Protein AF-0000000083135302 (afdb_homodimer)

Sequence (1176 aa):
MSMNITKPIIRKIKDNETALAEFEKDIKSNEAEDAKDIIMNFPTVYIHNWPETKKYDVYVGESNNIFARTRQHYQSKIKHETWQYRMMQKNASLYIIGHEHFNKSLTLDVENRLMHYLMSVDKVRQVHNGRGNPQKSYYPSEEFEGIFQKIWTELHESDEELFPDENIVKDSAIYKASPLHKLTDEQEDAKIQIVDCIALARNKNEKQIIFIDGEAGTGKTVLNSSIFYELYCQEEEKDNTEFKCCMVVNHDEQVKVYSDIAKKLGITEKYKDVVSKASTFLNRHEDPDSVDVVFIDEAHLLFTQGNQGYSGKNQLDDIVKRAKVVVIVFDENQILRMDQYWEKQMIDRYRNKAIEQHNHITLTKQLRMQADDETLAWIDAFTKKQIINKIPHHDYEIKIFDSPEVLDLEIHKKANSEKSRLSRVIANYDWDYKKGKKPEDASKKYWEVDVWIEDQRWHKPWNYELEQNLDKDEKKKIKEQAWAEQAHTINEVGSTYTIQGFDLNYAGVILGKSVKYRDGKIVYDPSESSNGKATKKRTMEDGTKQNFAKELLKHEVRVLMTRGVNGLYIYACDDQLREALKKAAEQEMSMNITKPIIRKIKDNETALAEFEKDIKSNEAEDAKDIIMNFPTVYIHNWPETKKYDVYVGESNNIFARTRQHYQSKIKHETWQYRMMQKNASLYIIGHEHFNKSLTLDVENRLMHYLMSVDKVRQVHNGRGNPQKSYYPSEEFEGIFQKIWTELHESDEELFPDENIVKDSAIYKASPLHKLTDEQEDAKIQIVDCIALARNKNEKQIIFIDGEAGTGKTVLNSSIFYELYCQEEEKDNTEFKCCMVVNHDEQVKVYSDIAKKLGITEKYKDVVSKASTFLNRHEDPDSVDVVFIDEAHLLFTQGNQGYSGKNQLDDIVKRAKVVVIVFDENQILRMDQYWEKQMIDRYRNKAIEQHNHITLTKQLRMQADDETLAWIDAFTKKQIINKIPHHDYEIKIFDSPEVLDLEIHKKANSEKSRLSRVIANYDWDYKKGKKPEDASKKYWEVDVWIEDQRWHKPWNYELEQNLDKDEKKKIKEQAWAEQAHTINEVGSTYTIQGFDLNYAGVILGKSVKYRDGKIVYDPSESSNGKATKKRTMEDGTKQNFAKELLKHEVRVLMTRGVNGLYIYACDDQLREALKKAAEQE

Secondary structure (DSSP, 8-state):
----PPPPEEEEEESSHHHHHHHHHHHHHTS-HHHHHHHHHS-EEEEEEEEETTEEEEEEEEES-HHHHHHHHHHGGGSTTSHHHHHHTS--EEEEEE-TT--HHHHHHHHHHHHHHHHT-TTEEEEE--------S-TTGGGHHHHHHHHHHHHHHH-TTTS--HHHHHTSHHHHH-TTSPPPHHHHHHHHHHHHHHHHHHHSSS-EEEEEEE-TTSSHHHHHHHHHHHHHHHHHHTT-----EEEEES-HHHHHHHHHHHHHTTHHHHH---EE-HHHHHHH--STT-EEEEEEETGGGS-SS-BTTB-SS-HHHHHHHHEEEEEEEE-GGG---GGGPPPHHHHHHHHHHHHHTT-EEEE----S----HHHHHHHHHHHTS----PPP-SSSEEEE-S-HHHHHHHHHHHHHSGGG--EEEEE-S-S---TT---SSTT-SS-EEEEEETTEEEEEEBTTSGGGGS-HHHHHHHTTS-GGGSGGGGGSEE-HHHHTT--EEEEEEEE-TTEEEETTEEEE-GGG---HHHHS-EE-TTS-EE--HHHHHHHHHHHHHT-EEEEEEEEESSHHHHHHHHHHHH--/----PPPPEEEEEESSHHHHHHHHHHHHHTS-HHHHHHHHHS-EEEEEEEEETTEEEEEEEEES-HHHHHHHHHHGGGSTTSHHHHHHTS--EEEEEE-TT--HHHHHHHHHHHHHHHHT-TTEEEEE--------S-TTGGGHHHHHHHHHHHHHHH-TTTS--HHHHHTSHHHHH-TTSPPPHHHHHHHHHHHHHHHHHHHHT--EEEEEEE-TTSSHHHHHHHHHHHHHHHHHHTT-----EEEEES-HHHHHHHHHHHHHTTHHHHH---EE-HHHHHHH--STT-EEEEEEETGGGS-SS-BTTB-SS-HHHHHHHHEEEEEEEE-GGG---GGGPPPHHHHHHHHHHHHHTT-EEEE----S----HHHHHHHHHHHTS----PPP-SSSEEEE-S-HHHHHHHHHHHHTSTT---EEEEE-S-S---TT---SSTT-SS-EEEEEETTEEEEEEBTTSGGGGS-HHHHHHHTTS-GGGSGGGGGSEE-HHHHTT--EEEEEEEE-TTEEEETTEEEE-GGG---HHHHSPEEPTTS-EE--HHHHHHHHHHHHHT-EEEEEEEEESSHHHHHHHHHHHH--

Foldseek 3Di:
DPPPFDFKDKDKWWLDDVRLVVVLVCLVPPDDPQSSCFQAAAKKKKKKWFDDPQAIEIEIDIDRGPSVVSVVLCVVCPDCPDVSVVSVVGRMMMMIITGPQDDPLLSLQLSLVVLLQQLLAPRYQAYEPNDGDHDDDDVPVVCNVVRNVSVLVVVCVVPCRSRPDPLLSCQALLSLLPLSDDDDPQLVVLLVVVLVVLVVLVVPVAAAEFEEEEAPQLCPSNSVNNSQVVVLVVCVVVVHQQAQEAEEEQADLVLLSSQSNCRRHCVCVRNNHRYDYLLVVCVVQPAFQSHAEYEYDALLSWFCCDDPSGPDRTSVVSVSRRHRYYYYYYYQLQNQFQRSDDDPVVVVVSQVRCVVVVNYGYRYDRHFAPDDPVQVVQLCCCLVVQFHAFHDDDQFAEAFDPDVVVLLVVQVVQCPDSNFVLGAEAEEALFDDDPPDADPPPVDRARWDWADDDPDIDIAHAFPTCVVVDDPVLCVVCVSGQRSSRNCCSRHYYFCSRPVSHAGQEYEYEYEPQWEDDPRGIWGHLVSGNPCRLAAWDQDPVRDTDHCNRSSSSSRVSSRQPRHRRYYYYYYSYPRVSVSNVVSHPDD/DPPPFDFKDKDKWWLDDVRLVVVLVCLVPPDDPLSSCFQAAAKKKKKKWFDDPQAIEIEIDIDRGPSVVSVVLCVVCPDCPDVSVVSVVGRMMMMIITGPQDDPLLSLQLSLVVLLQQLLAPRYQAYEPNDGDHDDDDVPVVCNVVRNVSVLVVVCVVPCRSRPDPLLSCQALLSLLPLSDDDDPQLVVLLVVVLVVLVVLVVPVAAAEFEEEEAPQLCPSNSVNNSQVVVLVVCVVVVHQQAQEAEEEQADLVLLSSQSNCRRHCVCVRNNHRYDYLLVVCVVQVDFASHAEYEYDALLSWFCCDDPSGPDRTSVVSVSRRHRYYYYYYYQLQNQFPRSDDDPVRVVVSQVRCVVVVNYGYRYDRHFAPDDPVQVVQLCCCLVVQFHAFHDDDQFAEAFDPDVVVLLVVQVVQCPDSNFVLGAEAEEALFDDDPPDADPPPVDRARWDWADDPPDIDIAHAFPTCVVVDDPVLCVVCVSGQRSSRNCCSRHYYFCSRPVSHAGQEYEYEYEPQWEDDPRGIWGHLVSGNPCRLAAWDQDPVRDTDHPNRSSSSSRVSSRQPRHRRYYYYYYSYPRVSVSNVVSHPPD

Structure (mmCIF, N/CA/C/O backbone):
data_AF-0000000083135302-model_v1
#
loop_
_entity.id
_entity.type
_entity.pdbx_description
1 polymer 'GIY-YIG domain-containing protein'
#
loop_
_atom_site.group_PDB
_atom_site.id
_atom_site.type_symbol
_atom_site.label_atom_id
_atom_site.label_alt_id
_atom_site.label_comp_id
_atom_site.label_asym_id
_atom_site.label_entity_id
_atom_site.label_seq_id
_atom_site.pdbx_PDB_ins_code
_atom_site.Cartn_x
_atom_site.Cartn_y
_atom_site.Cartn_z
_atom_site.occupancy
_atom_site.B_iso_or_equiv
_atom_site.auth_seq_id
_atom_site.auth_comp_id
_atom_site.auth_asym_id
_atom_site.auth_atom_id
_atom_site.pdbx_PDB_model_num
ATOM 1 N N . MET A 1 1 ? -26.609 -12.5 -7.512 1 33.78 1 MET A N 1
ATOM 2 C CA . MET A 1 1 ? -27.125 -11.273 -8.117 1 33.78 1 MET A CA 1
ATOM 3 C C . MET A 1 1 ? -26.047 -10.586 -8.945 1 33.78 1 MET A C 1
ATOM 5 O O . MET A 1 1 ? -24.922 -10.414 -8.484 1 33.78 1 MET A O 1
ATOM 9 N N . SER A 1 2 ? -26.078 -10.664 -10.141 1 47.44 2 SER A N 1
ATOM 10 C CA . SER A 1 2 ? -25.172 -10.07 -11.125 1 47.44 2 SER A CA 1
ATOM 11 C C . SER A 1 2 ? -24.844 -8.625 -10.781 1 47.44 2 SER A C 1
ATOM 13 O O . SER A 1 2 ? -25.734 -7.762 -10.789 1 47.44 2 SER A O 1
ATOM 15 N N . MET A 1 3 ? -24.031 -8.406 -9.734 1 61.53 3 MET A N 1
ATOM 16 C CA . MET A 1 3 ? -23.797 -7.066 -9.219 1 61.53 3 MET A CA 1
ATOM 17 C C . MET A 1 3 ? -23.547 -6.082 -10.359 1 61.53 3 MET A C 1
ATOM 19 O O . MET A 1 3 ? -22.875 -6.41 -11.328 1 61.53 3 MET A O 1
ATOM 23 N N . ASN A 1 4 ? -24.391 -5.176 -10.602 1 80 4 ASN A N 1
ATOM 24 C CA . ASN A 1 4 ? -24.281 -4.129 -11.609 1 80 4 ASN A CA 1
ATOM 25 C C . ASN A 1 4 ? -22.953 -3.383 -11.484 1 80 4 ASN A C 1
ATOM 27 O O . ASN A 1 4 ? -22.828 -2.447 -10.695 1 80 4 ASN A O 1
ATOM 31 N N . ILE A 1 5 ? -21.859 -3.996 -12.094 1 88.75 5 ILE A N 1
ATOM 32 C CA . ILE A 1 5 ? -20.531 -3.406 -12.102 1 88.75 5 ILE A CA 1
ATOM 33 C C . ILE A 1 5 ? -20.438 -2.352 -13.203 1 88.75 5 ILE A C 1
ATOM 35 O O . ILE A 1 5 ? -20.766 -2.621 -14.359 1 88.75 5 ILE A O 1
ATOM 39 N N . THR A 1 6 ? -20.125 -1.181 -12.805 1 92.25 6 THR A N 1
ATOM 40 C CA . THR A 1 6 ? -19.984 -0.077 -13.75 1 92.25 6 THR A CA 1
ATOM 41 C C . THR A 1 6 ? -18.781 -0.308 -14.664 1 92.25 6 THR A C 1
ATOM 43 O O . THR A 1 6 ? -17.875 -1.077 -14.336 1 92.25 6 THR A O 1
ATOM 46 N N . LYS A 1 7 ? -18.828 0.309 -15.828 1 93.88 7 LYS A N 1
ATOM 47 C CA . LYS A 1 7 ? -17.75 0.201 -16.797 1 93.88 7 LYS A CA 1
ATOM 48 C C . LYS A 1 7 ? -16.5 0.953 -16.312 1 93.88 7 LYS A C 1
ATOM 50 O O . LYS A 1 7 ? -16.609 2.047 -15.758 1 93.88 7 LYS A O 1
ATOM 55 N N . PRO A 1 8 ? -15.312 0.41 -16.562 1 97.31 8 PRO A N 1
ATOM 56 C CA . PRO A 1 8 ? -14.078 1.125 -16.219 1 97.31 8 PRO A CA 1
ATOM 57 C C . PRO A 1 8 ? -13.781 2.273 -17.188 1 97.31 8 PRO A C 1
ATOM 59 O O . PRO A 1 8 ? -14.328 2.318 -18.281 1 97.31 8 PRO A O 1
ATOM 62 N N . ILE A 1 9 ? -13.07 3.207 -16.75 1 96.94 9 ILE A N 1
ATOM 63 C CA . ILE A 1 9 ? -12.562 4.289 -17.594 1 96.94 9 ILE A CA 1
ATOM 64 C C . ILE A 1 9 ? -11.164 3.938 -18.078 1 96.94 9 ILE A C 1
ATOM 66 O O . ILE A 1 9 ? -10.227 3.799 -17.281 1 96.94 9 ILE A O 1
ATOM 70 N N . ILE A 1 10 ? -11.016 3.736 -19.406 1 97.75 10 ILE A N 1
ATOM 71 C CA . ILE A 1 10 ? -9.703 3.418 -19.969 1 97.75 10 ILE A CA 1
ATOM 72 C C . ILE A 1 10 ? -9.312 4.473 -21 1 97.75 10 ILE A C 1
ATOM 74 O O . ILE A 1 10 ? -10.07 4.742 -21.938 1 97.75 10 ILE A O 1
ATOM 78 N N . ARG A 1 11 ? -8.195 5.109 -20.797 1 97.25 11 ARG A N 1
ATOM 79 C CA . ARG A 1 11 ? -7.648 6.102 -21.719 1 97.25 11 ARG A CA 1
ATOM 80 C C . ARG A 1 11 ? -6.293 5.656 -22.266 1 97.25 11 ARG A C 1
ATOM 82 O O . ARG A 1 11 ? -5.457 5.148 -21.516 1 97.25 11 ARG A O 1
ATOM 89 N N . LYS A 1 12 ? -6.16 5.762 -23.516 1 97.62 12 LYS A N 1
ATOM 90 C CA . LYS A 1 12 ? -4.895 5.465 -24.188 1 97.62 12 LYS A CA 1
ATOM 91 C C . LYS A 1 12 ? -4.238 6.738 -24.719 1 97.62 12 LYS A C 1
ATOM 93 O O . LYS A 1 12 ? -4.871 7.516 -25.422 1 97.62 12 LYS A O 1
ATOM 98 N N . ILE A 1 13 ? -2.961 6.938 -24.328 1 97.56 13 ILE A N 1
ATOM 99 C CA . ILE A 1 13 ? -2.232 8.094 -24.844 1 97.56 13 ILE A CA 1
ATOM 100 C C . ILE A 1 13 ? -0.847 7.66 -25.312 1 97.56 13 ILE A C 1
ATOM 102 O O . ILE A 1 13 ? -0.389 6.562 -24.984 1 97.56 13 ILE A O 1
ATOM 106 N N . LYS A 1 14 ? -0.234 8.57 -26.125 1 97.06 14 LYS A N 1
ATOM 107 C CA . LYS A 1 14 ? 1.185 8.359 -26.406 1 97.06 14 LYS A CA 1
ATOM 108 C C . LYS A 1 14 ? 2.016 8.469 -25.125 1 97.06 14 LYS A C 1
ATOM 110 O O . LYS A 1 14 ? 1.729 9.297 -24.266 1 97.06 14 LYS A O 1
ATOM 115 N N . ASP A 1 15 ? 2.963 7.676 -24.984 1 96.31 15 ASP A N 1
ATOM 116 C CA . ASP A 1 15 ? 3.709 7.562 -23.734 1 96.31 15 ASP A CA 1
ATOM 117 C C . ASP A 1 15 ? 4.883 8.539 -23.703 1 96.31 15 ASP A C 1
ATOM 119 O O . ASP A 1 15 ? 6.043 8.125 -23.766 1 96.31 15 ASP A O 1
ATOM 123 N N . ASN A 1 16 ? 4.582 9.781 -23.578 1 94.5 16 ASN A N 1
ATOM 124 C CA . ASN A 1 16 ? 5.598 10.82 -23.453 1 94.5 16 ASN A CA 1
ATOM 125 C C . ASN A 1 16 ? 5.082 12.031 -22.688 1 94.5 16 ASN A C 1
ATOM 127 O O . ASN A 1 16 ? 3.883 12.133 -22.406 1 94.5 16 ASN A O 1
ATOM 131 N N . GLU A 1 17 ? 5.961 12.977 -22.375 1 91.62 17 GLU A N 1
ATOM 132 C CA . GLU A 1 17 ? 5.664 14.094 -21.484 1 91.62 17 GLU A CA 1
ATOM 133 C C . GLU A 1 17 ? 4.629 15.031 -22.094 1 91.62 17 GLU A C 1
ATOM 135 O O . GLU A 1 17 ? 3.744 15.531 -21.406 1 91.62 17 GLU A O 1
ATOM 140 N N . THR A 1 18 ? 4.742 15.273 -23.312 1 94 18 THR A N 1
ATOM 141 C CA . THR A 1 18 ? 3.838 16.188 -24 1 94 18 THR A CA 1
ATOM 142 C C . THR A 1 18 ? 2.412 15.641 -24 1 94 18 THR A C 1
ATOM 144 O O . THR A 1 18 ? 1.468 16.375 -23.672 1 94 18 THR A O 1
ATOM 147 N N . ALA A 1 19 ? 2.324 14.414 -24.375 1 95.75 19 ALA A N 1
ATOM 148 C CA . ALA A 1 19 ? 1.007 13.789 -24.422 1 95.75 19 ALA A CA 1
ATOM 149 C C . ALA A 1 19 ? 0.381 13.734 -23.031 1 95.75 19 ALA A C 1
ATOM 151 O O . ALA A 1 19 ? -0.833 13.891 -22.891 1 95.75 19 ALA A O 1
ATOM 152 N N . LEU A 1 20 ? 1.203 13.477 -22.047 1 95.56 20 LEU A N 1
ATOM 153 C CA . LEU A 1 20 ? 0.716 13.43 -20.672 1 95.56 20 LEU A CA 1
ATOM 154 C C . LEU A 1 20 ? 0.186 14.789 -20.234 1 95.56 20 LEU A C 1
ATOM 156 O O . LEU A 1 20 ? -0.867 14.875 -19.594 1 95.56 20 LEU A O 1
ATOM 160 N N . ALA A 1 21 ? 0.905 15.812 -20.531 1 92.44 21 ALA A N 1
ATOM 161 C CA . ALA A 1 21 ? 0.507 17.172 -20.172 1 92.44 21 ALA A CA 1
ATOM 162 C C . ALA A 1 21 ? -0.799 17.562 -20.859 1 92.44 21 ALA A C 1
ATOM 164 O O . ALA A 1 21 ? -1.664 18.188 -20.25 1 92.44 21 ALA A O 1
ATOM 165 N N . GLU A 1 22 ? -0.897 17.203 -22.109 1 94.38 22 GLU A N 1
ATOM 166 C CA . GLU A 1 22 ? -2.119 17.484 -22.859 1 94.38 22 GLU A CA 1
ATOM 167 C C . GLU A 1 22 ? -3.309 16.734 -22.266 1 94.38 22 GLU A C 1
ATOM 169 O O . GLU A 1 22 ? -4.406 17.281 -22.156 1 94.38 22 GLU A O 1
ATOM 174 N N . PHE A 1 23 ? -3.084 15.594 -21.938 1 96.12 23 PHE A N 1
ATOM 175 C CA . PHE A 1 23 ? -4.141 14.789 -21.344 1 96.12 23 PHE A CA 1
ATOM 176 C C . PHE A 1 23 ? -4.57 15.367 -20 1 96.12 23 PHE A C 1
ATOM 178 O O . PHE A 1 23 ? -5.762 15.422 -19.688 1 96.12 23 PHE A O 1
ATOM 185 N N . GLU A 1 24 ? -3.598 15.68 -19.172 1 92.69 24 GLU A N 1
ATOM 186 C CA . GLU A 1 24 ? -3.881 16.281 -17.875 1 92.69 24 GLU A CA 1
ATOM 187 C C . GLU A 1 24 ? -4.738 17.531 -18.016 1 92.69 24 GLU A C 1
ATOM 189 O O . GLU A 1 24 ? -5.68 17.734 -17.234 1 92.69 24 GLU A O 1
ATOM 194 N N . LYS A 1 25 ? -4.43 18.359 -18.984 1 90.19 25 LYS A N 1
ATOM 195 C CA . LYS A 1 25 ? -5.207 19.562 -19.266 1 90.19 25 LYS A CA 1
ATOM 196 C C . LYS A 1 25 ? -6.617 19.203 -19.734 1 90.19 25 LYS A C 1
ATOM 198 O O . LYS A 1 25 ? -7.594 19.828 -19.312 1 90.19 25 LYS A O 1
ATOM 203 N N . ASP A 1 26 ? -6.691 18.25 -20.578 1 92.12 26 ASP A N 1
ATOM 204 C CA . ASP A 1 26 ? -7.969 17.812 -21.141 1 92.12 26 ASP A CA 1
ATOM 205 C C . ASP A 1 26 ? -8.891 17.266 -20.062 1 92.12 26 ASP A C 1
ATOM 207 O O . ASP A 1 26 ? -10.094 17.531 -20.062 1 92.12 26 ASP A O 1
ATOM 211 N N . ILE A 1 27 ? -8.391 16.5 -19.203 1 91.06 27 ILE A N 1
ATOM 212 C CA . ILE A 1 27 ? -9.188 15.867 -18.156 1 91.06 27 ILE A CA 1
ATOM 213 C C . ILE A 1 27 ? -9.695 16.938 -17.188 1 91.06 27 ILE A C 1
ATOM 215 O O . ILE A 1 27 ? -10.805 16.828 -16.672 1 91.06 27 ILE A O 1
ATOM 219 N N . LYS A 1 28 ? -8.914 17.953 -16.844 1 85 28 LYS A N 1
ATOM 220 C CA . LYS A 1 28 ? -9.289 19.016 -15.93 1 85 28 LYS A CA 1
ATOM 221 C C . LYS A 1 28 ? -10.383 19.906 -16.531 1 85 28 LYS A C 1
ATOM 223 O O . LYS A 1 28 ? -11.266 20.391 -15.812 1 85 28 LYS A O 1
ATOM 228 N N . SER A 1 29 ? -10.375 20.047 -17.812 1 84.75 29 SER A N 1
ATOM 229 C CA . SER A 1 29 ? -11.211 21.062 -18.438 1 84.75 29 SER A CA 1
ATOM 230 C C . SER A 1 29 ? -12.398 20.438 -19.156 1 84.75 29 SER A C 1
ATOM 232 O O . SER A 1 29 ? -13.477 21.031 -19.219 1 84.75 29 SER A O 1
ATOM 234 N N . ASN A 1 30 ? -12.258 19.266 -19.75 1 77.25 30 ASN A N 1
ATOM 235 C CA . ASN A 1 30 ? -13.227 18.812 -20.75 1 77.25 30 ASN A CA 1
ATOM 236 C C . ASN A 1 30 ? -13.914 17.516 -20.312 1 77.25 30 ASN A C 1
ATOM 238 O O . ASN A 1 30 ? -14.969 17.156 -20.844 1 77.25 30 ASN A O 1
ATOM 242 N N . GLU A 1 31 ? -13.445 16.875 -19.422 1 76.75 31 GLU A N 1
ATOM 243 C CA . GLU A 1 31 ? -14.016 15.578 -19.062 1 76.75 31 GLU A CA 1
ATOM 244 C C . GLU A 1 31 ? -15.148 15.727 -18.047 1 76.75 31 GLU A C 1
ATOM 246 O O . GLU A 1 31 ? -15.203 16.719 -17.312 1 76.75 31 GLU A O 1
ATOM 251 N N . ALA A 1 32 ? -16.031 14.711 -18.125 1 82.94 32 ALA A N 1
ATOM 252 C CA . ALA A 1 32 ? -17.094 14.641 -17.125 1 82.94 32 ALA A CA 1
ATOM 253 C C . ALA A 1 32 ? -16.531 14.625 -15.711 1 82.94 32 ALA A C 1
ATOM 255 O O . ALA A 1 32 ? -15.453 14.07 -15.469 1 82.94 32 ALA A O 1
ATOM 256 N N . GLU A 1 33 ? -17.172 15.133 -14.812 1 81.69 33 GLU A N 1
ATOM 257 C CA . GLU A 1 33 ? -16.719 15.328 -13.438 1 81.69 33 GLU A CA 1
ATOM 258 C C . GLU A 1 33 ? -16.359 14 -12.781 1 81.69 33 GLU A C 1
ATOM 260 O O . GLU A 1 33 ? -15.367 13.906 -12.047 1 81.69 33 GLU A O 1
ATOM 265 N N . ASP A 1 34 ? -17.094 13.031 -13.086 1 87.44 34 ASP A N 1
ATOM 266 C CA . ASP A 1 34 ? -16.828 11.734 -12.477 1 87.44 34 ASP A CA 1
ATOM 267 C C . ASP A 1 34 ? -15.523 11.141 -12.992 1 87.44 34 ASP A C 1
ATOM 269 O O . ASP A 1 34 ? -14.727 10.617 -12.211 1 87.44 34 ASP A O 1
ATOM 273 N N . ALA A 1 35 ? -15.383 11.164 -14.297 1 90.94 35 ALA A N 1
ATOM 274 C CA . ALA A 1 35 ? -14.156 10.648 -14.898 1 90.94 35 ALA A CA 1
ATOM 275 C C . ALA A 1 35 ? -12.938 11.438 -14.422 1 90.94 35 ALA A C 1
ATOM 277 O O . ALA A 1 35 ? -11.875 10.859 -14.172 1 90.94 35 ALA A O 1
ATOM 278 N N . LYS A 1 36 ? -13.148 12.711 -14.352 1 92.19 36 LYS A N 1
ATOM 279 C CA . LYS A 1 36 ? -12.086 13.578 -13.844 1 92.19 36 LYS A CA 1
ATOM 280 C C . LYS A 1 36 ? -11.695 13.195 -12.422 1 92.19 36 LYS A C 1
ATOM 282 O O . LYS A 1 36 ? -10.516 13.031 -12.117 1 92.19 36 LYS A O 1
ATOM 287 N N . ASP A 1 37 ? -12.656 13.062 -11.602 1 93 37 ASP A N 1
ATOM 288 C CA . ASP A 1 37 ? -12.398 12.734 -10.203 1 93 37 ASP A CA 1
ATOM 289 C C . ASP A 1 37 ? -11.711 11.375 -10.078 1 93 37 ASP A C 1
ATOM 291 O O . ASP A 1 37 ? -10.75 11.227 -9.32 1 93 37 ASP A O 1
ATOM 295 N N . ILE A 1 38 ? -12.125 10.406 -10.844 1 94.31 38 ILE A N 1
ATOM 296 C CA . ILE A 1 38 ? -11.602 9.047 -10.773 1 94.31 38 ILE A CA 1
ATOM 297 C C . ILE A 1 38 ? -10.148 9.023 -11.242 1 94.31 38 ILE A C 1
ATOM 299 O O . ILE A 1 38 ? -9.281 8.453 -10.578 1 94.31 38 ILE A O 1
ATOM 303 N N . ILE A 1 39 ? -9.852 9.68 -12.281 1 94.81 39 ILE A N 1
ATOM 304 C CA . ILE A 1 39 ? -8.508 9.633 -12.859 1 94.81 39 ILE A CA 1
ATOM 305 C C . ILE A 1 39 ? -7.555 10.477 -12.016 1 94.81 39 ILE A C 1
ATOM 307 O O . ILE A 1 39 ? -6.398 10.102 -11.82 1 94.81 39 ILE A O 1
ATOM 311 N N . MET A 1 40 ? -8.047 11.547 -11.469 1 90.31 40 MET A N 1
ATOM 312 C CA . MET A 1 40 ? -7.164 12.508 -10.805 1 90.31 40 MET A CA 1
ATOM 313 C C . MET A 1 40 ? -7.02 12.172 -9.328 1 90.31 40 MET A C 1
ATOM 315 O O . MET A 1 40 ? -5.996 12.492 -8.711 1 90.31 40 MET A O 1
ATOM 319 N N . ASN A 1 41 ? -8.07 11.531 -8.789 1 90.94 41 ASN A N 1
ATOM 320 C CA . ASN A 1 41 ? -8.055 11.492 -7.328 1 90.94 41 ASN A CA 1
ATOM 321 C C . ASN A 1 41 ? -8.133 10.062 -6.805 1 90.94 41 ASN A C 1
ATOM 323 O O . ASN A 1 41 ? -7.82 9.805 -5.645 1 90.94 41 ASN A O 1
ATOM 327 N N . PHE A 1 42 ? -8.57 9.078 -7.602 1 94.88 42 PHE A N 1
ATOM 328 C CA . PHE A 1 42 ? -8.625 7.676 -7.191 1 94.88 42 PHE A CA 1
ATOM 329 C C . PHE A 1 42 ? -7.34 6.949 -7.559 1 94.88 42 PHE A C 1
ATOM 331 O O . PHE A 1 42 ? -6.602 7.391 -8.445 1 94.88 42 PHE A O 1
ATOM 338 N N . PRO A 1 43 ? -7.035 5.82 -6.812 1 95.56 43 PRO A N 1
ATOM 339 C CA . PRO A 1 43 ? -5.98 4.953 -7.344 1 95.56 43 PRO A CA 1
ATOM 340 C C . PRO A 1 43 ? -6.277 4.457 -8.758 1 95.56 43 PRO A C 1
ATOM 342 O O . PRO A 1 43 ? -7.43 4.152 -9.078 1 95.56 43 PRO A O 1
ATOM 345 N N . THR A 1 44 ? -5.305 4.484 -9.57 1 97.5 44 THR A N 1
ATOM 346 C CA . THR A 1 44 ? -5.438 4.012 -10.945 1 97.5 44 THR A CA 1
ATOM 347 C C . THR A 1 44 ? -4.418 2.92 -11.242 1 97.5 44 THR A C 1
ATOM 349 O O . THR A 1 44 ? -3.451 2.746 -10.5 1 97.5 44 THR A O 1
ATOM 352 N N . VAL A 1 45 ? -4.707 2.16 -12.227 1 97.88 45 VAL A N 1
ATOM 353 C CA . VAL A 1 45 ? -3.762 1.194 -12.773 1 97.88 45 VAL A CA 1
ATOM 354 C C . VAL A 1 45 ? -3.318 1.642 -14.172 1 97.88 45 VAL A C 1
ATOM 356 O O . VAL A 1 45 ? -4.078 2.291 -14.891 1 97.88 45 VAL A O 1
ATOM 359 N N . TYR A 1 46 ? -2.094 1.415 -14.453 1 98.19 46 TYR A N 1
ATOM 360 C CA . TYR A 1 46 ? -1.613 1.871 -15.75 1 98.19 46 TYR A CA 1
ATOM 361 C C . TYR A 1 46 ? -0.687 0.838 -16.391 1 98.19 46 TYR A C 1
ATOM 363 O O . TYR A 1 46 ? -0.105 0.007 -15.68 1 98.19 46 TYR A O 1
ATOM 371 N N . ILE A 1 47 ? -0.603 0.828 -17.688 1 98.12 47 ILE A N 1
ATOM 372 C CA . ILE A 1 47 ? 0.226 -0.083 -18.469 1 98.12 47 ILE A CA 1
ATOM 373 C C . ILE A 1 47 ? 1.066 0.712 -19.469 1 98.12 47 ILE A C 1
ATOM 375 O O . ILE A 1 47 ? 0.528 1.328 -20.391 1 98.12 47 ILE A O 1
ATOM 379 N N . HIS A 1 48 ? 2.373 0.767 -19.25 1 97.44 48 HIS A N 1
ATOM 380 C CA . HIS A 1 48 ? 3.271 1.177 -20.328 1 97.44 48 HIS A CA 1
ATOM 381 C C . HIS A 1 48 ? 3.521 0.032 -21.297 1 97.44 48 HIS A C 1
ATOM 383 O O . HIS A 1 48 ? 3.701 -1.115 -20.891 1 97.44 48 HIS A O 1
ATOM 389 N N . ASN A 1 49 ? 3.473 0.236 -22.578 1 97.44 49 ASN A N 1
ATOM 390 C CA . ASN A 1 49 ? 3.824 -0.788 -23.562 1 97.44 49 ASN A CA 1
ATOM 391 C C . ASN A 1 49 ? 4.559 -0.191 -24.766 1 97.44 49 ASN A C 1
ATOM 393 O O . ASN A 1 49 ? 4.246 0.92 -25.188 1 97.44 49 ASN A O 1
ATOM 397 N N . TRP A 1 50 ? 5.543 -0.848 -25.234 1 96.44 50 TRP A N 1
ATOM 398 C CA . TRP A 1 50 ? 6.32 -0.397 -26.375 1 96.44 50 TRP A CA 1
ATOM 399 C C . TRP A 1 50 ? 6.805 -1.583 -27.203 1 96.44 50 TRP A C 1
ATOM 401 O O . TRP A 1 50 ? 6.973 -2.686 -26.688 1 96.44 50 TRP A O 1
ATOM 411 N N . PRO A 1 51 ? 6.949 -1.408 -28.516 1 94.56 51 PRO A N 1
ATOM 412 C CA . PRO A 1 51 ? 7.348 -2.506 -29.406 1 94.56 51 PRO A CA 1
ATOM 413 C C . PRO A 1 51 ? 8.812 -2.891 -29.234 1 94.56 51 PRO A C 1
ATOM 415 O O . PRO A 1 51 ? 9.672 -2.02 -29.062 1 94.56 51 PRO A O 1
ATOM 418 N N . GLU A 1 52 ? 9.047 -4.176 -29.078 1 90.19 52 GLU A N 1
ATOM 419 C CA . GLU A 1 52 ? 10.375 -4.781 -29.062 1 90.19 52 GLU A CA 1
ATOM 420 C C . GLU A 1 52 ? 10.438 -5.988 -30 1 90.19 52 GLU A C 1
ATOM 422 O O . GLU A 1 52 ? 9.922 -7.055 -29.672 1 90.19 52 GLU A O 1
ATOM 427 N N . THR A 1 53 ? 11.195 -6.051 -31.109 1 82.94 53 THR A N 1
ATOM 428 C CA . THR A 1 53 ? 11.438 -7.145 -32.062 1 82.94 53 THR A CA 1
ATOM 429 C C . THR A 1 53 ? 10.125 -7.844 -32.406 1 82.94 53 THR A C 1
ATOM 431 O O . THR A 1 53 ? 10.008 -9.062 -32.25 1 82.94 53 THR A O 1
ATOM 434 N N . LYS A 1 54 ? 9.07 -7.246 -32.812 1 86.25 54 LYS A N 1
ATOM 435 C CA . LYS A 1 54 ? 7.777 -7.758 -33.25 1 86.25 54 LYS A CA 1
ATOM 436 C C . LYS A 1 54 ? 6.922 -8.18 -32.062 1 86.25 54 LYS A C 1
ATOM 438 O O . LYS A 1 54 ? 5.945 -8.914 -32.219 1 86.25 54 LYS A O 1
ATOM 443 N N . LYS A 1 55 ? 7.383 -8.023 -30.906 1 93.44 55 LYS A N 1
ATOM 444 C CA . LYS A 1 55 ? 6.633 -8.219 -29.656 1 93.44 55 LYS A CA 1
ATOM 445 C C . LYS A 1 55 ? 6.562 -6.926 -28.844 1 93.44 55 LYS A C 1
ATOM 447 O O . LYS A 1 55 ? 6.902 -5.852 -29.359 1 93.44 55 LYS A O 1
ATOM 452 N N . TYR A 1 56 ? 6.008 -7.027 -27.672 1 95.44 56 TYR A N 1
ATOM 453 C CA . TYR A 1 56 ? 5.883 -5.859 -26.797 1 95.44 56 TYR A CA 1
ATOM 454 C C . TYR A 1 56 ? 6.566 -6.098 -25.469 1 95.44 56 TYR A C 1
ATOM 456 O O . TYR A 1 56 ? 6.574 -7.219 -24.953 1 95.44 56 TYR A O 1
ATOM 464 N N . ASP A 1 57 ? 7.168 -5.105 -24.969 1 95.88 57 ASP A N 1
ATOM 465 C CA . ASP A 1 57 ? 7.457 -5.039 -23.547 1 95.88 57 ASP A CA 1
ATOM 466 C C . ASP A 1 57 ? 6.398 -4.223 -22.812 1 95.88 57 ASP A C 1
ATOM 468 O O . ASP A 1 57 ? 5.777 -3.332 -23.391 1 95.88 57 ASP A O 1
ATOM 472 N N . VAL A 1 58 ? 6.18 -4.621 -21.609 1 96.94 58 VAL A N 1
ATOM 473 C CA . VAL A 1 58 ? 5.125 -3.928 -20.875 1 96.94 58 VAL A CA 1
ATOM 474 C C . VAL A 1 58 ? 5.566 -3.682 -19.438 1 96.94 58 VAL A C 1
ATOM 476 O O . VAL A 1 58 ? 6.41 -4.41 -18.906 1 96.94 58 VAL A O 1
ATOM 479 N N . TYR A 1 59 ? 5.082 -2.633 -18.875 1 96.31 59 TYR A N 1
ATOM 480 C CA . TYR A 1 59 ? 5.156 -2.32 -17.453 1 96.31 59 TYR A CA 1
ATOM 481 C C . TYR A 1 59 ? 3.77 -2.025 -16.891 1 96.31 59 TYR A C 1
ATOM 483 O O . TYR A 1 59 ? 3.039 -1.188 -17.422 1 96.31 59 TYR A O 1
ATOM 491 N N . VAL A 1 60 ? 3.432 -2.805 -15.883 1 96.31 60 VAL A N 1
ATOM 492 C CA . VAL A 1 60 ? 2.141 -2.596 -15.234 1 96.31 60 VAL A CA 1
ATOM 493 C C . VAL A 1 60 ? 2.348 -2.037 -13.828 1 96.31 60 VAL A C 1
ATOM 495 O O . VAL A 1 60 ? 3.166 -2.551 -13.07 1 96.31 60 VAL A O 1
ATOM 498 N N . GLY A 1 61 ? 1.618 -0.957 -13.539 1 95.56 61 GLY A N 1
ATOM 499 C CA . GLY A 1 61 ? 1.728 -0.363 -12.219 1 95.56 61 GLY A CA 1
ATOM 500 C C . GLY A 1 61 ? 0.418 0.213 -11.711 1 95.56 61 GLY A C 1
ATOM 501 O O . GLY A 1 61 ? -0.568 0.267 -12.445 1 95.56 61 GLY A O 1
ATOM 502 N N . GLU A 1 62 ? 0.362 0.477 -10.43 1 94.94 62 GLU A N 1
ATOM 503 C CA . GLU A 1 62 ? -0.738 1.208 -9.812 1 94.94 62 GLU A CA 1
ATOM 504 C C . GLU A 1 62 ? -0.23 2.432 -9.055 1 94.94 62 GLU A C 1
ATOM 506 O O . GLU A 1 62 ? 0.917 2.457 -8.602 1 94.94 62 GLU A O 1
ATOM 511 N N . SER A 1 63 ? -1.026 3.488 -9.031 1 92.56 63 SER A N 1
ATOM 512 C CA . SER A 1 63 ? -0.622 4.711 -8.344 1 92.56 63 SER A CA 1
ATOM 513 C C . SER A 1 63 ? -1.832 5.484 -7.836 1 92.56 63 SER A C 1
ATOM 515 O O . SER A 1 63 ? -2.91 5.426 -8.43 1 92.56 63 SER A O 1
ATOM 517 N N . ASN A 1 64 ? -1.581 6.156 -6.762 1 90.25 64 ASN A N 1
ATOM 518 C CA . ASN A 1 64 ? -2.592 7.078 -6.254 1 90.25 64 ASN A CA 1
ATOM 519 C C . ASN A 1 64 ? -2.564 8.406 -7 1 90.25 64 ASN A C 1
ATOM 521 O O . ASN A 1 64 ? -3.482 9.219 -6.867 1 90.25 64 ASN A O 1
ATOM 525 N N . ASN A 1 65 ? -1.577 8.68 -7.73 1 88.06 65 ASN A N 1
ATOM 526 C CA . ASN A 1 65 ? -1.393 9.867 -8.555 1 88.06 65 ASN A CA 1
ATOM 527 C C . ASN A 1 65 ? -0.721 9.531 -9.883 1 88.06 65 ASN A C 1
ATOM 529 O O . ASN A 1 65 ? 0.499 9.641 -10.016 1 88.06 65 ASN A O 1
ATOM 533 N N . ILE A 1 66 ? -1.535 9.328 -10.828 1 94.25 66 ILE A N 1
ATOM 534 C CA . ILE A 1 66 ? -1.057 8.781 -12.094 1 94.25 66 ILE A CA 1
ATOM 535 C C . ILE A 1 66 ? -0.17 9.805 -12.797 1 94.25 66 ILE A C 1
ATOM 537 O O . ILE A 1 66 ? 0.815 9.438 -13.445 1 94.25 66 ILE A O 1
ATOM 541 N N . PHE A 1 67 ? -0.409 11.039 -12.656 1 90.44 67 PHE A N 1
ATOM 542 C CA . PHE A 1 67 ? 0.364 12.055 -13.367 1 90.44 67 PHE A CA 1
ATOM 543 C C . PHE A 1 67 ? 1.741 12.227 -12.742 1 90.44 67 PHE A C 1
ATOM 545 O O . PHE A 1 67 ? 2.754 12.242 -13.445 1 90.44 67 PHE A O 1
ATOM 552 N N . ALA A 1 68 ? 1.75 12.336 -11.445 1 82.38 68 ALA A N 1
ATOM 553 C CA . ALA A 1 68 ? 3.037 12.445 -10.758 1 82.38 68 ALA A CA 1
ATOM 554 C C . ALA A 1 68 ? 3.887 11.195 -10.992 1 82.38 68 ALA A C 1
ATOM 556 O O . ALA A 1 68 ? 5.09 11.297 -11.242 1 82.38 68 ALA A O 1
ATOM 557 N N . ARG A 1 69 ? 3.289 10.078 -10.898 1 87.56 69 ARG A N 1
ATOM 558 C CA . ARG A 1 69 ? 4.008 8.82 -11.055 1 87.56 69 ARG A CA 1
ATOM 559 C C . ARG A 1 69 ? 4.566 8.672 -12.461 1 87.56 69 ARG A C 1
ATOM 561 O O . ARG A 1 69 ? 5.699 8.227 -12.648 1 87.56 69 ARG A O 1
ATOM 568 N N . THR A 1 70 ? 3.783 8.961 -13.438 1 92.56 70 THR A N 1
ATOM 569 C CA . THR A 1 70 ? 4.219 8.852 -14.828 1 92.56 70 THR A CA 1
ATOM 570 C C . THR A 1 70 ? 5.371 9.812 -15.109 1 92.56 70 THR A C 1
ATOM 572 O O . THR A 1 70 ? 6.332 9.453 -15.797 1 92.56 70 THR A O 1
ATOM 575 N N . ARG A 1 71 ? 5.293 10.977 -14.594 1 86.5 71 ARG A N 1
ATOM 576 C CA . ARG A 1 71 ? 6.387 11.93 -14.75 1 86.5 71 ARG A CA 1
ATOM 577 C C . ARG A 1 71 ? 7.668 11.406 -14.117 1 86.5 71 ARG A C 1
ATOM 579 O O . ARG A 1 71 ? 8.766 11.664 -14.609 1 86.5 71 ARG A O 1
ATOM 586 N N . GLN A 1 72 ? 7.477 10.781 -12.984 1 82.06 72 GLN A N 1
ATOM 587 C CA . GLN A 1 72 ? 8.625 10.156 -12.336 1 82.06 72 GLN A CA 1
ATOM 588 C C . GLN A 1 72 ? 9.281 9.125 -13.25 1 82.06 72 GLN A C 1
ATOM 590 O O . GLN A 1 72 ? 10.508 9 -13.266 1 82.06 72 GLN A O 1
ATOM 595 N N . HIS A 1 73 ? 8.484 8.359 -13.953 1 87.06 73 HIS A N 1
ATOM 596 C CA . HIS A 1 73 ? 9.023 7.395 -14.906 1 87.06 73 HIS A CA 1
ATOM 597 C C . HIS A 1 73 ? 9.82 8.094 -16 1 87.06 73 HIS A C 1
ATOM 599 O O . HIS A 1 73 ? 10.891 7.617 -16.391 1 87.06 73 HIS A O 1
ATOM 605 N N . TYR A 1 74 ? 9.281 9.203 -16.438 1 86.38 74 TYR A N 1
ATOM 606 C CA . TYR A 1 74 ? 9.945 9.922 -17.516 1 86.38 74 TYR A CA 1
ATOM 607 C C . TYR A 1 74 ? 11.266 10.508 -17.062 1 86.38 74 TYR A C 1
ATOM 609 O O . TYR A 1 74 ? 12.211 10.633 -17.844 1 86.38 74 TYR A O 1
ATOM 617 N N . GLN A 1 75 ? 11.305 10.867 -15.766 1 75.19 75 GLN A N 1
ATOM 618 C CA . GLN A 1 75 ? 12.508 11.492 -15.219 1 75.19 75 GLN A CA 1
ATOM 619 C C . GLN A 1 75 ? 13.578 10.453 -14.898 1 75.19 75 GLN A C 1
ATOM 621 O O . GLN A 1 75 ? 14.758 10.781 -14.805 1 75.19 75 GLN A O 1
ATOM 626 N N . SER A 1 76 ? 13.219 9.344 -14.547 1 64.69 76 SER A N 1
ATOM 627 C CA . SER A 1 76 ? 14.156 8.273 -14.219 1 64.69 76 SER A CA 1
ATOM 628 C C . SER A 1 76 ? 14.953 7.84 -15.445 1 64.69 76 SER A C 1
ATOM 630 O O . SER A 1 76 ? 15.828 6.984 -15.352 1 64.69 76 SER A O 1
ATOM 632 N N . LYS A 1 77 ? 14.859 8.445 -16.547 1 61.25 77 LYS A N 1
ATOM 633 C CA . LYS A 1 77 ? 15.484 8.141 -17.828 1 61.25 77 LYS A CA 1
ATOM 634 C C . LYS A 1 77 ? 17 8.266 -17.75 1 61.25 77 LYS A C 1
ATOM 636 O O . LYS A 1 77 ? 17.719 7.941 -18.703 1 61.25 77 LYS A O 1
ATOM 641 N N . ILE A 1 78 ? 17.375 8.609 -16.562 1 55.62 78 ILE A N 1
ATOM 642 C CA . ILE A 1 78 ? 18.766 9.047 -16.547 1 55.62 78 ILE A CA 1
ATOM 643 C C . ILE A 1 78 ? 19.703 7.84 -16.688 1 55.62 78 ILE A C 1
ATOM 645 O O . ILE A 1 78 ? 20.828 7.969 -17.156 1 55.62 78 ILE A O 1
ATOM 649 N N . LYS A 1 79 ? 19.234 6.609 -16.531 1 59.88 79 LYS A N 1
ATOM 650 C CA . LYS A 1 79 ? 20.188 5.504 -16.672 1 59.88 79 LYS A CA 1
ATOM 651 C C . LYS A 1 79 ? 19.859 4.656 -17.891 1 59.88 79 LYS A C 1
ATOM 653 O O . LYS A 1 79 ? 18.734 4.156 -18.031 1 59.88 79 LYS A O 1
ATOM 658 N N . HIS A 1 80 ? 20.703 4.496 -18.906 1 63.62 80 HIS A N 1
ATOM 659 C CA . HIS A 1 80 ? 20.578 3.818 -20.188 1 63.62 80 HIS A CA 1
ATOM 660 C C . HIS A 1 80 ? 20.094 2.385 -20 1 63.62 80 HIS A C 1
ATOM 662 O O . HIS A 1 80 ? 19.453 1.821 -20.906 1 63.62 80 HIS A O 1
ATOM 668 N N . GLU A 1 81 ? 20.141 1.896 -18.891 1 70.19 81 GLU A N 1
ATOM 669 C CA . GLU A 1 81 ? 19.859 0.473 -18.734 1 70.19 81 GLU A CA 1
ATOM 670 C C . GLU A 1 81 ? 18.453 0.246 -18.188 1 70.19 81 GLU A C 1
ATOM 672 O O . GLU A 1 81 ? 17.969 -0.887 -18.156 1 70.19 81 GLU A O 1
ATOM 677 N N . THR A 1 82 ? 17.734 1.237 -18.094 1 81.69 82 THR A N 1
ATOM 678 C CA . THR A 1 82 ? 16.422 1.074 -17.453 1 81.69 82 THR A CA 1
ATOM 679 C C . THR A 1 82 ? 15.336 0.875 -18.516 1 81.69 82 THR A C 1
ATOM 681 O O . THR A 1 82 ? 15.516 1.254 -19.672 1 81.69 82 THR A O 1
ATOM 684 N N . TRP A 1 83 ? 14.305 0.209 -18.234 1 86.38 83 TRP A N 1
ATOM 685 C CA . TRP A 1 83 ? 13.195 -0.008 -19.156 1 86.38 83 TRP A CA 1
ATOM 686 C C . TRP A 1 83 ? 12.578 1.317 -19.594 1 86.38 83 TRP A C 1
ATOM 688 O O . TRP A 1 83 ? 12.078 1.438 -20.719 1 86.38 83 TRP A O 1
ATOM 698 N N . GLN A 1 84 ? 12.625 2.316 -18.719 1 86.94 84 GLN A N 1
ATOM 699 C CA . GLN A 1 84 ? 12.094 3.639 -19.031 1 86.94 84 GLN A CA 1
ATOM 700 C C . GLN A 1 84 ? 12.82 4.258 -20.219 1 86.94 84 GLN A C 1
ATOM 702 O O . GLN A 1 84 ? 12.195 4.863 -21.078 1 86.94 84 GLN A O 1
ATOM 707 N N . TYR A 1 85 ? 14.125 4.141 -20.188 1 85.56 85 TYR A N 1
ATOM 708 C CA . TYR A 1 85 ? 14.922 4.66 -21.297 1 85.56 85 TYR A CA 1
ATOM 709 C C . TYR A 1 85 ? 14.539 3.984 -22.609 1 85.56 85 TYR A C 1
ATOM 711 O O . TYR A 1 85 ? 14.352 4.652 -23.625 1 85.56 85 TYR A O 1
ATOM 719 N N . ARG A 1 86 ? 14.445 2.656 -22.625 1 87.06 86 ARG A N 1
ATOM 720 C CA . ARG A 1 86 ? 14.078 1.903 -23.812 1 87.06 86 ARG A CA 1
ATOM 721 C C . ARG A 1 86 ? 12.695 2.314 -24.312 1 87.06 86 ARG A C 1
ATOM 723 O O . ARG A 1 86 ? 12.492 2.486 -25.516 1 87.06 86 ARG A O 1
ATOM 730 N N . MET A 1 87 ? 11.805 2.471 -23.406 1 90.62 87 MET A N 1
ATOM 731 C CA . MET A 1 87 ? 10.438 2.861 -23.734 1 90.62 87 MET A CA 1
ATOM 732 C C . MET A 1 87 ? 10.406 4.227 -24.422 1 90.62 87 MET A C 1
ATOM 734 O O . MET A 1 87 ? 9.688 4.422 -25.391 1 90.62 87 MET A O 1
ATOM 738 N N . MET A 1 88 ? 11.188 5.113 -23.953 1 88.44 88 MET A N 1
ATOM 739 C CA . MET A 1 88 ? 11.172 6.488 -24.438 1 88.44 88 MET A CA 1
ATOM 740 C C . MET A 1 88 ? 11.773 6.574 -25.844 1 88.44 88 MET A C 1
ATOM 742 O O . MET A 1 88 ? 11.547 7.551 -26.562 1 88.44 88 MET A O 1
ATOM 746 N N . GLN A 1 89 ? 12.555 5.551 -26.203 1 87.38 89 GLN A N 1
ATOM 747 C CA . GLN A 1 89 ? 13.172 5.52 -27.516 1 87.38 89 GLN A CA 1
ATOM 748 C C . GLN A 1 89 ? 12.234 4.898 -28.547 1 87.38 89 GLN A C 1
ATOM 750 O O . GLN A 1 89 ? 12.547 4.871 -29.75 1 87.38 89 GLN A O 1
ATOM 755 N N . LYS A 1 90 ? 11.117 4.469 -28.094 1 91.5 90 LYS A N 1
ATOM 756 C CA . LYS A 1 90 ? 10.195 3.748 -28.969 1 91.5 90 LYS A CA 1
ATOM 757 C C . LYS A 1 90 ? 8.844 4.453 -29.047 1 91.5 90 LYS A C 1
ATOM 759 O O . LYS A 1 90 ? 8.617 5.445 -28.344 1 91.5 90 LYS A O 1
ATOM 764 N N . ASN A 1 91 ? 8.07 3.986 -29.969 1 92.62 91 ASN A N 1
ATOM 765 C CA . ASN A 1 91 ? 6.688 4.461 -30.031 1 92.62 91 ASN A CA 1
ATOM 766 C C . ASN A 1 91 ? 5.805 3.771 -29 1 92.62 91 ASN A C 1
ATOM 768 O O . ASN A 1 91 ? 4.984 2.92 -29.344 1 92.62 91 ASN A O 1
ATOM 772 N N . ALA A 1 92 ? 5.93 4.254 -27.797 1 96.25 92 ALA A N 1
ATOM 773 C CA . ALA A 1 92 ? 5.289 3.607 -26.656 1 96.25 92 ALA A CA 1
ATOM 774 C C . ALA A 1 92 ? 3.9 4.191 -26.406 1 96.25 92 ALA A C 1
ATOM 776 O O . ALA A 1 92 ? 3.588 5.289 -26.875 1 96.25 92 ALA A O 1
ATOM 777 N N . SER A 1 93 ? 3.064 3.426 -25.797 1 97.5 93 SER A N 1
ATOM 778 C CA . SER A 1 93 ? 1.722 3.834 -25.406 1 97.5 93 SER A CA 1
ATOM 779 C C . SER A 1 93 ? 1.496 3.615 -23.906 1 97.5 93 SER A C 1
ATOM 781 O O . SER A 1 93 ? 2.16 2.781 -23.297 1 97.5 93 SER A O 1
ATOM 783 N N . LEU A 1 94 ? 0.615 4.461 -23.422 1 98.06 94 LEU A N 1
ATOM 784 C CA . LEU A 1 94 ? 0.244 4.379 -22.016 1 98.06 94 LEU A CA 1
ATOM 785 C C . LEU A 1 94 ? -1.263 4.199 -21.859 1 98.06 94 LEU A C 1
ATOM 787 O O . LEU A 1 94 ? -2.047 4.973 -22.406 1 98.06 94 LEU A O 1
ATOM 791 N N . TYR A 1 95 ? -1.651 3.105 -21.234 1 98.56 95 TYR A N 1
ATOM 792 C CA . TYR A 1 95 ? -3.041 2.916 -20.844 1 98.56 95 TYR A CA 1
ATOM 793 C C . TYR A 1 95 ? -3.254 3.332 -19.391 1 98.56 95 TYR A C 1
ATOM 795 O O . TYR A 1 95 ? -2.484 2.943 -18.5 1 98.56 95 TYR A O 1
ATOM 803 N N . ILE A 1 96 ? -4.23 4.141 -19.125 1 98.38 96 ILE A N 1
ATOM 804 C CA . ILE A 1 96 ? -4.633 4.539 -17.781 1 98.38 96 ILE A CA 1
ATOM 805 C C . ILE A 1 96 ? -6.027 3.992 -17.484 1 98.38 96 ILE A C 1
ATOM 807 O O . ILE A 1 96 ? -6.973 4.238 -18.234 1 98.38 96 ILE A O 1
ATOM 811 N N . ILE A 1 97 ? -6.129 3.262 -16.422 1 98.56 97 ILE A N 1
ATOM 812 C CA . ILE A 1 97 ? -7.363 2.562 -16.078 1 98.56 97 ILE A CA 1
ATOM 813 C C . ILE A 1 97 ? -7.898 3.072 -14.742 1 98.56 97 ILE A C 1
ATOM 815 O O . ILE A 1 97 ? -7.188 3.051 -13.734 1 98.56 97 ILE A O 1
ATOM 819 N N . GLY A 1 98 ? -9.117 3.543 -14.742 1 97.81 98 GLY A N 1
ATOM 820 C CA . GLY A 1 98 ? -9.805 3.998 -13.547 1 97.81 98 GLY A CA 1
ATOM 821 C C . GLY A 1 98 ? -11.156 3.346 -13.352 1 97.81 98 GLY A C 1
ATOM 822 O O . GLY A 1 98 ? -11.758 2.854 -14.312 1 97.81 98 GLY A O 1
ATOM 823 N N . HIS A 1 99 ? -11.562 3.285 -12.18 1 97.5 99 HIS A N 1
ATOM 824 C CA . HIS A 1 99 ? -12.883 2.768 -11.828 1 97.5 99 HIS A CA 1
ATOM 825 C C . HIS A 1 99 ? -13.391 3.391 -10.531 1 97.5 99 HIS A C 1
ATOM 827 O O . HIS A 1 99 ? -12.609 3.678 -9.625 1 97.5 99 HIS A O 1
ATOM 833 N N . GLU A 1 100 ? -14.641 3.568 -10.383 1 96.06 100 GLU A N 1
ATOM 834 C CA . GLU A 1 100 ? -15.234 4.277 -9.258 1 96.06 100 GLU A CA 1
ATOM 835 C C . GLU A 1 100 ? -15.094 3.475 -7.965 1 96.06 100 GLU A C 1
ATOM 837 O O . GLU A 1 100 ? -15.164 4.035 -6.871 1 96.06 100 GLU A O 1
ATOM 842 N N . HIS A 1 101 ? -14.844 2.174 -8.07 1 96.81 101 HIS A N 1
ATOM 843 C CA . HIS A 1 101 ? -14.727 1.36 -6.863 1 96.81 101 HIS A CA 1
ATOM 844 C C . HIS A 1 101 ? -13.273 0.997 -6.586 1 96.81 101 HIS A C 1
ATOM 846 O O . HIS A 1 101 ? -12.992 0.13 -5.754 1 96.81 101 HIS A O 1
ATOM 852 N N . PHE A 1 102 ? -12.375 1.616 -7.293 1 97.5 102 PHE A N 1
ATOM 853 C CA . PHE A 1 102 ? -10.953 1.351 -7.086 1 97.5 102 PHE A CA 1
ATOM 854 C C . PHE A 1 102 ? -10.508 1.859 -5.719 1 97.5 102 PHE A C 1
ATOM 856 O O . PHE A 1 102 ? -10.945 2.92 -5.273 1 97.5 102 PHE A O 1
ATOM 863 N N . ASN A 1 103 ? -9.867 1.135 -4.996 1 96.75 103 ASN A N 1
ATOM 864 C CA . ASN A 1 103 ? -9.016 1.398 -3.84 1 96.75 103 ASN A CA 1
ATOM 865 C C . ASN A 1 103 ? -7.66 0.712 -3.975 1 96.75 103 ASN A C 1
ATOM 867 O O . ASN A 1 103 ? -7.434 -0.042 -4.922 1 96.75 103 ASN A O 1
ATOM 871 N N . LYS A 1 104 ? -6.859 0.96 -3.076 1 94.12 104 LYS A N 1
ATOM 872 C CA . LYS A 1 104 ? -5.496 0.46 -3.229 1 94.12 104 LYS A CA 1
ATOM 873 C C . LYS A 1 104 ? -5.469 -1.065 -3.264 1 94.12 104 LYS A C 1
ATOM 875 O O . LYS A 1 104 ? -4.727 -1.662 -4.043 1 94.12 104 LYS A O 1
ATOM 880 N N . SER A 1 105 ? -6.211 -1.807 -2.443 1 95.19 105 SER A N 1
ATOM 881 C CA . SER A 1 105 ? -6.246 -3.266 -2.455 1 95.19 105 SER A CA 1
ATOM 882 C C . SER A 1 105 ? -6.703 -3.795 -3.812 1 95.19 105 SER A C 1
ATOM 884 O O . SER A 1 105 ? -6.086 -4.703 -4.367 1 95.19 105 SER A O 1
ATOM 886 N N . LEU A 1 106 ? -7.734 -3.209 -4.262 1 96.19 106 LEU A N 1
ATOM 887 C CA . LEU A 1 106 ? -8.305 -3.672 -5.52 1 96.19 106 LEU A CA 1
ATOM 888 C C . LEU A 1 106 ? -7.371 -3.371 -6.688 1 96.19 106 LEU A C 1
ATOM 890 O O . LEU A 1 106 ? -7.211 -4.195 -7.59 1 96.19 106 LEU A O 1
ATOM 894 N N . THR A 1 107 ? -6.773 -2.166 -6.703 1 96.69 107 THR A N 1
ATOM 895 C CA . THR A 1 107 ? -5.863 -1.834 -7.793 1 96.69 107 THR A CA 1
ATOM 896 C C . THR A 1 107 ? -4.621 -2.723 -7.75 1 96.69 107 THR A C 1
ATOM 898 O O . THR A 1 107 ? -4.059 -3.062 -8.789 1 96.69 107 THR A O 1
ATOM 901 N N . LEU A 1 108 ? -4.195 -3.123 -6.57 1 94.25 108 LEU A N 1
ATOM 902 C CA . LEU A 1 108 ? -3.08 -4.059 -6.453 1 94.25 108 LEU A CA 1
ATOM 903 C C . LEU A 1 108 ? -3.445 -5.414 -7.047 1 94.25 108 LEU A C 1
ATOM 905 O O . LEU A 1 108 ? -2.623 -6.051 -7.711 1 94.25 108 LEU A O 1
ATOM 909 N N . ASP A 1 109 ? -4.613 -5.855 -6.848 1 94.62 109 ASP A N 1
ATOM 910 C CA . ASP A 1 109 ? -5.078 -7.109 -7.434 1 94.62 109 ASP A CA 1
ATOM 911 C C . ASP A 1 109 ? -5.176 -7 -8.953 1 94.62 109 ASP A C 1
ATOM 913 O O . ASP A 1 109 ? -4.844 -7.945 -9.672 1 94.62 109 ASP A O 1
ATOM 917 N N . VAL A 1 110 ? -5.691 -5.855 -9.375 1 96.62 110 VAL A N 1
ATOM 918 C CA . VAL A 1 110 ? -5.793 -5.645 -10.82 1 96.62 110 VAL A CA 1
ATOM 919 C C . VAL A 1 110 ? -4.398 -5.645 -11.438 1 96.62 110 VAL A C 1
ATOM 921 O O . VAL A 1 110 ? -4.184 -6.254 -12.492 1 96.62 110 VAL A O 1
ATOM 924 N N . GLU A 1 111 ? -3.523 -4.914 -10.797 1 96.12 111 GLU A N 1
ATOM 925 C CA . GLU A 1 111 ? -2.141 -4.887 -11.266 1 96.12 111 GLU A CA 1
ATOM 926 C C . GLU A 1 111 ? -1.565 -6.297 -11.375 1 96.12 111 GLU A C 1
ATOM 928 O O . GLU A 1 111 ? -0.984 -6.652 -12.406 1 96.12 111 GLU A O 1
ATOM 933 N N . ASN A 1 112 ? -1.754 -7.078 -10.352 1 93.75 112 ASN A N 1
ATOM 934 C CA . ASN A 1 112 ? -1.242 -8.445 -10.32 1 93.75 112 ASN A CA 1
ATOM 935 C C . ASN A 1 112 ? -1.853 -9.297 -11.43 1 93.75 112 ASN A C 1
ATOM 937 O O . ASN A 1 112 ? -1.143 -10.039 -12.109 1 93.75 112 ASN A O 1
ATOM 941 N N . ARG A 1 113 ? -3.137 -9.211 -11.578 1 94.44 113 ARG A N 1
ATOM 942 C CA . ARG A 1 113 ? -3.82 -10 -12.594 1 94.44 113 ARG A CA 1
ATOM 943 C C . ARG A 1 113 ? -3.383 -9.586 -13.992 1 94.44 113 ARG A C 1
ATOM 945 O O . ARG A 1 113 ? -3.23 -10.43 -14.883 1 94.44 113 ARG A O 1
ATOM 952 N N . LEU A 1 114 ? -3.209 -8.297 -14.195 1 96.5 114 LEU A N 1
ATOM 953 C CA . LEU A 1 114 ? -2.746 -7.82 -15.492 1 96.5 114 LEU A CA 1
ATOM 954 C C . LEU A 1 114 ? -1.354 -8.359 -15.805 1 96.5 114 LEU A C 1
ATOM 956 O O . LEU A 1 114 ? -1.086 -8.781 -16.938 1 96.5 114 LEU A O 1
ATOM 960 N N . MET A 1 115 ? -0.487 -8.297 -14.875 1 95 115 MET A N 1
ATOM 961 C CA . MET A 1 115 ? 0.849 -8.852 -15.062 1 95 115 MET A CA 1
ATOM 962 C C . MET A 1 115 ? 0.777 -10.344 -15.375 1 95 115 MET A C 1
ATOM 964 O O . MET A 1 115 ? 1.459 -10.828 -16.281 1 95 115 MET A O 1
ATOM 968 N N . HIS A 1 116 ? -0.095 -10.977 -14.602 1 92.94 116 HIS A N 1
ATOM 969 C CA . HIS A 1 116 ? -0.302 -12.414 -14.789 1 92.94 116 HIS A CA 1
ATOM 970 C C . HIS A 1 116 ? -0.787 -12.719 -16.203 1 92.94 116 HIS A C 1
ATOM 972 O O . HIS A 1 116 ? -0.24 -13.594 -16.875 1 92.94 116 HIS A O 1
ATOM 978 N N . TYR A 1 117 ? -1.751 -11.984 -16.656 1 95 117 TYR A N 1
ATOM 979 C CA . TYR A 1 117 ? -2.314 -12.18 -17.984 1 95 117 TYR A CA 1
ATOM 980 C C . TYR A 1 117 ? -1.299 -11.836 -19.062 1 95 117 TYR A C 1
ATOM 982 O O . TYR A 1 117 ? -1.068 -12.617 -19.984 1 95 117 TYR A O 1
ATOM 990 N N . LEU A 1 118 ? -0.64 -10.703 -18.938 1 95.81 118 LEU A N 1
ATOM 991 C CA . LEU A 1 118 ? 0.259 -10.219 -19.969 1 95.81 118 LEU A CA 1
ATOM 992 C C . LEU A 1 118 ? 1.494 -11.102 -20.078 1 95.81 118 LEU A C 1
ATOM 994 O O . LEU A 1 118 ? 2.033 -11.289 -21.172 1 95.81 118 LEU A O 1
ATOM 998 N N . MET A 1 119 ? 1.88 -11.656 -19 1 92.38 119 MET A N 1
ATOM 999 C CA . MET A 1 119 ? 2.996 -12.594 -19.016 1 92.38 119 MET A CA 1
ATOM 1000 C C . MET A 1 119 ? 2.646 -13.844 -19.828 1 92.38 119 MET A C 1
ATOM 1002 O O . MET A 1 119 ? 3.533 -14.508 -20.359 1 92.38 119 MET A O 1
ATOM 1006 N N . SER A 1 120 ? 1.384 -14.117 -19.906 1 91.62 120 SER A N 1
ATOM 1007 C CA . SER A 1 120 ? 0.913 -15.328 -20.562 1 91.62 120 SER A CA 1
ATOM 1008 C C . SER A 1 120 ? 0.583 -15.078 -22.031 1 91.62 120 SER A C 1
ATOM 1010 O O . SER A 1 120 ? 0.141 -15.984 -22.734 1 91.62 120 SER A O 1
ATOM 1012 N N . VAL A 1 121 ? 0.775 -13.859 -22.453 1 93 121 VAL A N 1
ATOM 1013 C CA . VAL A 1 121 ? 0.499 -13.484 -23.844 1 93 121 VAL A CA 1
ATOM 1014 C C . VAL A 1 121 ? 1.749 -13.695 -24.688 1 93 121 VAL A C 1
ATOM 1016 O O . VAL A 1 121 ? 2.826 -13.195 -24.359 1 93 121 VAL A O 1
ATOM 1019 N N . ASP A 1 122 ? 1.605 -14.328 -25.797 1 87.06 122 ASP A N 1
ATOM 1020 C CA . ASP A 1 122 ? 2.723 -14.664 -26.672 1 87.06 122 ASP A CA 1
ATOM 1021 C C . ASP A 1 122 ? 3.398 -13.398 -27.203 1 87.06 122 ASP A C 1
ATOM 1023 O O . ASP A 1 122 ? 4.621 -13.367 -27.375 1 87.06 122 ASP A O 1
ATOM 1027 N N . LYS A 1 123 ? 2.615 -12.391 -27.438 1 92.69 123 LYS A N 1
ATOM 1028 C CA . LYS A 1 123 ? 3.123 -11.172 -28.062 1 92.69 123 LYS A CA 1
ATOM 1029 C C . LYS A 1 123 ? 3.873 -10.312 -27.047 1 92.69 123 LYS A C 1
ATOM 1031 O O . LYS A 1 123 ? 4.477 -9.297 -27.406 1 92.69 123 LYS A O 1
ATOM 1036 N N . VAL A 1 124 ? 3.881 -10.688 -25.828 1 94.5 124 VAL A N 1
ATOM 1037 C CA . VAL A 1 124 ? 4.633 -9.953 -24.812 1 94.5 124 VAL A CA 1
ATOM 1038 C C . VAL A 1 124 ? 5.996 -10.609 -24.609 1 94.5 124 VAL A C 1
ATOM 1040 O O . VAL A 1 124 ? 6.078 -11.797 -24.266 1 94.5 124 VAL A O 1
ATOM 1043 N N . ARG A 1 125 ? 6.969 -9.883 -24.859 1 94.06 125 ARG A N 1
ATOM 1044 C CA . ARG A 1 125 ? 8.336 -10.375 -24.703 1 94.06 125 ARG A CA 1
ATOM 1045 C C . ARG A 1 125 ? 8.75 -10.383 -23.234 1 94.06 125 ARG A C 1
ATOM 1047 O O . ARG A 1 125 ? 9.312 -11.367 -22.75 1 94.06 125 ARG A O 1
ATOM 1054 N N . GLN A 1 126 ? 8.438 -9.305 -22.547 1 93.81 126 GLN A N 1
ATOM 1055 C CA . GLN A 1 126 ? 8.867 -9.172 -21.156 1 93.81 126 GLN A CA 1
ATOM 1056 C C . GLN A 1 126 ? 7.91 -8.273 -20.375 1 93.81 126 GLN A C 1
ATOM 1058 O O . GLN A 1 126 ? 7.395 -7.289 -20.906 1 93.81 126 GLN A O 1
ATOM 1063 N N . VAL A 1 127 ? 7.645 -8.664 -19.172 1 93.88 127 VAL A N 1
ATOM 1064 C CA . VAL A 1 127 ? 6.898 -7.844 -18.234 1 93.88 127 VAL A CA 1
ATOM 1065 C C . VAL A 1 127 ? 7.855 -7.238 -17.203 1 93.88 127 VAL A C 1
ATOM 1067 O O . VAL A 1 127 ? 8.523 -7.969 -16.469 1 93.88 127 VAL A O 1
ATOM 1070 N N . HIS A 1 128 ? 7.773 -5.879 -17.188 1 89.56 128 HIS A N 1
ATOM 1071 C CA . HIS A 1 128 ? 8.633 -5.176 -16.234 1 89.56 128 HIS A CA 1
ATOM 1072 C C . HIS A 1 128 ? 7.895 -4.879 -14.938 1 89.56 128 HIS A C 1
ATOM 1074 O O . HIS A 1 128 ? 6.676 -4.684 -14.938 1 89.56 128 HIS A O 1
ATOM 1080 N N . ASN A 1 129 ? 8.352 -4.988 -13.758 1 76.69 129 ASN A N 1
ATOM 1081 C CA . ASN A 1 129 ? 7.75 -4.879 -12.438 1 76.69 129 ASN A CA 1
ATOM 1082 C C . ASN A 1 129 ? 7.105 -6.191 -12.008 1 76.69 129 ASN A C 1
ATOM 1084 O O . ASN A 1 129 ? 5.945 -6.211 -11.586 1 76.69 129 ASN A O 1
ATOM 1088 N N . GLY A 1 130 ? 7.664 -7.164 -12.156 1 66.69 130 GLY A N 1
ATOM 1089 C CA . GLY A 1 130 ? 7.051 -8.477 -12.031 1 66.69 130 GLY A CA 1
ATOM 1090 C C . GLY A 1 130 ? 6.711 -8.836 -10.594 1 66.69 130 GLY A C 1
ATOM 1091 O O . GLY A 1 130 ? 6.09 -9.875 -10.344 1 66.69 130 GLY A O 1
ATOM 1092 N N . ARG A 1 131 ? 7.062 -7.898 -9.617 1 70.06 131 ARG A N 1
ATOM 1093 C CA . ARG A 1 131 ? 6.781 -8.273 -8.234 1 70.06 131 ARG A CA 1
ATOM 1094 C C . ARG A 1 131 ? 5.316 -8.023 -7.887 1 70.06 131 ARG A C 1
ATOM 1096 O O . ARG A 1 131 ? 4.859 -6.879 -7.895 1 70.06 131 ARG A O 1
ATOM 1103 N N . GLY A 1 132 ? 4.641 -9.125 -7.711 1 72.75 132 GLY A N 1
ATOM 1104 C CA . GLY A 1 132 ? 3.229 -9.031 -7.383 1 72.75 132 GLY A CA 1
ATOM 1105 C C . GLY A 1 132 ? 2.973 -8.82 -5.902 1 72.75 132 GLY A C 1
ATOM 1106 O O . GLY A 1 132 ? 3.852 -9.062 -5.074 1 72.75 132 GLY A O 1
ATOM 1107 N N . ASN A 1 133 ? 1.88 -8.195 -5.617 1 74.75 133 ASN A N 1
ATOM 1108 C CA . ASN A 1 133 ? 1.411 -8 -4.25 1 74.75 133 ASN A CA 1
ATOM 1109 C C . ASN A 1 133 ? -0.071 -8.336 -4.113 1 74.75 133 ASN A C 1
ATOM 1111 O O . ASN A 1 133 ? -0.881 -7.469 -3.781 1 74.75 133 ASN A O 1
ATOM 1115 N N . PRO A 1 134 ? -0.318 -9.68 -4.281 1 76.25 134 PRO A N 1
ATOM 1116 C CA . PRO A 1 134 ? -1.729 -10.062 -4.176 1 76.25 134 PRO A CA 1
ATOM 1117 C C . PRO A 1 134 ? -2.295 -9.852 -2.775 1 76.25 134 PRO A C 1
ATOM 1119 O O . PRO A 1 134 ? -1.574 -10.008 -1.784 1 76.25 134 PRO A O 1
ATOM 1122 N N . GLN A 1 135 ? -3.52 -9.5 -2.928 1 81.94 135 GLN A N 1
ATOM 1123 C CA . GLN A 1 135 ? -4.203 -9.227 -1.669 1 81.94 135 GLN A CA 1
ATOM 1124 C C . GLN A 1 135 ? -5.059 -10.414 -1.238 1 81.94 135 GLN A C 1
ATOM 1126 O O . GLN A 1 135 ? -5.609 -11.133 -2.08 1 81.94 135 GLN A O 1
ATOM 1131 N N . LYS A 1 136 ? -5.137 -10.648 0.029 1 87.12 136 LYS A N 1
ATOM 1132 C CA . LYS A 1 136 ? -6.098 -11.641 0.513 1 87.12 136 LYS A CA 1
ATOM 1133 C C . LYS A 1 136 ? -7.531 -11.141 0.347 1 87.12 136 LYS A C 1
ATOM 1135 O O . LYS A 1 136 ? -7.934 -10.742 -0.748 1 87.12 136 LYS A O 1
ATOM 1140 N N . SER A 1 137 ? -8.211 -10.961 1.391 1 90.38 137 SER A N 1
ATOM 1141 C CA . SER A 1 137 ? -9.555 -10.406 1.291 1 90.38 137 SER A CA 1
ATOM 1142 C C . SER A 1 137 ? -9.57 -8.922 1.645 1 90.38 137 SER A C 1
ATOM 1144 O O . SER A 1 137 ? -8.688 -8.445 2.355 1 90.38 137 SER A O 1
ATOM 1146 N N . TYR A 1 138 ? -10.516 -8.203 1.055 1 94.62 138 TYR A N 1
ATOM 1147 C CA . TYR A 1 138 ? -10.734 -6.777 1.295 1 94.62 138 TYR A CA 1
ATOM 1148 C C . TYR A 1 138 ? -12.086 -6.336 0.752 1 94.62 138 TYR A C 1
ATOM 1150 O O . TYR A 1 138 ? -12.688 -7.027 -0.071 1 94.62 138 TYR A O 1
ATOM 1158 N N . TYR A 1 139 ? -12.547 -5.219 1.207 1 94 139 TYR A N 1
ATOM 1159 C CA . TYR A 1 139 ? -13.766 -4.66 0.641 1 94 139 TYR A CA 1
ATOM 1160 C C . TYR A 1 139 ? -13.453 -3.729 -0.523 1 94 139 TYR A C 1
ATOM 1162 O O . TYR A 1 139 ? -12.633 -2.816 -0.393 1 94 139 TYR A O 1
ATOM 1170 N N . PRO A 1 140 ? -13.977 -3.945 -1.752 1 94 140 PRO A N 1
ATOM 1171 C CA . PRO A 1 140 ? -14.984 -4.973 -2.047 1 94 140 PRO A CA 1
ATOM 1172 C C . PRO A 1 140 ? -14.445 -6.082 -2.945 1 94 140 PRO A C 1
ATOM 1174 O O . PRO A 1 140 ? -14.805 -6.152 -4.125 1 94 140 PRO A O 1
ATOM 1177 N N . SER A 1 141 ? -13.781 -7.016 -2.391 1 93.69 141 SER A N 1
ATOM 1178 C CA . SER A 1 141 ? -13.07 -8.039 -3.152 1 93.69 141 SER A CA 1
ATOM 1179 C C . SER A 1 141 ? -14.031 -8.883 -3.979 1 93.69 141 SER A C 1
ATOM 1181 O O . SER A 1 141 ? -13.648 -9.445 -5.004 1 93.69 141 SER A O 1
ATOM 1183 N N . GLU A 1 142 ? -15.32 -8.984 -3.605 1 92.81 142 GLU A N 1
ATOM 1184 C CA . GLU A 1 142 ? -16.312 -9.781 -4.316 1 92.81 142 GLU A CA 1
ATOM 1185 C C . GLU A 1 142 ? -16.594 -9.211 -5.707 1 92.81 142 GLU A C 1
ATOM 1187 O O . GLU A 1 142 ? -17.062 -9.922 -6.594 1 92.81 142 GLU A O 1
ATOM 1192 N N . GLU A 1 143 ? -16.266 -7.941 -5.852 1 95.44 143 GLU A N 1
ATOM 1193 C CA . GLU A 1 143 ? -16.516 -7.281 -7.129 1 95.44 143 GLU A CA 1
ATOM 1194 C C . GLU A 1 143 ? -15.328 -7.426 -8.07 1 95.44 143 GLU A C 1
ATOM 1196 O O . GLU A 1 143 ? -15.422 -7.102 -9.258 1 95.44 143 GLU A O 1
ATOM 1201 N N . PHE A 1 144 ? -14.273 -7.922 -7.648 1 96.06 144 PHE A N 1
ATOM 1202 C CA . PHE A 1 144 ? -12.992 -7.906 -8.359 1 96.06 144 PHE A CA 1
ATOM 1203 C C . PHE A 1 144 ? -13.117 -8.609 -9.703 1 96.06 144 PHE A C 1
ATOM 1205 O O . PHE A 1 144 ? -12.734 -8.055 -10.734 1 96.06 144 PHE A O 1
ATOM 1212 N N . GLU A 1 145 ? -13.641 -9.82 -9.758 1 93.81 145 GLU A N 1
ATOM 1213 C CA . GLU A 1 145 ? -13.703 -10.609 -10.984 1 93.81 145 GLU A CA 1
ATOM 1214 C C . GLU A 1 145 ? -14.523 -9.898 -12.062 1 93.81 145 GLU A C 1
ATOM 1216 O O . GLU A 1 145 ? -14.133 -9.883 -13.234 1 93.81 145 GLU A O 1
ATOM 1221 N N . GLY A 1 146 ? -15.617 -9.375 -11.641 1 95.06 146 GLY A N 1
ATOM 1222 C CA . GLY A 1 146 ? -16.438 -8.648 -12.594 1 95.06 146 GLY A CA 1
ATOM 1223 C C . GLY A 1 146 ? -15.766 -7.414 -13.156 1 95.06 146 GLY A C 1
ATOM 1224 O O . GLY A 1 146 ? -15.844 -7.148 -14.359 1 95.06 146 GLY A O 1
ATOM 1225 N N . ILE A 1 147 ? -15.148 -6.652 -12.266 1 96.69 147 ILE A N 1
ATOM 1226 C CA . ILE A 1 147 ? -14.461 -5.43 -12.672 1 96.69 147 ILE A CA 1
ATOM 1227 C C . ILE A 1 147 ? -13.312 -5.773 -13.625 1 96.69 147 ILE A C 1
ATOM 1229 O O . ILE A 1 147 ? -13.156 -5.133 -14.664 1 96.69 147 ILE A O 1
ATOM 1233 N N . PHE A 1 148 ? -12.602 -6.789 -13.344 1 97.25 148 PHE A N 1
ATOM 1234 C CA . PHE A 1 148 ? -11.445 -7.152 -14.156 1 97.25 148 PHE A CA 1
ATOM 1235 C C . PHE A 1 148 ? -11.883 -7.641 -15.531 1 97.25 148 PHE A C 1
ATOM 1237 O O . PHE A 1 148 ? -11.25 -7.332 -16.531 1 97.25 148 PHE A O 1
ATOM 1244 N N . GLN A 1 149 ? -12.883 -8.422 -15.539 1 95.31 149 GLN A N 1
ATOM 1245 C CA . GLN A 1 149 ? -13.391 -8.898 -16.828 1 95.31 149 GLN A CA 1
ATOM 1246 C C . GLN A 1 149 ? -13.75 -7.738 -17.75 1 95.31 149 GLN A C 1
ATOM 1248 O O . GLN A 1 149 ? -13.461 -7.773 -18.938 1 95.31 149 GLN A O 1
ATOM 1253 N N . LYS A 1 150 ? -14.359 -6.777 -17.203 1 96.81 150 LYS A N 1
ATOM 1254 C CA . LYS A 1 150 ? -14.719 -5.605 -18 1 96.81 150 LYS A CA 1
ATOM 1255 C C . LYS A 1 150 ? -13.477 -4.848 -18.453 1 96.81 150 LYS A C 1
ATOM 1257 O O . LYS A 1 150 ? -13.43 -4.324 -19.562 1 96.81 150 LYS A O 1
ATOM 1262 N N . ILE A 1 151 ? -12.492 -4.727 -17.562 1 98.12 151 ILE A N 1
ATOM 1263 C CA . ILE A 1 151 ? -11.234 -4.066 -17.906 1 98.12 151 ILE A CA 1
ATOM 1264 C C . ILE A 1 151 ? -10.578 -4.789 -19.078 1 98.12 151 ILE A C 1
ATOM 1266 O O . ILE A 1 151 ? -10.227 -4.164 -20.078 1 98.12 151 ILE A O 1
ATOM 1270 N N . TRP A 1 152 ? -10.453 -6.102 -18.984 1 97.75 152 TRP A N 1
ATOM 1271 C CA . TRP A 1 152 ? -9.773 -6.867 -20.016 1 97.75 152 TRP A CA 1
ATOM 1272 C C . TRP A 1 152 ? -10.539 -6.801 -21.328 1 97.75 152 TRP A C 1
ATOM 1274 O O . TRP A 1 152 ? -9.938 -6.727 -22.406 1 97.75 152 TRP A O 1
ATOM 1284 N N . THR A 1 153 ? -11.852 -6.84 -21.25 1 96.19 153 THR A N 1
ATOM 1285 C CA . THR A 1 153 ? -12.68 -6.754 -22.453 1 96.19 153 THR A CA 1
ATOM 1286 C C . THR A 1 153 ? -12.445 -5.434 -23.172 1 96.19 153 THR A C 1
ATOM 1288 O O . THR A 1 153 ? -12.289 -5.41 -24.406 1 96.19 153 THR A O 1
ATOM 1291 N N . GLU A 1 154 ? -12.406 -4.379 -22.453 1 96.94 154 GLU A N 1
ATOM 1292 C CA . GLU A 1 154 ? -12.18 -3.066 -23.047 1 96.94 154 GLU A CA 1
ATOM 1293 C C . GLU A 1 154 ? -10.773 -2.957 -23.625 1 96.94 154 GLU A C 1
ATOM 1295 O O . GLU A 1 154 ? -10.578 -2.354 -24.688 1 96.94 154 GLU A O 1
ATOM 1300 N N . LEU A 1 155 ? -9.805 -3.469 -22.906 1 98 155 LEU A N 1
ATOM 1301 C CA . LEU A 1 155 ? -8.438 -3.477 -23.422 1 98 155 LEU A CA 1
ATOM 1302 C C . LEU A 1 155 ? -8.336 -4.301 -24.703 1 98 155 LEU A C 1
ATOM 1304 O O . LEU A 1 155 ? -7.656 -3.906 -25.656 1 98 155 LEU A O 1
ATOM 1308 N N . HIS A 1 156 ? -9.047 -5.441 -24.734 1 96.94 156 HIS A N 1
ATOM 1309 C CA . HIS A 1 156 ? -9.086 -6.297 -25.906 1 96.94 156 HIS A CA 1
ATOM 1310 C C . HIS A 1 156 ? -9.656 -5.555 -27.109 1 96.94 156 HIS A C 1
ATOM 1312 O O . HIS A 1 156 ? -9.125 -5.668 -28.219 1 96.94 156 HIS A O 1
ATOM 1318 N N . GLU A 1 157 ? -10.688 -4.836 -26.875 1 96.19 157 GLU A N 1
ATOM 1319 C CA . GLU A 1 157 ? -11.297 -4.055 -27.953 1 96.19 157 GLU A CA 1
ATOM 1320 C C . GLU A 1 157 ? -10.336 -2.99 -28.469 1 96.19 157 GLU A C 1
ATOM 1322 O O . GLU A 1 157 ? -10.359 -2.654 -29.656 1 96.19 157 GLU A O 1
ATOM 1327 N N . SER A 1 158 ? -9.492 -2.506 -27.641 1 96.25 158 SER A N 1
ATOM 1328 C CA . SER A 1 158 ? -8.539 -1.465 -28 1 96.25 158 SER A CA 1
ATOM 1329 C C . SER A 1 158 ? -7.379 -2.041 -28.812 1 96.25 158 SER A C 1
ATOM 1331 O O . SER A 1 158 ? -6.891 -1.405 -29.75 1 96.25 158 SER A O 1
ATOM 1333 N N . ASP A 1 159 ? -6.898 -3.197 -28.391 1 96.31 159 ASP A N 1
ATOM 1334 C CA . ASP A 1 159 ? -5.762 -3.852 -29.031 1 96.31 159 ASP A CA 1
ATOM 1335 C C . ASP A 1 159 ? -5.836 -5.367 -28.859 1 96.31 159 ASP A C 1
ATOM 1337 O O . ASP A 1 159 ? -5.348 -5.918 -27.875 1 96.31 159 ASP A O 1
ATOM 1341 N N . GLU A 1 160 ? -6.23 -6.039 -29.828 1 94.38 160 GLU A N 1
ATOM 1342 C CA . GLU A 1 160 ? -6.477 -7.477 -29.75 1 94.38 160 GLU A CA 1
ATOM 1343 C C . GLU A 1 160 ? -5.168 -8.258 -29.734 1 94.38 160 GLU A C 1
ATOM 1345 O O . GLU A 1 160 ? -5.117 -9.391 -29.25 1 94.38 160 GLU A O 1
ATOM 1350 N N . GLU A 1 161 ? -4.16 -7.664 -30.234 1 93.62 161 GLU A N 1
ATOM 1351 C CA . GLU A 1 161 ? -2.873 -8.352 -30.281 1 93.62 161 GLU A CA 1
ATOM 1352 C C . GLU A 1 161 ? -2.197 -8.375 -28.922 1 93.62 161 GLU A C 1
ATOM 1354 O O . GLU A 1 161 ? -1.687 -9.414 -28.484 1 93.62 161 GLU A O 1
ATOM 1359 N N . LEU A 1 162 ? -2.219 -7.27 -28.266 1 95.75 162 LEU A N 1
ATOM 1360 C CA . LEU A 1 162 ? -1.595 -7.168 -26.953 1 95.75 162 LEU A CA 1
ATOM 1361 C C . LEU A 1 162 ? -2.486 -7.785 -25.875 1 95.75 162 LEU A C 1
ATOM 1363 O O . LEU A 1 162 ? -1.989 -8.352 -24.906 1 95.75 162 LEU A O 1
ATOM 1367 N N . PHE A 1 163 ? -3.811 -7.613 -26.125 1 97.5 163 PHE A N 1
ATOM 1368 C CA . PHE A 1 163 ? -4.789 -8.125 -25.172 1 97.5 163 PHE A CA 1
ATOM 1369 C C . PHE A 1 163 ? -5.719 -9.133 -25.844 1 97.5 163 PHE A C 1
ATOM 1371 O O . PHE A 1 163 ? -6.875 -8.828 -26.125 1 97.5 163 PHE A O 1
ATOM 1378 N N . PRO A 1 164 ? -5.273 -10.328 -26 1 95.06 164 PRO A N 1
ATOM 1379 C CA . PRO A 1 164 ? -6.121 -11.336 -26.641 1 95.06 164 PRO A CA 1
ATOM 1380 C C . PRO A 1 164 ? -7.305 -11.758 -25.781 1 95.06 164 PRO A C 1
ATOM 1382 O O . PRO A 1 164 ? -7.445 -11.289 -24.641 1 95.06 164 PRO A O 1
ATOM 1385 N N . ASP A 1 165 ? -8.055 -12.578 -26.375 1 91.12 165 ASP A N 1
ATOM 1386 C CA . ASP A 1 165 ? -9.195 -13.109 -25.625 1 91.12 165 ASP A CA 1
ATOM 1387 C C . ASP A 1 165 ? -8.75 -13.773 -24.328 1 91.12 165 ASP A C 1
ATOM 1389 O O . ASP A 1 165 ? -7.738 -14.484 -24.312 1 91.12 165 ASP A O 1
ATOM 1393 N N . GLU A 1 166 ? -9.531 -13.594 -23.344 1 90.88 166 GLU A N 1
ATOM 1394 C CA . GLU A 1 166 ? -9.188 -14.07 -22 1 90.88 166 GLU A CA 1
ATOM 1395 C C . GLU A 1 166 ? -8.945 -15.578 -22 1 90.88 166 GLU A C 1
ATOM 1397 O O . GLU A 1 166 ? -8.078 -16.078 -21.266 1 90.88 166 GLU A O 1
ATOM 1402 N N . ASN A 1 167 ? -9.672 -16.297 -22.766 1 83.56 167 ASN A N 1
ATOM 1403 C CA . ASN A 1 167 ? -9.547 -17.75 -22.797 1 83.56 167 ASN A CA 1
ATOM 1404 C C . ASN A 1 167 ? -8.203 -18.188 -23.359 1 83.56 167 ASN A C 1
ATOM 1406 O O . ASN A 1 167 ? -7.656 -19.203 -22.953 1 83.56 167 ASN A O 1
ATOM 1410 N N . ILE A 1 168 ? -7.711 -17.406 -24.281 1 84 168 ILE A N 1
ATOM 1411 C CA . ILE A 1 168 ? -6.402 -17.688 -24.859 1 84 168 ILE A CA 1
ATOM 1412 C C . ILE A 1 168 ? -5.324 -17.547 -23.797 1 84 168 ILE A C 1
ATOM 1414 O O . ILE A 1 168 ? -4.406 -18.375 -23.719 1 84 168 ILE A O 1
ATOM 1418 N N . VAL A 1 169 ? -5.492 -16.578 -22.984 1 90.12 169 VAL A N 1
ATOM 1419 C CA . VAL A 1 169 ? -4.535 -16.312 -21.922 1 90.12 169 VAL A CA 1
ATOM 1420 C C . VAL A 1 169 ? -4.598 -17.438 -20.875 1 90.12 169 VAL A C 1
ATOM 1422 O O . VAL A 1 169 ? -3.568 -18 -20.5 1 90.12 169 VAL A O 1
ATOM 1425 N N . LYS A 1 170 ? -5.758 -17.812 -20.469 1 86 170 LYS A N 1
ATOM 1426 C CA . LYS A 1 170 ? -5.969 -18.766 -19.391 1 86 170 LYS A CA 1
ATOM 1427 C C . LYS A 1 170 ? -5.562 -20.172 -19.828 1 86 170 LYS A C 1
ATOM 1429 O O . LYS A 1 170 ? -5.25 -21.016 -18.984 1 86 170 LYS A O 1
ATOM 1434 N N . ASP A 1 171 ? -5.477 -20.375 -21.109 1 79.81 171 ASP A N 1
ATOM 1435 C CA . ASP A 1 171 ? -5.164 -21.703 -21.641 1 79.81 171 ASP A CA 1
ATOM 1436 C C . ASP A 1 171 ? -3.662 -21.859 -21.859 1 79.81 171 ASP A C 1
ATOM 1438 O O . ASP A 1 171 ? -3.191 -22.953 -22.188 1 79.81 171 ASP A O 1
ATOM 1442 N N . SER A 1 172 ? -2.955 -20.812 -21.625 1 84.12 172 SER A N 1
ATOM 1443 C CA . SER A 1 172 ? -1.512 -20.906 -21.812 1 84.12 172 SER A CA 1
ATOM 1444 C C . SER A 1 172 ? -0.839 -21.656 -20.672 1 84.12 172 SER A C 1
ATOM 1446 O O . SER A 1 172 ? -1.284 -21.578 -19.531 1 84.12 172 SER A O 1
ATOM 1448 N N . ALA A 1 173 ? 0.186 -22.438 -21.047 1 80.75 173 ALA A N 1
ATOM 1449 C CA . ALA A 1 173 ? 0.961 -23.172 -20.031 1 80.75 173 ALA A CA 1
ATOM 1450 C C . ALA A 1 173 ? 1.609 -22.203 -19.047 1 80.75 173 ALA A C 1
ATOM 1452 O O . ALA A 1 173 ? 1.719 -22.516 -17.859 1 80.75 173 ALA A O 1
ATOM 1453 N N . ILE A 1 174 ? 1.963 -21.047 -19.531 1 86.75 174 ILE A N 1
ATOM 1454 C CA . ILE A 1 174 ? 2.602 -20.047 -18.703 1 86.75 174 ILE A CA 1
ATOM 1455 C C . ILE A 1 174 ? 1.622 -19.562 -17.625 1 86.75 174 ILE A C 1
ATOM 1457 O O . ILE A 1 174 ? 1.993 -19.406 -16.469 1 86.75 174 ILE A O 1
ATOM 1461 N N . TYR A 1 175 ? 0.388 -19.391 -18.031 1 88.81 175 TYR A N 1
ATOM 1462 C CA . TYR A 1 175 ? -0.628 -18.938 -17.078 1 88.81 175 TYR A CA 1
ATOM 1463 C C . TYR A 1 175 ? -0.759 -19.906 -15.914 1 88.81 175 TYR A C 1
ATOM 1465 O O . TYR A 1 175 ? -0.856 -19.484 -14.758 1 88.81 175 TYR A O 1
ATOM 1473 N N . LYS A 1 176 ? -0.698 -21.078 -16.188 1 81.25 176 LYS A N 1
ATOM 1474 C CA . LYS A 1 176 ? -0.939 -22.109 -15.188 1 81.25 176 LYS A CA 1
ATOM 1475 C C . LYS A 1 176 ? 0.24 -22.234 -14.227 1 81.25 176 LYS A C 1
ATOM 1477 O O . LYS A 1 176 ? 0.057 -22.547 -13.047 1 81.25 176 LYS A O 1
ATOM 1482 N N . ALA A 1 177 ? 1.396 -21.969 -14.711 1 86.06 177 ALA A N 1
ATOM 1483 C CA . ALA A 1 177 ? 2.6 -22.141 -13.898 1 86.06 177 ALA A CA 1
ATOM 1484 C C . ALA A 1 177 ? 3.105 -20.797 -13.383 1 86.06 177 ALA A C 1
ATOM 1486 O O . ALA A 1 177 ? 4.133 -20.734 -12.703 1 86.06 177 ALA A O 1
ATOM 1487 N N . SER A 1 178 ? 2.416 -19.797 -13.594 1 89.19 178 SER A N 1
ATOM 1488 C CA . SER A 1 178 ? 2.881 -18.438 -13.336 1 89.19 178 SER A CA 1
ATOM 1489 C C . SER A 1 178 ? 3.131 -18.219 -11.852 1 89.19 178 SER A C 1
ATOM 1491 O O . SER A 1 178 ? 2.346 -18.656 -11.008 1 89.19 178 SER A O 1
ATOM 1493 N N . PRO A 1 179 ? 4.254 -17.516 -11.555 1 90.94 179 PRO A N 1
ATOM 1494 C CA . PRO A 1 179 ? 4.535 -17.156 -10.164 1 90.94 179 PRO A CA 1
ATOM 1495 C C . PRO A 1 179 ? 3.594 -16.094 -9.625 1 90.94 179 PRO A C 1
ATOM 1497 O O . PRO A 1 179 ? 3.619 -15.781 -8.43 1 90.94 179 PRO A O 1
ATOM 1500 N N . LEU A 1 180 ? 2.752 -15.602 -10.469 1 88.62 180 LEU A N 1
ATOM 1501 C CA . LEU A 1 180 ? 1.925 -14.461 -10.07 1 88.62 180 LEU A CA 1
ATOM 1502 C C . LEU A 1 180 ? 0.533 -14.93 -9.648 1 88.62 180 LEU A C 1
ATOM 1504 O O . LEU A 1 180 ? -0.312 -14.109 -9.281 1 88.62 180 LEU A O 1
ATOM 1508 N N . HIS A 1 181 ? 0.385 -16.219 -9.641 1 87.06 181 HIS A N 1
ATOM 1509 C CA . HIS A 1 181 ? -0.852 -16.766 -9.086 1 87.06 181 HIS A CA 1
ATOM 1510 C C . HIS A 1 181 ? -1.003 -16.406 -7.613 1 87.06 181 HIS A C 1
ATOM 1512 O O . HIS A 1 181 ? -0.017 -16.375 -6.875 1 87.06 181 HIS A O 1
ATOM 1518 N N . LYS A 1 182 ? -2.258 -16.188 -7.352 1 83.31 182 LYS A N 1
ATOM 1519 C CA . LYS A 1 182 ? -2.535 -16.047 -5.926 1 83.31 182 LYS A CA 1
ATOM 1520 C C . LYS A 1 182 ? -2.375 -17.375 -5.199 1 83.31 182 LYS A C 1
ATOM 1522 O O . LYS A 1 182 ? -2.938 -18.391 -5.621 1 83.31 182 LYS A O 1
ATOM 1527 N N . LEU A 1 183 ? -1.617 -17.359 -4.152 1 86.06 183 LEU A N 1
ATOM 1528 C CA . LEU A 1 183 ? -1.345 -18.578 -3.393 1 86.06 183 LEU A CA 1
ATOM 1529 C C . LEU A 1 183 ? -2.42 -18.812 -2.338 1 86.06 183 LEU A C 1
ATOM 1531 O O . LEU A 1 183 ? -3.027 -17.859 -1.843 1 86.06 183 LEU A O 1
ATOM 1535 N N . THR A 1 184 ? -2.709 -20.062 -2.062 1 84.44 184 THR A N 1
ATOM 1536 C CA . THR A 1 184 ? -3.553 -20.391 -0.923 1 84.44 184 THR A CA 1
ATOM 1537 C C . THR A 1 184 ? -2.83 -20.109 0.39 1 84.44 184 THR A C 1
ATOM 1539 O O . THR A 1 184 ? -1.616 -19.891 0.401 1 84.44 184 THR A O 1
ATOM 1542 N N . ASP A 1 185 ? -3.592 -20.172 1.463 1 78.69 185 ASP A N 1
ATOM 1543 C CA . ASP A 1 185 ? -2.99 -19.969 2.775 1 78.69 185 ASP A CA 1
ATOM 1544 C C . ASP A 1 185 ? -1.897 -20.984 3.057 1 78.69 185 ASP A C 1
ATOM 1546 O O . ASP A 1 185 ? -0.833 -20.641 3.574 1 78.69 185 ASP A O 1
ATOM 1550 N N . GLU A 1 186 ? -2.166 -22.188 2.709 1 82.5 186 GLU A N 1
ATOM 1551 C CA . GLU A 1 186 ? -1.2 -23.266 2.91 1 82.5 186 GLU A CA 1
ATOM 1552 C C . GLU A 1 186 ? 0.07 -23.031 2.1 1 82.5 186 GLU A C 1
ATOM 1554 O O . GLU A 1 186 ? 1.178 -23.234 2.596 1 82.5 186 GLU A O 1
ATOM 1559 N N . GLN A 1 187 ? -0.09 -22.578 0.911 1 86.88 187 GLN A N 1
ATOM 1560 C CA . GLN A 1 187 ? 1.047 -22.297 0.04 1 86.88 187 GLN A CA 1
ATOM 1561 C C . GLN A 1 187 ? 1.842 -21.094 0.542 1 86.88 187 GLN A C 1
ATOM 1563 O O . GLN A 1 187 ? 3.072 -21.078 0.464 1 86.88 187 GLN A O 1
ATOM 1568 N N . GLU A 1 188 ? 1.128 -20.141 1 1 84.62 188 GLU A N 1
ATOM 1569 C CA . GLU A 1 188 ? 1.791 -18.953 1.531 1 84.62 188 GLU A CA 1
ATOM 1570 C C . GLU A 1 188 ? 2.645 -19.297 2.748 1 84.62 188 GLU A C 1
ATOM 1572 O O . GLU A 1 188 ? 3.746 -18.766 2.91 1 84.62 188 GLU A O 1
ATOM 1577 N N . ASP A 1 189 ? 2.072 -20.047 3.652 1 81.38 189 ASP A N 1
ATOM 1578 C CA . ASP A 1 189 ? 2.824 -20.5 4.82 1 81.38 189 ASP A CA 1
ATOM 1579 C C . ASP A 1 189 ? 4.082 -21.266 4.41 1 81.38 189 ASP A C 1
ATOM 1581 O O . ASP A 1 189 ? 5.152 -21.062 4.984 1 81.38 189 ASP A O 1
ATOM 1585 N N . ALA A 1 190 ? 3.916 -22.125 3.479 1 86.38 190 ALA A N 1
ATOM 1586 C CA . ALA A 1 190 ? 5.047 -22.891 2.957 1 86.38 190 ALA A CA 1
ATOM 1587 C C . ALA A 1 190 ? 6.105 -21.969 2.359 1 86.38 190 ALA A C 1
ATOM 1589 O O . ALA A 1 190 ? 7.301 -22.172 2.576 1 86.38 190 ALA A O 1
ATOM 1590 N N . LYS A 1 191 ? 5.637 -21.062 1.61 1 89.56 191 LYS A N 1
ATOM 1591 C CA . LYS A 1 191 ? 6.543 -20.094 0.982 1 89.56 191 LYS A CA 1
ATOM 1592 C C . LYS A 1 191 ? 7.367 -19.359 2.027 1 89.56 191 LYS A C 1
ATOM 1594 O O . LYS A 1 191 ? 8.586 -19.234 1.895 1 89.56 191 LYS A O 1
ATOM 1599 N N . ILE A 1 192 ? 6.727 -18.875 3.029 1 82.06 192 ILE A N 1
ATOM 1600 C CA . ILE A 1 192 ? 7.41 -18.156 4.098 1 82.06 192 ILE A CA 1
ATOM 1601 C C . ILE A 1 192 ? 8.445 -19.062 4.754 1 82.06 192 ILE A C 1
ATOM 1603 O O . ILE A 1 192 ? 9.594 -18.656 4.965 1 82.06 192 ILE A O 1
ATOM 1607 N N . GLN A 1 193 ? 8.023 -20.234 5.043 1 83.44 193 GLN A N 1
ATOM 1608 C CA . GLN A 1 193 ? 8.914 -21.188 5.68 1 83.44 193 GLN A CA 1
ATOM 1609 C 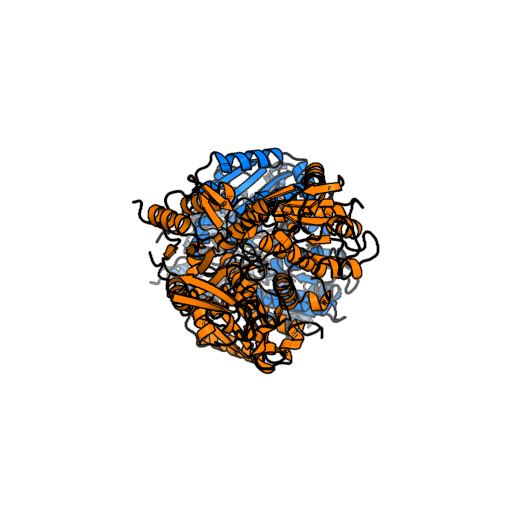C . GLN A 1 193 ? 10.141 -21.469 4.812 1 83.44 193 GLN A C 1
ATOM 1611 O O . GLN A 1 193 ? 11.266 -21.5 5.309 1 83.44 193 GLN A O 1
ATOM 1616 N N . ILE A 1 194 ? 9.953 -21.672 3.592 1 89.94 194 ILE A N 1
ATOM 1617 C CA . ILE A 1 194 ? 11.023 -22.031 2.666 1 89.94 194 ILE A CA 1
ATOM 1618 C C . ILE A 1 194 ? 11.977 -20.844 2.504 1 89.94 194 ILE A C 1
ATOM 1620 O O . ILE A 1 194 ? 13.195 -21 2.553 1 89.94 194 ILE A O 1
ATOM 1624 N N . VAL A 1 195 ? 11.453 -19.688 2.346 1 88.81 195 VAL A N 1
ATOM 1625 C CA . VAL A 1 195 ? 12.266 -18.484 2.17 1 88.81 195 VAL A CA 1
ATOM 1626 C C . VAL A 1 195 ? 13.102 -18.234 3.422 1 88.81 195 VAL A C 1
ATOM 1628 O O . VAL A 1 195 ? 14.281 -17.875 3.328 1 88.81 195 VAL A O 1
ATOM 1631 N N . ASP A 1 196 ? 12.484 -18.422 4.574 1 81.81 196 ASP A N 1
ATOM 1632 C CA . ASP A 1 196 ? 13.203 -18.266 5.832 1 81.81 196 ASP A CA 1
ATOM 1633 C C . ASP A 1 196 ? 14.336 -19.281 5.949 1 81.81 196 ASP A C 1
ATOM 1635 O O . ASP A 1 196 ? 15.438 -18.953 6.398 1 81.81 196 ASP A O 1
ATOM 1639 N N . CYS A 1 197 ? 14.031 -20.484 5.59 1 84.44 197 CYS A N 1
ATOM 1640 C CA . CYS A 1 197 ? 15.031 -21.547 5.625 1 84.44 197 CYS A CA 1
ATOM 1641 C C . CYS A 1 197 ? 16.219 -21.219 4.719 1 84.44 197 CYS A C 1
ATOM 1643 O O . CYS A 1 197 ? 17.359 -21.422 5.102 1 84.44 197 CYS A O 1
ATOM 1645 N N . ILE A 1 198 ? 15.914 -20.75 3.572 1 88.75 198 ILE A N 1
ATOM 1646 C CA . ILE A 1 198 ? 16.953 -20.391 2.605 1 88.75 198 ILE A CA 1
ATOM 1647 C C . ILE A 1 198 ? 17.812 -19.266 3.154 1 88.75 198 ILE A C 1
ATOM 1649 O O . ILE A 1 198 ? 19.031 -19.281 3.043 1 88.75 198 ILE A O 1
ATOM 1653 N N . ALA A 1 199 ? 17.172 -18.312 3.746 1 81.56 199 ALA A N 1
ATOM 1654 C CA . ALA A 1 199 ? 17.891 -17.188 4.324 1 81.56 199 ALA A CA 1
ATOM 1655 C C . ALA A 1 199 ? 18.828 -17.641 5.445 1 81.56 199 ALA A C 1
ATOM 1657 O O . ALA A 1 199 ? 19.969 -17.172 5.543 1 81.56 199 ALA A O 1
ATOM 1658 N N . LEU A 1 200 ? 18.375 -18.547 6.273 1 77.44 200 LEU A N 1
ATOM 1659 C CA . LEU A 1 200 ? 19.156 -19.047 7.398 1 77.44 200 LEU A CA 1
ATOM 1660 C C . LEU A 1 200 ? 20.312 -19.922 6.914 1 77.44 200 LEU A C 1
ATOM 1662 O O . LEU A 1 200 ? 21.406 -19.875 7.48 1 77.44 200 LEU A O 1
ATOM 1666 N N . ALA A 1 201 ? 20.062 -20.734 5.934 1 80.62 201 ALA A N 1
ATOM 1667 C CA . ALA A 1 201 ? 21.078 -21.641 5.402 1 80.62 201 ALA A CA 1
ATOM 1668 C C . ALA A 1 201 ? 22.25 -20.875 4.801 1 80.62 201 ALA A C 1
ATOM 1670 O O . ALA A 1 201 ? 23.406 -21.312 4.871 1 80.62 201 ALA A O 1
ATOM 1671 N N . ARG A 1 202 ? 21.922 -19.844 4.258 1 76.56 202 ARG A N 1
ATOM 1672 C CA . ARG A 1 202 ? 22.969 -19.016 3.65 1 76.56 202 ARG A CA 1
ATOM 1673 C C . ARG A 1 202 ? 23.906 -18.453 4.711 1 76.56 202 ARG A C 1
ATOM 1675 O O . ARG A 1 202 ? 25.094 -18.219 4.438 1 76.56 202 ARG A O 1
ATOM 1682 N N . ASN A 1 203 ? 23.359 -18.391 5.898 1 71.25 203 ASN A N 1
ATOM 1683 C CA . ASN A 1 203 ? 24.172 -17.859 6.988 1 71.25 203 ASN A CA 1
ATOM 1684 C C . ASN A 1 203 ? 24.906 -18.969 7.75 1 71.25 203 ASN A C 1
ATOM 1686 O O . ASN A 1 203 ? 25.906 -18.703 8.406 1 71.25 203 ASN A O 1
ATOM 1690 N N . LYS A 1 204 ? 24.234 -20.156 7.625 1 68.69 204 LYS A N 1
ATOM 1691 C CA . LYS A 1 204 ? 24.781 -21.297 8.359 1 68.69 204 LYS A CA 1
ATOM 1692 C C . LYS A 1 204 ? 25.531 -22.234 7.418 1 68.69 204 LYS A C 1
ATOM 1694 O O . LYS A 1 204 ? 25.172 -22.375 6.246 1 68.69 204 LYS A O 1
ATOM 1699 N N . ASN A 1 205 ? 26.766 -22.328 7.336 1 73.38 205 ASN A N 1
ATOM 1700 C CA . ASN A 1 205 ? 27.562 -23.25 6.539 1 73.38 205 ASN A CA 1
ATOM 1701 C C . ASN A 1 205 ? 27.016 -24.688 6.641 1 73.38 205 ASN A C 1
ATOM 1703 O O . ASN A 1 205 ? 27.797 -25.625 6.793 1 73.38 205 ASN A O 1
ATOM 1707 N N . GLU A 1 206 ? 25.594 -24.938 6.684 1 81.19 206 GLU A N 1
ATOM 1708 C CA . GLU A 1 206 ? 24.984 -26.266 6.727 1 81.19 206 GLU A CA 1
ATOM 1709 C C . GLU A 1 206 ? 24 -26.469 5.574 1 81.19 206 GLU A C 1
ATOM 1711 O O . GLU A 1 206 ? 23.203 -25.578 5.273 1 81.19 206 GLU A O 1
ATOM 1716 N N . LYS A 1 207 ? 24.141 -27.688 5 1 88.19 207 LYS A N 1
ATOM 1717 C CA . LYS A 1 207 ? 23.266 -28.031 3.889 1 88.19 207 LYS A CA 1
ATOM 1718 C C . LYS A 1 207 ? 21.828 -28.25 4.363 1 88.19 207 LYS A C 1
ATOM 1720 O O . LYS A 1 207 ? 21.594 -28.859 5.41 1 88.19 207 LYS A O 1
ATOM 1725 N N . GLN A 1 208 ? 20.922 -27.656 3.689 1 92.5 208 GLN A N 1
ATOM 1726 C CA . GLN A 1 208 ? 19.516 -27.797 4.035 1 92.5 208 GLN A CA 1
ATOM 1727 C C . GLN A 1 208 ? 18.734 -28.5 2.922 1 92.5 208 GLN A C 1
ATOM 1729 O O . GLN A 1 208 ? 18.969 -28.234 1.738 1 92.5 208 GLN A O 1
ATOM 1734 N N . ILE A 1 209 ? 17.938 -29.453 3.324 1 94.06 209 ILE A N 1
ATOM 1735 C CA . ILE A 1 209 ? 17.047 -30.141 2.406 1 94.06 209 ILE A CA 1
ATOM 1736 C C . ILE A 1 209 ? 15.594 -29.797 2.738 1 94.06 209 ILE A C 1
ATOM 1738 O O . ILE A 1 209 ? 15.156 -29.969 3.879 1 94.06 209 ILE A O 1
ATOM 1742 N N . ILE A 1 210 ? 14.938 -29.219 1.822 1 94.94 210 ILE A N 1
ATOM 1743 C CA . ILE A 1 210 ? 13.508 -28.953 1.956 1 94.94 210 ILE A CA 1
ATOM 1744 C C . ILE A 1 210 ? 12.719 -29.938 1.093 1 94.94 210 ILE A C 1
ATOM 1746 O O . ILE A 1 210 ? 12.977 -30.062 -0.106 1 94.94 210 ILE A O 1
ATOM 1750 N N . PHE A 1 211 ? 11.859 -30.656 1.666 1 94.12 211 PHE A N 1
ATOM 1751 C CA . PHE A 1 211 ? 11.094 -31.688 0.98 1 94.12 211 PHE A CA 1
ATOM 1752 C C . PHE A 1 211 ? 9.609 -31.359 0.973 1 94.12 211 PHE A C 1
ATOM 1754 O O . PHE A 1 211 ? 8.984 -31.25 2.031 1 94.12 211 PHE A O 1
ATOM 1761 N N . ILE A 1 212 ? 9.07 -31.172 -0.226 1 92.81 212 ILE A N 1
ATOM 1762 C CA . ILE A 1 212 ? 7.66 -30.844 -0.389 1 92.81 212 ILE A CA 1
ATOM 1763 C C . ILE A 1 212 ? 6.91 -32.031 -0.983 1 92.81 212 ILE A C 1
ATOM 1765 O O . ILE A 1 212 ? 7.148 -32.406 -2.131 1 92.81 212 ILE A O 1
ATOM 1769 N N . ASP A 1 213 ? 6.027 -32.531 -0.234 1 90.81 213 ASP A N 1
ATOM 1770 C CA . ASP A 1 213 ? 5.156 -33.594 -0.698 1 90.81 213 ASP A CA 1
ATOM 1771 C C . ASP A 1 213 ? 3.797 -33.062 -1.131 1 90.81 213 ASP A C 1
ATOM 1773 O O . ASP A 1 213 ? 3.254 -32.156 -0.493 1 90.81 213 ASP A O 1
ATOM 1777 N N . GLY A 1 214 ? 3.359 -33.531 -2.232 1 85.62 214 GLY A N 1
ATOM 1778 C CA . GLY A 1 214 ? 2.016 -33.188 -2.676 1 85.62 214 GLY A CA 1
ATOM 1779 C C . GLY A 1 214 ? 1.568 -33.969 -3.889 1 85.62 214 GLY A C 1
ATOM 1780 O O . GLY A 1 214 ? 2.379 -34.312 -4.754 1 85.62 214 GLY A O 1
ATOM 1781 N N . GLU A 1 215 ? 0.333 -34.125 -3.934 1 78.81 215 GLU A N 1
ATOM 1782 C CA . GLU A 1 215 ? -0.233 -34.875 -5.066 1 78.81 215 GLU A CA 1
ATOM 1783 C C . GLU A 1 215 ? -0.453 -33.938 -6.262 1 78.81 215 GLU A C 1
ATOM 1785 O O . GLU A 1 215 ? -0.248 -32.719 -6.16 1 78.81 215 GLU A O 1
ATOM 1790 N N . ALA A 1 216 ? -0.796 -34.562 -7.355 1 76.19 216 ALA A N 1
ATOM 1791 C CA . ALA A 1 216 ? -1.092 -33.812 -8.562 1 76.19 216 ALA A CA 1
ATOM 1792 C C . ALA A 1 216 ? -2.184 -32.781 -8.305 1 76.19 216 ALA A C 1
ATOM 1794 O O . ALA A 1 216 ? -3.174 -33.062 -7.625 1 76.19 216 ALA A O 1
ATOM 1795 N N . GLY A 1 217 ? -1.952 -31.594 -8.648 1 78.44 217 GLY A N 1
ATOM 1796 C CA . GLY A 1 217 ? -2.988 -30.562 -8.57 1 78.44 217 GLY A CA 1
ATOM 1797 C C . GLY A 1 217 ? -2.932 -29.75 -7.293 1 78.44 217 GLY A C 1
ATOM 1798 O O . GLY A 1 217 ? -3.775 -28.891 -7.066 1 78.44 217 GLY A O 1
ATOM 1799 N N . THR A 1 218 ? -1.955 -29.953 -6.492 1 82.38 218 THR A N 1
ATOM 1800 C CA . THR A 1 218 ? -1.908 -29.266 -5.203 1 82.38 218 THR A CA 1
ATOM 1801 C C . THR A 1 218 ? -1.158 -27.938 -5.324 1 82.38 218 THR A C 1
ATOM 1803 O O . THR A 1 218 ? -0.962 -27.234 -4.332 1 82.38 218 THR A O 1
ATOM 1806 N N . GLY A 1 219 ? -0.723 -27.625 -6.527 1 85.19 219 GLY A N 1
ATOM 1807 C CA . GLY A 1 219 ? -0.12 -26.328 -6.762 1 85.19 219 GLY A CA 1
ATOM 1808 C C . GLY A 1 219 ? 1.369 -26.297 -6.477 1 85.19 219 GLY A C 1
ATOM 1809 O O . GLY A 1 219 ? 1.937 -25.234 -6.215 1 85.19 219 GLY A O 1
ATOM 1810 N N . LYS A 1 220 ? 2.045 -27.406 -6.523 1 89.06 220 LYS A N 1
ATOM 1811 C CA . LYS A 1 220 ? 3.477 -27.484 -6.25 1 89.06 220 LYS A CA 1
ATOM 1812 C C . LYS A 1 220 ? 4.273 -26.625 -7.223 1 89.06 220 LYS A C 1
ATOM 1814 O O . LYS A 1 220 ? 5.219 -25.938 -6.824 1 89.06 220 LYS A O 1
ATOM 1819 N N . THR A 1 221 ? 3.822 -26.75 -8.461 1 87.56 221 THR A N 1
ATOM 1820 C CA . THR A 1 221 ? 4.527 -26.016 -9.508 1 87.56 221 THR A CA 1
ATOM 1821 C C . THR A 1 221 ? 4.418 -24.5 -9.281 1 87.56 221 THR A C 1
ATOM 1823 O O . THR A 1 221 ? 5.41 -23.781 -9.383 1 87.56 221 THR A O 1
ATOM 1826 N N . VAL A 1 222 ? 3.307 -24.047 -8.93 1 88.12 222 VAL A N 1
ATOM 1827 C CA . VAL A 1 222 ? 3.068 -22.625 -8.703 1 88.12 222 VAL A CA 1
ATOM 1828 C C . VAL A 1 222 ? 3.857 -22.156 -7.48 1 88.12 222 VAL A C 1
ATOM 1830 O O . VAL A 1 222 ? 4.41 -21.047 -7.473 1 88.12 222 VAL A O 1
ATOM 1833 N N . LEU A 1 223 ? 3.852 -22.938 -6.465 1 90.88 223 LEU A N 1
ATOM 1834 C CA . LEU A 1 223 ? 4.613 -22.625 -5.262 1 90.88 223 LEU A CA 1
ATOM 1835 C C . LEU A 1 223 ? 6.098 -22.469 -5.586 1 90.88 223 LEU A C 1
ATOM 1837 O O . LEU A 1 223 ? 6.727 -21.484 -5.191 1 90.88 223 LEU A O 1
ATOM 1841 N N . ASN A 1 224 ? 6.637 -23.406 -6.352 1 91.94 224 ASN A N 1
ATOM 1842 C CA . ASN A 1 224 ? 8.039 -23.359 -6.738 1 91.94 224 ASN A CA 1
ATOM 1843 C C . ASN A 1 224 ? 8.359 -22.109 -7.551 1 91.94 224 ASN A C 1
ATOM 1845 O O . ASN A 1 224 ? 9.352 -21.422 -7.281 1 91.94 224 ASN A O 1
ATOM 1849 N N . SER A 1 225 ? 7.496 -21.938 -8.492 1 91.81 225 SER A N 1
ATOM 1850 C CA . SER A 1 225 ? 7.719 -20.781 -9.352 1 91.81 225 SER A CA 1
ATOM 1851 C C . SER A 1 225 ? 7.66 -19.484 -8.555 1 91.81 225 SER A C 1
ATOM 1853 O O . SER A 1 225 ? 8.438 -18.562 -8.805 1 91.81 225 SER A O 1
ATOM 1855 N N . SER A 1 226 ? 6.773 -19.422 -7.688 1 91.62 226 SER A N 1
ATOM 1856 C CA . SER A 1 226 ? 6.59 -18.234 -6.867 1 91.62 226 SER A CA 1
ATOM 1857 C C . SER A 1 226 ? 7.816 -17.953 -6 1 91.62 226 SER A C 1
ATOM 1859 O O . SER A 1 226 ? 8.281 -16.828 -5.914 1 91.62 226 SER A O 1
ATOM 1861 N N . ILE A 1 227 ? 8.328 -18.969 -5.305 1 93.31 227 ILE A N 1
ATOM 1862 C CA . ILE A 1 227 ? 9.492 -18.812 -4.43 1 93.31 227 ILE A CA 1
ATOM 1863 C C . ILE A 1 227 ? 10.727 -18.484 -5.266 1 93.31 227 ILE A C 1
ATOM 1865 O O . ILE A 1 227 ? 11.508 -17.594 -4.898 1 93.31 227 ILE A O 1
ATOM 1869 N N . PHE A 1 228 ? 10.836 -19.203 -6.355 1 93.19 228 PHE A N 1
ATOM 1870 C CA . PHE A 1 228 ? 11.938 -19 -7.277 1 93.19 228 PHE A CA 1
ATOM 1871 C C . PHE A 1 228 ? 12.008 -17.531 -7.715 1 93.19 228 PHE A C 1
ATOM 1873 O O . PHE A 1 228 ? 13.062 -16.906 -7.645 1 93.19 228 PHE A O 1
ATOM 1880 N N . TYR A 1 229 ? 10.914 -17.047 -8.078 1 90.81 229 TYR A N 1
ATOM 1881 C CA . TYR A 1 229 ? 10.844 -15.656 -8.531 1 90.81 229 TYR A CA 1
ATOM 1882 C C . TYR A 1 229 ? 11.102 -14.695 -7.375 1 90.81 229 TYR A C 1
ATOM 1884 O O . TYR A 1 229 ? 11.805 -13.695 -7.539 1 90.81 229 TYR A O 1
ATOM 1892 N N . GLU A 1 230 ? 10.531 -14.961 -6.301 1 89.69 230 GLU A N 1
ATOM 1893 C CA . GLU A 1 230 ? 10.695 -14.117 -5.121 1 89.69 230 GLU A CA 1
ATOM 1894 C C . GLU A 1 230 ? 12.172 -13.977 -4.738 1 89.69 230 GLU A C 1
ATOM 1896 O O . GLU A 1 230 ? 12.617 -12.891 -4.371 1 89.69 230 GLU A O 1
ATOM 1901 N N . LEU A 1 231 ? 12.906 -15.008 -4.742 1 91 231 LEU A N 1
ATOM 1902 C CA . LEU A 1 231 ? 14.32 -14.984 -4.395 1 91 231 LEU A CA 1
ATOM 1903 C C . LEU A 1 231 ? 15.102 -14.062 -5.328 1 91 231 LEU A C 1
ATOM 1905 O O . LEU A 1 231 ? 15.953 -13.297 -4.879 1 91 231 LEU A O 1
ATOM 1909 N N . TYR A 1 232 ? 14.797 -14.156 -6.594 1 89.31 232 TYR A N 1
ATOM 1910 C CA . TYR A 1 232 ? 15.477 -13.289 -7.547 1 89.31 232 TYR A CA 1
ATOM 1911 C C . TYR A 1 232 ? 15.125 -11.828 -7.309 1 89.31 232 TYR A C 1
ATOM 1913 O O . TYR A 1 232 ? 15.977 -10.945 -7.434 1 89.31 232 TYR A O 1
ATOM 1921 N N . CYS A 1 233 ? 13.867 -11.602 -7.035 1 85.81 233 CYS A N 1
ATOM 1922 C CA . CYS A 1 233 ? 13.461 -10.234 -6.738 1 85.81 233 CYS A CA 1
ATOM 1923 C C . CYS A 1 233 ? 14.219 -9.688 -5.535 1 85.81 233 CYS A C 1
ATOM 1925 O O . CYS A 1 233 ? 14.672 -8.539 -5.551 1 85.81 233 CYS A O 1
ATOM 1927 N N . GLN A 1 234 ? 14.312 -10.477 -4.523 1 83.69 234 GLN A N 1
ATOM 1928 C CA . GLN A 1 234 ? 15.023 -10.07 -3.316 1 83.69 234 GLN A CA 1
ATOM 1929 C C . GLN A 1 234 ? 16.484 -9.758 -3.617 1 83.69 234 GLN A C 1
ATOM 1931 O O . GLN A 1 234 ? 17.031 -8.789 -3.098 1 83.69 234 GLN A O 1
ATOM 1936 N N . GLU A 1 235 ? 17.062 -10.586 -4.391 1 85.38 235 GLU A N 1
ATOM 1937 C CA . GLU A 1 235 ? 18.469 -10.414 -4.703 1 85.38 235 GLU A CA 1
ATOM 1938 C C . GLU A 1 235 ? 18.703 -9.203 -5.617 1 85.38 235 GLU A C 1
ATOM 1940 O O . GLU A 1 235 ? 19.719 -8.531 -5.527 1 85.38 235 GLU A O 1
ATOM 1945 N N . GLU A 1 236 ? 17.797 -8.969 -6.477 1 80.75 236 GLU A N 1
ATOM 1946 C CA . GLU A 1 236 ? 17.859 -7.797 -7.34 1 80.75 236 GLU A CA 1
ATOM 1947 C C . GLU A 1 236 ? 17.812 -6.504 -6.527 1 80.75 236 GLU A C 1
ATOM 1949 O O . GLU A 1 236 ? 18.469 -5.52 -6.871 1 80.75 236 GLU A O 1
ATOM 1954 N N . GLU A 1 237 ? 16.953 -6.48 -5.586 1 74.12 237 GLU A N 1
ATOM 1955 C CA . GLU A 1 237 ? 16.828 -5.312 -4.723 1 74.12 237 GLU A CA 1
ATOM 1956 C C . GLU A 1 237 ? 18.156 -5.008 -4.02 1 74.12 237 GLU A C 1
ATOM 1958 O O . GLU A 1 237 ? 18.453 -3.846 -3.738 1 74.12 237 GLU A O 1
ATOM 1963 N N . LYS A 1 238 ? 18.953 -6.082 -3.803 1 75.88 238 LYS A N 1
ATOM 1964 C CA . LYS A 1 238 ? 20.234 -5.945 -3.127 1 75.88 238 LYS A CA 1
ATOM 1965 C C . LYS A 1 238 ? 21.359 -5.77 -4.133 1 75.88 238 LYS A C 1
ATOM 1967 O O . LYS A 1 238 ? 22.531 -5.695 -3.754 1 75.88 238 LYS A O 1
ATOM 1972 N N . ASP A 1 239 ? 21 -5.719 -5.324 1 78.19 239 ASP A N 1
ATOM 1973 C CA . ASP A 1 239 ? 21.953 -5.664 -6.422 1 78.19 239 ASP A CA 1
ATOM 1974 C C . ASP A 1 239 ? 23 -6.777 -6.297 1 78.19 239 ASP A C 1
ATOM 1976 O O . ASP A 1 239 ? 24.188 -6.555 -6.523 1 78.19 239 ASP A O 1
ATOM 1980 N N . ASN A 1 240 ? 22.531 -8.008 -5.926 1 82.94 240 ASN A N 1
ATOM 1981 C CA . ASN A 1 240 ? 23.406 -9.172 -5.766 1 82.94 240 ASN A CA 1
ATOM 1982 C C . ASN A 1 240 ? 23.375 -10.062 -7 1 82.94 240 ASN A C 1
ATOM 1984 O O . ASN A 1 240 ? 22.469 -10.875 -7.168 1 82.94 240 ASN A O 1
ATOM 1988 N N . THR A 1 241 ? 24.406 -10.102 -7.785 1 81.94 241 THR A N 1
ATOM 1989 C CA . THR A 1 241 ? 24.469 -10.883 -9.016 1 81.94 241 THR A CA 1
ATOM 1990 C C . THR A 1 241 ? 25.203 -12.195 -8.789 1 81.94 241 THR A C 1
ATOM 1992 O O . THR A 1 241 ? 25.281 -13.039 -9.688 1 81.94 241 THR A O 1
ATOM 1995 N N . GLU A 1 242 ? 25.625 -12.398 -7.578 1 84.62 242 GLU A N 1
ATOM 1996 C CA . GLU A 1 242 ? 26.406 -13.594 -7.309 1 84.62 242 GLU A CA 1
ATOM 1997 C C . GLU A 1 242 ? 25.516 -14.742 -6.832 1 84.62 242 GLU A C 1
ATOM 1999 O O . GLU A 1 242 ? 25.938 -15.898 -6.828 1 84.62 242 GLU A O 1
ATOM 2004 N N . PHE A 1 243 ? 24.328 -14.438 -6.527 1 88.31 243 PHE A N 1
ATOM 2005 C CA . PHE A 1 243 ? 23.391 -15.445 -6.039 1 88.31 243 PHE A CA 1
ATOM 2006 C C . PHE A 1 243 ? 23.047 -16.438 -7.141 1 88.31 243 PHE A C 1
ATOM 2008 O O . PHE A 1 243 ? 22.609 -16.047 -8.227 1 88.31 243 PHE A O 1
ATOM 2015 N N . LYS A 1 244 ? 23.281 -17.703 -6.926 1 92.06 244 LYS A N 1
ATOM 2016 C CA . LYS A 1 244 ? 22.984 -18.75 -7.902 1 92.06 244 LYS A CA 1
ATOM 2017 C C . LYS A 1 244 ? 21.781 -19.578 -7.465 1 92.06 244 LYS A C 1
ATOM 2019 O O . LYS A 1 244 ? 21.875 -20.359 -6.512 1 92.06 244 LYS A O 1
ATOM 2024 N N . CYS A 1 245 ? 20.719 -19.438 -8.094 1 94.81 245 CYS A N 1
ATOM 2025 C CA . CYS A 1 245 ? 19.484 -20.188 -7.883 1 94.81 245 CYS A CA 1
ATOM 2026 C C . CYS A 1 245 ? 19.016 -20.844 -9.18 1 94.81 245 CYS A C 1
ATOM 2028 O O . CYS A 1 245 ? 18.891 -20.188 -10.203 1 94.81 245 CYS A O 1
ATOM 2030 N N . CYS A 1 246 ? 18.797 -22.172 -9.156 1 96.31 246 CYS A N 1
ATOM 2031 C CA . CYS A 1 246 ? 18.453 -22.891 -10.383 1 96.31 246 CYS A CA 1
ATOM 2032 C C . CYS A 1 246 ? 17.156 -23.656 -10.219 1 96.31 246 CYS A C 1
ATOM 2034 O O . CYS A 1 246 ? 16.812 -24.094 -9.117 1 96.31 246 CYS A O 1
ATOM 2036 N N . MET A 1 247 ? 16.453 -23.75 -11.32 1 96.75 247 MET A N 1
ATOM 2037 C CA . MET A 1 247 ? 15.281 -24.625 -11.438 1 96.75 247 MET A CA 1
ATOM 2038 C C . MET A 1 247 ? 15.594 -25.844 -12.297 1 96.75 247 MET A C 1
ATOM 2040 O O . MET A 1 247 ? 15.984 -25.703 -13.461 1 96.75 247 MET A O 1
ATOM 2044 N N . VAL A 1 248 ? 15.445 -27 -11.68 1 96.81 248 VAL A N 1
ATOM 2045 C CA . VAL A 1 248 ? 15.75 -28.234 -12.383 1 96.81 248 VAL A CA 1
ATOM 2046 C C . VAL A 1 248 ? 14.477 -29.062 -12.555 1 96.81 248 VAL A C 1
ATOM 2048 O O . VAL A 1 248 ? 13.75 -29.297 -11.594 1 96.81 248 VAL A O 1
ATOM 2051 N N . VAL A 1 249 ? 14.211 -29.422 -13.758 1 92.44 249 VAL A N 1
ATOM 2052 C CA . VAL A 1 249 ? 13.086 -30.297 -14.055 1 92.44 249 VAL A CA 1
ATOM 2053 C C . VAL A 1 249 ? 13.461 -31.25 -15.188 1 92.44 249 VAL A C 1
ATOM 2055 O O . VAL A 1 249 ? 13.93 -30.828 -16.234 1 92.44 249 VAL A O 1
ATOM 2058 N N . ASN A 1 250 ? 13.297 -32.5 -14.938 1 89.56 250 ASN A N 1
ATOM 2059 C CA . ASN A 1 250 ? 13.703 -33.5 -15.922 1 89.56 250 ASN A CA 1
ATOM 2060 C C . ASN A 1 250 ? 12.562 -33.844 -16.875 1 89.56 250 ASN A C 1
ATOM 2062 O O . ASN A 1 250 ? 12.242 -35.031 -17.062 1 89.56 250 ASN A O 1
ATOM 2066 N N . HIS A 1 251 ? 11.891 -32.875 -17.422 1 84.38 251 HIS A N 1
ATOM 2067 C CA . HIS A 1 251 ? 10.828 -32.969 -18.406 1 84.38 251 HIS A CA 1
ATOM 2068 C C . HIS A 1 251 ? 10.93 -31.844 -19.438 1 84.38 251 HIS A C 1
ATOM 2070 O O . HIS A 1 251 ? 10.875 -30.672 -19.062 1 84.38 251 HIS A O 1
ATOM 2076 N N . ASP A 1 252 ? 10.93 -32.188 -20.656 1 83.06 252 ASP A N 1
ATOM 2077 C CA . ASP A 1 252 ? 11.25 -31.25 -21.719 1 83.06 252 ASP A CA 1
ATOM 2078 C C . ASP A 1 252 ? 10.211 -30.125 -21.781 1 83.06 252 ASP A C 1
ATOM 2080 O O . ASP A 1 252 ? 10.57 -28.953 -21.859 1 83.06 252 ASP A O 1
ATOM 2084 N N . GLU A 1 253 ? 8.984 -30.484 -21.766 1 81.38 253 GLU A N 1
ATOM 2085 C CA . GLU A 1 253 ? 7.926 -29.5 -21.906 1 81.38 253 GLU A CA 1
ATOM 2086 C C . GLU A 1 253 ? 7.91 -28.531 -20.719 1 81.38 253 GLU A C 1
ATOM 2088 O O . GLU A 1 253 ? 7.66 -27.344 -20.875 1 81.38 253 GLU A O 1
ATOM 2093 N N . GLN A 1 254 ? 8.188 -29.031 -19.547 1 86.12 254 GLN A N 1
ATOM 2094 C CA . GLN A 1 254 ? 8.188 -28.188 -18.359 1 86.12 254 GLN A CA 1
ATOM 2095 C C . GLN A 1 254 ? 9.383 -27.234 -18.344 1 86.12 254 GLN A C 1
ATOM 2097 O O . GLN A 1 254 ? 9.281 -26.109 -17.859 1 86.12 254 GLN A O 1
ATOM 2102 N N . VAL A 1 255 ? 10.484 -27.719 -18.828 1 89.38 255 VAL A N 1
ATOM 2103 C CA . VAL A 1 255 ? 11.656 -26.859 -18.922 1 89.38 255 VAL A CA 1
ATOM 2104 C C . VAL A 1 255 ? 11.328 -25.641 -19.797 1 89.38 255 VAL A C 1
ATOM 2106 O O . VAL A 1 255 ? 11.711 -24.516 -19.469 1 89.38 255 VAL A O 1
ATOM 2109 N N . LYS A 1 256 ? 10.625 -25.938 -20.891 1 85.56 256 LYS A N 1
ATOM 2110 C CA . LYS A 1 256 ? 10.242 -24.859 -21.797 1 85.56 256 LYS A CA 1
ATOM 2111 C C . LYS A 1 256 ? 9.383 -23.828 -21.078 1 85.56 256 LYS A C 1
ATOM 2113 O O . LYS A 1 256 ? 9.594 -22.625 -21.234 1 85.56 256 LYS A O 1
ATOM 2118 N N . VAL A 1 257 ? 8.477 -24.281 -20.344 1 86.56 257 VAL A N 1
ATOM 2119 C CA . VAL A 1 257 ? 7.543 -23.406 -19.656 1 86.56 257 VAL A CA 1
ATOM 2120 C C . VAL A 1 257 ? 8.297 -22.547 -18.641 1 86.56 257 VAL A C 1
ATOM 2122 O O . VAL A 1 257 ? 8.148 -21.328 -18.609 1 86.56 257 VAL A O 1
ATOM 2125 N N . TYR A 1 258 ? 9.172 -23.125 -17.781 1 91.06 258 TYR A N 1
ATOM 2126 C CA . TYR A 1 258 ? 9.93 -22.406 -16.766 1 91.06 258 TYR A CA 1
ATOM 2127 C C . TYR A 1 258 ? 10.898 -21.422 -17.406 1 91.06 258 TYR A C 1
ATOM 2129 O O . TYR A 1 258 ? 11.102 -20.312 -16.906 1 91.06 258 TYR A O 1
ATOM 2137 N N . SER A 1 259 ? 11.461 -21.875 -18.5 1 91.62 259 SER A N 1
ATOM 2138 C CA . SER A 1 259 ? 12.398 -21.016 -19.203 1 91.62 259 SER A CA 1
ATOM 2139 C C . SER A 1 259 ? 11.695 -19.781 -19.75 1 91.62 259 SER A C 1
ATOM 2141 O O . SER A 1 259 ? 12.234 -18.672 -19.688 1 91.62 259 SER A O 1
ATOM 2143 N N . ASP A 1 260 ? 10.555 -20.047 -20.328 1 89.69 260 ASP A N 1
ATOM 2144 C CA . ASP A 1 260 ? 9.789 -18.938 -20.859 1 89.69 260 ASP A CA 1
ATOM 2145 C C . ASP A 1 260 ? 9.383 -17.969 -19.766 1 89.69 260 ASP A C 1
ATOM 2147 O O . ASP A 1 260 ? 9.414 -16.75 -19.953 1 89.69 260 ASP A O 1
ATOM 2151 N N . ILE A 1 261 ? 8.992 -18.469 -18.656 1 90.56 261 ILE A N 1
ATOM 2152 C CA . ILE A 1 261 ? 8.633 -17.641 -17.516 1 90.56 261 ILE A CA 1
ATOM 2153 C C . ILE A 1 261 ? 9.828 -16.797 -17.078 1 90.56 261 ILE A C 1
ATOM 2155 O O . ILE A 1 261 ? 9.703 -15.594 -16.859 1 90.56 261 ILE A O 1
ATOM 2159 N N . ALA A 1 262 ? 10.969 -17.406 -16.969 1 92.44 262 ALA A N 1
ATOM 2160 C CA . ALA A 1 262 ? 12.188 -16.719 -16.562 1 92.44 262 ALA A CA 1
ATOM 2161 C C . ALA A 1 262 ? 12.531 -15.594 -17.547 1 92.44 262 ALA A C 1
ATOM 2163 O O . ALA A 1 262 ? 12.961 -14.508 -17.125 1 92.44 262 ALA A O 1
ATOM 2164 N N . LYS A 1 263 ? 12.328 -15.898 -18.781 1 91.44 263 LYS A N 1
ATOM 2165 C CA . LYS A 1 263 ? 12.594 -14.898 -19.812 1 91.44 263 LYS A CA 1
ATOM 2166 C C . LYS A 1 263 ? 11.625 -13.727 -19.703 1 91.44 263 LYS A C 1
ATOM 2168 O O . LYS A 1 263 ? 12.031 -12.57 -19.75 1 91.44 263 LYS A O 1
ATOM 2173 N N . LYS A 1 264 ? 10.422 -14.047 -19.609 1 91.56 264 LYS A N 1
ATOM 2174 C CA . LYS A 1 264 ? 9.367 -13.039 -19.562 1 91.56 264 LYS A CA 1
ATOM 2175 C C . LYS A 1 264 ? 9.508 -12.148 -18.344 1 91.56 264 LYS A C 1
ATOM 2177 O O . LYS A 1 264 ? 9.109 -10.977 -18.375 1 91.56 264 LYS A O 1
ATOM 2182 N N . LEU A 1 265 ? 10.125 -12.641 -17.312 1 90.75 265 LEU A N 1
ATOM 2183 C CA . LEU A 1 265 ? 10.281 -11.875 -16.078 1 90.75 265 LEU A CA 1
ATOM 2184 C C . LEU A 1 265 ? 11.648 -11.203 -16.031 1 90.75 265 LEU A C 1
ATOM 2186 O O . LEU A 1 265 ? 11.984 -10.547 -15.047 1 90.75 265 LEU A O 1
ATOM 2190 N N . GLY A 1 266 ? 12.422 -11.391 -16.984 1 88.75 266 GLY A N 1
ATOM 2191 C CA . GLY A 1 266 ? 13.703 -10.719 -17.125 1 88.75 266 GLY A CA 1
ATOM 2192 C C . GLY A 1 266 ? 14.812 -11.359 -16.312 1 88.75 266 GLY A C 1
ATOM 2193 O O . GLY A 1 266 ? 15.875 -10.773 -16.141 1 88.75 266 GLY A O 1
ATOM 2194 N N . ILE A 1 267 ? 14.602 -12.547 -15.828 1 88.69 267 ILE A N 1
ATOM 2195 C CA . ILE A 1 267 ? 15.586 -13.227 -15 1 88.69 267 ILE A CA 1
ATOM 2196 C C . ILE A 1 267 ? 16.781 -13.656 -15.859 1 88.69 267 ILE A C 1
ATOM 2198 O O . ILE A 1 267 ? 17.922 -13.508 -15.453 1 88.69 267 ILE A O 1
ATOM 2202 N N . THR A 1 268 ? 16.5 -14.125 -17.062 1 88.62 268 THR A N 1
ATOM 2203 C CA . THR A 1 268 ? 17.531 -14.664 -17.938 1 88.62 268 THR A CA 1
ATOM 2204 C C . THR A 1 268 ? 18.438 -13.547 -18.453 1 88.62 268 THR A C 1
ATOM 2206 O O . THR A 1 268 ? 19.609 -13.797 -18.781 1 88.62 268 THR A O 1
ATOM 2209 N N . GLU A 1 269 ? 17.906 -12.398 -18.562 1 82.62 269 GLU A N 1
ATOM 2210 C CA . GLU A 1 269 ? 18.719 -11.266 -19 1 82.62 269 GLU A CA 1
ATOM 2211 C C . GLU A 1 269 ? 19.812 -10.938 -17.984 1 82.62 269 GLU A C 1
ATOM 2213 O O . GLU A 1 269 ? 20.922 -10.547 -18.359 1 82.62 269 GLU A O 1
ATOM 2218 N N . LYS A 1 270 ? 19.5 -11.156 -16.75 1 79.31 270 LYS A N 1
ATOM 2219 C CA . LYS A 1 270 ? 20.422 -10.758 -15.68 1 79.31 270 LYS A CA 1
ATOM 2220 C C . LYS A 1 270 ? 21.219 -11.953 -15.172 1 79.31 270 LYS A C 1
ATOM 2222 O O . LYS A 1 270 ? 22.391 -11.812 -14.797 1 79.31 270 LYS A O 1
ATOM 2227 N N . TYR A 1 271 ? 20.594 -13.109 -15.086 1 85 271 TYR A N 1
ATOM 2228 C CA . TYR A 1 271 ? 21.203 -14.242 -14.391 1 85 271 TYR A CA 1
ATOM 2229 C C . TYR A 1 271 ? 21.469 -15.391 -15.352 1 85 271 TYR A C 1
ATOM 2231 O O . TYR A 1 271 ? 21.938 -16.453 -14.945 1 85 271 TYR A O 1
ATOM 2239 N N . LYS A 1 272 ? 21.25 -15.195 -16.656 1 83.69 272 LYS A N 1
ATOM 2240 C CA . LYS A 1 272 ? 21.5 -16.188 -17.688 1 83.69 272 LYS A CA 1
ATOM 2241 C C . LYS A 1 272 ? 20.594 -17.406 -17.531 1 83.69 272 LYS A C 1
ATOM 2243 O O . LYS A 1 272 ? 19.422 -17.266 -17.203 1 83.69 272 LYS A O 1
ATOM 2248 N N . ASP A 1 273 ? 21.172 -18.641 -17.875 1 86.06 273 ASP A N 1
ATOM 2249 C CA . ASP A 1 273 ? 20.312 -19.828 -17.891 1 86.06 273 ASP A CA 1
ATOM 2250 C C . ASP A 1 273 ? 20.125 -20.391 -16.484 1 86.06 273 ASP A C 1
ATOM 2252 O O . ASP A 1 273 ? 21.031 -21.031 -15.953 1 86.06 273 ASP A O 1
ATOM 2256 N N . VAL A 1 274 ? 18.938 -20.203 -15.953 1 93.88 274 VAL A N 1
ATOM 2257 C CA . VAL A 1 274 ? 18.672 -20.578 -14.562 1 93.88 274 VAL A CA 1
ATOM 2258 C C . VAL A 1 274 ? 17.75 -21.797 -14.523 1 93.88 274 VAL A C 1
ATOM 2260 O O . VAL A 1 274 ? 17.469 -22.328 -13.445 1 93.88 274 VAL A O 1
ATOM 2263 N N . VAL A 1 275 ? 17.25 -22.328 -15.711 1 95.62 275 VAL A N 1
ATOM 2264 C CA . VAL A 1 275 ? 16.375 -23.484 -15.82 1 95.62 275 VAL A CA 1
ATOM 2265 C C . VAL A 1 275 ? 17.031 -24.547 -16.688 1 95.62 275 VAL A C 1
ATOM 2267 O O . VAL A 1 275 ? 17.562 -24.25 -17.766 1 95.62 275 VAL A O 1
ATOM 2270 N N . SER A 1 276 ? 17.031 -25.734 -16.234 1 95.88 276 SER A N 1
ATOM 2271 C CA . SER A 1 276 ? 17.609 -26.781 -17.062 1 95.88 276 SER A CA 1
ATOM 2272 C C . SER A 1 276 ? 17.141 -28.156 -16.609 1 95.88 276 SER A C 1
ATOM 2274 O O . SER A 1 276 ? 16.484 -28.297 -15.562 1 95.88 276 SER A O 1
ATOM 2276 N N . LYS A 1 277 ? 17.469 -29.125 -17.359 1 94.81 277 LYS A N 1
ATOM 2277 C CA . LYS A 1 277 ? 17.328 -30.516 -16.938 1 94.81 277 LYS A CA 1
ATOM 2278 C C . LYS A 1 277 ? 18.438 -30.906 -15.953 1 94.81 277 LYS A C 1
ATOM 2280 O O . LYS A 1 277 ? 19.438 -30.203 -15.836 1 94.81 277 LYS A O 1
ATOM 2285 N N . ALA A 1 278 ? 18.219 -32 -15.297 1 95.31 278 ALA A N 1
ATOM 2286 C CA . ALA A 1 278 ? 19.125 -32.438 -14.234 1 95.31 278 ALA A CA 1
ATOM 2287 C C . ALA A 1 278 ? 20.531 -32.688 -14.781 1 95.31 278 ALA A C 1
ATOM 2289 O O . ALA A 1 278 ? 21.516 -32.219 -14.195 1 95.31 278 ALA A O 1
ATOM 2290 N N . SER A 1 279 ? 20.625 -33.344 -15.922 1 94.06 279 SER A N 1
ATOM 2291 C CA . SER A 1 279 ? 21.922 -33.656 -16.484 1 94.06 279 SER A CA 1
ATOM 2292 C C . SER A 1 279 ? 22.672 -32.406 -16.891 1 94.06 279 SER A C 1
ATOM 2294 O O . SER A 1 279 ? 23.875 -32.281 -16.656 1 94.06 279 SER A O 1
ATOM 2296 N N . THR A 1 280 ? 22.016 -31.484 -17.516 1 94.06 280 THR A N 1
ATOM 2297 C CA . THR A 1 280 ? 22.609 -30.219 -17.891 1 94.06 280 THR A CA 1
ATOM 2298 C C . THR A 1 280 ? 23.094 -29.453 -16.672 1 94.06 280 THR A C 1
ATOM 2300 O O . THR A 1 280 ? 24.188 -28.875 -16.672 1 94.06 280 THR A O 1
ATOM 2303 N N . PHE A 1 281 ? 22.312 -29.422 -15.648 1 95.75 281 PHE A N 1
ATOM 2304 C CA . PHE A 1 281 ? 22.672 -28.766 -14.391 1 95.75 281 PHE A CA 1
ATOM 2305 C C . PHE A 1 281 ? 23.953 -29.359 -13.828 1 95.75 281 PHE A C 1
ATOM 2307 O O . PHE A 1 281 ? 24.875 -28.625 -13.453 1 95.75 281 PHE A O 1
ATOM 2314 N N . LEU A 1 282 ? 24.062 -30.641 -13.773 1 95.19 282 LEU A N 1
ATOM 2315 C CA . LEU A 1 282 ? 25.203 -31.344 -13.188 1 95.19 282 LEU A CA 1
ATOM 2316 C C . LEU A 1 282 ? 26.469 -31.078 -14.008 1 95.19 282 LEU A C 1
ATOM 2318 O O . LEU A 1 282 ? 27.562 -30.969 -13.445 1 95.19 282 LEU A O 1
ATOM 2322 N N . ASN A 1 283 ? 26.281 -31 -15.297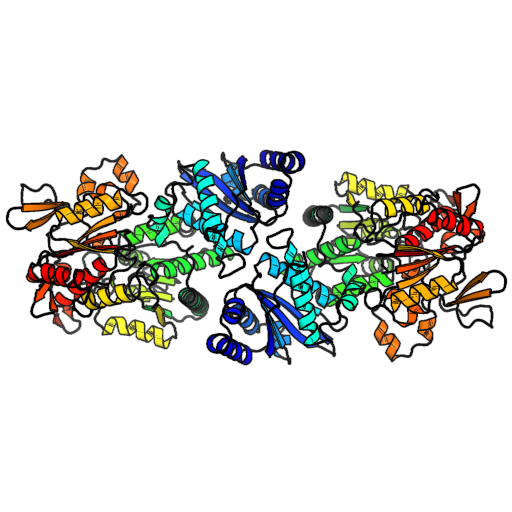 1 93.25 283 ASN A N 1
ATOM 2323 C CA . ASN A 1 283 ? 27.422 -30.734 -16.156 1 93.25 283 ASN A CA 1
ATOM 2324 C C . ASN A 1 283 ? 27.922 -29.297 -16.016 1 93.25 283 ASN A C 1
ATOM 2326 O O . ASN A 1 283 ? 29.109 -29.031 -16.125 1 93.25 283 ASN A O 1
ATOM 2330 N N . ARG A 1 284 ? 27.047 -28.422 -15.75 1 92.88 284 ARG A N 1
ATOM 2331 C CA . ARG A 1 284 ? 27.391 -27 -15.641 1 92.88 284 ARG A CA 1
ATOM 2332 C C . ARG A 1 284 ? 27.984 -26.688 -14.273 1 92.88 284 ARG A C 1
ATOM 2334 O O . ARG A 1 284 ? 28.766 -25.734 -14.141 1 92.88 284 ARG A O 1
ATOM 2341 N N . HIS A 1 285 ? 27.562 -27.422 -13.305 1 93.38 285 HIS A N 1
ATOM 2342 C CA . HIS A 1 285 ? 28 -27.172 -11.938 1 93.38 285 HIS A CA 1
ATOM 2343 C C . HIS A 1 285 ? 28.766 -28.375 -11.375 1 93.38 285 HIS A C 1
ATOM 2345 O O . HIS A 1 285 ? 28.188 -29.203 -10.664 1 93.38 285 HIS A O 1
ATOM 2351 N N . GLU A 1 286 ? 30.031 -28.344 -11.469 1 90.31 286 GLU A N 1
ATOM 2352 C CA . GLU A 1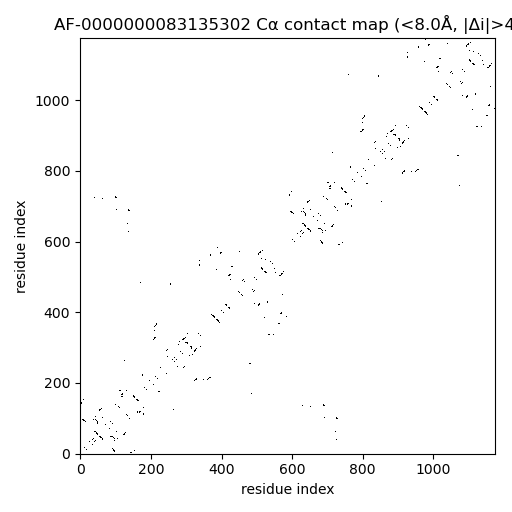 286 ? 30.844 -29.516 -11.109 1 90.31 286 GLU A CA 1
ATOM 2353 C C . GLU A 1 286 ? 31.375 -29.391 -9.688 1 90.31 286 GLU A C 1
ATOM 2355 O O . GLU A 1 286 ? 31.531 -30.406 -8.992 1 90.31 286 GLU A O 1
ATOM 2360 N N . ASP A 1 287 ? 31.484 -28.203 -9.203 1 92.06 287 ASP A N 1
ATOM 2361 C CA . ASP A 1 287 ? 32.062 -27.984 -7.887 1 92.06 287 ASP A CA 1
ATOM 2362 C C . ASP A 1 287 ? 31.016 -28.156 -6.785 1 92.06 287 ASP A C 1
ATOM 2364 O O . ASP A 1 287 ? 29.859 -27.766 -6.957 1 92.06 287 ASP A O 1
ATOM 2368 N N . PRO A 1 288 ? 31.438 -28.703 -5.707 1 91.5 288 PRO A N 1
ATOM 2369 C CA . PRO A 1 288 ? 30.531 -28.844 -4.566 1 91.5 288 PRO A CA 1
ATOM 2370 C C . PRO A 1 288 ? 30.062 -27.516 -4.008 1 91.5 288 PRO A C 1
ATOM 2372 O O . PRO A 1 288 ? 30.859 -26.562 -3.914 1 91.5 288 PRO A O 1
ATOM 2375 N N . ASP A 1 289 ? 28.828 -27.469 -3.777 1 90.19 289 ASP A N 1
ATOM 2376 C CA . ASP A 1 289 ? 28.203 -26.328 -3.098 1 90.19 289 ASP A CA 1
ATOM 2377 C C . ASP A 1 289 ? 28.438 -25.031 -3.869 1 90.19 289 ASP A C 1
ATOM 2379 O O . ASP A 1 289 ? 28.641 -23.984 -3.27 1 90.19 289 ASP A O 1
ATOM 2383 N N . SER A 1 290 ? 28.438 -25.188 -5.172 1 91.81 290 SER A N 1
ATOM 2384 C CA . SER A 1 290 ? 28.656 -24.031 -6.023 1 91.81 290 SER A CA 1
ATOM 2385 C C . SER A 1 290 ? 27.359 -23.266 -6.27 1 91.81 290 SER A C 1
ATOM 2387 O O . SER A 1 290 ? 27.391 -22.109 -6.695 1 91.81 290 SER A O 1
ATOM 2389 N N . VAL A 1 291 ? 26.25 -23.922 -6.027 1 93.62 291 VAL A N 1
ATOM 2390 C CA . VAL A 1 291 ? 24.953 -23.297 -6.219 1 93.62 291 VAL A CA 1
ATOM 2391 C C . VAL A 1 291 ? 24.297 -23.031 -4.863 1 93.62 291 VAL A C 1
ATOM 2393 O O . VAL A 1 291 ? 24.391 -23.859 -3.951 1 93.62 291 VAL A O 1
ATOM 2396 N N . ASP A 1 292 ? 23.703 -21.906 -4.711 1 93.12 292 ASP A N 1
ATOM 2397 C CA . ASP A 1 292 ? 23.109 -21.562 -3.428 1 93.12 292 ASP A CA 1
ATOM 2398 C C . ASP A 1 292 ? 21.812 -22.328 -3.186 1 93.12 292 ASP A C 1
ATOM 2400 O O . ASP A 1 292 ? 21.625 -22.906 -2.115 1 93.12 292 ASP A O 1
ATOM 2404 N N . VAL A 1 293 ? 20.938 -22.281 -4.156 1 95.81 293 VAL A N 1
ATOM 2405 C CA . VAL A 1 293 ? 19.656 -22.953 -4.012 1 95.81 293 VAL A CA 1
ATOM 2406 C C . VAL A 1 293 ? 19.281 -23.656 -5.316 1 95.81 293 VAL A C 1
ATOM 2408 O O . VAL A 1 293 ? 19.469 -23.094 -6.402 1 95.81 293 VAL A O 1
ATOM 2411 N N . VAL A 1 294 ? 18.812 -24.844 -5.234 1 96.94 294 VAL A N 1
ATOM 2412 C CA . VAL A 1 294 ? 18.281 -25.547 -6.398 1 96.94 294 VAL A CA 1
ATOM 2413 C C . VAL A 1 294 ? 16.875 -26.047 -6.117 1 96.94 294 VAL A C 1
ATOM 2415 O O . VAL A 1 294 ? 16.609 -26.672 -5.086 1 96.94 294 VAL A O 1
ATOM 2418 N N . PHE A 1 295 ? 15.969 -25.672 -6.961 1 97.19 295 PHE A N 1
ATOM 2419 C CA . PHE A 1 295 ? 14.617 -26.203 -6.949 1 97.19 295 PHE A CA 1
ATOM 2420 C C . PHE A 1 295 ? 14.492 -27.375 -7.91 1 97.19 295 PHE A C 1
ATOM 2422 O O . PHE A 1 295 ? 14.852 -27.266 -9.086 1 97.19 295 PHE A O 1
ATOM 2429 N N . ILE A 1 296 ? 14.016 -28.438 -7.414 1 96.31 296 ILE A N 1
ATOM 2430 C CA . ILE A 1 296 ? 13.773 -29.609 -8.258 1 96.31 296 ILE A CA 1
ATOM 2431 C C . ILE A 1 296 ? 12.273 -29.875 -8.352 1 96.31 296 ILE A C 1
ATOM 2433 O O . ILE A 1 296 ? 11.68 -30.438 -7.426 1 96.31 296 ILE A O 1
ATOM 2437 N N . ASP A 1 297 ? 11.75 -29.484 -9.469 1 93 297 ASP A N 1
ATOM 2438 C CA . ASP A 1 297 ? 10.352 -29.844 -9.703 1 93 297 ASP A CA 1
ATOM 2439 C C . ASP A 1 297 ? 10.227 -31.25 -10.266 1 93 297 ASP A C 1
ATOM 2441 O O . ASP A 1 297 ? 11.125 -31.734 -10.961 1 93 297 ASP A O 1
ATOM 2445 N N . GLU A 1 298 ? 9.188 -31.984 -9.867 1 89.19 298 GLU A N 1
ATOM 2446 C CA . GLU A 1 298 ? 8.953 -33.375 -10.273 1 89.19 298 GLU A CA 1
ATOM 2447 C C . GLU A 1 298 ? 10.203 -34.219 -10.07 1 89.19 298 GLU A C 1
ATOM 2449 O O . GLU A 1 298 ? 10.664 -34.906 -10.992 1 89.19 298 GLU A O 1
ATOM 2454 N N . ALA A 1 299 ? 10.68 -34.219 -8.883 1 92 299 ALA A N 1
ATOM 2455 C CA . ALA A 1 299 ? 11.914 -34.906 -8.539 1 92 299 ALA A CA 1
ATOM 2456 C C . ALA A 1 299 ? 11.812 -36.375 -8.828 1 92 299 ALA A C 1
ATOM 2458 O O . ALA A 1 299 ? 12.828 -37.062 -9.008 1 92 299 ALA A O 1
ATOM 2459 N N . HIS A 1 300 ? 10.609 -36.875 -8.93 1 86.75 300 HIS A N 1
ATOM 2460 C CA . HIS A 1 300 ? 10.414 -38.281 -9.211 1 86.75 300 HIS A CA 1
ATOM 2461 C C . HIS A 1 300 ? 10.852 -38.656 -10.633 1 86.75 300 HIS A C 1
ATOM 2463 O O . HIS A 1 300 ? 11.008 -39.812 -10.969 1 86.75 300 HIS A O 1
ATOM 2469 N N . LEU A 1 301 ? 11.094 -37.625 -11.445 1 87.25 301 LEU A N 1
ATOM 2470 C CA . LEU A 1 301 ? 11.508 -37.844 -12.828 1 87.25 301 LEU A CA 1
ATOM 2471 C C . LEU A 1 301 ? 13.031 -37.938 -12.922 1 87.25 301 LEU A C 1
ATOM 2473 O O . LEU A 1 301 ? 13.562 -38.281 -13.984 1 87.25 301 LEU A O 1
ATOM 2477 N N . LEU A 1 302 ? 13.703 -37.719 -11.82 1 91.12 302 LEU A N 1
ATOM 2478 C CA . LEU A 1 302 ? 15.164 -37.781 -11.828 1 91.12 302 LEU A CA 1
ATOM 2479 C C . LEU A 1 302 ? 15.625 -39.25 -12.023 1 91.12 302 LEU A C 1
ATOM 2481 O O . LEU A 1 302 ? 14.945 -40.156 -11.586 1 91.12 302 LEU A O 1
ATOM 2485 N N . PHE A 1 303 ? 16.797 -39.344 -12.586 1 87.5 303 PHE A N 1
ATOM 2486 C CA . PHE A 1 303 ? 17.344 -40.656 -12.844 1 87.5 303 PHE A CA 1
ATOM 2487 C C . PHE A 1 303 ? 17.953 -41.25 -11.578 1 87.5 303 PHE A C 1
ATOM 2489 O O . PHE A 1 303 ? 18.703 -40.594 -10.875 1 87.5 303 PHE A O 1
ATOM 2496 N N . THR A 1 304 ? 17.547 -42.438 -11.328 1 86.12 304 THR A N 1
ATOM 2497 C CA . THR A 1 304 ? 18.094 -43.156 -10.172 1 86.12 304 THR A CA 1
ATOM 2498 C C . THR A 1 304 ? 19.109 -44.188 -10.602 1 86.12 304 THR A C 1
ATOM 2500 O O . THR A 1 304 ? 19.516 -45.062 -9.805 1 86.12 304 THR A O 1
ATOM 2503 N N . GLN A 1 305 ? 19.375 -44.219 -11.859 1 81.94 305 GLN A N 1
ATOM 2504 C CA . GLN A 1 305 ? 20.422 -45.062 -12.445 1 81.94 305 GLN A CA 1
ATOM 2505 C C . GLN A 1 305 ? 21.078 -44.375 -13.633 1 81.94 305 GLN A C 1
ATOM 2507 O O . GLN A 1 305 ? 20.516 -43.438 -14.219 1 81.94 305 GLN A O 1
ATOM 2512 N N . GLY A 1 306 ? 22.312 -44.75 -13.898 1 81.06 306 GLY A N 1
ATOM 2513 C CA . GLY A 1 306 ? 23.016 -44.188 -15.039 1 81.06 306 GLY A CA 1
ATOM 2514 C C . GLY A 1 306 ? 22.391 -44.562 -16.375 1 81.06 306 GLY A C 1
ATOM 2515 O O . GLY A 1 306 ? 21.75 -45.625 -16.5 1 81.06 306 GLY A O 1
ATOM 2516 N N . ASN A 1 307 ? 22.547 -43.688 -17.328 1 79.88 307 ASN A N 1
ATOM 2517 C CA . ASN A 1 307 ? 22.141 -43.938 -18.703 1 79.88 307 ASN A CA 1
ATOM 2518 C C . ASN A 1 307 ? 23.016 -43.156 -19.688 1 79.88 307 ASN A C 1
ATOM 2520 O O . ASN A 1 307 ? 24.109 -42.719 -19.344 1 79.88 307 ASN A O 1
ATOM 2524 N N . GLN A 1 308 ? 22.734 -43.188 -20.922 1 75.81 308 GLN A N 1
ATOM 2525 C CA . GLN A 1 308 ? 23.547 -42.562 -21.953 1 75.81 308 GLN A CA 1
ATOM 2526 C C . GLN A 1 308 ? 23.781 -41.094 -21.672 1 75.81 308 GLN A C 1
ATOM 2528 O O . GLN A 1 308 ? 24.859 -40.562 -21.938 1 75.81 308 GLN A O 1
ATOM 2533 N N . GLY A 1 309 ? 22.859 -40.469 -21.047 1 78.56 309 GLY A N 1
ATOM 2534 C CA . GLY A 1 309 ? 22.969 -39.031 -20.812 1 78.56 309 GLY A CA 1
ATOM 2535 C C . GLY A 1 309 ? 23.344 -38.688 -19.375 1 78.56 309 GLY A C 1
ATOM 2536 O O . GLY A 1 309 ? 23.5 -37.531 -19.031 1 78.56 309 GLY A O 1
ATOM 2537 N N . TYR A 1 310 ? 23.625 -39.656 -18.547 1 89 310 TYR A N 1
ATOM 2538 C CA . TYR A 1 310 ? 23.969 -39.5 -17.141 1 89 310 TYR A CA 1
ATOM 2539 C C . TYR A 1 310 ? 24.828 -40.656 -16.641 1 89 310 TYR A C 1
ATOM 2541 O O . TYR A 1 310 ? 24.375 -41.781 -16.547 1 89 310 TYR A O 1
ATOM 2549 N N . SER A 1 311 ? 26 -40.375 -16.281 1 86.88 311 SER A N 1
ATOM 2550 C CA . SER A 1 311 ? 26.969 -41.375 -15.922 1 86.88 311 SER A CA 1
ATOM 2551 C C . SER A 1 311 ? 26.922 -41.688 -14.422 1 86.88 311 SER A C 1
ATOM 2553 O O . SER A 1 311 ? 27.547 -42.625 -13.953 1 86.88 311 SER A O 1
ATOM 2555 N N . GLY A 1 312 ? 26.125 -41 -13.734 1 87.69 312 GLY A N 1
ATOM 2556 C CA . GLY A 1 312 ? 26.062 -41.188 -12.289 1 87.69 312 GLY A CA 1
ATOM 2557 C C . GLY A 1 312 ? 25.109 -42.281 -11.867 1 87.69 312 GLY A C 1
ATOM 2558 O O . GLY A 1 312 ? 24.672 -43.062 -12.695 1 87.69 312 GLY A O 1
ATOM 2559 N N . LYS A 1 313 ? 24.875 -42.375 -10.57 1 85.94 313 LYS A N 1
ATOM 2560 C CA . LYS A 1 313 ? 24.031 -43.438 -10.016 1 85.94 313 LYS A CA 1
ATOM 2561 C C . LYS A 1 313 ? 22.688 -42.875 -9.539 1 85.94 313 LYS A C 1
ATOM 2563 O O . LYS A 1 313 ? 21.703 -43.594 -9.445 1 85.94 313 LYS A O 1
ATOM 2568 N N . ASN A 1 314 ? 22.75 -41.656 -9.133 1 90.44 314 ASN A N 1
ATOM 2569 C CA . ASN A 1 314 ? 21.562 -41 -8.609 1 90.44 314 ASN A CA 1
ATOM 2570 C C . ASN A 1 314 ? 21.641 -39.469 -8.797 1 90.44 314 ASN A C 1
ATOM 2572 O O . ASN A 1 314 ? 22.422 -38.812 -8.117 1 90.44 314 ASN A O 1
ATOM 2576 N N . GLN A 1 315 ? 20.797 -39 -9.602 1 92.81 315 GLN A N 1
ATOM 2577 C CA . GLN A 1 315 ? 20.844 -37.594 -9.938 1 92.81 315 GLN A CA 1
ATOM 2578 C C . GLN A 1 315 ? 20.562 -36.719 -8.711 1 92.81 315 GLN A C 1
ATOM 2580 O O . GLN A 1 315 ? 21.141 -35.656 -8.555 1 92.81 315 GLN A O 1
ATOM 2585 N N . LEU A 1 316 ? 19.641 -37.156 -7.867 1 93.56 316 LEU A N 1
ATOM 2586 C CA . LEU A 1 316 ? 19.312 -36.375 -6.68 1 93.56 316 LEU A CA 1
ATOM 2587 C C . LEU A 1 316 ? 20.531 -36.25 -5.762 1 93.56 316 LEU A C 1
ATOM 2589 O O . LEU A 1 316 ? 20.828 -35.156 -5.273 1 93.56 316 LEU A O 1
ATOM 2593 N N . ASP A 1 317 ? 21.219 -37.312 -5.566 1 93.19 317 ASP A N 1
ATOM 2594 C CA . ASP A 1 317 ? 22.422 -37.312 -4.754 1 93.19 317 ASP A CA 1
ATOM 2595 C C . ASP A 1 317 ? 23.453 -36.344 -5.332 1 93.19 317 ASP A C 1
ATOM 2597 O O . ASP A 1 317 ? 24.109 -35.594 -4.59 1 93.19 317 ASP A O 1
ATOM 2601 N N . ASP A 1 318 ? 23.562 -36.438 -6.586 1 95 318 ASP A N 1
ATOM 2602 C CA . ASP A 1 318 ? 24.547 -35.594 -7.254 1 95 318 ASP A CA 1
ATOM 2603 C C . ASP A 1 318 ? 24.172 -34.125 -7.152 1 95 318 ASP A C 1
ATOM 2605 O O . ASP A 1 318 ? 25.047 -33.281 -6.988 1 95 318 ASP A O 1
ATOM 2609 N N . ILE A 1 319 ? 22.906 -33.812 -7.297 1 95.88 319 ILE A N 1
ATOM 2610 C CA . ILE A 1 319 ? 22.438 -32.438 -7.215 1 95.88 319 ILE A CA 1
ATOM 2611 C C . ILE A 1 319 ? 22.641 -31.922 -5.797 1 95.88 319 ILE A C 1
ATOM 2613 O O . ILE A 1 319 ? 23.078 -30.781 -5.613 1 95.88 319 ILE A O 1
ATOM 2617 N N . VAL A 1 320 ? 22.359 -32.75 -4.801 1 94.5 320 VAL A N 1
ATOM 2618 C CA . VAL A 1 320 ? 22.5 -32.344 -3.402 1 94.5 320 VAL A CA 1
ATOM 2619 C C . VAL A 1 320 ? 23.938 -31.969 -3.102 1 94.5 320 VAL A C 1
ATOM 2621 O O . VAL A 1 320 ? 24.203 -31.062 -2.311 1 94.5 320 VAL A O 1
ATOM 2624 N N . LYS A 1 321 ? 24.859 -32.562 -3.775 1 94.69 321 LYS A N 1
ATOM 2625 C CA . LYS A 1 321 ? 26.281 -32.281 -3.561 1 94.69 321 LYS A CA 1
ATOM 2626 C C . LYS A 1 321 ? 26.656 -30.938 -4.129 1 94.69 321 LYS A C 1
ATOM 2628 O O . LYS A 1 321 ? 27.641 -30.328 -3.697 1 94.69 321 LYS A O 1
ATOM 2633 N N . ARG A 1 322 ? 25.891 -30.469 -5.055 1 95.25 322 ARG A N 1
ATOM 2634 C CA . ARG A 1 322 ? 26.297 -29.281 -5.793 1 95.25 322 ARG A CA 1
ATOM 2635 C C . ARG A 1 322 ? 25.672 -28.016 -5.191 1 95.25 322 ARG A C 1
ATOM 2637 O O . ARG A 1 322 ? 26.094 -26.906 -5.488 1 95.25 322 ARG A O 1
ATOM 2644 N N . ALA A 1 323 ? 24.672 -28.172 -4.301 1 94.62 323 ALA A N 1
ATOM 2645 C CA . ALA A 1 323 ? 23.922 -27.016 -3.84 1 94.62 323 ALA A CA 1
ATOM 2646 C C . ALA A 1 323 ? 23.906 -26.938 -2.314 1 94.62 323 ALA A C 1
ATOM 2648 O O . ALA A 1 323 ? 23.938 -27.969 -1.636 1 94.62 323 ALA A O 1
ATOM 2649 N N . LYS A 1 324 ? 23.781 -25.734 -1.776 1 93.31 324 LYS A N 1
ATOM 2650 C CA . LYS A 1 324 ? 23.688 -25.531 -0.335 1 93.31 324 LYS A CA 1
ATOM 2651 C C . LYS A 1 324 ? 22.281 -25.859 0.174 1 93.31 324 LYS A C 1
ATOM 2653 O O . LYS A 1 324 ? 22.125 -26.438 1.248 1 93.31 324 LYS A O 1
ATOM 2658 N N . VAL A 1 325 ? 21.312 -25.406 -0.543 1 95.06 325 VAL A N 1
ATOM 2659 C CA . VAL A 1 325 ? 19.922 -25.719 -0.223 1 95.06 325 VAL A CA 1
ATOM 2660 C C . VAL A 1 325 ? 19.266 -26.406 -1.406 1 95.06 325 VAL A C 1
ATOM 2662 O O . VAL A 1 325 ? 19.375 -25.953 -2.547 1 95.06 325 VAL A O 1
ATOM 2665 N N . VAL A 1 326 ? 18.625 -27.484 -1.162 1 95.81 326 VAL A N 1
ATOM 2666 C CA . VAL A 1 326 ? 17.906 -28.219 -2.205 1 95.81 326 VAL A CA 1
ATOM 2667 C C . VAL A 1 326 ? 16.438 -28.344 -1.838 1 95.81 326 VAL A C 1
ATOM 2669 O O . VAL A 1 326 ? 16.094 -28.859 -0.769 1 95.81 326 VAL A O 1
ATOM 2672 N N . VAL A 1 327 ? 15.602 -27.812 -2.705 1 96.06 327 VAL A N 1
ATOM 2673 C CA . VAL A 1 327 ? 14.156 -27.938 -2.543 1 96.06 327 VAL A CA 1
ATOM 2674 C C . VAL A 1 327 ? 13.617 -29.047 -3.445 1 96.06 327 VAL A C 1
ATOM 2676 O O . VAL A 1 327 ? 13.68 -28.938 -4.672 1 96.06 327 VAL A O 1
ATOM 2679 N N . ILE A 1 328 ? 13.094 -30.031 -2.85 1 95.12 328 ILE A N 1
ATOM 2680 C CA . ILE A 1 328 ? 12.664 -31.219 -3.576 1 95.12 328 ILE A CA 1
ATOM 2681 C C . ILE A 1 328 ? 11.141 -31.281 -3.596 1 95.12 328 ILE A C 1
ATOM 2683 O O . ILE A 1 328 ? 10.5 -31.344 -2.541 1 95.12 328 ILE A O 1
ATOM 2687 N N . VAL A 1 329 ? 10.602 -31.25 -4.754 1 92.69 329 VAL A N 1
ATOM 2688 C CA . VAL A 1 329 ? 9.172 -31.484 -4.922 1 92.69 329 VAL A CA 1
ATOM 2689 C C . VAL A 1 329 ? 8.945 -32.906 -5.449 1 92.69 329 VAL A C 1
ATOM 2691 O O . VAL A 1 329 ? 9.477 -33.281 -6.5 1 92.69 329 VAL A O 1
ATOM 2694 N N . PHE A 1 330 ? 8.18 -33.594 -4.695 1 89.06 330 PHE A N 1
ATOM 2695 C CA . PHE A 1 330 ? 8.102 -35.031 -4.996 1 89.06 330 PHE A CA 1
ATOM 2696 C C . PHE A 1 330 ? 6.652 -35.5 -4.953 1 89.06 330 PHE A C 1
ATOM 2698 O O . PHE A 1 330 ? 5.879 -35.094 -4.09 1 89.06 330 PHE A O 1
ATOM 2705 N N . ASP A 1 331 ? 6.293 -36.25 -5.988 1 86.44 331 ASP A N 1
ATOM 2706 C CA . ASP A 1 331 ? 5.02 -36.969 -6.043 1 86.44 331 ASP A CA 1
ATOM 2707 C C . ASP A 1 331 ? 5.227 -38.438 -6.363 1 86.44 331 ASP A C 1
ATOM 2709 O O . ASP A 1 331 ? 5.516 -38.812 -7.508 1 86.44 331 ASP A O 1
ATOM 2713 N N . GLU A 1 332 ? 5.004 -39.219 -5.453 1 81.94 332 GLU A N 1
ATOM 2714 C CA . GLU A 1 332 ? 5.27 -40.656 -5.59 1 81.94 332 GLU A CA 1
ATOM 2715 C C . GLU A 1 332 ? 4.336 -41.281 -6.609 1 81.94 332 GLU A C 1
ATOM 2717 O O . GLU A 1 332 ? 4.703 -42.25 -7.277 1 81.94 332 GLU A O 1
ATOM 2722 N N . ASN A 1 333 ? 3.215 -40.719 -6.781 1 81.06 333 ASN A N 1
ATOM 2723 C CA . ASN A 1 333 ? 2.213 -41.312 -7.66 1 81.06 333 ASN A CA 1
ATOM 2724 C C . ASN A 1 333 ? 2.445 -40.906 -9.117 1 81.06 333 ASN A C 1
ATOM 2726 O O . ASN A 1 333 ? 1.713 -41.344 -10.008 1 81.06 333 ASN A O 1
ATOM 2730 N N . GLN A 1 334 ? 3.531 -40.25 -9.383 1 83.19 334 GLN A N 1
ATOM 2731 C CA . GLN A 1 334 ? 3.809 -39.812 -10.75 1 83.19 334 GLN A CA 1
ATOM 2732 C C . GLN A 1 334 ? 5.082 -40.469 -11.289 1 83.19 334 GLN A C 1
ATOM 2734 O O . GLN A 1 334 ? 5.602 -40.062 -12.328 1 83.19 334 GLN A O 1
ATOM 2739 N N . ILE A 1 335 ? 5.535 -41.406 -10.547 1 83.69 335 ILE A N 1
ATOM 2740 C CA . ILE A 1 335 ? 6.645 -42.219 -11.062 1 83.69 335 ILE A CA 1
ATOM 2741 C C . ILE A 1 335 ? 6.16 -43.094 -12.203 1 83.69 335 ILE A C 1
ATOM 2743 O O . ILE A 1 335 ? 5.266 -43.938 -12.016 1 83.69 335 ILE A O 1
ATOM 2747 N N . LEU A 1 336 ? 6.793 -42.969 -13.398 1 83.69 336 LEU A N 1
ATOM 2748 C CA . LEU A 1 336 ? 6.227 -43.625 -14.57 1 83.69 336 LEU A CA 1
ATOM 2749 C C . LEU A 1 336 ? 7.234 -44.594 -15.203 1 83.69 336 LEU A C 1
ATOM 2751 O O . LEU A 1 336 ? 6.871 -45.406 -16.047 1 83.69 336 LEU A O 1
ATOM 2755 N N . ARG A 1 337 ? 8.469 -44.438 -14.766 1 81.88 337 ARG A N 1
ATOM 2756 C CA . ARG A 1 337 ? 9.523 -45.219 -15.398 1 81.88 337 ARG A CA 1
ATOM 2757 C C . ARG A 1 337 ? 10.328 -46 -14.359 1 81.88 337 ARG A C 1
ATOM 2759 O O . ARG A 1 337 ? 10.492 -45.531 -13.227 1 81.88 337 ARG A O 1
ATOM 2766 N N . MET A 1 338 ? 10.922 -47.031 -14.875 1 77.19 338 MET A N 1
ATOM 2767 C CA . MET A 1 338 ? 11.719 -47.906 -14 1 77.19 338 MET A CA 1
ATOM 2768 C C . MET A 1 338 ? 13.023 -47.188 -13.609 1 77.19 338 MET A C 1
ATOM 2770 O O . MET A 1 338 ? 13.5 -47.344 -12.484 1 77.19 338 MET A O 1
ATOM 2774 N N . ASP A 1 339 ? 13.578 -46.5 -14.57 1 74.69 339 ASP A N 1
ATOM 2775 C CA . ASP A 1 339 ? 14.859 -45.844 -14.289 1 74.69 339 ASP A CA 1
ATOM 2776 C C . ASP A 1 339 ? 14.664 -44.625 -13.383 1 74.69 339 ASP A C 1
ATOM 2778 O O . ASP A 1 339 ? 15.648 -44.031 -12.938 1 74.69 339 ASP A O 1
ATOM 2782 N N . GLN A 1 340 ? 13.406 -44.375 -13.102 1 74.75 340 GLN A N 1
ATOM 2783 C CA . GLN A 1 340 ? 13.055 -43.312 -12.188 1 74.75 340 GLN A CA 1
ATOM 2784 C C . GLN A 1 340 ? 12.453 -43.844 -10.898 1 74.75 340 GLN A C 1
ATOM 2786 O O . GLN A 1 340 ? 12.016 -43.094 -10.039 1 74.75 340 GLN A O 1
ATOM 2791 N N . TYR A 1 341 ? 12.484 -45.125 -10.836 1 76.19 341 TYR A N 1
ATOM 2792 C CA . TYR A 1 341 ? 11.828 -45.75 -9.688 1 76.19 341 TYR A CA 1
ATOM 2793 C C . TYR A 1 341 ? 12.664 -45.562 -8.422 1 76.19 341 TYR A C 1
ATOM 2795 O O . TYR A 1 341 ? 13.867 -45.781 -8.43 1 76.19 341 TYR A O 1
ATOM 2803 N N . TRP A 1 342 ? 12.047 -45.031 -7.488 1 70.06 342 TRP A N 1
ATOM 2804 C CA . TRP A 1 342 ? 12.703 -44.812 -6.211 1 70.06 342 TRP A CA 1
ATOM 2805 C C . TRP A 1 342 ? 12.375 -45.906 -5.211 1 70.06 342 TRP A C 1
ATOM 2807 O O . TRP A 1 342 ? 11.203 -46.156 -4.918 1 70.06 342 TRP A O 1
ATOM 2817 N N . GLU A 1 343 ? 13.438 -46.5 -4.934 1 70.38 343 GLU A N 1
ATOM 2818 C CA . GLU A 1 343 ? 13.234 -47.344 -3.779 1 70.38 343 GLU A CA 1
ATOM 2819 C C . GLU A 1 343 ? 12.867 -46.531 -2.537 1 70.38 343 GLU A C 1
ATOM 2821 O O . GLU A 1 343 ? 13.375 -45.438 -2.334 1 70.38 343 GLU A O 1
ATOM 2826 N N . LYS A 1 344 ? 11.953 -47.031 -1.911 1 69.5 344 LYS A N 1
ATOM 2827 C CA . LYS A 1 344 ? 11.414 -46.344 -0.74 1 69.5 344 LYS A CA 1
ATOM 2828 C C . LYS A 1 344 ? 12.539 -45.812 0.142 1 69.5 344 LYS A C 1
ATOM 2830 O O . LYS A 1 344 ? 12.453 -44.688 0.658 1 69.5 344 LYS A O 1
ATOM 2835 N N . GLN A 1 345 ? 13.492 -46.5 0.193 1 71.06 345 GLN A N 1
ATOM 2836 C CA . GLN A 1 345 ? 14.57 -46.156 1.099 1 71.06 345 GLN A CA 1
ATOM 2837 C C . GLN A 1 345 ? 15.305 -44.906 0.61 1 71.06 345 GLN A C 1
ATOM 2839 O O . GLN A 1 345 ? 15.75 -44.094 1.415 1 71.06 345 GLN A O 1
ATOM 2844 N N . MET A 1 346 ? 15.383 -44.75 -0.634 1 75.44 346 MET A N 1
ATOM 2845 C CA . MET A 1 346 ? 16.141 -43.625 -1.195 1 75.44 346 MET A CA 1
ATOM 2846 C C . MET A 1 346 ? 15.422 -42.312 -0.948 1 75.44 346 MET A C 1
ATOM 2848 O O . MET A 1 346 ? 16.031 -41.344 -0.517 1 75.44 346 MET A O 1
ATOM 2852 N N . ILE A 1 347 ? 14.188 -42.375 -1.111 1 79.25 347 ILE A N 1
ATOM 2853 C CA . ILE A 1 347 ? 13.438 -41.125 -0.97 1 79.25 347 ILE A CA 1
ATOM 2854 C C . ILE A 1 347 ? 13.227 -40.812 0.51 1 79.25 347 ILE A C 1
ATOM 2856 O O . ILE A 1 347 ? 13.234 -39.656 0.917 1 79.25 347 ILE A O 1
ATOM 2860 N N . ASP A 1 348 ? 13.156 -41.844 1.224 1 86.81 348 ASP A N 1
ATOM 2861 C CA . ASP A 1 348 ? 12.922 -41.656 2.654 1 86.81 348 ASP A CA 1
ATOM 2862 C C . ASP A 1 348 ? 14.133 -41 3.328 1 86.81 348 ASP A C 1
ATOM 2864 O O . ASP A 1 348 ? 13.984 -40.281 4.305 1 86.81 348 ASP A O 1
ATOM 2868 N N . ARG A 1 349 ? 15.18 -41.25 2.744 1 88.69 349 ARG A N 1
ATOM 2869 C CA . ARG A 1 349 ? 16.391 -40.656 3.289 1 88.69 349 ARG A CA 1
ATOM 2870 C C . ARG A 1 349 ? 16.297 -39.125 3.271 1 88.69 349 ARG A C 1
ATOM 2872 O O . ARG A 1 349 ? 16.562 -38.5 4.285 1 88.69 349 ARG A O 1
ATOM 2879 N N . TYR A 1 350 ? 15.953 -38.625 2.166 1 89.88 350 TYR A N 1
ATOM 2880 C CA . TYR A 1 350 ? 15.891 -37.156 2.041 1 89.88 350 TYR A CA 1
ATOM 2881 C C . TYR A 1 350 ? 14.648 -36.594 2.729 1 89.88 350 TYR A C 1
ATOM 2883 O O . TYR A 1 350 ? 14.688 -35.531 3.305 1 89.88 350 TYR A O 1
ATOM 2891 N N . ARG A 1 351 ? 13.594 -37.344 2.666 1 91.31 351 ARG A N 1
ATOM 2892 C CA . ARG A 1 351 ? 12.391 -36.938 3.393 1 91.31 351 ARG A CA 1
ATOM 2893 C C . ARG A 1 351 ? 12.664 -36.875 4.891 1 91.31 351 ARG A C 1
ATOM 2895 O O . ARG A 1 351 ? 12.297 -35.875 5.543 1 91.31 351 ARG A O 1
ATOM 2902 N N . ASN A 1 352 ? 13.305 -37.875 5.387 1 92.25 352 ASN A N 1
ATOM 2903 C CA . ASN A 1 352 ? 13.617 -37.906 6.812 1 92.25 352 ASN A CA 1
ATOM 2904 C C . ASN A 1 352 ? 14.594 -36.812 7.207 1 92.25 352 ASN A C 1
ATOM 2906 O O . ASN A 1 352 ? 14.469 -36.219 8.289 1 92.25 352 ASN A O 1
ATOM 2910 N N . LYS A 1 353 ? 15.492 -36.625 6.375 1 91.62 353 LYS A N 1
ATOM 2911 C CA . LYS A 1 353 ? 16.422 -35.531 6.637 1 91.62 353 LYS A CA 1
ATOM 2912 C C . LYS A 1 353 ? 15.688 -34.188 6.719 1 91.62 353 LYS A C 1
ATOM 2914 O O . LYS A 1 353 ? 15.969 -33.375 7.594 1 91.62 353 LYS A O 1
ATOM 2919 N N . ALA A 1 354 ? 14.805 -33.969 5.816 1 92.12 354 ALA A N 1
ATOM 2920 C CA . ALA A 1 354 ? 14.008 -32.75 5.824 1 92.12 354 ALA A CA 1
ATOM 2921 C C . ALA A 1 354 ? 13.172 -32.625 7.094 1 92.12 354 ALA A C 1
ATOM 2923 O O . ALA A 1 354 ? 13.008 -31.547 7.652 1 92.12 354 ALA A O 1
ATOM 2924 N N . ILE A 1 355 ? 12.664 -33.719 7.523 1 90.94 355 ILE A N 1
ATOM 2925 C CA . ILE A 1 355 ? 11.875 -33.75 8.75 1 90.94 355 ILE A CA 1
ATOM 2926 C C . ILE A 1 355 ? 12.75 -33.375 9.945 1 90.94 355 ILE A C 1
ATOM 2928 O O . ILE A 1 355 ? 12.344 -32.594 10.797 1 90.94 355 ILE A O 1
ATOM 2932 N N . GLU A 1 356 ? 13.922 -33.938 9.961 1 90 356 GLU A N 1
ATOM 2933 C CA . GLU A 1 356 ? 14.867 -33.656 11.031 1 90 356 GLU A CA 1
ATOM 2934 C C . GLU A 1 356 ? 15.219 -32.156 11.094 1 90 356 GLU A C 1
ATOM 2936 O O . GLU A 1 356 ? 15.391 -31.609 12.172 1 90 356 GLU A O 1
ATOM 2941 N N . GLN A 1 357 ? 15.273 -31.641 9.945 1 89.38 357 GLN A N 1
ATOM 2942 C CA . GLN A 1 357 ? 15.648 -30.234 9.852 1 89.38 357 GLN A CA 1
ATOM 2943 C C . GLN A 1 357 ? 14.422 -29.328 9.938 1 89.38 357 GLN A C 1
ATOM 2945 O O . GLN A 1 357 ? 14.531 -28.109 9.789 1 89.38 357 GLN A O 1
ATOM 2950 N N . HIS A 1 358 ? 13.234 -29.875 10.07 1 86.5 358 HIS A N 1
ATOM 2951 C CA . HIS A 1 358 ? 11.969 -29.172 10.164 1 86.5 358 HIS A CA 1
ATOM 2952 C C . HIS A 1 358 ? 11.648 -28.438 8.867 1 86.5 358 HIS A C 1
ATOM 2954 O O . HIS A 1 358 ? 11.156 -27.297 8.883 1 86.5 358 HIS A O 1
ATOM 2960 N N . ASN A 1 359 ? 12.062 -29.109 7.758 1 91.38 359 ASN A N 1
ATOM 2961 C CA . ASN A 1 359 ? 11.867 -28.531 6.434 1 91.38 359 ASN A CA 1
ATOM 2962 C C . ASN A 1 359 ? 10.984 -29.406 5.559 1 91.38 359 ASN A C 1
ATOM 2964 O O . ASN A 1 359 ? 11.117 -29.406 4.336 1 91.38 359 ASN A O 1
ATOM 2968 N N . HIS A 1 360 ? 10.18 -30.234 6.172 1 92.5 360 HIS A N 1
ATOM 2969 C CA . HIS A 1 360 ? 9.234 -31.062 5.426 1 92.5 360 HIS A CA 1
ATOM 2970 C C . HIS A 1 360 ? 7.875 -30.391 5.316 1 92.5 360 HIS A C 1
ATOM 2972 O O . HIS A 1 360 ? 7.305 -29.969 6.328 1 92.5 360 HIS A O 1
ATOM 2978 N N . ILE A 1 361 ? 7.367 -30.203 4.133 1 90.88 361 ILE A N 1
ATOM 2979 C CA . ILE A 1 361 ? 6.105 -29.531 3.867 1 90.88 361 ILE A CA 1
ATOM 2980 C C . ILE A 1 361 ? 5.18 -30.453 3.078 1 90.88 361 ILE A C 1
ATOM 2982 O O . ILE A 1 361 ? 5.617 -31.141 2.15 1 90.88 361 ILE A O 1
ATOM 2986 N N . THR A 1 362 ? 3.98 -30.547 3.434 1 90.06 362 THR A N 1
ATOM 2987 C CA . THR A 1 362 ? 2.986 -31.344 2.711 1 90.06 362 THR A CA 1
ATOM 2988 C C . THR A 1 362 ? 1.845 -30.453 2.223 1 90.06 362 THR A C 1
ATOM 2990 O O . THR A 1 362 ? 1.208 -29.75 3.018 1 90.06 362 THR A O 1
ATOM 2993 N N . LEU A 1 363 ? 1.655 -30.453 0.945 1 86.94 363 LEU A N 1
ATOM 2994 C CA . LEU A 1 363 ? 0.515 -29.766 0.359 1 86.94 363 LEU A CA 1
ATOM 2995 C C . LEU A 1 363 ? -0.641 -30.734 0.113 1 86.94 363 LEU A C 1
ATOM 2997 O O . LEU A 1 363 ? -0.46 -31.781 -0.52 1 86.94 363 LEU A O 1
ATOM 3001 N N . THR A 1 364 ? -1.835 -30.375 0.545 1 81.12 364 THR A N 1
ATOM 3002 C CA . THR A 1 364 ? -2.926 -31.344 0.519 1 81.12 364 THR A CA 1
ATOM 3003 C C . THR A 1 364 ? -4.105 -30.812 -0.286 1 81.12 364 THR A C 1
ATOM 3005 O O . THR A 1 364 ? -4.93 -31.578 -0.782 1 81.12 364 THR A O 1
ATOM 3008 N N . LYS A 1 365 ? -4.184 -29.562 -0.443 1 75.12 365 LYS A N 1
ATOM 3009 C CA . LYS A 1 365 ? -5.375 -28.984 -1.054 1 75.12 365 LYS A CA 1
ATOM 3010 C C . LYS A 1 365 ? -5.312 -29.078 -2.576 1 75.12 365 LYS A C 1
ATOM 3012 O O . LYS A 1 365 ? -4.355 -28.609 -3.191 1 75.12 365 LYS A O 1
ATOM 3017 N N . GLN A 1 366 ? -6.359 -29.719 -3.152 1 70.25 366 GLN A N 1
ATOM 3018 C CA . GLN A 1 366 ? -6.465 -29.812 -4.605 1 70.25 366 GLN A CA 1
ATOM 3019 C C . GLN A 1 366 ? -6.93 -28.5 -5.211 1 70.25 366 GLN A C 1
ATOM 3021 O O . GLN A 1 366 ? -7.996 -27.984 -4.859 1 70.25 366 GLN A O 1
ATOM 3026 N N . LEU A 1 367 ? -6.141 -27.938 -6.129 1 70.69 367 LEU A N 1
ATOM 3027 C CA . LEU A 1 367 ? -6.434 -26.594 -6.645 1 70.69 367 LEU A CA 1
ATOM 3028 C C . LEU A 1 367 ? -6.75 -26.656 -8.133 1 70.69 367 LEU A C 1
ATOM 3030 O O . LEU A 1 367 ? -7.305 -25.703 -8.688 1 70.69 367 LEU A O 1
ATOM 3034 N N . ARG A 1 368 ? -6.473 -27.688 -8.852 1 73.31 368 ARG A N 1
ATOM 3035 C CA . ARG A 1 368 ? -6.531 -27.719 -10.305 1 73.31 368 ARG A CA 1
ATOM 3036 C C . ARG A 1 368 ? -7.93 -28.094 -10.789 1 73.31 368 ARG A C 1
ATOM 3038 O O . ARG A 1 368 ? -8.562 -27.328 -11.531 1 73.31 368 ARG A O 1
ATOM 3045 N N . MET A 1 369 ? -8.32 -29.25 -10.375 1 73.31 369 MET A N 1
ATOM 3046 C CA . MET A 1 369 ? -9.578 -29.781 -10.883 1 73.31 369 MET A CA 1
ATOM 3047 C C . MET A 1 369 ? -10.766 -29.047 -10.266 1 73.31 369 MET A C 1
ATOM 3049 O O . MET A 1 369 ? -10.836 -28.891 -9.039 1 73.31 369 MET A O 1
ATOM 3053 N N . GLN A 1 370 ? -11.57 -28.547 -11.18 1 78.31 370 GLN A N 1
ATOM 3054 C CA . GLN A 1 370 ? -12.828 -27.984 -10.703 1 78.31 370 GLN A CA 1
ATOM 3055 C C . GLN A 1 370 ? -13.836 -29.078 -10.359 1 78.31 370 GLN A C 1
ATOM 3057 O O . GLN A 1 370 ? -14.938 -29.109 -10.906 1 78.31 370 GLN A O 1
ATOM 3062 N N . ALA A 1 371 ? -13.367 -29.969 -9.539 1 80.75 371 ALA A N 1
ATOM 3063 C CA . ALA A 1 371 ? -14.148 -31.141 -9.172 1 80.75 371 ALA A CA 1
ATOM 3064 C C . ALA A 1 371 ? -14.516 -31.109 -7.688 1 80.75 371 ALA A C 1
ATOM 3066 O O . ALA A 1 371 ? -13.734 -30.641 -6.855 1 80.75 371 ALA A O 1
ATOM 3067 N N . ASP A 1 372 ? -15.688 -31.578 -7.418 1 84.12 372 ASP A N 1
ATOM 3068 C CA . ASP A 1 372 ? -16.141 -31.688 -6.035 1 84.12 372 ASP A CA 1
ATOM 3069 C C . ASP A 1 372 ? -15.461 -32.875 -5.332 1 84.12 372 ASP A C 1
ATOM 3071 O O . ASP A 1 372 ? -14.812 -33.688 -5.98 1 84.12 372 ASP A O 1
ATOM 3075 N N . ASP A 1 373 ? -15.633 -33 -4.109 1 85.75 373 ASP A N 1
ATOM 3076 C CA . ASP A 1 373 ? -14.969 -34 -3.289 1 85.75 373 ASP A CA 1
ATOM 3077 C C . ASP A 1 373 ? -15.383 -35.406 -3.705 1 85.75 373 ASP A C 1
ATOM 3079 O O . ASP A 1 373 ? -14.57 -36.344 -3.668 1 85.75 373 ASP A O 1
ATOM 3083 N N . GLU A 1 374 ? -16.578 -35.5 -4.105 1 90.12 374 GLU A N 1
ATOM 3084 C CA . GLU A 1 374 ? -17.062 -36.812 -4.512 1 90.12 374 GLU A CA 1
ATOM 3085 C C . GLU A 1 374 ? -16.375 -37.281 -5.789 1 90.12 374 GLU A C 1
ATOM 3087 O O . GLU A 1 374 ? -16.047 -38.469 -5.918 1 90.12 374 GLU A O 1
ATOM 3092 N N . THR A 1 375 ? -16.234 -36.406 -6.695 1 91 375 THR A N 1
ATOM 3093 C CA . THR A 1 375 ? -15.562 -36.719 -7.949 1 91 375 THR A CA 1
ATOM 3094 C C . THR A 1 375 ? -14.109 -37.094 -7.695 1 91 375 THR A C 1
ATOM 3096 O O . THR A 1 375 ? -13.609 -38.094 -8.266 1 91 375 THR A O 1
ATOM 3099 N N . LEU A 1 376 ? -13.484 -36.469 -6.871 1 89.19 376 LEU A N 1
ATOM 3100 C CA . LEU A 1 376 ? -12.094 -36.75 -6.531 1 89.19 376 LEU A CA 1
ATOM 3101 C C . LEU A 1 376 ? -11.977 -38.125 -5.852 1 89.19 376 LEU A C 1
ATOM 3103 O O . LEU A 1 376 ? -11.031 -38.875 -6.113 1 89.19 376 LEU A O 1
ATOM 3107 N N . ALA A 1 377 ? -12.891 -38.375 -5.004 1 90.94 377 ALA A N 1
ATOM 3108 C CA . ALA A 1 377 ? -12.898 -39.688 -4.34 1 90.94 377 ALA A CA 1
ATOM 3109 C C . ALA A 1 377 ? -13.07 -40.812 -5.352 1 90.94 377 ALA A C 1
ATOM 3111 O O . ALA A 1 377 ? -12.484 -41.875 -5.191 1 90.94 377 ALA A O 1
ATOM 3112 N N . TRP A 1 378 ? -13.867 -40.562 -6.293 1 94.12 378 TRP A N 1
ATOM 3113 C CA . TRP A 1 378 ? -14.078 -41.562 -7.324 1 94.12 378 TRP A CA 1
ATOM 3114 C C . TRP A 1 378 ? -12.789 -41.812 -8.094 1 94.12 378 TRP A C 1
ATOM 3116 O O . TRP A 1 378 ? -12.445 -42.969 -8.367 1 94.12 378 TRP A O 1
ATOM 3126 N N . ILE A 1 379 ? -12.125 -40.812 -8.539 1 92.38 379 ILE A N 1
ATOM 3127 C CA . ILE A 1 379 ? -10.875 -40.938 -9.281 1 92.38 379 ILE A CA 1
ATOM 3128 C C . ILE A 1 379 ? -9.844 -41.656 -8.422 1 92.38 379 ILE A C 1
ATOM 3130 O O . ILE A 1 379 ? -9.117 -42.531 -8.922 1 92.38 379 ILE A O 1
ATOM 3134 N N . ASP A 1 380 ? -9.828 -41.375 -7.168 1 91.06 380 ASP A N 1
ATOM 3135 C CA . ASP A 1 380 ? -8.914 -42.031 -6.254 1 91.06 380 ASP A CA 1
ATOM 3136 C C . ASP A 1 380 ? -9.242 -43.531 -6.133 1 91.06 380 ASP A C 1
ATOM 3138 O O . ASP A 1 380 ? -8.344 -44.375 -6.117 1 91.06 380 ASP A O 1
ATOM 3142 N N . ALA A 1 381 ? -10.484 -43.781 -5.992 1 94.44 381 ALA A N 1
ATOM 3143 C CA . ALA A 1 381 ? -10.906 -45.188 -5.91 1 94.44 381 ALA A CA 1
ATOM 3144 C C . ALA A 1 381 ? -10.492 -45.938 -7.16 1 94.44 381 ALA A C 1
ATOM 3146 O O . ALA A 1 381 ? -9.984 -47.062 -7.066 1 94.44 381 ALA A O 1
ATOM 3147 N N . PHE A 1 382 ? -10.68 -45.344 -8.273 1 94.88 382 PHE A N 1
ATOM 3148 C CA . PHE A 1 382 ? -10.352 -45.938 -9.555 1 94.88 382 PHE A CA 1
ATOM 3149 C C . PHE A 1 382 ? -8.844 -46.156 -9.695 1 94.88 382 PHE A C 1
ATOM 3151 O O . PHE A 1 382 ? -8.391 -47.219 -10.062 1 94.88 382 PHE A O 1
ATOM 3158 N N . THR A 1 383 ? -8.07 -45.156 -9.336 1 92.69 383 THR A N 1
ATOM 3159 C CA . THR A 1 383 ? -6.66 -45.125 -9.703 1 92.69 383 THR A CA 1
ATOM 3160 C C . THR A 1 383 ? -5.789 -45.625 -8.562 1 92.69 383 THR A C 1
ATOM 3162 O O . THR A 1 383 ? -4.719 -46.188 -8.789 1 92.69 383 THR A O 1
ATOM 3165 N N . LYS A 1 384 ? -6.191 -45.406 -7.359 1 88.81 384 LYS A N 1
ATOM 3166 C CA . LYS A 1 384 ? -5.371 -45.812 -6.227 1 88.81 384 LYS A CA 1
ATOM 3167 C C . LYS A 1 384 ? -5.852 -47.156 -5.652 1 88.81 384 LYS A C 1
ATOM 3169 O O . LYS A 1 384 ? -5.043 -48 -5.281 1 88.81 384 LYS A O 1
ATOM 3174 N N . LYS A 1 385 ? -7.141 -47.344 -5.641 1 92.62 385 LYS A N 1
ATOM 3175 C CA . LYS A 1 385 ? -7.707 -48.5 -4.996 1 92.62 385 LYS A CA 1
ATOM 3176 C C . LYS A 1 385 ? -8.133 -49.562 -6.027 1 92.62 385 LYS A C 1
ATOM 3178 O O . LYS A 1 385 ? -8.43 -50.688 -5.68 1 92.62 385 LYS A O 1
ATOM 3183 N N . GLN A 1 386 ? -8.188 -49.188 -7.289 1 95.81 386 GLN A N 1
ATOM 3184 C CA . GLN A 1 386 ? -8.523 -50.094 -8.383 1 95.81 386 GLN A CA 1
ATOM 3185 C C . GLN A 1 386 ? -9.945 -50.625 -8.242 1 95.81 386 GLN A C 1
ATOM 3187 O O . GLN A 1 386 ? -10.203 -51.812 -8.461 1 95.81 386 GLN A O 1
ATOM 3192 N N . ILE A 1 387 ? -10.789 -49.688 -7.754 1 95.69 387 ILE A N 1
ATOM 3193 C CA . ILE A 1 387 ? -12.203 -50.031 -7.598 1 95.69 387 ILE A CA 1
ATOM 3194 C C . ILE A 1 387 ? -13.047 -49.031 -8.398 1 95.69 387 ILE A C 1
ATOM 3196 O O . ILE A 1 387 ? -12.703 -47.844 -8.516 1 95.69 387 ILE A O 1
ATOM 3200 N N . ILE A 1 388 ? -14.109 -49.531 -8.977 1 95.69 388 ILE A N 1
ATOM 3201 C CA . ILE A 1 388 ? -15.023 -48.688 -9.742 1 95.69 388 ILE A CA 1
ATOM 3202 C C . ILE A 1 388 ? -16.281 -48.438 -8.922 1 95.69 388 ILE A C 1
ATOM 3204 O O . ILE A 1 388 ? -17.109 -49.344 -8.734 1 95.69 388 ILE A O 1
ATOM 3208 N N . ASN A 1 389 ? -16.391 -47.281 -8.43 1 94.38 389 ASN A N 1
ATOM 3209 C CA . ASN A 1 389 ? -17.594 -46.844 -7.723 1 94.38 389 ASN A CA 1
ATOM 3210 C C . ASN A 1 389 ? -18.562 -46.125 -8.656 1 94.38 389 ASN A C 1
ATOM 3212 O O . ASN A 1 389 ? -18.266 -45.938 -9.836 1 94.38 389 ASN A O 1
ATOM 3216 N N . LYS A 1 390 ? -19.719 -45.781 -8.102 1 94.12 390 LYS A N 1
ATOM 3217 C CA . LYS A 1 390 ? -20.688 -45 -8.867 1 94.12 390 LYS A CA 1
ATOM 3218 C C . LYS A 1 390 ? -20.109 -43.656 -9.266 1 94.12 390 LYS A C 1
ATOM 3220 O O . LYS A 1 390 ? -19.531 -42.938 -8.438 1 94.12 390 LYS A O 1
ATOM 3225 N N . ILE A 1 391 ? -20.234 -43.375 -10.531 1 93.75 391 ILE A N 1
ATOM 3226 C CA . ILE A 1 391 ? -19.688 -42.125 -11.031 1 93.75 391 ILE A CA 1
ATOM 3227 C C . ILE A 1 391 ? -20.562 -40.969 -10.578 1 93.75 391 ILE A C 1
ATOM 3229 O O . ILE A 1 391 ? -21.766 -40.969 -10.828 1 93.75 391 ILE A O 1
ATOM 3233 N N . PRO A 1 392 ? -19.984 -40.031 -9.859 1 91.81 392 PRO A N 1
ATOM 3234 C CA . PRO A 1 392 ? -20.766 -38.875 -9.414 1 91.81 392 PRO A CA 1
ATOM 3235 C C . PRO A 1 392 ? -21.188 -37.969 -10.562 1 91.81 392 PRO A C 1
ATOM 3237 O O . PRO A 1 392 ? -20.5 -37.906 -11.586 1 91.81 392 PRO A O 1
ATOM 3240 N N . HIS A 1 393 ? -22.375 -37.25 -10.414 1 84.94 393 HIS A N 1
ATOM 3241 C CA . HIS A 1 393 ? -22.859 -36.281 -11.398 1 84.94 393 HIS A CA 1
ATOM 3242 C C . HIS A 1 393 ? -22.938 -34.875 -10.812 1 84.94 393 HIS A C 1
ATOM 3244 O O . HIS A 1 393 ? -23.891 -34.531 -10.109 1 84.94 393 HIS A O 1
ATOM 3250 N N . HIS A 1 394 ? -21.891 -34.156 -11.078 1 84.69 394 HIS A N 1
ATOM 3251 C CA . HIS A 1 394 ? -21.844 -32.781 -10.633 1 84.69 394 HIS A CA 1
ATOM 3252 C C . HIS A 1 394 ? -21.391 -31.859 -11.766 1 84.69 394 HIS A C 1
ATOM 3254 O O . HIS A 1 394 ? -21.703 -32.094 -12.93 1 84.69 394 HIS A O 1
ATOM 3260 N N . ASP A 1 395 ? -20.766 -30.625 -11.508 1 85.38 395 ASP A N 1
ATOM 3261 C CA . ASP A 1 395 ? -20.312 -29.656 -12.5 1 85.38 395 ASP A CA 1
ATOM 3262 C C . ASP A 1 395 ? -19.156 -30.203 -13.312 1 85.38 395 ASP A C 1
ATOM 3264 O O . ASP A 1 395 ? -19.031 -29.922 -14.508 1 85.38 395 ASP A O 1
ATOM 3268 N N . TYR A 1 396 ? -18.391 -31.094 -12.695 1 91.62 396 TYR A N 1
ATOM 3269 C CA . TYR A 1 396 ? -17.312 -31.766 -13.406 1 91.62 396 TYR A CA 1
ATOM 3270 C C . TYR A 1 396 ? -17.859 -32.875 -14.289 1 91.62 396 TYR A C 1
ATOM 3272 O O . TYR A 1 396 ? -18.5 -33.812 -13.797 1 91.62 396 TYR A O 1
ATOM 3280 N N . GLU A 1 397 ? -17.594 -32.875 -15.547 1 93 397 GLU A N 1
ATOM 3281 C CA . GLU A 1 397 ? -18.219 -33.812 -16.5 1 93 397 GLU A CA 1
ATOM 3282 C C . GLU A 1 397 ? -17.391 -35.062 -16.688 1 93 397 GLU A C 1
ATOM 3284 O O . GLU A 1 397 ? -16.25 -35 -17.156 1 93 397 GLU A O 1
ATOM 3289 N N . ILE A 1 398 ? -17.953 -36.188 -16.25 1 95.38 398 ILE A N 1
ATOM 3290 C CA . ILE A 1 398 ? -17.375 -37.5 -16.547 1 95.38 398 ILE A CA 1
ATOM 3291 C C . ILE A 1 398 ? -18.281 -38.25 -17.516 1 95.38 398 ILE A C 1
ATOM 3293 O O . ILE A 1 398 ? -19.438 -38.5 -17.203 1 95.38 398 ILE A O 1
ATOM 3297 N N . LYS A 1 399 ? -17.734 -38.594 -18.625 1 95.94 399 LYS A N 1
ATOM 3298 C CA . LYS A 1 399 ? -18.516 -39.344 -19.609 1 95.94 399 LYS A CA 1
ATOM 3299 C C . LYS A 1 399 ? -17.766 -40.594 -20.062 1 95.94 399 LYS A C 1
ATOM 3301 O O . LYS A 1 399 ? -16.547 -40.594 -20.234 1 95.94 399 LYS A O 1
ATOM 3306 N N . ILE A 1 400 ? -18.531 -41.688 -20.234 1 97.12 400 ILE A N 1
ATOM 3307 C CA . ILE A 1 400 ? -18 -42.938 -20.719 1 97.12 400 ILE A CA 1
ATOM 3308 C C . ILE A 1 400 ? -18.469 -43.188 -22.156 1 97.12 400 ILE A C 1
ATOM 3310 O O . ILE A 1 400 ? -19.672 -43.062 -22.453 1 97.12 400 ILE A O 1
ATOM 3314 N N . PHE A 1 401 ? -17.562 -43.562 -23.016 1 96.69 401 PHE A N 1
ATOM 3315 C CA . PHE A 1 401 ? -17.906 -43.719 -24.422 1 96.69 401 PHE A CA 1
ATOM 3316 C C . PHE A 1 401 ? -17.781 -45.156 -24.875 1 96.69 401 PHE A C 1
ATOM 3318 O O . PHE A 1 401 ? -16.953 -45.906 -24.359 1 96.69 401 PHE A O 1
ATOM 3325 N N . ASP A 1 402 ? -18.547 -45.469 -25.906 1 93.19 402 ASP A N 1
ATOM 3326 C CA . ASP A 1 402 ? -18.531 -46.844 -26.453 1 93.19 402 ASP A CA 1
ATOM 3327 C C . ASP A 1 402 ? -17.594 -46.938 -27.656 1 93.19 402 ASP A C 1
ATOM 3329 O O . ASP A 1 402 ? -17.281 -48.031 -28.109 1 93.19 402 ASP A O 1
ATOM 3333 N N . SER A 1 403 ? -17.188 -45.781 -28.062 1 94 403 SER A N 1
ATOM 3334 C CA . SER A 1 403 ? -16.312 -45.719 -29.219 1 94 403 SER A CA 1
ATOM 3335 C C . SER A 1 403 ? -15.289 -44.594 -29.094 1 94 403 SER A C 1
ATOM 3337 O O . SER A 1 403 ? -15.617 -43.5 -28.672 1 94 403 SER A O 1
ATOM 3339 N N . PRO A 1 404 ? -14.008 -44.969 -29.406 1 96 404 PRO A N 1
ATOM 3340 C CA . PRO A 1 404 ? -13 -43.906 -29.391 1 96 404 PRO A CA 1
ATOM 3341 C C . PRO A 1 404 ? -13.281 -42.812 -30.422 1 96 404 PRO A C 1
ATOM 3343 O O . PRO A 1 404 ? -12.906 -41.656 -30.219 1 96 404 PRO A O 1
ATOM 3346 N N . GLU A 1 405 ? -14.008 -43.156 -31.469 1 95.5 405 GLU A N 1
ATOM 3347 C CA . GLU A 1 405 ? -14.359 -42.188 -32.5 1 95.5 405 GLU A CA 1
ATOM 3348 C C . GLU A 1 405 ? -15.289 -41.094 -31.938 1 95.5 405 GLU A C 1
ATOM 3350 O O . GLU A 1 405 ? -15.102 -39.906 -32.188 1 95.5 405 GLU A O 1
ATOM 3355 N N . VAL A 1 406 ? -16.266 -41.594 -31.266 1 96.12 406 VAL A N 1
ATOM 3356 C CA . VAL A 1 406 ? -17.219 -40.656 -30.703 1 96.12 406 VAL A CA 1
ATOM 3357 C C . VAL A 1 406 ? -16.547 -39.812 -29.641 1 96.12 406 VAL A C 1
ATOM 3359 O O . VAL A 1 406 ? -16.812 -38.594 -29.531 1 96.12 406 VAL A O 1
ATOM 3362 N N . LEU A 1 407 ? -15.711 -40.5 -28.844 1 97.5 407 LEU A N 1
ATOM 3363 C CA . LEU A 1 407 ? -14.945 -39.719 -27.859 1 97.5 407 LEU A CA 1
ATOM 3364 C C . LEU A 1 407 ? -14.125 -38.625 -28.531 1 97.5 407 LEU A C 1
ATOM 3366 O O . LEU A 1 407 ? -14.125 -37.5 -28.078 1 97.5 407 LEU A O 1
ATOM 3370 N N . ASP A 1 408 ? -13.422 -38.969 -29.562 1 97.56 408 ASP A N 1
ATOM 3371 C CA . ASP A 1 408 ? -12.57 -38.031 -30.312 1 97.56 408 ASP A CA 1
ATOM 3372 C C . ASP A 1 408 ? -13.391 -36.875 -30.859 1 97.56 408 ASP A C 1
ATOM 3374 O O . ASP A 1 408 ? -12.953 -35.719 -30.812 1 97.56 408 ASP A O 1
ATOM 3378 N N . LEU A 1 409 ? -14.531 -37.156 -31.359 1 96.69 409 LEU A N 1
ATOM 3379 C CA . LEU A 1 409 ? -15.406 -36.125 -31.922 1 96.69 409 LEU A CA 1
ATOM 3380 C C . LEU A 1 409 ? -15.867 -35.156 -30.844 1 96.69 409 LEU A C 1
ATOM 3382 O O . LEU A 1 409 ? -15.953 -33.938 -31.078 1 96.69 409 LEU A O 1
ATOM 3386 N N . GLU A 1 410 ? -16.188 -35.719 -29.719 1 97.06 410 GLU A N 1
ATOM 3387 C CA . GLU A 1 410 ? -16.625 -34.875 -28.625 1 97.06 410 GLU A CA 1
ATOM 3388 C C . GLU A 1 410 ? -15.508 -33.969 -28.156 1 97.06 410 GLU A C 1
ATOM 3390 O O . GLU A 1 410 ? -15.75 -32.812 -27.781 1 97.06 410 GLU A O 1
ATOM 3395 N N . ILE A 1 411 ? -14.289 -34.5 -28.078 1 97.44 411 ILE A N 1
ATOM 3396 C CA . ILE A 1 411 ? -13.141 -33.719 -27.672 1 97.44 411 ILE A CA 1
ATOM 3397 C C . ILE A 1 411 ? -12.898 -32.625 -28.719 1 97.44 411 ILE A C 1
ATOM 3399 O O . ILE A 1 411 ? -12.57 -31.469 -28.359 1 97.44 411 ILE A O 1
ATOM 3403 N N . HIS A 1 412 ? -13.102 -32.906 -29.953 1 96.44 412 HIS A N 1
ATOM 3404 C CA . HIS A 1 412 ? -12.992 -31.906 -31 1 96.44 412 HIS A CA 1
ATOM 3405 C C . HIS A 1 412 ? -14.016 -30.797 -30.812 1 96.44 412 HIS A C 1
ATOM 3407 O O . HIS A 1 412 ? -13.703 -29.625 -31.016 1 96.44 412 HIS A O 1
ATOM 3413 N N . LYS A 1 413 ? -15.195 -31.219 -30.484 1 95.94 413 LYS A N 1
ATOM 3414 C CA . LYS A 1 413 ? -16.25 -30.234 -30.25 1 95.94 413 LYS A CA 1
ATOM 3415 C C . LYS A 1 413 ? -15.859 -29.297 -29.094 1 95.94 413 LYS A C 1
ATOM 3417 O O . LYS A 1 413 ? -16.047 -28.078 -29.203 1 95.94 413 LYS A O 1
ATOM 3422 N N . LYS A 1 414 ? -15.383 -29.906 -28.047 1 94.62 414 LYS A N 1
ATOM 3423 C CA . LYS A 1 414 ? -14.945 -29.094 -26.922 1 94.62 414 LYS A CA 1
ATOM 3424 C C . LYS A 1 414 ? -13.805 -28.156 -27.312 1 94.62 414 LYS A C 1
ATOM 3426 O O . LYS A 1 414 ? -13.789 -26.984 -26.922 1 94.62 414 LYS A O 1
ATOM 3431 N N . ALA A 1 415 ? -12.828 -28.641 -28.047 1 92.81 415 ALA A N 1
ATOM 3432 C CA . ALA A 1 415 ? -11.648 -27.875 -28.438 1 92.81 415 ALA A CA 1
ATOM 3433 C C . ALA A 1 415 ? -12.023 -26.703 -29.344 1 92.81 415 ALA A C 1
ATOM 3435 O O . ALA A 1 415 ? -11.281 -25.719 -29.438 1 92.81 415 ALA A O 1
ATOM 3436 N N . ASN A 1 416 ? -13.172 -26.844 -29.984 1 91.12 416 ASN A N 1
ATOM 3437 C CA . ASN A 1 416 ? -13.625 -25.797 -30.906 1 91.12 416 ASN A CA 1
ATOM 3438 C C . ASN A 1 416 ? -14.305 -24.656 -30.156 1 91.12 416 ASN A C 1
ATOM 3440 O O . ASN A 1 416 ? -14.5 -23.562 -30.703 1 91.12 416 ASN A O 1
ATOM 3444 N N . SER A 1 417 ? -14.547 -24.953 -28.969 1 87.5 417 SER A N 1
ATOM 3445 C CA . SER A 1 417 ? -15.109 -23.891 -28.141 1 87.5 417 SER A CA 1
ATOM 3446 C C . SER A 1 417 ? -14.016 -22.984 -27.594 1 87.5 417 SER A C 1
ATOM 3448 O O . SER A 1 417 ? -12.945 -23.453 -27.219 1 87.5 417 SER A O 1
ATOM 3450 N N . GLU A 1 418 ? -14.344 -21.734 -27.578 1 80.06 418 GLU A N 1
ATOM 3451 C CA . GLU A 1 418 ? -13.391 -20.75 -27.078 1 80.06 418 GLU A CA 1
ATOM 3452 C C . GLU A 1 418 ? -13.094 -20.969 -25.594 1 80.06 418 GLU A C 1
ATOM 3454 O O . GLU A 1 418 ? -12.008 -20.625 -25.109 1 80.06 418 GLU A O 1
ATOM 3459 N N . LYS A 1 419 ? -13.938 -21.609 -24.875 1 79.38 419 LYS A N 1
ATOM 3460 C CA . LYS A 1 419 ? -13.82 -21.766 -23.438 1 79.38 419 LYS A CA 1
ATOM 3461 C C . LYS A 1 419 ? -13.055 -23.031 -23.078 1 79.38 419 LYS A C 1
ATOM 3463 O O . LYS A 1 419 ? -12.648 -23.234 -21.922 1 79.38 419 LYS A O 1
ATOM 3468 N N . SER A 1 420 ? -12.773 -23.844 -24.062 1 88.69 420 SER A N 1
ATOM 3469 C CA . SER A 1 420 ? -12.141 -25.125 -23.781 1 88.69 420 SER A CA 1
ATOM 3470 C C . SER A 1 420 ? -11.227 -25.547 -24.922 1 88.69 420 SER A C 1
ATOM 3472 O O . SER A 1 420 ? -11.281 -26.688 -25.375 1 88.69 420 SER A O 1
ATOM 3474 N N . ARG A 1 421 ? -10.43 -24.688 -25.328 1 86.75 421 ARG A N 1
ATOM 3475 C CA . ARG A 1 421 ? -9.562 -24.938 -26.469 1 86.75 421 ARG A CA 1
ATOM 3476 C C . ARG A 1 421 ? -8.516 -26 -26.156 1 86.75 421 ARG A C 1
ATOM 3478 O O . ARG A 1 421 ? -8.078 -26.734 -27.047 1 86.75 421 ARG A O 1
ATOM 3485 N N . LEU A 1 422 ? -8.172 -26.078 -24.891 1 88.56 422 LEU A N 1
ATOM 3486 C CA . LEU A 1 422 ? -7.152 -27.047 -24.484 1 88.56 422 LEU A CA 1
ATOM 3487 C C . LEU A 1 422 ? -7.789 -28.391 -24.141 1 88.56 422 LEU A C 1
ATOM 3489 O O . LEU A 1 422 ? -7.734 -28.828 -22.984 1 88.56 422 LEU A O 1
ATOM 3493 N N . SER A 1 423 ? -8.398 -28.938 -25.094 1 94.06 423 SER A N 1
ATOM 3494 C CA . SER A 1 423 ? -8.969 -30.281 -25 1 94.06 423 SER A CA 1
ATOM 3495 C C . SER A 1 423 ? -8.281 -31.234 -25.969 1 94.06 423 SER A C 1
ATOM 3497 O O . SER A 1 423 ? -8.109 -30.922 -27.141 1 94.06 423 SER A O 1
ATOM 3499 N N . ARG A 1 424 ? -7.805 -32.281 -25.453 1 96.56 424 ARG A N 1
ATOM 3500 C CA . ARG A 1 424 ? -7.059 -33.219 -26.281 1 96.56 424 ARG A CA 1
ATOM 3501 C C . ARG A 1 424 ? -7.379 -34.656 -25.891 1 96.56 424 ARG A C 1
ATOM 3503 O O . ARG A 1 424 ? -7.82 -34.906 -24.766 1 96.56 424 ARG A O 1
ATOM 3510 N N . VAL A 1 425 ? -7.121 -35.531 -26.828 1 97.81 425 VAL A N 1
ATOM 3511 C CA . VAL A 1 425 ? -7.176 -36.969 -26.562 1 97.81 425 VAL A CA 1
ATOM 3512 C C . VAL A 1 425 ? -5.809 -37.438 -26.078 1 97.81 425 VAL A C 1
ATOM 3514 O O . VAL A 1 425 ? -4.781 -37.094 -26.656 1 97.81 425 VAL A O 1
ATOM 3517 N N . ILE A 1 426 ? -5.82 -38.188 -25.031 1 97.31 426 ILE A N 1
ATOM 3518 C CA . ILE A 1 426 ? -4.598 -38.75 -24.469 1 97.31 426 ILE A CA 1
ATOM 3519 C C . ILE A 1 426 ? -4.809 -40.25 -24.203 1 97.31 426 ILE A C 1
ATOM 3521 O O . ILE A 1 426 ? -5.945 -40.719 -24.094 1 97.31 426 ILE A O 1
ATOM 3525 N N . ALA A 1 427 ? -3.701 -40.969 -24.141 1 97.31 427 ALA A N 1
ATOM 3526 C CA . ALA A 1 427 ? -3.799 -42.406 -23.922 1 97.31 427 ALA A CA 1
ATOM 3527 C C . ALA A 1 427 ? -2.584 -42.938 -23.156 1 97.31 427 ALA A C 1
ATOM 3529 O O . ALA A 1 427 ? -1.534 -42.281 -23.141 1 97.31 427 ALA A O 1
ATOM 3530 N N . ASN A 1 428 ? -2.83 -44.062 -22.438 1 95.44 428 ASN A N 1
ATOM 3531 C CA . ASN A 1 428 ? -1.668 -44.719 -21.875 1 95.44 428 ASN A CA 1
ATOM 3532 C C . ASN A 1 428 ? -0.792 -45.344 -22.969 1 95.44 428 ASN A C 1
ATOM 3534 O O . ASN A 1 428 ? -1.223 -45.469 -24.109 1 95.44 428 ASN A O 1
ATOM 3538 N N . TYR A 1 429 ? 0.34 -45.75 -22.672 1 93.06 429 TYR A N 1
ATOM 3539 C CA . TYR A 1 429 ? 1.359 -46.125 -23.641 1 93.06 429 TYR A CA 1
ATOM 3540 C C . TYR A 1 429 ? 1.245 -47.625 -24.016 1 93.06 429 TYR A C 1
ATOM 3542 O O . TYR A 1 429 ? 2.193 -48.375 -23.828 1 93.06 429 TYR A O 1
ATOM 3550 N N . ASP A 1 430 ? 0.172 -47.969 -24.672 1 95.06 430 ASP A N 1
ATOM 3551 C CA . ASP A 1 430 ? -0.06 -49.375 -25.062 1 95.06 430 ASP A CA 1
ATOM 3552 C C . ASP A 1 430 ? 0.252 -49.594 -26.531 1 95.06 430 ASP A C 1
ATOM 3554 O O . ASP A 1 430 ? 0.221 -50.719 -27.016 1 95.06 430 ASP A O 1
ATOM 3558 N N . TRP A 1 431 ? 0.572 -48.531 -27.297 1 94.38 431 TRP A N 1
ATOM 3559 C CA . TRP A 1 431 ? 0.914 -48.625 -28.719 1 94.38 431 TRP A CA 1
ATOM 3560 C C . TRP A 1 431 ? 2.359 -48.188 -28.953 1 94.38 431 TRP A C 1
ATOM 3562 O O . TRP A 1 431 ? 2.873 -47.312 -28.266 1 94.38 431 TRP A O 1
ATOM 3572 N N . ASP A 1 432 ? 2.912 -48.719 -29.906 1 90.75 432 ASP A N 1
ATOM 3573 C CA . ASP A 1 432 ? 4.34 -48.5 -30.141 1 90.75 432 ASP A CA 1
ATOM 3574 C C . ASP A 1 432 ? 4.617 -47.094 -30.641 1 90.75 432 ASP A C 1
ATOM 3576 O O . ASP A 1 432 ? 3.797 -46.5 -31.344 1 90.75 432 ASP A O 1
ATOM 3580 N N . TYR A 1 433 ? 5.652 -46.688 -30.203 1 89.75 433 TYR A N 1
ATOM 3581 C CA . TYR A 1 433 ? 6.176 -45.375 -30.625 1 89.75 433 TYR A CA 1
ATOM 3582 C C . TYR A 1 433 ? 7.695 -45.344 -30.5 1 89.75 433 TYR A C 1
ATOM 3584 O O . TYR A 1 433 ? 8.258 -45.781 -29.5 1 89.75 433 TYR A O 1
ATOM 3592 N N . LYS A 1 434 ? 8.383 -45 -31.5 1 83.75 434 LYS A N 1
ATOM 3593 C CA . LYS A 1 434 ? 9.828 -44.781 -31.5 1 83.75 434 LYS A CA 1
ATOM 3594 C C . LYS A 1 434 ? 10.172 -43.406 -32.094 1 83.75 434 LYS A C 1
ATOM 3596 O O . LYS A 1 434 ? 9.977 -43.188 -33.312 1 83.75 434 LYS A O 1
ATOM 3601 N N . LYS A 1 435 ? 10.695 -42.625 -31.203 1 79.31 435 LYS A N 1
ATOM 3602 C CA . LYS A 1 435 ? 11.039 -41.312 -31.672 1 79.31 435 LYS A CA 1
ATOM 3603 C C . LYS A 1 435 ? 12.031 -41.344 -32.844 1 79.31 435 LYS A C 1
ATOM 3605 O O . LYS A 1 435 ? 13.023 -42.094 -32.781 1 79.31 435 LYS A O 1
ATOM 3610 N N . GLY A 1 436 ? 11.844 -40.625 -33.812 1 75.94 436 GLY A N 1
ATOM 3611 C CA . GLY A 1 436 ? 12.773 -40.469 -34.938 1 75.94 436 GLY A CA 1
ATOM 3612 C C . GLY A 1 436 ? 12.75 -41.625 -35.906 1 75.94 436 GLY A C 1
ATOM 3613 O O . GLY A 1 436 ? 13.469 -41.625 -36.906 1 75.94 436 GLY A O 1
ATOM 3614 N N . LYS A 1 437 ? 12.008 -42.625 -35.625 1 82.5 437 LYS A N 1
ATOM 3615 C CA . LYS A 1 437 ? 11.914 -43.781 -36.5 1 82.5 437 LYS A CA 1
ATOM 3616 C C . LYS A 1 437 ? 10.508 -43.906 -37.094 1 82.5 437 LYS A C 1
ATOM 3618 O O . LYS A 1 437 ? 9.531 -43.562 -36.438 1 82.5 437 LYS A O 1
ATOM 3623 N N . LYS A 1 438 ? 10.516 -44.312 -38.344 1 85.69 438 LYS A N 1
ATOM 3624 C CA . LYS A 1 438 ? 9.227 -44.562 -39 1 85.69 438 LYS A CA 1
ATOM 3625 C C . LYS A 1 438 ? 8.672 -45.938 -38.562 1 85.69 438 LYS A C 1
ATOM 3627 O O . LYS A 1 438 ? 9.438 -46.844 -38.219 1 85.69 438 LYS A O 1
ATOM 3632 N N . PRO A 1 439 ? 7.34 -46.031 -38.562 1 86.94 439 PRO A N 1
ATOM 3633 C CA . PRO A 1 439 ? 6.742 -47.312 -38.188 1 86.94 439 PRO A CA 1
ATOM 3634 C C . PRO A 1 439 ? 7.211 -48.469 -39.094 1 86.94 439 PRO A C 1
ATOM 3636 O O . PRO A 1 439 ? 7.488 -48.25 -40.281 1 86.94 439 PRO A O 1
ATOM 3639 N N . GLU A 1 440 ? 7.398 -49.656 -38.562 1 78.62 440 GLU A N 1
ATOM 3640 C CA . GLU A 1 440 ? 7.836 -50.844 -39.312 1 78.62 440 GLU A CA 1
ATOM 3641 C C . GLU A 1 440 ? 6.836 -51.188 -40.438 1 78.62 440 GLU A C 1
ATOM 3643 O O . GLU A 1 440 ? 7.223 -51.594 -41.5 1 78.62 440 GLU A O 1
ATOM 3648 N N . ASP A 1 441 ? 5.629 -50.969 -40.031 1 77.44 441 ASP A N 1
ATOM 3649 C CA . ASP A 1 441 ? 4.586 -51.188 -41.031 1 77.44 441 ASP A CA 1
ATOM 3650 C C . ASP A 1 441 ? 4.641 -50.125 -42.125 1 77.44 441 ASP A C 1
ATOM 3652 O O . ASP A 1 441 ? 4.312 -48.938 -41.875 1 77.44 441 ASP A O 1
ATOM 3656 N N . ALA A 1 442 ? 4.941 -50.469 -43.344 1 74.88 442 ALA A N 1
ATOM 3657 C CA . ALA A 1 442 ? 5.168 -49.562 -44.469 1 74.88 442 ALA A CA 1
ATOM 3658 C C . ALA A 1 442 ? 3.885 -48.812 -44.844 1 74.88 442 ALA A C 1
ATOM 3660 O O . ALA A 1 442 ? 3.93 -47.75 -45.469 1 74.88 442 ALA A O 1
ATOM 3661 N N . SER A 1 443 ? 2.77 -49.344 -44.406 1 77.88 443 SER A N 1
ATOM 3662 C CA . SER A 1 443 ? 1.49 -48.75 -44.781 1 77.88 443 SER A CA 1
ATOM 3663 C C . SER A 1 443 ? 1.144 -47.594 -43.875 1 77.88 443 SER A C 1
ATOM 3665 O O . SER A 1 443 ? 0.256 -46.781 -44.188 1 77.88 443 SER A O 1
ATOM 3667 N N . LYS A 1 444 ? 1.856 -47.469 -42.781 1 87.31 444 LYS A N 1
ATOM 3668 C CA . LYS A 1 444 ? 1.593 -46.406 -41.812 1 87.31 444 LYS A CA 1
ATOM 3669 C C . LYS A 1 444 ? 2.635 -45.312 -41.938 1 87.31 444 LYS A C 1
ATOM 3671 O O . LYS A 1 444 ? 3.836 -45.562 -41.844 1 87.31 444 LYS A O 1
ATOM 3676 N N . LYS A 1 445 ? 2.205 -44.188 -42.188 1 88 445 LYS A N 1
ATOM 3677 C CA . LYS A 1 445 ? 3.086 -43.031 -42.25 1 88 445 LYS A CA 1
ATOM 3678 C C . LYS A 1 445 ? 3.539 -42.594 -40.875 1 88 445 LYS A C 1
ATOM 3680 O O . LYS A 1 445 ? 4.652 -42.094 -40.719 1 88 445 LYS A O 1
ATOM 3685 N N . TYR A 1 446 ? 2.721 -42.781 -39.812 1 92.25 446 TYR A N 1
ATOM 3686 C CA . TYR A 1 446 ? 2.975 -42.281 -38.469 1 92.25 446 TYR A CA 1
ATOM 3687 C C . TYR A 1 446 ? 2.838 -43.406 -37.438 1 92.25 446 TYR A C 1
ATOM 3689 O O . TYR A 1 446 ? 2.18 -44.438 -37.719 1 92.25 446 TYR A O 1
ATOM 3697 N N . TRP A 1 447 ? 3.584 -43.281 -36.312 1 93.31 447 TRP A N 1
ATOM 3698 C CA . TRP A 1 447 ? 3.164 -44.031 -35.156 1 93.31 447 TRP A CA 1
ATOM 3699 C C . TRP A 1 447 ? 1.768 -43.625 -34.688 1 93.31 447 TRP A C 1
ATOM 3701 O O . TRP A 1 447 ? 1.466 -42.438 -34.594 1 93.31 447 TRP A O 1
ATOM 3711 N N . GLU A 1 448 ? 0.917 -44.594 -34.5 1 94.38 448 GLU A N 1
ATOM 3712 C CA . GLU A 1 448 ? -0.477 -44.25 -34.25 1 94.38 448 GLU A CA 1
ATOM 3713 C C . GLU A 1 448 ? -1.057 -45.031 -33.094 1 94.38 448 GLU A C 1
ATOM 3715 O O . GLU A 1 448 ? -0.555 -46.094 -32.75 1 94.38 448 GLU A O 1
ATOM 3720 N N . VAL A 1 449 ? -1.954 -44.438 -32.469 1 94.5 449 VAL A N 1
ATOM 3721 C CA . VAL A 1 449 ? -2.883 -45.156 -31.609 1 94.5 449 VAL A CA 1
ATOM 3722 C C . VAL A 1 449 ? -3.994 -45.781 -32.469 1 94.5 449 VAL A C 1
ATOM 3724 O O . VAL A 1 449 ? -4.652 -45.062 -33.219 1 94.5 449 VAL A O 1
ATOM 3727 N N . ASP A 1 450 ? -4.043 -47.031 -32.281 1 92.81 450 ASP A N 1
ATOM 3728 C CA . ASP A 1 450 ? -4.91 -47.812 -33.188 1 92.81 450 ASP A CA 1
ATOM 3729 C C . ASP A 1 450 ? -5.859 -48.688 -32.375 1 92.81 450 ASP A C 1
ATOM 3731 O O . ASP A 1 450 ? -5.426 -49.625 -31.688 1 92.81 450 ASP A O 1
ATOM 3735 N N . VAL A 1 451 ? -7.137 -48.438 -32.531 1 93.88 451 VAL A N 1
ATOM 3736 C CA . VAL A 1 451 ? -8.133 -49.156 -31.766 1 93.88 451 VAL A CA 1
ATOM 3737 C C . VAL A 1 451 ? -9.117 -49.844 -32.719 1 93.88 451 VAL A C 1
ATOM 3739 O O . VAL A 1 451 ? -9.711 -49.188 -33.562 1 93.88 451 VAL A O 1
ATOM 3742 N N . TRP A 1 452 ? -9.297 -51.094 -32.531 1 89.94 452 TRP A N 1
ATOM 3743 C CA . TRP A 1 452 ? -10.242 -51.875 -33.344 1 89.94 452 TRP A CA 1
ATOM 3744 C C . TRP A 1 452 ? -11.469 -52.25 -32.531 1 89.94 452 TRP A C 1
ATOM 3746 O O . TRP A 1 452 ? -11.344 -52.781 -31.406 1 89.94 452 TRP A O 1
ATOM 3756 N N . ILE A 1 453 ? -12.609 -51.875 -32.938 1 86.25 453 ILE A N 1
ATOM 3757 C CA . ILE A 1 453 ? -13.875 -52.344 -32.375 1 86.25 453 ILE A CA 1
ATOM 3758 C C . ILE A 1 453 ? -14.656 -53.125 -33.406 1 86.25 453 ILE A C 1
ATOM 3760 O O . ILE A 1 453 ? -15.227 -52.562 -34.344 1 86.25 453 ILE A O 1
ATOM 3764 N N . GLU A 1 454 ? -14.812 -54.438 -33.188 1 82.31 454 GLU A N 1
ATOM 3765 C CA . GLU A 1 454 ? -15.453 -55.312 -34.156 1 82.31 454 GLU A CA 1
ATOM 3766 C C . GLU A 1 454 ? -14.898 -55.094 -35.562 1 82.31 454 GLU A C 1
ATOM 3768 O O . GLU A 1 454 ? -13.695 -55.188 -35.781 1 82.31 454 GLU A O 1
ATOM 3773 N N . ASP A 1 455 ? -15.648 -54.375 -36.438 1 81.19 455 ASP A N 1
ATOM 3774 C CA . ASP A 1 455 ? -15.188 -54.219 -37.812 1 81.19 455 ASP A CA 1
ATOM 3775 C C . ASP A 1 455 ? -14.875 -52.75 -38.094 1 81.19 455 ASP A C 1
ATOM 3777 O O . ASP A 1 455 ? -14.688 -52.375 -39.25 1 81.19 455 ASP A O 1
ATOM 3781 N N . GLN A 1 456 ? -14.766 -52.062 -37.031 1 85.94 456 GLN A N 1
ATOM 3782 C CA . GLN A 1 456 ? -14.469 -50.656 -37.219 1 85.94 456 GLN A CA 1
ATOM 3783 C C . GLN A 1 456 ? -13.117 -50.281 -36.594 1 85.94 456 GLN A C 1
ATOM 3785 O O . GLN A 1 456 ? -12.766 -50.781 -35.531 1 85.94 456 GLN A O 1
ATOM 3790 N N . ARG A 1 457 ? -12.328 -49.5 -37.375 1 91.94 457 ARG A N 1
ATOM 3791 C CA . ARG A 1 457 ? -10.992 -49.094 -36.938 1 91.94 457 ARG A CA 1
ATOM 3792 C C . ARG A 1 457 ? -10.93 -47.594 -36.719 1 91.94 457 ARG A C 1
ATOM 3794 O O . ARG A 1 457 ? -11.289 -46.812 -37.594 1 91.94 457 ARG A O 1
ATOM 3801 N N . TRP A 1 458 ? -10.531 -47.219 -35.562 1 95 458 TRP A N 1
ATOM 3802 C CA . TRP A 1 458 ? -10.18 -45.844 -35.25 1 95 458 TRP A CA 1
ATOM 3803 C C . TRP A 1 458 ? -8.68 -45.688 -35.031 1 95 458 TRP A C 1
ATOM 3805 O O . TRP A 1 458 ? -8.062 -46.531 -34.375 1 95 458 TRP A O 1
ATOM 3815 N N . HIS A 1 459 ? -8.078 -44.688 -35.688 1 94.56 459 HIS A N 1
ATOM 3816 C CA . HIS A 1 459 ? -6.648 -44.5 -35.469 1 94.56 459 HIS A CA 1
ATOM 3817 C C . HIS A 1 459 ? -6.297 -43 -35.531 1 94.56 459 HIS A C 1
ATOM 3819 O O . HIS A 1 459 ? -7.004 -42.219 -36.156 1 94.56 459 HIS A O 1
ATOM 3825 N N . LYS A 1 460 ? -5.336 -42.625 -34.875 1 95.81 460 LYS A N 1
ATOM 3826 C CA . LYS A 1 460 ? -4.812 -41.25 -34.781 1 95.81 460 LYS A CA 1
ATOM 3827 C C . LYS A 1 460 ? -3.324 -41.25 -34.469 1 95.81 460 LYS A C 1
ATOM 3829 O O . LYS A 1 460 ? -2.863 -42.062 -33.656 1 95.81 460 LYS A O 1
ATOM 3834 N N . PRO A 1 461 ? -2.576 -40.312 -35.094 1 95.62 461 PRO A N 1
ATOM 3835 C CA . PRO A 1 461 ? -1.138 -40.25 -34.812 1 95.62 461 PRO A CA 1
ATOM 3836 C C . PRO A 1 461 ? -0.83 -39.969 -33.344 1 95.62 461 PRO A C 1
ATOM 3838 O O . PRO A 1 461 ? -1.543 -39.188 -32.719 1 95.62 461 PRO A O 1
ATOM 3841 N N . TRP A 1 462 ? 0.286 -40.656 -32.844 1 94.5 462 TRP A N 1
ATOM 3842 C CA . TRP A 1 462 ? 0.82 -40.344 -31.531 1 94.5 462 TRP A CA 1
ATOM 3843 C C . TRP A 1 462 ? 1.312 -38.906 -31.469 1 94.5 462 TRP A C 1
ATOM 3845 O O . TRP A 1 462 ? 1.441 -38.25 -32.5 1 94.5 462 TRP A O 1
ATOM 3855 N N . ASN A 1 463 ? 1.515 -38.406 -30.281 1 91.94 463 ASN A N 1
ATOM 3856 C CA . ASN A 1 463 ? 2.082 -37.062 -30.109 1 91.94 463 ASN A CA 1
ATOM 3857 C C . ASN A 1 463 ? 3.393 -36.906 -30.875 1 91.94 463 ASN A C 1
ATOM 3859 O O . ASN A 1 463 ? 4.121 -37.906 -31.078 1 91.94 463 ASN A O 1
ATOM 3863 N N . TYR A 1 464 ? 3.662 -35.688 -31.422 1 88.81 464 TYR A N 1
ATOM 3864 C CA . TYR A 1 464 ? 4.883 -35.219 -32.094 1 88.81 464 TYR A CA 1
ATOM 3865 C C . TYR A 1 464 ? 5.008 -35.812 -33.469 1 88.81 464 TYR A C 1
ATOM 3867 O O . TYR A 1 464 ? 6.066 -35.719 -34.094 1 88.81 464 TYR A O 1
ATOM 3875 N N . GLU A 1 465 ? 4.031 -36.469 -33.969 1 92.06 465 GLU A N 1
ATOM 3876 C CA . GLU A 1 465 ? 4.102 -37.062 -35.281 1 92.06 465 GLU A CA 1
ATOM 3877 C C . GLU A 1 465 ? 3.77 -36.062 -36.375 1 92.06 465 GLU A C 1
ATOM 3879 O O . GLU A 1 465 ? 4.418 -36.031 -37.406 1 92.06 465 GLU A O 1
ATOM 3884 N N . LEU A 1 466 ? 2.855 -35.219 -36.125 1 92.88 466 LEU A N 1
ATOM 3885 C CA . LEU A 1 466 ? 2.346 -34.344 -37.188 1 92.88 466 LEU A CA 1
ATOM 3886 C C . LEU A 1 466 ? 3.24 -33.125 -37.375 1 92.88 466 LEU A C 1
ATOM 3888 O O . LEU A 1 466 ? 3.117 -32.406 -38.344 1 92.88 466 LEU A O 1
ATOM 3892 N N . GLU A 1 467 ? 4.059 -32.906 -36.438 1 90.06 467 GLU A N 1
ATOM 3893 C CA . GLU A 1 467 ? 4.988 -31.781 -36.531 1 90.06 467 GLU A CA 1
ATOM 3894 C C . GLU A 1 467 ? 5.801 -31.844 -37.812 1 90.06 467 GLU A C 1
ATOM 3896 O O . GLU A 1 467 ? 6.16 -30.812 -38.406 1 90.06 467 GLU A O 1
ATOM 3901 N N . GLN A 1 468 ? 6.105 -33.031 -38.25 1 87.94 468 GLN A N 1
ATOM 3902 C CA . GLN A 1 468 ? 6.934 -33.25 -39.438 1 87.94 468 GLN A CA 1
ATOM 3903 C C . GLN A 1 468 ? 6.262 -32.688 -40.688 1 87.94 468 GLN A C 1
ATOM 3905 O O . GLN A 1 468 ? 6.93 -32.406 -41.688 1 87.94 468 GLN A O 1
ATOM 3910 N N . ASN A 1 469 ? 4.98 -32.5 -40.656 1 90.81 469 ASN A N 1
ATOM 3911 C CA . ASN A 1 469 ? 4.242 -31.969 -41.812 1 90.81 469 ASN A CA 1
ATOM 3912 C C . ASN A 1 469 ? 4.254 -30.453 -41.844 1 90.81 469 ASN A C 1
ATOM 3914 O O . ASN A 1 469 ? 3.783 -29.844 -42.812 1 90.81 469 ASN A O 1
ATOM 3918 N N . LEU A 1 470 ? 4.695 -29.828 -40.781 1 91.88 470 LEU A N 1
ATOM 3919 C CA . LEU A 1 470 ? 4.723 -28.375 -40.719 1 91.88 470 LEU A CA 1
ATOM 3920 C C . LEU A 1 470 ? 5.938 -27.812 -41.438 1 91.88 470 LEU A C 1
ATOM 3922 O O . LEU A 1 470 ? 6.992 -28.453 -41.469 1 91.88 470 LEU A O 1
ATOM 3926 N N . ASP A 1 471 ? 5.812 -26.656 -41.969 1 90.5 471 ASP A N 1
ATOM 3927 C CA . ASP A 1 471 ? 6.953 -26 -42.594 1 90.5 471 ASP A CA 1
ATOM 3928 C C . ASP A 1 471 ? 7.809 -25.266 -41.562 1 90.5 471 ASP A C 1
ATOM 3930 O O . ASP A 1 471 ? 7.531 -25.328 -40.375 1 90.5 471 ASP A O 1
ATOM 3934 N N . LYS A 1 472 ? 8.938 -24.641 -42.156 1 85 472 LYS A N 1
ATOM 3935 C CA . LYS A 1 472 ? 9.93 -24 -41.312 1 85 472 LYS A CA 1
ATOM 3936 C C . LYS A 1 472 ? 9.312 -22.844 -40.5 1 85 472 LYS A C 1
ATOM 3938 O O . LYS A 1 472 ? 9.641 -22.656 -39.344 1 85 472 LYS A O 1
ATOM 3943 N N . ASP A 1 473 ? 8.453 -22.203 -41.062 1 86.38 473 ASP A N 1
ATOM 3944 C CA . ASP A 1 473 ? 7.84 -21.031 -40.438 1 86.38 473 ASP A CA 1
ATOM 3945 C C . ASP A 1 473 ? 6.82 -21.453 -39.375 1 86.38 473 ASP A C 1
ATOM 3947 O O . ASP A 1 473 ? 6.73 -20.828 -38.312 1 86.38 473 ASP A O 1
ATOM 3951 N N . GLU A 1 474 ? 6.121 -22.5 -39.562 1 87.31 474 GLU A N 1
ATOM 3952 C CA . GLU A 1 474 ? 5.141 -23.031 -38.594 1 87.31 474 GLU A CA 1
ATOM 3953 C C . GLU A 1 474 ? 5.82 -23.609 -37.375 1 87.31 474 GLU A C 1
ATOM 3955 O O . GLU A 1 474 ? 5.34 -23.422 -36.25 1 87.31 474 GLU A O 1
ATOM 3960 N N . LYS A 1 475 ? 6.871 -24.266 -37.688 1 87.81 475 LYS A N 1
ATOM 3961 C CA . LYS A 1 475 ? 7.625 -24.828 -36.562 1 87.81 475 LYS A CA 1
ATOM 3962 C C . LYS A 1 475 ? 8.195 -23.734 -35.656 1 87.81 475 LYS A C 1
ATOM 3964 O O . LYS A 1 475 ? 8.227 -23.891 -34.438 1 87.81 475 LYS A O 1
ATOM 3969 N N . LYS A 1 476 ? 8.656 -22.641 -36.281 1 78.06 476 LYS A N 1
ATOM 3970 C CA . LYS A 1 476 ? 9.188 -21.531 -35.5 1 78.06 476 LYS A CA 1
ATOM 3971 C C . LYS A 1 476 ? 8.117 -20.906 -34.625 1 78.06 476 LYS A C 1
ATOM 3973 O O . LYS A 1 476 ? 8.406 -20.453 -33.5 1 78.06 476 LYS A O 1
ATOM 3978 N N . LYS A 1 477 ? 6.969 -21 -35.125 1 75.31 477 LYS A N 1
ATOM 3979 C CA . LYS A 1 477 ? 5.852 -20.359 -34.438 1 75.31 477 LYS A CA 1
ATOM 3980 C C . LYS A 1 477 ? 5.438 -21.156 -33.188 1 75.31 477 LYS A C 1
ATOM 3982 O O . LYS A 1 477 ? 4.93 -20.594 -32.219 1 75.31 477 LYS A O 1
ATOM 3987 N N . ILE A 1 478 ? 5.707 -22.438 -33.188 1 80.19 478 ILE A N 1
ATOM 3988 C CA . ILE A 1 478 ? 5.199 -23.281 -32.094 1 80.19 478 ILE A CA 1
ATOM 3989 C C . ILE A 1 478 ? 6.355 -23.734 -31.203 1 80.19 478 ILE A C 1
ATOM 3991 O O . ILE A 1 478 ? 6.164 -24.516 -30.281 1 80.19 478 ILE A O 1
ATOM 3995 N N . LYS A 1 479 ? 7.512 -23.281 -31.453 1 77.31 479 LYS A N 1
ATOM 3996 C CA . LYS A 1 479 ? 8.727 -23.719 -30.781 1 77.31 479 LYS A CA 1
ATOM 3997 C C . LYS A 1 479 ? 8.609 -23.547 -29.266 1 77.31 479 LYS A C 1
ATOM 3999 O O . LYS A 1 479 ? 9.055 -24.406 -28.5 1 77.31 479 LYS A O 1
ATOM 4004 N N . GLU A 1 480 ? 7.977 -22.562 -28.828 1 73 480 GLU A N 1
ATOM 4005 C CA . GLU A 1 480 ? 7.91 -22.281 -27.406 1 73 480 GLU A CA 1
ATOM 4006 C C . GLU A 1 480 ? 6.602 -22.766 -26.797 1 73 480 GLU A C 1
ATOM 4008 O O . GLU A 1 480 ? 6.398 -22.672 -25.578 1 73 480 GLU A O 1
ATOM 4013 N N . GLN A 1 481 ? 5.789 -23.391 -27.641 1 78.12 481 GLN A N 1
ATOM 4014 C CA . GLN A 1 481 ? 4.48 -23.828 -27.156 1 78.12 481 GLN A CA 1
ATOM 4015 C C . GLN A 1 481 ? 4.527 -25.281 -26.688 1 78.12 481 GLN A C 1
ATOM 4017 O O . GLN A 1 481 ? 5.207 -26.125 -27.281 1 78.12 481 GLN A O 1
ATOM 4022 N N . ALA A 1 482 ? 3.812 -25.547 -25.641 1 79.44 482 ALA A N 1
ATOM 4023 C CA . ALA A 1 482 ? 3.637 -26.938 -25.203 1 79.44 482 ALA A CA 1
ATOM 4024 C C . ALA A 1 482 ? 2.768 -27.719 -26.172 1 79.44 482 ALA A C 1
ATOM 4026 O O . ALA A 1 482 ? 1.987 -27.141 -26.922 1 79.44 482 ALA A O 1
ATOM 4027 N N . TRP A 1 483 ? 2.904 -29 -26.141 1 87.62 483 TRP A N 1
ATOM 4028 C CA . TRP A 1 483 ? 2.221 -29.906 -27.062 1 87.62 483 TRP A CA 1
ATOM 4029 C C . TRP A 1 483 ? 0.73 -29.578 -27.125 1 87.62 483 TRP A C 1
ATOM 4031 O O . TRP A 1 483 ? 0.168 -29.422 -28.219 1 87.62 483 TRP A O 1
ATOM 4041 N N . ALA A 1 484 ? 0.108 -29.422 -25.984 1 84.75 484 ALA A N 1
ATOM 4042 C CA . ALA A 1 484 ? -1.343 -29.281 -25.922 1 84.75 484 ALA A CA 1
ATOM 4043 C C . ALA A 1 484 ? -1.778 -27.922 -26.469 1 84.75 484 ALA A C 1
ATOM 4045 O O . ALA A 1 484 ? -2.941 -27.734 -26.844 1 84.75 484 ALA A O 1
ATOM 4046 N N . GLU A 1 485 ? -0.901 -27 -26.578 1 84.31 485 GLU A N 1
ATOM 4047 C CA . GLU A 1 485 ? -1.229 -25.641 -27.016 1 84.31 485 GLU A CA 1
ATOM 4048 C C . GLU A 1 485 ? -1.136 -25.516 -28.531 1 84.31 485 GLU A C 1
ATOM 4050 O O . GLU A 1 485 ? -1.637 -24.547 -29.125 1 84.31 485 GLU A O 1
ATOM 4055 N N . GLN A 1 486 ? -0.495 -26.438 -29.109 1 87.5 486 GLN A N 1
ATOM 4056 C CA . GLN A 1 486 ? -0.318 -26.406 -30.562 1 87.5 486 GLN A CA 1
ATOM 4057 C C . GLN A 1 486 ? -1.592 -26.828 -31.281 1 87.5 486 GLN A C 1
ATOM 4059 O O . GLN A 1 486 ? -2.189 -27.859 -30.938 1 87.5 486 GLN A O 1
ATOM 4064 N N . ALA A 1 487 ? -1.971 -26.109 -32.312 1 88.12 487 ALA A N 1
ATOM 4065 C CA . ALA A 1 487 ? -3.252 -26.297 -32.969 1 88.12 487 ALA A CA 1
ATOM 4066 C C . ALA A 1 487 ? -3.338 -27.688 -33.594 1 88.12 487 ALA A C 1
ATOM 4068 O O . ALA A 1 487 ? -4.379 -28.344 -33.531 1 88.12 487 ALA A O 1
ATOM 4069 N N . HIS A 1 488 ? -2.277 -28.156 -34.219 1 93 488 HIS A N 1
ATOM 4070 C CA . HIS A 1 488 ? -2.326 -29.391 -34.969 1 93 488 HIS A CA 1
ATOM 4071 C C . HIS A 1 488 ? -2.426 -30.609 -34.062 1 93 488 HIS A C 1
ATOM 4073 O O . HIS A 1 488 ? -2.783 -31.703 -34.5 1 93 488 HIS A O 1
ATOM 4079 N N . THR A 1 489 ? -2.145 -30.469 -32.812 1 94.19 489 THR A N 1
ATOM 4080 C CA . THR A 1 489 ? -2.074 -31.609 -31.891 1 94.19 489 THR A CA 1
ATOM 4081 C C . THR A 1 489 ? -3.473 -32.125 -31.547 1 94.19 489 THR A C 1
ATOM 4083 O O . THR A 1 489 ? -3.625 -33.188 -30.984 1 94.19 489 THR A O 1
ATOM 4086 N N . ILE A 1 490 ? -4.543 -31.406 -31.906 1 95.44 490 ILE A N 1
ATOM 4087 C CA . ILE A 1 490 ? -5.91 -31.891 -31.766 1 95.44 490 ILE A CA 1
ATOM 4088 C C . ILE A 1 490 ? -6.082 -33.156 -32.594 1 95.44 490 ILE A C 1
ATOM 4090 O O . ILE A 1 490 ? -6.949 -34 -32.281 1 95.44 490 ILE A O 1
ATOM 4094 N N . ASN A 1 491 ? -5.18 -33.281 -33.531 1 96.31 491 ASN A N 1
ATOM 4095 C CA . ASN A 1 491 ? -5.234 -34.438 -34.406 1 96.31 491 ASN A CA 1
ATOM 4096 C C . ASN A 1 491 ? -4.211 -35.5 -34 1 96.31 491 ASN A C 1
ATOM 4098 O O . ASN A 1 491 ? -3.9 -36.375 -34.781 1 96.31 491 ASN A O 1
ATOM 4102 N N . GLU A 1 492 ? -3.686 -35.375 -32.906 1 96.81 492 GLU A N 1
ATOM 4103 C CA . GLU A 1 492 ? -2.777 -36.344 -32.312 1 96.81 492 GLU A CA 1
ATOM 4104 C C . GLU A 1 492 ? -3.336 -36.906 -31 1 96.81 492 GLU A C 1
ATOM 4106 O O . GLU A 1 492 ? -4.301 -36.375 -30.453 1 96.81 492 GLU A O 1
ATOM 4111 N N . VAL A 1 493 ? -2.781 -38.031 -30.562 1 97 493 VAL A N 1
ATOM 4112 C CA . VAL A 1 493 ? -3.033 -38.562 -29.234 1 97 493 VAL A CA 1
ATOM 4113 C C . VAL A 1 493 ? -1.811 -38.312 -28.344 1 97 493 VAL A C 1
ATOM 4115 O O . VAL A 1 493 ? -0.703 -38.75 -28.688 1 97 493 VAL A O 1
ATOM 4118 N N . GLY A 1 494 ? -2.082 -37.656 -27.281 1 94.56 494 GLY A N 1
ATOM 4119 C CA . GLY A 1 494 ? -0.988 -37.406 -26.359 1 94.56 494 GLY A CA 1
ATOM 4120 C C . GLY A 1 494 ? -0.73 -38.562 -25.406 1 94.56 494 GLY A C 1
ATOM 4121 O O . GLY A 1 494 ? -1.567 -39.438 -25.281 1 94.56 494 GLY A O 1
ATOM 4122 N N . SER A 1 495 ? 0.435 -38.562 -24.828 1 92.06 495 SER A N 1
ATOM 4123 C CA . SER A 1 495 ? 0.828 -39.562 -23.828 1 92.06 495 SER A CA 1
ATOM 4124 C C . SER A 1 495 ? 1.245 -38.906 -22.531 1 92.06 495 SER A C 1
ATOM 4126 O O . SER A 1 495 ? 1.118 -37.688 -22.375 1 92.06 495 SER A O 1
ATOM 4128 N N . THR A 1 496 ? 1.651 -39.688 -21.516 1 86 496 THR A N 1
ATOM 4129 C CA . THR A 1 496 ? 2.139 -39.156 -20.25 1 86 496 THR A CA 1
ATOM 4130 C C . THR A 1 496 ? 3.373 -38.281 -20.469 1 86 496 THR A C 1
ATOM 4132 O O . THR A 1 496 ? 3.686 -37.438 -19.641 1 86 496 THR A O 1
ATOM 4135 N N . TYR A 1 497 ? 4.004 -38.406 -21.594 1 79.44 497 TYR A N 1
ATOM 4136 C CA . TYR A 1 497 ? 5.195 -37.625 -21.922 1 79.44 497 TYR A CA 1
ATOM 4137 C C . TYR A 1 497 ? 4.828 -36.188 -22.312 1 79.44 497 TYR A C 1
ATOM 4139 O O . TYR A 1 497 ? 5.66 -35.281 -22.219 1 79.44 497 TYR A O 1
ATOM 4147 N N . THR A 1 498 ? 3.604 -36.062 -22.781 1 84.94 498 THR A N 1
ATOM 4148 C CA . THR A 1 498 ? 3.219 -34.75 -23.281 1 84.94 498 THR A CA 1
ATOM 4149 C C . THR A 1 498 ? 2.383 -34 -22.25 1 84.94 498 THR A C 1
ATOM 4151 O O . THR A 1 498 ? 2.344 -32.75 -22.25 1 84.94 498 THR A O 1
ATOM 4154 N N . ILE A 1 499 ? 1.749 -34.688 -21.359 1 83.81 499 ILE A N 1
ATOM 4155 C CA . ILE A 1 499 ? 0.742 -34 -20.578 1 83.81 499 ILE A CA 1
ATOM 4156 C C . ILE A 1 499 ? 1.179 -33.938 -19.109 1 83.81 499 ILE A C 1
ATOM 4158 O O . ILE A 1 499 ? 0.478 -33.406 -18.266 1 83.81 499 ILE A O 1
ATOM 4162 N N . GLN A 1 500 ? 2.346 -34.562 -18.859 1 77.5 500 GLN A N 1
ATOM 4163 C CA . GLN A 1 500 ? 2.824 -34.5 -17.484 1 77.5 500 GLN A CA 1
ATOM 4164 C C . GLN A 1 500 ? 3.094 -33.031 -17.078 1 77.5 500 GLN A C 1
ATOM 4166 O O . GLN A 1 500 ? 3.846 -32.344 -17.75 1 77.5 500 GLN A O 1
ATOM 4171 N N . GLY A 1 501 ? 2.453 -32.562 -16.078 1 73.38 501 GLY A N 1
ATOM 4172 C CA . GLY A 1 501 ? 2.639 -31.203 -15.578 1 73.38 501 GLY A CA 1
ATOM 4173 C C . GLY A 1 501 ? 1.747 -30.203 -16.281 1 73.38 501 GLY A C 1
ATOM 4174 O O . GLY A 1 501 ? 1.84 -29 -16.016 1 73.38 501 GLY A O 1
ATOM 4175 N N . PHE A 1 502 ? 0.937 -30.75 -17.172 1 78.12 502 PHE A N 1
ATOM 4176 C CA . PHE A 1 502 ? 0.065 -29.844 -17.938 1 78.12 502 PHE A CA 1
ATOM 4177 C C . PHE A 1 502 ? -1.4 -30.172 -17.672 1 78.12 502 PHE A C 1
ATOM 4179 O O . PHE A 1 502 ? -1.741 -31.312 -17.344 1 78.12 502 PHE A O 1
ATOM 4186 N N . ASP A 1 503 ? -2.148 -29.141 -17.781 1 81.69 503 ASP A N 1
ATOM 4187 C CA . ASP A 1 503 ? -3.582 -29.328 -17.578 1 81.69 503 ASP A CA 1
ATOM 4188 C C . ASP A 1 503 ? -4.359 -29.094 -18.875 1 81.69 503 ASP A C 1
ATOM 4190 O O . ASP A 1 503 ? -3.967 -28.266 -19.688 1 81.69 503 ASP A O 1
ATOM 4194 N N . LEU A 1 504 ? -5.379 -29.922 -19 1 89.62 504 LEU A N 1
ATOM 4195 C CA . LEU A 1 504 ? -6.324 -29.781 -20.109 1 89.62 504 LEU A CA 1
ATOM 4196 C C . LEU A 1 504 ? -7.688 -29.328 -19.594 1 89.62 504 LEU A C 1
ATOM 4198 O O . LEU A 1 504 ? -8.055 -29.609 -18.453 1 89.62 504 LEU A O 1
ATOM 4202 N N . ASN A 1 505 ? -8.438 -28.594 -20.484 1 90.88 505 ASN A N 1
ATOM 4203 C CA . ASN A 1 505 ? -9.82 -28.312 -20.125 1 90.88 505 ASN A CA 1
ATOM 4204 C C . ASN A 1 505 ? -10.648 -29.594 -20.031 1 90.88 505 ASN A C 1
ATOM 4206 O O . ASN A 1 505 ? -11.305 -29.844 -19.016 1 90.88 505 ASN A O 1
ATOM 4210 N N . TYR A 1 506 ? -10.578 -30.281 -21.078 1 94.31 506 TYR A N 1
ATOM 4211 C CA . TYR A 1 506 ? -11.18 -31.609 -21.141 1 94.31 506 TYR A CA 1
ATOM 4212 C C . TYR A 1 506 ? -10.164 -32.656 -21.609 1 94.31 506 TYR A C 1
ATOM 4214 O O . TYR A 1 506 ? -9.43 -32.406 -22.578 1 94.31 506 TYR A O 1
ATOM 4222 N N . ALA A 1 507 ? -10.117 -33.719 -20.875 1 95.94 507 ALA A N 1
ATOM 4223 C CA . ALA A 1 507 ? -9.219 -34.812 -21.25 1 95.94 507 ALA A CA 1
ATOM 4224 C C . ALA A 1 507 ? -10.008 -36 -21.766 1 95.94 507 ALA A C 1
ATOM 4226 O O . ALA A 1 507 ? -10.859 -36.531 -21.062 1 95.94 507 ALA A O 1
ATOM 4227 N N . GLY A 1 508 ? -9.836 -36.344 -23.016 1 97.94 508 GLY A N 1
ATOM 4228 C CA . GLY A 1 508 ? -10.32 -37.594 -23.531 1 97.94 508 GLY A CA 1
ATOM 4229 C C . GLY A 1 508 ? -9.328 -38.75 -23.375 1 97.94 508 GLY A C 1
ATOM 4230 O O . GLY A 1 508 ? -8.359 -38.844 -24.125 1 97.94 508 GLY A O 1
ATOM 4231 N N . VAL A 1 509 ? -9.617 -39.625 -22.5 1 98.12 509 VAL A N 1
ATOM 4232 C CA . VAL A 1 509 ? -8.648 -40.656 -22.125 1 98.12 509 VAL A CA 1
ATOM 4233 C C . VAL A 1 509 ? -9.016 -42 -22.797 1 98.12 509 VAL A C 1
ATOM 4235 O O . VAL A 1 509 ? -10.133 -42.5 -22.625 1 98.12 509 VAL A O 1
ATOM 4238 N N . ILE A 1 510 ? -8.086 -42.5 -23.531 1 98.12 510 ILE A N 1
ATOM 4239 C CA . ILE A 1 510 ? -8.203 -43.844 -24.078 1 98.12 510 ILE A CA 1
ATOM 4240 C C . ILE A 1 510 ? -7.375 -44.812 -23.234 1 98.12 510 ILE A C 1
ATOM 4242 O O . ILE A 1 510 ? -6.148 -44.719 -23.188 1 98.12 510 ILE A O 1
ATOM 4246 N N . LEU A 1 511 ? -8.078 -45.719 -22.562 1 98 511 LEU A N 1
ATOM 4247 C CA . LEU A 1 511 ? -7.41 -46.781 -21.797 1 98 511 LEU A CA 1
ATOM 4248 C C . LEU A 1 511 ? -7.168 -48 -22.672 1 98 511 LEU A C 1
ATOM 4250 O O . LEU A 1 511 ? -8.109 -48.688 -23.047 1 98 511 LEU A O 1
ATOM 4254 N N . GLY A 1 512 ? -5.938 -48.25 -22.953 1 97.12 512 GLY A N 1
ATOM 4255 C CA . GLY A 1 512 ? -5.566 -49.375 -23.797 1 97.12 512 GLY A CA 1
ATOM 4256 C C . GLY A 1 512 ? -5.789 -50.719 -23.156 1 97.12 512 GLY A C 1
ATOM 4257 O O . GLY A 1 512 ? -6.41 -50.812 -22.094 1 97.12 512 GLY A O 1
ATOM 4258 N N . LYS A 1 513 ? -5.258 -51.688 -23.734 1 95.94 513 LYS A N 1
ATOM 4259 C CA . LYS A 1 513 ? -5.539 -53.094 -23.359 1 95.94 513 LYS A CA 1
ATOM 4260 C C . LYS A 1 513 ? -4.793 -53.469 -22.094 1 95.94 513 LYS A C 1
ATOM 4262 O O . LYS A 1 513 ? -5.109 -54.469 -21.469 1 95.94 513 LYS A O 1
ATOM 4267 N N . SER A 1 514 ? -3.836 -52.656 -21.703 1 97 514 SER A N 1
ATOM 4268 C CA . SER A 1 514 ? -3.096 -52.969 -20.484 1 97 514 SER A CA 1
ATOM 4269 C C . SER A 1 514 ? -3.936 -52.719 -19.25 1 97 514 SER A C 1
ATOM 4271 O O . SER A 1 514 ? -3.598 -53.156 -18.156 1 97 514 SER A O 1
ATOM 4273 N N . VAL A 1 515 ? -4.957 -52 -19.359 1 97.56 515 VAL A N 1
ATOM 4274 C CA . VAL A 1 515 ? -5.883 -51.688 -18.281 1 97.56 515 VAL A CA 1
ATOM 4275 C C . VAL A 1 515 ? -7.137 -52.562 -18.422 1 97.56 515 VAL A C 1
ATOM 4277 O O . VAL A 1 515 ? -7.902 -52.406 -19.359 1 97.56 515 VAL A O 1
ATOM 4280 N N . LYS A 1 516 ? -7.391 -53.438 -17.469 1 97.62 516 LYS A N 1
ATOM 4281 C CA . LYS A 1 516 ? -8.484 -54.406 -17.562 1 97.62 516 LYS A CA 1
ATOM 4282 C C . LYS A 1 516 ? -9.32 -54.406 -16.297 1 97.62 516 LYS A C 1
ATOM 4284 O O . LYS A 1 516 ? -8.945 -53.781 -15.289 1 97.62 516 LYS A O 1
ATOM 4289 N N . TYR A 1 517 ? -10.453 -54.969 -16.422 1 97.38 517 TYR A N 1
ATOM 4290 C CA . TYR A 1 517 ? -11.32 -55.219 -15.281 1 97.38 517 TYR A CA 1
ATOM 4291 C C . TYR A 1 517 ? -11.625 -56.719 -15.133 1 97.38 517 TYR A C 1
ATOM 4293 O O . TYR A 1 517 ? -12.133 -57.344 -16.062 1 97.38 517 TYR A O 1
ATOM 4301 N N . ARG A 1 518 ? -11.195 -57.25 -13.984 1 96.75 518 ARG A N 1
ATOM 4302 C CA . ARG A 1 518 ? -11.398 -58.656 -13.68 1 96.75 518 ARG A CA 1
ATOM 4303 C C . ARG A 1 518 ? -11.766 -58.844 -12.211 1 96.75 518 ARG A C 1
ATOM 4305 O O . ARG A 1 518 ? -11.164 -58.219 -11.328 1 96.75 518 ARG A O 1
ATOM 4312 N N . ASP A 1 519 ? -12.773 -59.625 -11.938 1 94.38 519 ASP A N 1
ATOM 4313 C CA . ASP A 1 519 ? -13.18 -60.031 -10.594 1 94.38 519 ASP A CA 1
ATOM 4314 C C . ASP A 1 519 ? -13.453 -58.812 -9.711 1 94.38 519 ASP A C 1
ATOM 4316 O O . ASP A 1 519 ? -12.977 -58.75 -8.578 1 94.38 519 ASP A O 1
ATOM 4320 N N . GLY A 1 520 ? -13.984 -57.844 -10.312 1 93.38 520 GLY A N 1
ATOM 4321 C CA . GLY A 1 520 ? -14.445 -56.719 -9.547 1 93.38 520 GLY A CA 1
ATOM 4322 C C . GLY A 1 520 ? -13.344 -55.688 -9.289 1 93.38 520 GLY A C 1
ATOM 4323 O O . GLY A 1 520 ? -13.539 -54.75 -8.523 1 93.38 520 GLY A O 1
ATOM 4324 N N . LYS A 1 521 ? -12.211 -55.875 -9.969 1 96.31 521 LYS A N 1
ATOM 4325 C CA . LYS A 1 521 ? -11.109 -54.938 -9.75 1 96.31 521 LYS A CA 1
ATOM 4326 C C . LYS A 1 521 ? -10.445 -54.562 -11.07 1 96.31 521 LYS A C 1
ATOM 4328 O O . LYS A 1 521 ? -10.469 -55.344 -12.031 1 96.31 521 LYS A O 1
ATOM 4333 N N . ILE A 1 522 ? -9.922 -53.406 -11.078 1 96.75 522 ILE A N 1
ATOM 4334 C CA . ILE A 1 522 ? -9.07 -53 -12.195 1 96.75 522 ILE A CA 1
ATOM 4335 C C . ILE A 1 522 ? -7.715 -53.688 -12.094 1 96.75 522 ILE A C 1
ATOM 4337 O O . ILE A 1 522 ? -7.09 -53.688 -11.031 1 96.75 522 ILE A O 1
ATOM 4341 N N . VAL A 1 523 ? -7.285 -54.281 -13.086 1 96.5 523 VAL A N 1
ATOM 4342 C CA . VAL A 1 523 ? -6.012 -55 -13.117 1 96.5 523 VAL A CA 1
ATOM 4343 C C . VAL A 1 523 ? -5.148 -54.469 -14.258 1 96.5 523 VAL A C 1
ATOM 4345 O O . VAL A 1 523 ? -5.668 -54.094 -15.312 1 96.5 523 VAL A O 1
ATOM 4348 N N . TYR A 1 524 ? -3.924 -54.469 -14.094 1 95.94 524 TYR A N 1
ATOM 4349 C CA . TYR A 1 524 ? -2.977 -54 -15.094 1 95.94 524 TYR A CA 1
ATOM 4350 C C . TYR A 1 524 ? -2.18 -55.156 -15.688 1 95.94 524 TYR A C 1
ATOM 4352 O O . TYR A 1 524 ? -1.686 -56 -14.953 1 95.94 524 TYR A O 1
ATOM 4360 N N . ASP A 1 525 ? -2.129 -55.156 -16.984 1 95.38 525 ASP A N 1
ATOM 4361 C CA . ASP A 1 525 ? -1.427 -56.219 -17.719 1 95.38 525 ASP A CA 1
ATOM 4362 C C . ASP A 1 525 ? -0.215 -55.656 -18.453 1 95.38 525 ASP A C 1
ATOM 4364 O O . ASP A 1 525 ? -0.336 -55.188 -19.594 1 95.38 525 ASP A O 1
ATOM 4368 N N . PRO A 1 526 ? 0.975 -55.812 -17.906 1 94 526 PRO A N 1
ATOM 4369 C CA . PRO A 1 526 ? 2.182 -55.25 -18.5 1 94 526 PRO A CA 1
ATOM 4370 C C . PRO A 1 526 ? 2.479 -55.812 -19.891 1 94 526 PRO A C 1
ATOM 4372 O O . PRO A 1 526 ? 3.139 -55.156 -20.703 1 94 526 PRO A O 1
ATOM 4375 N N . SER A 1 527 ? 1.984 -56.938 -20.203 1 92.94 527 SER A N 1
ATOM 4376 C CA . SER A 1 527 ? 2.273 -57.594 -21.484 1 92.94 527 SER A CA 1
ATOM 4377 C C . SER A 1 527 ? 1.615 -56.844 -22.641 1 92.94 527 SER A C 1
ATOM 4379 O O . SER A 1 527 ? 2.018 -57 -23.797 1 92.94 527 SER A O 1
ATOM 4381 N N . GLU A 1 528 ? 0.654 -56.062 -22.312 1 94.19 528 GLU A N 1
ATOM 4382 C CA . GLU A 1 528 ? -0.064 -55.312 -23.328 1 94.19 528 GLU A CA 1
ATOM 4383 C C . GLU A 1 528 ? 0.479 -53.875 -23.469 1 94.19 528 GLU A C 1
ATOM 4385 O O . GLU A 1 528 ? -0.006 -53.094 -24.281 1 94.19 528 GLU A O 1
ATOM 4390 N N . SER A 1 529 ? 1.396 -53.562 -22.688 1 93.12 529 SER A N 1
ATOM 4391 C CA . SER A 1 529 ? 1.977 -52.25 -22.719 1 93.12 529 SER A CA 1
ATOM 4392 C C . SER A 1 529 ? 3.145 -52.156 -23.703 1 93.12 529 SER A C 1
ATOM 4394 O O . SER A 1 529 ? 3.918 -53.125 -23.828 1 93.12 529 SER A O 1
ATOM 4396 N N . SER A 1 530 ? 3.283 -51.062 -24.344 1 90.94 530 SER A N 1
ATOM 4397 C CA . SER A 1 530 ? 4.418 -50.812 -25.234 1 90.94 530 SER A CA 1
ATOM 4398 C C . SER A 1 530 ? 5.441 -49.906 -24.578 1 90.94 530 SER A C 1
ATOM 4400 O O . SER A 1 530 ? 6.367 -49.438 -25.234 1 90.94 530 SER A O 1
ATOM 4402 N N . ASN A 1 531 ? 5.199 -49.594 -23.344 1 88.5 531 ASN A N 1
ATOM 4403 C CA . ASN A 1 531 ? 6.129 -48.75 -22.594 1 88.5 531 ASN A CA 1
ATOM 4404 C C . ASN A 1 531 ? 7.277 -49.594 -22.016 1 88.5 531 ASN A C 1
ATOM 4406 O O . ASN A 1 531 ? 7.242 -49.969 -20.859 1 88.5 531 ASN A O 1
ATOM 4410 N N . GLY A 1 532 ? 8.25 -49.719 -22.781 1 81.38 532 GLY A N 1
ATOM 4411 C CA . GLY A 1 532 ? 9.383 -50.5 -22.359 1 81.38 532 GLY A CA 1
ATOM 4412 C C . GLY A 1 532 ? 10.039 -50 -21.094 1 81.38 532 GLY A C 1
ATOM 4413 O O . GLY A 1 532 ? 10.594 -50.781 -20.312 1 81.38 532 GLY A O 1
ATOM 4414 N N . LYS A 1 533 ? 9.93 -48.75 -20.859 1 81.62 533 LYS A N 1
ATOM 4415 C CA . LYS A 1 533 ? 10.57 -48.156 -19.688 1 81.62 533 LYS A CA 1
ATOM 4416 C C . LYS A 1 533 ? 9.789 -48.469 -18.422 1 81.62 533 LYS A C 1
ATOM 4418 O O . LYS A 1 533 ? 10.32 -48.312 -17.312 1 81.62 533 LYS A O 1
ATOM 4423 N N . ALA A 1 534 ? 8.617 -48.906 -18.547 1 83.06 534 ALA A N 1
ATOM 4424 C CA . ALA A 1 534 ? 7.789 -49.25 -17.406 1 83.06 534 ALA A CA 1
ATOM 4425 C C . ALA A 1 534 ? 7.836 -50.75 -17.141 1 83.06 534 ALA A C 1
ATOM 4427 O O . ALA A 1 534 ? 7.625 -51.219 -16.016 1 83.06 534 ALA A O 1
ATOM 4428 N N . THR A 1 535 ? 8.102 -51.5 -18.188 1 83.19 535 THR A N 1
ATOM 4429 C CA . THR A 1 535 ? 7.875 -52.938 -18.062 1 83.19 535 THR A CA 1
ATOM 4430 C C . THR A 1 535 ? 9.195 -53.688 -17.859 1 83.19 535 THR A C 1
ATOM 4432 O O . THR A 1 535 ? 9.203 -54.844 -17.422 1 83.19 535 THR A O 1
ATOM 4435 N N . LYS A 1 536 ? 10.266 -53.062 -18.094 1 78.94 536 LYS A N 1
ATOM 4436 C CA . LYS A 1 536 ? 11.555 -53.688 -17.906 1 78.94 536 LYS A CA 1
ATOM 4437 C C . LYS A 1 536 ? 11.867 -53.906 -16.422 1 78.94 536 LYS A C 1
ATOM 4439 O O . LYS A 1 536 ? 11.438 -53.125 -15.578 1 78.94 536 LYS A O 1
ATOM 4444 N N . LYS A 1 537 ? 12.477 -55.031 -16.141 1 77.88 537 LYS A N 1
ATOM 4445 C CA . LYS A 1 537 ? 12.859 -55.312 -14.773 1 77.88 537 LYS A CA 1
ATOM 4446 C C . LYS A 1 537 ? 13.977 -54.406 -14.297 1 77.88 537 LYS A C 1
ATOM 4448 O O . LYS A 1 537 ? 14.781 -53.906 -15.102 1 77.88 537 LYS A O 1
ATOM 4453 N N . ARG A 1 538 ? 13.844 -54.031 -13.133 1 74.62 538 ARG A N 1
ATOM 4454 C CA . ARG A 1 538 ? 14.852 -53.156 -12.508 1 74.62 538 ARG A CA 1
ATOM 4455 C C . ARG A 1 538 ? 15.727 -53.969 -11.539 1 74.62 538 ARG A C 1
ATOM 4457 O O . ARG A 1 538 ? 15.219 -54.812 -10.789 1 74.62 538 ARG A O 1
ATOM 4464 N N . THR A 1 539 ? 17.016 -53.781 -11.727 1 72.88 539 THR A N 1
ATOM 4465 C CA . THR A 1 539 ? 17.938 -54.344 -10.727 1 72.88 539 THR A CA 1
ATOM 4466 C C . THR A 1 539 ? 17.953 -53.5 -9.469 1 72.88 539 THR A C 1
ATOM 4468 O O . THR A 1 539 ? 18.281 -52.312 -9.531 1 72.88 539 THR A O 1
ATOM 4471 N N . MET A 1 540 ? 17.547 -53.938 -8.344 1 71.06 540 MET A N 1
ATOM 4472 C CA . MET A 1 540 ? 17.484 -53.219 -7.07 1 71.06 540 MET A CA 1
ATOM 4473 C C . MET A 1 540 ? 18.859 -53.094 -6.434 1 71.06 540 MET A C 1
ATOM 4475 O O . MET A 1 540 ? 19.828 -53.688 -6.926 1 71.06 540 MET A O 1
ATOM 4479 N N . GLU A 1 541 ? 18.922 -52.156 -5.488 1 67.12 541 GLU A N 1
ATOM 4480 C CA . GLU A 1 541 ? 20.188 -51.969 -4.785 1 67.12 541 GLU A CA 1
ATOM 4481 C C . GLU A 1 541 ? 20.75 -53.281 -4.277 1 67.12 541 GLU A C 1
ATOM 4483 O O . GLU A 1 541 ? 21.969 -53.469 -4.234 1 67.12 541 GLU A O 1
ATOM 4488 N N . ASP A 1 542 ? 19.891 -54.25 -3.975 1 68.12 542 ASP A N 1
ATOM 4489 C CA . ASP A 1 542 ? 20.328 -55.531 -3.424 1 68.12 542 ASP A CA 1
ATOM 4490 C C . ASP A 1 542 ? 20.672 -56.531 -4.535 1 68.12 542 ASP A C 1
ATOM 4492 O O . ASP A 1 542 ? 21 -57.688 -4.266 1 68.12 542 ASP A O 1
ATOM 4496 N N . GLY A 1 543 ? 20.547 -56.094 -5.777 1 69.62 543 GLY A N 1
ATOM 4497 C CA . GLY A 1 543 ? 20.938 -56.906 -6.91 1 69.62 543 GLY A CA 1
ATOM 4498 C C . GLY A 1 543 ? 19.781 -57.688 -7.488 1 69.62 543 GLY A C 1
ATOM 4499 O O . GLY A 1 543 ? 19.891 -58.25 -8.586 1 69.62 543 GLY A O 1
ATOM 4500 N N . THR A 1 544 ? 18.703 -57.781 -6.766 1 72.75 544 THR A N 1
ATOM 4501 C CA . THR A 1 544 ? 17.562 -58.531 -7.242 1 72.75 544 THR A CA 1
ATOM 4502 C C . THR A 1 544 ? 16.828 -57.781 -8.352 1 72.75 544 THR A C 1
ATOM 4504 O O . THR A 1 544 ? 16.844 -56.562 -8.391 1 72.75 544 THR A O 1
ATOM 4507 N N . LYS A 1 545 ? 16.328 -58.594 -9.289 1 79.31 545 LYS A N 1
ATOM 4508 C CA . LYS A 1 545 ? 15.531 -58 -10.359 1 79.31 545 LYS A CA 1
ATOM 4509 C C . LYS A 1 545 ? 14.039 -58.062 -10.039 1 79.31 545 LYS A C 1
ATOM 4511 O O . LYS A 1 545 ? 13.5 -59.125 -9.734 1 79.31 545 LYS A O 1
ATOM 4516 N N . GLN A 1 546 ? 13.453 -56.938 -9.789 1 79.69 546 GLN A N 1
ATOM 4517 C CA . GLN A 1 546 ? 12.031 -56.844 -9.484 1 79.69 546 GLN A CA 1
ATOM 4518 C C . GLN A 1 546 ? 11.281 -56.094 -10.586 1 79.69 546 GLN A C 1
ATOM 4520 O O . GLN A 1 546 ? 11.883 -55.312 -11.328 1 79.69 546 GLN A O 1
ATOM 4525 N N . ASN A 1 547 ? 10.047 -56.531 -10.805 1 82.69 547 ASN A N 1
ATOM 4526 C CA . ASN A 1 547 ? 9.195 -55.906 -11.805 1 82.69 547 ASN A CA 1
ATOM 4527 C C . ASN A 1 547 ? 8.078 -55.094 -11.156 1 82.69 547 ASN A C 1
ATOM 4529 O O . ASN A 1 547 ? 7.305 -55.594 -10.359 1 82.69 547 ASN A O 1
ATOM 4533 N N . PHE A 1 548 ? 8.109 -53.812 -11.383 1 84.38 548 PHE A N 1
ATOM 4534 C CA . PHE A 1 548 ? 7.117 -52.906 -10.805 1 84.38 548 PHE A CA 1
ATOM 4535 C C . PHE A 1 548 ? 6.176 -52.375 -11.883 1 84.38 548 PHE A C 1
ATOM 4537 O O . PHE A 1 548 ? 5.59 -51.312 -11.734 1 84.38 548 PHE A O 1
ATOM 4544 N N . ALA A 1 549 ? 6.043 -53.094 -12.914 1 88.44 549 ALA A N 1
ATOM 4545 C CA . ALA A 1 549 ? 5.297 -52.656 -14.094 1 88.44 549 ALA A CA 1
ATOM 4546 C C . ALA A 1 549 ? 3.842 -52.344 -13.742 1 88.44 549 ALA A C 1
ATOM 4548 O O . ALA A 1 549 ? 3.273 -51.375 -14.211 1 88.44 549 ALA A O 1
ATOM 4549 N N . LYS A 1 550 ? 3.254 -53.156 -12.945 1 90.12 550 LYS A N 1
ATOM 4550 C CA . LYS A 1 550 ? 1.852 -52.969 -12.586 1 90.12 550 LYS A CA 1
ATOM 4551 C C . LYS A 1 550 ? 1.651 -51.656 -11.844 1 90.12 550 LYS A C 1
ATOM 4553 O O . LYS A 1 550 ? 0.685 -50.938 -12.094 1 90.12 550 LYS A O 1
ATOM 4558 N N . GLU A 1 551 ? 2.57 -51.438 -11.016 1 89.25 551 GLU A N 1
ATOM 4559 C CA . GLU A 1 551 ? 2.502 -50.188 -10.266 1 89.25 551 GLU A CA 1
ATOM 4560 C C . GLU A 1 551 ? 2.705 -49 -11.172 1 89.25 551 GLU A C 1
ATOM 4562 O O . GLU A 1 551 ? 2.012 -47.969 -11.039 1 89.25 551 GLU A O 1
ATOM 4567 N N . LEU A 1 552 ? 3.602 -49.031 -12.039 1 89.31 552 LEU A N 1
ATOM 4568 C CA . LEU A 1 552 ? 3.914 -47.938 -12.938 1 89.31 552 LEU A CA 1
ATOM 4569 C C . LEU A 1 552 ? 2.762 -47.656 -13.906 1 89.31 552 LEU A C 1
ATOM 4571 O O . LEU A 1 552 ? 2.479 -46.5 -14.242 1 89.31 552 LEU A O 1
ATOM 4575 N N . LEU A 1 553 ? 2.141 -48.75 -14.344 1 92.69 553 LEU A N 1
ATOM 4576 C CA . LEU A 1 553 ? 0.977 -48.594 -15.211 1 92.69 553 LEU A CA 1
ATOM 4577 C C . LEU A 1 553 ? -0.172 -47.938 -14.461 1 92.69 553 LEU A C 1
ATOM 4579 O O . LEU A 1 553 ? -0.917 -47.156 -15.039 1 92.69 553 LEU A O 1
ATOM 4583 N N . LYS A 1 554 ? -0.271 -48.281 -13.211 1 93.19 554 LYS A N 1
ATOM 4584 C CA . LYS A 1 554 ? -1.253 -47.625 -12.352 1 93.19 554 LYS A CA 1
ATOM 4585 C C . LYS A 1 554 ? -1.005 -46.125 -12.281 1 93.19 554 LYS A C 1
ATOM 4587 O O . LYS A 1 554 ? -1.941 -45.344 -12.383 1 93.19 554 LYS A O 1
ATOM 4592 N N . HIS A 1 555 ? 0.229 -45.75 -12.117 1 90.12 555 HIS A N 1
ATOM 4593 C CA . HIS A 1 555 ? 0.605 -44.344 -12.07 1 90.12 555 HIS A CA 1
ATOM 4594 C C . HIS A 1 555 ? 0.293 -43.656 -13.398 1 90.12 555 HIS A C 1
ATOM 4596 O O . HIS A 1 555 ? -0.15 -42.5 -13.414 1 90.12 555 HIS A O 1
ATOM 4602 N N . GLU A 1 556 ? 0.583 -44.344 -14.438 1 91.94 556 GLU A N 1
ATOM 4603 C CA . GLU A 1 556 ? 0.303 -43.812 -15.766 1 91.94 556 GLU A CA 1
ATOM 4604 C C . GLU A 1 556 ? -1.174 -43.438 -15.914 1 91.94 556 GLU A C 1
ATOM 4606 O O . GLU A 1 556 ? -1.513 -42.344 -16.375 1 91.94 556 GLU A O 1
ATOM 4611 N N . VAL A 1 557 ? -2.023 -44.375 -15.539 1 93.94 557 VAL A N 1
ATOM 4612 C CA . VAL A 1 557 ? -3.465 -44.156 -15.641 1 93.94 557 VAL A CA 1
ATOM 4613 C C . VAL A 1 557 ? -3.891 -43 -14.734 1 93.94 557 VAL A C 1
ATOM 4615 O O . VAL A 1 557 ? -4.727 -42.188 -15.125 1 93.94 557 VAL A O 1
ATOM 4618 N N . ARG A 1 558 ? -3.342 -42.969 -13.594 1 91.75 558 ARG A N 1
ATOM 4619 C CA . ARG A 1 558 ? -3.686 -41.875 -12.68 1 91.75 558 ARG A CA 1
ATOM 4620 C C . ARG A 1 558 ? -3.326 -40.5 -13.281 1 91.75 558 ARG A C 1
ATOM 4622 O O . ARG A 1 558 ? -4.113 -39.562 -13.195 1 91.75 558 ARG A O 1
ATOM 4629 N N . VAL A 1 559 ? -2.148 -40.375 -13.82 1 88.62 559 VAL A N 1
ATOM 4630 C CA . VAL A 1 559 ? -1.709 -39.125 -14.43 1 88.62 559 VAL A CA 1
ATOM 4631 C C . VAL A 1 559 ? -2.703 -38.719 -15.516 1 88.62 559 VAL A C 1
ATOM 4633 O O . VAL A 1 559 ? -3.094 -37.531 -15.586 1 88.62 559 VAL A O 1
ATOM 4636 N N . LEU A 1 560 ? -3.129 -39.625 -16.297 1 93.06 560 LEU A N 1
ATOM 4637 C CA . LEU A 1 560 ? -4.062 -39.344 -17.375 1 93.06 560 LEU A CA 1
ATOM 4638 C C . LEU A 1 560 ? -5.414 -38.906 -16.828 1 93.06 560 LEU A C 1
ATOM 4640 O O . LEU A 1 560 ? -5.988 -37.906 -17.297 1 93.06 560 LEU A O 1
ATOM 4644 N N . MET A 1 561 ? -5.867 -39.531 -15.789 1 92.62 561 MET A N 1
ATOM 4645 C CA . MET A 1 561 ? -7.219 -39.344 -15.266 1 92.62 561 MET A CA 1
ATOM 4646 C C . MET A 1 561 ? -7.328 -38.062 -14.453 1 92.62 561 MET A C 1
ATOM 4648 O O . MET A 1 561 ? -8.43 -37.625 -14.109 1 92.62 561 MET A O 1
ATOM 4652 N N . THR A 1 562 ? -6.262 -37.406 -14.18 1 89.44 562 THR A N 1
ATOM 4653 C CA . THR A 1 562 ? -6.281 -36.188 -13.359 1 89.44 562 THR A CA 1
ATOM 4654 C C . THR A 1 562 ? -5.887 -34.969 -14.172 1 89.44 562 THR A C 1
ATOM 4656 O O . THR A 1 562 ? -5.566 -33.906 -13.617 1 89.44 562 THR A O 1
ATOM 4659 N N . ARG A 1 563 ? -5.875 -35.031 -15.461 1 88.88 563 ARG A N 1
ATOM 4660 C CA . ARG A 1 563 ? -5.395 -33.969 -16.312 1 88.88 563 ARG A CA 1
ATOM 4661 C C . ARG A 1 563 ? -6.531 -33.031 -16.703 1 88.88 563 ARG A C 1
ATOM 4663 O O . ARG A 1 563 ? -6.301 -31.859 -17.047 1 88.88 563 ARG A O 1
ATOM 4670 N N . GLY A 1 564 ? -7.777 -33.469 -16.672 1 90.5 564 GLY A N 1
ATOM 4671 C CA . GLY A 1 564 ? -8.914 -32.625 -17.047 1 90.5 564 GLY A CA 1
ATOM 4672 C C . GLY A 1 564 ? -9.352 -31.688 -15.945 1 90.5 564 GLY A C 1
ATOM 4673 O O . GLY A 1 564 ? -9.703 -32.125 -14.844 1 90.5 564 GLY A O 1
ATOM 4674 N N . VAL A 1 565 ? -9.375 -30.453 -16.297 1 88.56 565 VAL A N 1
ATOM 4675 C CA . VAL A 1 565 ? -9.75 -29.453 -15.32 1 88.56 565 VAL A CA 1
ATOM 4676 C C . VAL A 1 565 ? -11.266 -29.406 -15.164 1 88.56 565 VAL A C 1
ATOM 4678 O O . VAL A 1 565 ? -11.781 -29.281 -14.055 1 88.56 565 VAL A O 1
ATOM 4681 N N . ASN A 1 566 ? -12.023 -29.516 -16.266 1 91.62 566 ASN A N 1
ATOM 4682 C CA . ASN A 1 566 ? -13.477 -29.375 -16.266 1 91.62 566 ASN A CA 1
ATOM 4683 C C . ASN A 1 566 ? -14.172 -30.719 -16.469 1 91.62 566 ASN A C 1
ATOM 4685 O O . ASN A 1 566 ? -15.336 -30.891 -16.109 1 91.62 566 ASN A O 1
ATOM 4689 N N . GLY A 1 567 ? -13.406 -31.578 -17.078 1 94.56 567 GLY A N 1
ATOM 4690 C CA . GLY A 1 567 ? -14.078 -32.844 -17.375 1 94.56 567 GLY A CA 1
ATOM 4691 C C . GLY A 1 567 ? -13.133 -33.938 -17.828 1 94.56 567 GLY A C 1
ATOM 4692 O O . GLY A 1 567 ? -12 -33.656 -18.219 1 94.56 567 GLY A O 1
ATOM 4693 N N . LEU A 1 568 ? -13.68 -35.188 -17.781 1 96.12 568 LEU A N 1
ATOM 4694 C CA . LEU A 1 568 ? -12.961 -36.406 -18.109 1 96.12 568 LEU A CA 1
ATOM 4695 C C . LEU A 1 568 ? -13.82 -37.344 -18.953 1 96.12 568 LEU A C 1
ATOM 4697 O O . LEU A 1 568 ? -14.875 -37.812 -18.516 1 96.12 568 LEU A O 1
ATOM 4701 N N . TYR A 1 569 ? -13.383 -37.5 -20.203 1 97.75 569 TYR A N 1
ATOM 4702 C CA . TYR A 1 569 ? -14.023 -38.438 -21.125 1 97.75 569 TYR A CA 1
ATOM 4703 C C . TYR A 1 569 ? -13.211 -39.719 -21.25 1 97.75 569 TYR A C 1
ATOM 4705 O O . TYR A 1 569 ? -12 -39.688 -21.484 1 97.75 569 TYR A O 1
ATOM 4713 N N . ILE A 1 570 ? -13.906 -40.938 -21.109 1 98.19 570 ILE A N 1
ATOM 4714 C CA . ILE A 1 570 ? -13.133 -42.156 -21.016 1 98.19 570 ILE A CA 1
ATOM 4715 C C . ILE A 1 570 ? -13.633 -43.188 -22.047 1 98.19 570 ILE A C 1
ATOM 4717 O O . ILE A 1 570 ? -14.836 -43.344 -22.219 1 98.19 570 ILE A O 1
ATOM 4721 N N . TYR A 1 571 ? -12.773 -43.781 -22.719 1 98.12 571 TYR A N 1
ATOM 4722 C CA . TYR A 1 571 ? -13 -45 -23.484 1 98.12 571 TYR A CA 1
ATOM 4723 C C . TYR A 1 571 ? -12.031 -46.094 -23.047 1 98.12 571 TYR A C 1
ATOM 4725 O O . TYR A 1 571 ? -10.82 -45.875 -23.016 1 98.12 571 TYR A O 1
ATOM 4733 N N . ALA A 1 572 ? -12.555 -47.25 -22.75 1 97.75 572 ALA A N 1
ATOM 4734 C CA . ALA A 1 572 ? -11.727 -48.406 -22.359 1 97.75 572 ALA A CA 1
ATOM 4735 C C . ALA A 1 572 ? -11.719 -49.469 -23.438 1 97.75 572 ALA A C 1
ATOM 4737 O O . ALA A 1 572 ? -12.773 -49.938 -23.875 1 97.75 572 ALA A O 1
ATOM 4738 N N . CYS A 1 573 ? -10.555 -49.875 -23.859 1 96.38 573 CYS A N 1
ATOM 4739 C CA . CYS A 1 573 ? -10.422 -50.906 -24.891 1 96.38 573 CYS A CA 1
ATOM 4740 C C . CYS A 1 573 ? -10.891 -52.25 -24.375 1 96.38 573 CYS A C 1
ATOM 4742 O O . CYS A 1 573 ? -11.391 -53.062 -25.141 1 96.38 573 CYS A O 1
ATOM 4744 N N . ASP A 1 574 ? -10.711 -52.5 -23.109 1 96.44 574 ASP A N 1
ATOM 4745 C CA . ASP A 1 574 ? -11.18 -53.719 -22.484 1 96.44 574 ASP A CA 1
ATOM 4746 C C . ASP A 1 574 ? -12.703 -53.719 -22.344 1 96.44 574 ASP A C 1
ATOM 4748 O O . ASP A 1 574 ? -13.266 -52.875 -21.672 1 96.44 574 ASP A O 1
ATOM 4752 N N . ASP A 1 575 ? -13.328 -54.781 -22.828 1 94.88 575 ASP A N 1
ATOM 4753 C CA . ASP A 1 575 ? -14.789 -54.844 -22.859 1 94.88 575 ASP A CA 1
ATOM 4754 C C . ASP A 1 575 ? -15.375 -54.844 -21.453 1 94.88 575 ASP A C 1
ATOM 4756 O O . ASP A 1 575 ? -16.359 -54.188 -21.172 1 94.88 575 ASP A O 1
ATOM 4760 N N . GLN A 1 576 ? -14.781 -55.625 -20.641 1 96.31 576 GLN A N 1
ATOM 4761 C CA . GLN A 1 576 ? -15.297 -55.719 -19.281 1 96.31 576 GLN A CA 1
ATOM 4762 C C . GLN A 1 576 ? -15.156 -54.406 -18.531 1 96.31 576 GLN A C 1
ATOM 4764 O O . GLN A 1 576 ? -16.047 -54 -17.766 1 96.31 576 GLN A O 1
ATOM 4769 N N . LEU A 1 577 ? -14.023 -53.812 -18.734 1 97.5 577 LEU A N 1
ATOM 4770 C CA . LEU A 1 577 ? -13.82 -52.5 -18.094 1 97.5 577 LEU A CA 1
ATOM 4771 C C . LEU A 1 577 ? -14.812 -51.469 -18.625 1 97.5 577 LEU A C 1
ATOM 4773 O O . LEU A 1 577 ? -15.383 -50.688 -17.859 1 97.5 577 LEU A O 1
ATOM 4777 N N . ARG A 1 578 ? -15.008 -51.406 -19.906 1 96.44 578 ARG A N 1
ATOM 4778 C CA . ARG A 1 578 ? -15.945 -50.469 -20.531 1 96.44 578 ARG A CA 1
ATOM 4779 C C . ARG A 1 578 ? -17.359 -50.688 -19.984 1 96.44 578 ARG A C 1
ATOM 4781 O O . ARG A 1 578 ? -18.047 -49.688 -19.672 1 96.44 578 ARG A O 1
ATOM 4788 N N . GLU A 1 579 ? -17.781 -51.906 -19.859 1 95.38 579 GLU A N 1
ATOM 4789 C CA . GLU A 1 579 ? -19.109 -52.219 -19.359 1 95.38 579 GLU A CA 1
ATOM 4790 C C . GLU A 1 579 ? -19.25 -51.812 -17.891 1 95.38 579 GLU A C 1
ATOM 4792 O O . GLU A 1 579 ? -20.297 -51.281 -17.484 1 95.38 579 GLU A O 1
ATOM 4797 N N . ALA A 1 580 ? -18.219 -52.125 -17.172 1 96.25 580 ALA A N 1
ATOM 4798 C CA . ALA A 1 580 ? -18.234 -51.781 -15.758 1 96.25 580 ALA A CA 1
ATOM 4799 C C . ALA A 1 580 ? -18.359 -50.25 -15.586 1 96.25 580 ALA A C 1
ATOM 4801 O O . ALA A 1 580 ? -19.078 -49.781 -14.703 1 96.25 580 ALA A O 1
ATOM 4802 N N . LEU A 1 581 ? -17.625 -49.531 -16.391 1 97 581 LEU A N 1
ATOM 4803 C CA . LEU A 1 581 ? -17.656 -48.062 -16.328 1 97 581 LEU A CA 1
ATOM 4804 C C . LEU A 1 581 ? -19.031 -47.531 -16.75 1 97 581 LEU A C 1
ATOM 4806 O O . LEU A 1 581 ? -19.531 -46.594 -16.172 1 97 581 LEU A O 1
ATOM 4810 N N . LYS A 1 582 ? -19.609 -48.125 -17.719 1 95.25 582 LYS A N 1
ATOM 4811 C CA . LYS A 1 582 ? -20.953 -47.719 -18.172 1 95.25 582 LYS A CA 1
ATOM 4812 C C . LYS A 1 582 ? -21.984 -47.938 -17.062 1 95.25 582 LYS A C 1
ATOM 4814 O O . LYS A 1 582 ? -22.844 -47.094 -16.844 1 95.25 582 LYS A O 1
ATOM 4819 N N . LYS A 1 583 ? -21.891 -49.062 -16.484 1 94.25 583 LYS A N 1
ATOM 4820 C CA . LYS A 1 583 ? -22.797 -49.375 -15.375 1 94.25 583 LYS A CA 1
ATOM 4821 C C . LYS A 1 583 ? -22.641 -48.375 -14.242 1 94.25 583 LYS A C 1
ATOM 4823 O O . LYS A 1 583 ? -23.625 -47.969 -13.617 1 94.25 583 LYS A O 1
ATOM 4828 N N . ALA A 1 584 ? -21.406 -48.094 -13.984 1 94.56 584 ALA A N 1
ATOM 4829 C CA . ALA A 1 584 ? -21.125 -47.156 -12.922 1 94.56 584 ALA A CA 1
ATOM 4830 C C . ALA A 1 584 ? -21.688 -45.781 -13.258 1 94.56 584 ALA A C 1
ATOM 4832 O O . ALA A 1 584 ? -22.062 -45 -12.359 1 94.56 584 ALA A O 1
ATOM 4833 N N . ALA A 1 585 ? -21.703 -45.375 -14.516 1 92.38 585 ALA A N 1
ATOM 4834 C CA . ALA A 1 585 ? -22.203 -44.094 -14.969 1 92.38 585 ALA A CA 1
ATOM 4835 C C . ALA A 1 585 ? -23.734 -44.031 -14.922 1 92.38 585 ALA A C 1
ATOM 4837 O O . ALA A 1 585 ? -24.312 -42.969 -14.742 1 92.38 585 ALA A O 1
ATOM 4838 N N . GLU A 1 586 ? -24.422 -45.125 -15.172 1 83.44 586 GLU A N 1
ATOM 4839 C CA . GLU A 1 586 ? -25.875 -45.188 -15.242 1 83.44 586 GLU A CA 1
ATOM 4840 C C . GLU A 1 586 ? -26.484 -45.312 -13.844 1 83.44 586 GLU A C 1
ATOM 4842 O O . GLU A 1 586 ? -27.672 -45 -13.656 1 83.44 586 GLU A O 1
ATOM 4847 N N . GLN A 1 587 ? -25.641 -45.781 -12.898 1 68.81 587 GLN A N 1
ATOM 4848 C CA . GLN A 1 587 ? -26.203 -45.969 -11.562 1 68.81 587 GLN A CA 1
ATOM 4849 C C . GLN A 1 587 ? -26.609 -44.656 -10.945 1 68.81 587 GLN A C 1
ATOM 4851 O O . GLN A 1 587 ? -25.875 -43.656 -11.016 1 68.81 587 GLN A O 1
ATOM 4856 N N . GLU A 1 588 ? -28.047 -44.312 -10.859 1 55.47 588 GLU A N 1
ATOM 4857 C CA . GLU A 1 588 ? -28.625 -43.188 -10.156 1 55.47 588 GLU A CA 1
ATOM 4858 C C . GLU A 1 588 ? -28.312 -43.25 -8.664 1 55.47 588 GLU A C 1
ATOM 4860 O O . GLU A 1 588 ? -28.266 -44.312 -8.07 1 55.47 588 GLU A O 1
ATOM 4865 N N . MET B 1 1 ? -28.016 10.398 4.125 1 34.09 1 MET B N 1
ATOM 4866 C CA . MET B 1 1 ? -28.484 9.133 4.676 1 34.09 1 MET B CA 1
ATOM 4867 C C . MET B 1 1 ? -27.453 8.531 5.621 1 34.09 1 MET B C 1
ATOM 4869 O O . MET B 1 1 ? -26.266 8.461 5.293 1 34.09 1 MET B O 1
ATOM 4873 N N . SER B 1 2 ? -27.641 8.625 6.82 1 47.09 2 SER B N 1
ATOM 4874 C CA . SER B 1 2 ? -26.812 8.102 7.898 1 47.09 2 SER B CA 1
ATOM 4875 C C . SER B 1 2 ? -26.344 6.68 7.594 1 47.09 2 SER B C 1
ATOM 4877 O O . SER B 1 2 ? -27.156 5.758 7.504 1 47.09 2 SER B O 1
ATOM 4879 N N . MET B 1 3 ? -25.391 6.516 6.652 1 61.22 3 MET B N 1
ATOM 4880 C CA . MET B 1 3 ? -25 5.191 6.176 1 61.22 3 MET B CA 1
ATOM 4881 C C . MET B 1 3 ? -24.812 4.23 7.344 1 61.22 3 MET B C 1
ATOM 4883 O O . MET B 1 3 ? -24.281 4.609 8.391 1 61.22 3 MET B O 1
ATOM 4887 N N . ASN B 1 4 ? -25.609 3.268 7.477 1 79.62 4 ASN B N 1
ATOM 4888 C CA . ASN B 1 4 ? -25.516 2.229 8.5 1 79.62 4 ASN B CA 1
ATOM 4889 C C . ASN B 1 4 ? -24.141 1.582 8.523 1 79.62 4 ASN B C 1
ATOM 4891 O O . ASN B 1 4 ? -23.875 0.665 7.746 1 79.62 4 ASN B O 1
ATOM 4895 N N . ILE B 1 5 ? -23.172 2.266 9.281 1 88.31 5 ILE B N 1
ATOM 4896 C CA . ILE B 1 5 ? -21.812 1.775 9.422 1 88.31 5 ILE B CA 1
ATOM 4897 C C . ILE B 1 5 ? -21.75 0.723 10.531 1 88.31 5 ILE B C 1
ATOM 4899 O O . ILE B 1 5 ? -22.234 0.958 11.641 1 88.31 5 ILE B O 1
ATOM 4903 N N . THR B 1 6 ? -21.328 -0.421 10.164 1 92.12 6 THR B N 1
ATOM 4904 C CA . THR B 1 6 ? -21.203 -1.517 11.117 1 92.12 6 THR B CA 1
ATOM 4905 C C . THR B 1 6 ? -20.125 -1.209 12.148 1 92.12 6 THR B C 1
ATOM 4907 O O . THR B 1 6 ? -19.234 -0.377 11.906 1 92.12 6 THR B O 1
ATOM 4910 N N . LYS B 1 7 ? -20.234 -1.832 13.305 1 93.81 7 LYS B N 1
ATOM 4911 C CA . LYS B 1 7 ? -19.266 -1.653 14.383 1 93.81 7 LYS B CA 1
ATOM 4912 C C . LYS B 1 7 ? -17.938 -2.318 14.031 1 93.81 7 LYS B C 1
ATOM 4914 O O . LYS B 1 7 ? -17.922 -3.414 13.469 1 93.81 7 LYS B O 1
ATOM 4919 N N . PRO B 1 8 ? -16.812 -1.699 14.383 1 97.25 8 PRO B N 1
ATOM 4920 C CA . PRO B 1 8 ? -15.516 -2.326 14.172 1 97.25 8 PRO B CA 1
ATOM 4921 C C . PRO B 1 8 ? -15.234 -3.455 15.164 1 97.25 8 PRO B C 1
ATOM 4923 O O . PRO B 1 8 ? -15.891 -3.539 16.203 1 97.25 8 PRO B O 1
ATOM 4926 N N . ILE B 1 9 ? -14.422 -4.328 14.812 1 96.88 9 ILE B N 1
ATOM 4927 C CA . ILE B 1 9 ? -13.93 -5.371 15.703 1 96.88 9 ILE B CA 1
ATOM 4928 C C . ILE B 1 9 ? -12.609 -4.926 16.344 1 96.88 9 ILE B C 1
ATOM 4930 O O . ILE B 1 9 ? -11.617 -4.715 15.641 1 96.88 9 ILE B O 1
ATOM 4934 N N . ILE B 1 10 ? -12.617 -4.723 17.672 1 97.69 10 ILE B N 1
ATOM 4935 C CA . ILE B 1 10 ? -11.398 -4.316 18.359 1 97.69 10 ILE B CA 1
ATOM 4936 C C . ILE B 1 10 ? -11.047 -5.344 19.438 1 97.69 10 ILE B C 1
ATOM 4938 O O . ILE B 1 10 ? -11.875 -5.668 20.281 1 97.69 10 ILE B O 1
ATOM 4942 N N . ARG B 1 11 ? -9.859 -5.895 19.359 1 97.19 11 ARG B N 1
ATOM 4943 C CA . ARG B 1 11 ? -9.344 -6.844 20.328 1 97.19 11 ARG B CA 1
ATOM 4944 C C . ARG B 1 11 ? -8.086 -6.309 21.016 1 97.19 11 ARG B C 1
ATOM 4946 O O . ARG B 1 11 ? -7.223 -5.734 20.344 1 97.19 11 ARG B O 1
ATOM 4953 N N . LYS B 1 12 ? -8.078 -6.414 22.281 1 97.62 12 LYS B N 1
ATOM 4954 C CA . LYS B 1 12 ? -6.91 -6.031 23.062 1 97.62 12 LYS B CA 1
ATOM 4955 C C . LYS B 1 12 ? -6.223 -7.254 23.672 1 97.62 12 LYS B C 1
ATOM 4957 O O . LYS B 1 12 ? -6.871 -8.078 24.312 1 97.62 12 LYS B O 1
ATOM 4962 N N . ILE B 1 13 ? -4.902 -7.371 23.406 1 97.56 13 ILE B N 1
ATOM 4963 C CA . ILE B 1 13 ? -4.152 -8.477 24 1 97.56 13 ILE B CA 1
ATOM 4964 C C . ILE B 1 13 ? -2.854 -7.945 24.609 1 97.56 13 ILE B C 1
ATOM 4966 O O . ILE B 1 13 ? -2.441 -6.816 24.328 1 97.56 13 ILE B O 1
ATOM 4970 N N . LYS B 1 14 ? -2.258 -8.797 25.5 1 97 14 LYS B N 1
ATOM 4971 C CA . LYS B 1 14 ? -0.894 -8.492 25.922 1 97 14 LYS B CA 1
ATOM 4972 C C . LYS B 1 14 ? 0.068 -8.539 24.734 1 97 14 LYS B C 1
ATOM 4974 O O . LYS B 1 14 ? -0.066 -9.391 23.859 1 97 14 LYS B O 1
ATOM 4979 N N . ASP B 1 15 ? 0.956 -7.684 24.656 1 96.31 15 ASP B N 1
ATOM 4980 C CA . ASP B 1 15 ? 1.814 -7.52 23.5 1 96.31 15 ASP B CA 1
ATOM 4981 C C . ASP B 1 15 ? 3.051 -8.414 23.594 1 96.31 15 ASP B C 1
ATOM 4983 O O . ASP B 1 15 ? 4.164 -7.918 23.781 1 96.31 15 ASP B O 1
ATOM 4987 N N . ASN B 1 16 ? 2.863 -9.664 23.453 1 94.44 16 ASN B N 1
ATOM 4988 C CA . ASN B 1 16 ? 3.957 -10.633 23.438 1 94.44 16 ASN B CA 1
ATOM 4989 C C . ASN B 1 16 ? 3.604 -11.875 22.625 1 94.44 16 ASN B C 1
ATOM 4991 O O . ASN B 1 16 ? 2.445 -12.062 22.25 1 94.44 16 ASN B O 1
ATOM 4995 N N . GLU B 1 17 ? 4.57 -12.758 22.406 1 91.62 17 GLU B N 1
ATOM 4996 C CA . GLU B 1 17 ? 4.445 -13.891 21.5 1 91.62 17 GLU B CA 1
ATOM 4997 C C . GLU B 1 17 ? 3.426 -14.906 22.016 1 91.62 17 GLU B C 1
ATOM 4999 O O . GLU B 1 17 ? 2.652 -15.469 21.234 1 91.62 17 GLU B O 1
ATOM 5004 N N . THR B 1 18 ? 3.422 -15.125 23.25 1 94 18 THR B N 1
ATOM 5005 C CA . THR B 1 18 ? 2.521 -16.109 23.859 1 94 18 THR B CA 1
ATOM 5006 C C . THR B 1 18 ? 1.068 -15.664 23.703 1 94 18 THR B C 1
ATOM 5008 O O . THR B 1 18 ? 0.215 -16.453 23.297 1 94 18 THR B O 1
ATOM 5011 N N . ALA B 1 19 ? 0.853 -14.445 24.062 1 95.75 19 ALA B N 1
ATOM 5012 C CA . ALA B 1 19 ? -0.504 -13.914 23.969 1 95.75 19 ALA B CA 1
ATOM 5013 C C . ALA B 1 19 ? -0.985 -13.898 22.516 1 95.75 19 ALA B C 1
ATOM 5015 O O . ALA B 1 19 ? -2.164 -14.141 22.25 1 95.75 19 ALA B O 1
ATOM 5016 N N . LEU B 1 20 ? -0.087 -13.578 21.609 1 95.56 20 LEU B N 1
ATOM 5017 C CA . LEU B 1 20 ? -0.431 -13.57 20.188 1 95.56 20 LEU B CA 1
ATOM 5018 C C . LEU B 1 20 ? -0.816 -14.961 19.703 1 95.56 20 LEU B C 1
ATOM 5020 O O . LEU B 1 20 ? -1.789 -15.125 18.969 1 95.56 20 LEU B O 1
ATOM 5024 N N . ALA B 1 21 ? -0.058 -15.922 20.094 1 92.38 21 ALA B N 1
ATOM 5025 C CA . ALA B 1 21 ? -0.321 -17.312 19.703 1 92.38 21 ALA B CA 1
ATOM 5026 C C . ALA B 1 21 ? -1.661 -17.781 20.266 1 92.38 21 ALA B C 1
ATOM 5028 O O . ALA B 1 21 ? -2.41 -18.484 19.578 1 92.38 21 ALA B O 1
ATOM 5029 N N . GLU B 1 22 ? -1.904 -17.438 21.484 1 94.25 22 GLU B N 1
ATOM 5030 C CA . GLU B 1 22 ? -3.176 -17.797 22.109 1 94.25 22 GLU B CA 1
ATOM 5031 C C . GLU B 1 22 ? -4.348 -17.141 21.391 1 94.25 22 GLU B C 1
ATOM 5033 O O . GLU B 1 22 ? -5.383 -17.781 21.172 1 94.25 22 GLU B O 1
ATOM 5038 N N . PHE B 1 23 ? -4.18 -15.984 21.078 1 96 23 PHE B N 1
ATOM 5039 C CA . PHE B 1 23 ? -5.223 -15.258 20.359 1 96 23 PHE B CA 1
ATOM 5040 C C . PHE B 1 23 ? -5.465 -15.867 18.984 1 96 23 PHE B C 1
ATOM 5042 O O . PHE B 1 23 ? -6.613 -16 18.562 1 96 23 PHE B O 1
ATOM 5049 N N . GLU B 1 24 ? -4.395 -16.109 18.266 1 92.44 24 GLU B N 1
ATOM 5050 C CA . GLU B 1 24 ? -4.496 -16.734 16.938 1 92.44 24 GLU B CA 1
ATOM 5051 C C . GLU B 1 24 ? -5.273 -18.047 17 1 92.44 24 GLU B C 1
ATOM 5053 O O . GLU B 1 24 ? -6.105 -18.312 16.141 1 92.44 24 GLU B O 1
ATOM 5058 N N . LYS B 1 25 ? -5.02 -18.859 18.016 1 90.06 25 LYS B N 1
ATOM 5059 C CA . LYS B 1 25 ? -5.734 -20.109 18.219 1 90.06 25 LYS B CA 1
ATOM 5060 C C . LYS B 1 25 ? -7.207 -19.859 18.531 1 90.06 25 LYS B C 1
ATOM 5062 O O . LYS B 1 25 ? -8.086 -20.547 18.016 1 90.06 25 LYS B O 1
ATOM 5067 N N . ASP B 1 26 ? -7.426 -18.891 19.359 1 92 26 ASP B N 1
ATOM 5068 C CA . ASP B 1 26 ? -8.781 -18.562 19.781 1 92 26 ASP B CA 1
ATOM 5069 C C . ASP B 1 26 ? -9.625 -18.078 18.609 1 92 26 ASP B C 1
ATOM 5071 O O . ASP B 1 26 ? -10.797 -18.438 18.5 1 92 26 ASP B O 1
ATOM 5075 N N . ILE B 1 27 ? -9.094 -17.266 17.812 1 90.88 27 ILE B N 1
ATOM 5076 C CA . ILE B 1 27 ? -9.828 -16.703 16.688 1 90.88 27 ILE B CA 1
ATOM 5077 C C . ILE B 1 27 ? -10.141 -17.797 15.672 1 90.88 27 ILE B C 1
ATOM 5079 O O . ILE B 1 27 ? -11.195 -17.766 15.031 1 90.88 27 ILE B O 1
ATOM 5083 N N . LYS B 1 28 ? -9.266 -18.75 15.422 1 84.69 28 LYS B N 1
ATOM 5084 C CA . LYS B 1 28 ? -9.461 -19.844 14.469 1 84.69 28 LYS B CA 1
ATOM 5085 C C . LYS B 1 28 ? -10.539 -20.797 14.961 1 84.69 28 LYS B C 1
ATOM 5087 O O . LYS B 1 28 ? -11.305 -21.344 14.164 1 84.69 28 LYS B O 1
ATOM 5092 N N . SER B 1 29 ? -10.656 -20.953 16.234 1 84.56 29 SER B N 1
ATOM 5093 C CA . SER B 1 29 ? -11.477 -22.031 16.766 1 84.56 29 SER B CA 1
ATOM 5094 C C . SER B 1 29 ? -12.781 -21.484 17.359 1 84.56 29 SER B C 1
ATOM 5096 O O . SER B 1 29 ? -13.812 -22.172 17.312 1 84.56 29 SER B O 1
ATOM 5098 N N . ASN B 1 30 ? -12.789 -20.312 17.969 1 76.69 30 ASN B N 1
ATOM 5099 C CA . ASN B 1 30 ? -13.891 -19.938 18.844 1 76.69 30 ASN B CA 1
ATOM 5100 C C . ASN B 1 30 ? -14.617 -18.703 18.344 1 76.69 30 ASN B C 1
ATOM 5102 O O . ASN B 1 30 ? -15.742 -18.422 18.75 1 76.69 30 ASN B O 1
ATOM 5106 N N . GLU B 1 31 ? -14.094 -18.016 17.5 1 76.38 31 GLU B N 1
ATOM 5107 C CA . GLU B 1 31 ? -14.711 -16.766 17.094 1 76.38 31 GLU B CA 1
ATOM 5108 C C . GLU B 1 31 ? -15.711 -16.984 15.961 1 76.38 31 GLU B C 1
ATOM 5110 O O . GLU B 1 31 ? -15.625 -17.969 15.227 1 76.38 31 GLU B O 1
ATOM 5115 N N . ALA B 1 32 ? -16.688 -16.047 15.922 1 82.69 32 ALA B N 1
ATOM 5116 C CA . ALA B 1 32 ? -17.641 -16.047 14.82 1 82.69 32 ALA B CA 1
ATOM 5117 C C . ALA B 1 32 ? -16.938 -15.977 13.477 1 82.69 32 ALA B C 1
ATOM 5119 O O . ALA B 1 32 ? -15.883 -15.344 13.352 1 82.69 32 ALA B O 1
ATOM 5120 N N . GLU B 1 33 ? -17.453 -16.516 12.523 1 81.31 33 GLU B N 1
ATOM 5121 C CA . GLU B 1 33 ? -16.844 -16.672 11.211 1 81.31 33 GLU B CA 1
ATOM 5122 C C . GLU B 1 33 ? -16.516 -15.32 10.586 1 81.31 33 GLU B C 1
ATOM 5124 O O . GLU B 1 33 ? -15.469 -15.156 9.953 1 81.31 33 GLU B O 1
ATOM 5129 N N . ASP B 1 34 ? -17.359 -14.414 10.812 1 87.31 34 ASP B N 1
ATOM 5130 C CA . ASP B 1 34 ? -17.125 -13.094 10.227 1 87.31 34 ASP B CA 1
ATOM 5131 C C . ASP B 1 34 ? -15.922 -12.414 10.867 1 87.31 34 ASP B C 1
ATOM 5133 O O . ASP B 1 34 ? -15.086 -11.836 10.172 1 87.31 34 ASP B O 1
ATOM 5137 N N . ALA B 1 35 ? -15.906 -12.438 12.188 1 90.75 35 ALA B N 1
ATOM 5138 C CA . ALA B 1 35 ? -14.781 -11.836 12.906 1 90.75 35 ALA B CA 1
ATOM 5139 C C . ALA B 1 35 ? -13.469 -12.531 12.555 1 90.75 35 ALA B C 1
ATOM 5141 O O . ALA B 1 35 ? -12.43 -11.883 12.414 1 90.75 35 ALA B O 1
ATOM 5142 N N . LYS B 1 36 ? -13.578 -13.82 12.469 1 92.06 36 LYS B N 1
ATOM 5143 C CA . LYS B 1 36 ? -12.414 -14.609 12.07 1 92.06 36 LYS B CA 1
ATOM 5144 C C . LYS B 1 36 ? -11.906 -14.195 10.695 1 92.06 36 LYS B C 1
ATOM 5146 O O . LYS B 1 36 ? -10.719 -13.93 10.516 1 92.06 36 LYS B O 1
ATOM 5151 N N . ASP B 1 37 ? -12.797 -14.125 9.781 1 92.81 37 ASP B N 1
ATOM 5152 C CA . ASP B 1 37 ? -12.422 -13.773 8.414 1 92.81 37 ASP B CA 1
ATOM 5153 C C . ASP B 1 37 ? -11.82 -12.367 8.352 1 92.81 37 ASP B C 1
ATOM 5155 O O . ASP B 1 37 ? -10.805 -12.148 7.695 1 92.81 37 ASP B O 1
ATOM 5159 N N . ILE B 1 38 ? -12.383 -11.43 9.07 1 94.19 38 ILE B N 1
ATOM 5160 C CA . ILE B 1 38 ? -11.953 -10.039 9.047 1 94.19 38 ILE B CA 1
ATOM 5161 C C . ILE B 1 38 ? -10.562 -9.914 9.664 1 94.19 38 ILE B C 1
ATOM 5163 O O . ILE B 1 38 ? -9.672 -9.281 9.086 1 94.19 38 ILE B O 1
ATOM 5167 N N . ILE B 1 39 ? -10.312 -10.555 10.727 1 94.75 39 ILE B N 1
ATOM 5168 C CA . ILE B 1 39 ? -9.047 -10.414 11.438 1 94.75 39 ILE B CA 1
ATOM 5169 C C . ILE B 1 39 ? -7.957 -11.188 10.703 1 94.75 39 ILE B C 1
ATOM 5171 O O . ILE B 1 39 ? -6.812 -10.727 10.617 1 94.75 39 ILE B O 1
ATOM 5175 N N . MET B 1 40 ? -8.312 -12.281 10.109 1 90.19 40 MET B N 1
ATOM 5176 C CA . MET B 1 40 ? -7.297 -13.172 9.547 1 90.19 40 MET B CA 1
ATOM 5177 C C . MET B 1 40 ? -7.023 -12.828 8.086 1 90.19 40 MET B C 1
ATOM 5179 O O . MET B 1 40 ? -5.922 -13.062 7.586 1 90.19 40 MET B O 1
ATOM 5183 N N . ASN B 1 41 ? -8.055 -12.266 7.445 1 90.69 41 ASN B N 1
ATOM 5184 C CA . ASN B 1 41 ? -7.902 -12.227 5.996 1 90.69 41 ASN B CA 1
ATOM 5185 C C . ASN B 1 41 ? -8.031 -10.805 5.461 1 90.69 41 ASN B C 1
ATOM 5187 O O . ASN B 1 41 ? -7.617 -10.523 4.332 1 90.69 41 ASN B O 1
ATOM 5191 N N . PHE B 1 42 ? -8.609 -9.852 6.191 1 94.75 42 PHE B N 1
ATOM 5192 C CA . PHE B 1 42 ? -8.719 -8.461 5.777 1 94.75 42 PHE B CA 1
ATOM 5193 C C . PHE B 1 42 ? -7.531 -7.648 6.27 1 94.75 42 PHE B C 1
ATOM 5195 O O . PHE B 1 42 ? -6.859 -8.039 7.227 1 94.75 42 PHE B O 1
ATOM 5202 N N . PRO B 1 43 ? -7.23 -6.492 5.562 1 95.5 43 PRO B N 1
ATOM 5203 C CA . PRO B 1 43 ? -6.297 -5.559 6.195 1 95.5 43 PRO B CA 1
ATOM 5204 C C . PRO B 1 43 ? -6.766 -5.09 7.57 1 95.5 43 PRO B C 1
ATOM 5206 O O . PRO B 1 43 ? -7.961 -4.863 7.773 1 95.5 43 PRO B O 1
ATOM 5209 N N . THR B 1 44 ? -5.891 -5.043 8.477 1 97.5 44 THR B N 1
ATOM 5210 C CA . THR B 1 44 ? -6.195 -4.59 9.828 1 97.5 44 THR B CA 1
ATOM 5211 C C . THR B 1 44 ? -5.289 -3.43 10.227 1 97.5 44 THR B C 1
ATOM 5213 O O . THR B 1 44 ? -4.262 -3.188 9.586 1 97.5 44 THR B O 1
ATOM 5216 N N . VAL B 1 45 ? -5.723 -2.705 11.164 1 97.81 45 VAL B N 1
ATOM 5217 C CA . VAL B 1 45 ? -4.91 -1.677 11.805 1 97.81 45 VAL B CA 1
ATOM 5218 C C . VAL B 1 45 ? -4.582 -2.096 13.234 1 97.81 45 VAL B C 1
ATOM 5220 O O . VAL B 1 45 ? -5.367 -2.795 13.883 1 97.81 45 VAL B O 1
ATOM 5223 N N . TYR B 1 46 ? -3.424 -1.773 13.648 1 98.19 46 TYR B N 1
ATOM 5224 C CA . TYR B 1 46 ? -3.047 -2.197 14.992 1 98.19 46 TYR B CA 1
ATOM 5225 C C . TYR B 1 46 ? -2.266 -1.104 15.711 1 98.19 46 TYR B C 1
ATOM 5227 O O . TYR B 1 46 ? -1.675 -0.232 15.07 1 98.19 46 TYR B O 1
ATOM 5235 N N . ILE B 1 47 ? -2.312 -1.099 17.016 1 98.12 47 ILE B N 1
ATOM 5236 C CA . ILE B 1 47 ? -1.635 -0.135 17.875 1 98.12 47 ILE B CA 1
ATOM 5237 C C . ILE B 1 47 ? -0.847 -0.873 18.953 1 98.12 47 ILE B C 1
ATOM 5239 O O . ILE B 1 47 ? -1.432 -1.535 19.812 1 98.12 47 ILE B O 1
ATOM 5243 N N . HIS B 1 48 ? 0.478 -0.827 18.875 1 97.44 48 HIS B N 1
ATOM 5244 C CA . HIS B 1 48 ? 1.287 -1.176 20.047 1 97.44 48 HIS B CA 1
ATOM 5245 C C . HIS B 1 48 ? 1.354 -0.019 21.031 1 97.44 48 HIS B C 1
ATOM 5247 O O . HIS B 1 48 ? 1.495 1.14 20.641 1 97.44 48 HIS B O 1
ATOM 5253 N N . ASN B 1 49 ? 1.181 -0.236 22.312 1 97.44 49 ASN B N 1
ATOM 5254 C CA . ASN B 1 49 ? 1.357 0.807 23.312 1 97.44 49 ASN B CA 1
ATOM 5255 C C . ASN B 1 49 ? 2.004 0.258 24.578 1 97.44 49 ASN B C 1
ATOM 5257 O O . ASN B 1 49 ? 1.728 -0.873 24.984 1 97.44 49 ASN B O 1
ATOM 5261 N N . TRP B 1 50 ? 2.887 0.983 25.141 1 96.5 50 TRP B N 1
ATOM 5262 C CA . TRP B 1 50 ? 3.574 0.585 26.359 1 96.5 50 TRP B CA 1
ATOM 5263 C C . TRP B 1 50 ? 3.883 1.8 27.234 1 96.5 50 TRP B C 1
ATOM 5265 O O . TRP B 1 50 ? 4.031 2.914 26.719 1 96.5 50 TRP B O 1
ATOM 5275 N N . PRO B 1 51 ? 3.9 1.623 28.547 1 94.62 51 PRO B N 1
ATOM 5276 C CA . PRO B 1 51 ? 4.129 2.744 29.469 1 94.62 51 PRO B CA 1
ATOM 5277 C C . PRO B 1 51 ? 5.574 3.232 29.453 1 94.62 51 PRO B C 1
ATOM 5279 O O . PRO B 1 51 ? 6.5 2.426 29.375 1 94.62 51 PRO B O 1
ATOM 5282 N N . GLU B 1 52 ? 5.727 4.527 29.312 1 90.31 52 GLU B N 1
ATOM 5283 C CA . GLU B 1 52 ? 7 5.227 29.453 1 90.31 52 GLU B CA 1
ATOM 5284 C C . GLU B 1 52 ? 6.879 6.43 30.375 1 90.31 52 GLU B C 1
ATOM 5286 O O . GLU B 1 52 ? 6.316 7.457 30 1 90.31 52 GLU B O 1
ATOM 5291 N N . THR B 1 53 ? 7.504 6.547 31.547 1 83 53 THR B N 1
ATOM 5292 C CA . THR B 1 53 ? 7.555 7.648 32.5 1 83 53 THR B CA 1
ATOM 5293 C C . THR B 1 53 ? 6.164 8.242 32.719 1 83 53 THR B C 1
ATOM 5295 O O . THR B 1 53 ? 5.965 9.445 32.531 1 83 53 THR B O 1
ATOM 5298 N N . LYS B 1 54 ? 5.141 7.637 33.031 1 86.38 54 LYS B N 1
ATOM 5299 C CA . LYS B 1 54 ? 3.773 8.055 33.312 1 86.38 54 LYS B CA 1
ATOM 5300 C C . LYS B 1 54 ? 3.018 8.406 32.031 1 86.38 54 LYS B C 1
ATOM 5302 O O . LYS B 1 54 ? 1.98 9.07 32.094 1 86.38 54 LYS B O 1
ATOM 5307 N N . LYS B 1 55 ? 3.605 8.273 30.938 1 93.38 55 LYS B N 1
ATOM 5308 C CA . LYS B 1 55 ? 2.977 8.414 29.641 1 93.38 55 LYS B CA 1
ATOM 5309 C C . LYS B 1 55 ? 3.084 7.121 28.828 1 93.38 55 LYS B C 1
ATOM 5311 O O . LYS B 1 55 ? 3.432 6.07 29.375 1 93.38 55 LYS B O 1
ATOM 5316 N N . TYR B 1 56 ? 2.65 7.18 27.578 1 95.38 56 TYR B N 1
ATOM 5317 C CA . TYR B 1 56 ? 2.701 6.008 26.719 1 95.38 56 TYR B CA 1
ATOM 5318 C C . TYR B 1 56 ? 3.5 6.297 25.453 1 95.38 56 TYR B C 1
ATOM 5320 O O . TYR B 1 56 ? 3.479 7.418 24.938 1 95.38 56 TYR B O 1
ATOM 5328 N N . ASP B 1 57 ? 4.227 5.348 25.047 1 95.88 57 ASP B N 1
ATOM 5329 C CA . ASP B 1 57 ? 4.664 5.309 23.641 1 95.88 57 ASP B CA 1
ATOM 5330 C C . ASP B 1 57 ? 3.746 4.422 22.812 1 95.88 57 ASP B C 1
ATOM 5332 O O . ASP B 1 57 ? 3.133 3.49 23.328 1 95.88 57 ASP B O 1
ATOM 5336 N N . VAL B 1 58 ? 3.621 4.801 21.594 1 96.94 58 VAL B N 1
ATOM 5337 C CA . VAL B 1 58 ? 2.695 4.035 20.75 1 96.94 58 VAL B CA 1
ATOM 5338 C C . VAL B 1 58 ? 3.301 3.826 19.375 1 96.94 58 VAL B C 1
ATOM 5340 O O . VAL B 1 58 ? 4.145 4.613 18.922 1 96.94 58 VAL B O 1
ATOM 5343 N N . TYR B 1 59 ? 2.961 2.752 18.766 1 96.31 59 TYR B N 1
ATOM 5344 C CA . TYR B 1 59 ? 3.201 2.451 17.359 1 96.31 59 TYR B CA 1
ATOM 5345 C C . TYR B 1 59 ? 1.907 2.061 16.656 1 96.31 59 TYR B C 1
ATOM 5347 O O . TYR B 1 59 ? 1.185 1.175 17.125 1 96.31 59 TYR B O 1
ATOM 5355 N N . VAL B 1 60 ? 1.621 2.816 15.625 1 96.38 60 VAL B N 1
ATOM 5356 C CA . VAL B 1 60 ? 0.419 2.52 14.852 1 96.38 60 VAL B CA 1
ATOM 5357 C C . VAL B 1 60 ? 0.809 1.979 13.477 1 96.38 60 VAL B C 1
ATOM 5359 O O . VAL B 1 60 ? 1.667 2.549 12.797 1 96.38 60 VAL B O 1
ATOM 5362 N N . GLY B 1 61 ? 0.198 0.854 13.109 1 95.56 61 GLY B N 1
ATOM 5363 C CA . GLY B 1 61 ? 0.482 0.273 11.805 1 95.56 61 GLY B CA 1
ATOM 5364 C C . GLY B 1 61 ? -0.725 -0.392 11.172 1 95.56 61 GLY B C 1
ATOM 5365 O O . GLY B 1 61 ? -1.775 -0.516 11.805 1 95.56 61 GLY B O 1
ATOM 5366 N N . GLU B 1 62 ? -0.628 -0.654 9.898 1 94.88 62 GLU B N 1
ATOM 5367 C CA . GLU B 1 62 ? -1.604 -1.462 9.172 1 94.88 62 GLU B CA 1
ATOM 5368 C C . GLU B 1 62 ? -0.936 -2.643 8.477 1 94.88 62 GLU B C 1
ATOM 5370 O O . GLU B 1 62 ? 0.252 -2.588 8.148 1 94.88 62 GLU B O 1
ATOM 5375 N N . SER B 1 63 ? -1.646 -3.746 8.383 1 92.44 63 SER B N 1
ATOM 5376 C CA . SER B 1 63 ? -1.089 -4.938 7.746 1 92.44 63 SER B CA 1
ATOM 5377 C C . SER B 1 63 ? -2.184 -5.789 7.113 1 92.44 63 SER B C 1
ATOM 5379 O O . SER B 1 63 ? -3.32 -5.805 7.59 1 92.44 63 SER B O 1
ATOM 5381 N N . ASN B 1 64 ? -1.778 -6.449 6.07 1 90.12 64 ASN B N 1
ATOM 5382 C CA . ASN B 1 64 ? -2.666 -7.438 5.465 1 90.12 64 ASN B CA 1
ATOM 5383 C C . ASN B 1 64 ? -2.627 -8.766 6.219 1 90.12 64 ASN B C 1
ATOM 5385 O O . ASN B 1 64 ? -3.469 -9.633 5.996 1 90.12 64 ASN B O 1
ATOM 5389 N N . ASN B 1 65 ? -1.696 -8.961 7.051 1 87.94 65 ASN B N 1
ATOM 5390 C CA . ASN B 1 65 ? -1.517 -10.141 7.898 1 87.94 65 ASN B CA 1
ATOM 5391 C C . ASN B 1 65 ? -1.014 -9.758 9.289 1 87.94 65 ASN B C 1
ATOM 5393 O O . ASN B 1 65 ? 0.19 -9.789 9.547 1 87.94 65 ASN B O 1
ATOM 5397 N N . ILE B 1 66 ? -1.928 -9.625 10.141 1 94.25 66 ILE B N 1
ATOM 5398 C CA . ILE B 1 66 ? -1.624 -9.047 11.445 1 94.25 66 ILE B CA 1
ATOM 5399 C C . ILE B 1 66 ? -0.745 -10 12.242 1 94.25 66 ILE B C 1
ATOM 5401 O O . ILE B 1 66 ? 0.138 -9.57 12.984 1 94.25 66 ILE B O 1
ATOM 5405 N N . PHE B 1 67 ? -0.887 -11.25 12.086 1 90.25 67 PHE B N 1
ATOM 5406 C CA . PHE B 1 67 ? -0.123 -12.203 12.875 1 90.25 67 PHE B CA 1
ATOM 5407 C C . PHE B 1 67 ? 1.32 -12.273 12.391 1 90.25 67 PHE B C 1
ATOM 5409 O O . PHE B 1 67 ? 2.254 -12.227 13.195 1 90.25 67 PHE B O 1
ATOM 5416 N N . ALA B 1 68 ? 1.466 -12.383 11.109 1 82.19 68 ALA B N 1
ATOM 5417 C CA . ALA B 1 68 ? 2.82 -12.398 10.562 1 82.19 68 ALA B CA 1
ATOM 5418 C C . ALA B 1 68 ? 3.555 -11.102 10.883 1 82.19 68 ALA B C 1
ATOM 5420 O O . ALA B 1 68 ? 4.73 -11.117 11.258 1 82.19 68 ALA B O 1
ATOM 5421 N N . ARG B 1 69 ? 2.898 -10.023 10.711 1 87.5 69 ARG B N 1
ATOM 5422 C CA . ARG B 1 69 ? 3.512 -8.719 10.93 1 87.5 69 ARG B CA 1
ATOM 5423 C C . ARG B 1 69 ? 3.906 -8.539 12.391 1 87.5 69 ARG B C 1
ATOM 5425 O O . ARG B 1 69 ? 4.98 -8.016 12.688 1 87.5 69 ARG B O 1
ATOM 5432 N N . THR B 1 70 ? 3.045 -8.891 13.281 1 92.56 70 THR B N 1
ATOM 5433 C CA . THR B 1 70 ? 3.328 -8.75 14.703 1 92.56 70 THR B CA 1
ATOM 5434 C C . THR B 1 70 ? 4.508 -9.633 15.109 1 92.56 70 THR B C 1
ATOM 5436 O O . THR B 1 70 ? 5.363 -9.211 15.891 1 92.56 70 THR B O 1
ATOM 5439 N N . ARG B 1 71 ? 4.566 -10.797 14.594 1 86.5 71 ARG B N 1
ATOM 5440 C CA . ARG B 1 71 ? 5.699 -11.672 14.867 1 86.5 71 ARG B CA 1
ATOM 5441 C C . ARG B 1 71 ? 7 -11.062 14.367 1 86.5 71 ARG B C 1
ATOM 5443 O O . ARG B 1 71 ? 8.055 -11.25 14.969 1 86.5 71 ARG B O 1
ATOM 5450 N N . GLN B 1 72 ? 6.879 -10.445 13.219 1 82 72 GLN B N 1
ATOM 5451 C CA . GLN B 1 72 ? 8.047 -9.742 12.688 1 82 72 GLN B CA 1
ATOM 5452 C C . GLN B 1 72 ? 8.531 -8.672 13.664 1 82 72 GLN B C 1
ATOM 5454 O O . GLN B 1 72 ? 9.742 -8.461 13.812 1 82 72 GLN B O 1
ATOM 5459 N N . HIS B 1 73 ? 7.621 -7.965 14.281 1 87.12 73 HIS B N 1
ATOM 5460 C CA . HIS B 1 73 ? 7.988 -6.965 15.281 1 87.12 73 HIS B CA 1
ATOM 5461 C C . HIS B 1 73 ? 8.711 -7.609 16.453 1 87.12 73 HIS B C 1
ATOM 5463 O O . HIS B 1 73 ? 9.695 -7.062 16.969 1 87.12 73 HIS B O 1
ATOM 5469 N N . TYR B 1 74 ? 8.211 -8.758 16.844 1 86.31 74 TYR B N 1
ATOM 5470 C CA . TYR B 1 74 ? 8.805 -9.438 17.984 1 86.31 74 TYR B CA 1
ATOM 5471 C C . TYR B 1 74 ? 10.203 -9.93 17.672 1 86.31 74 TYR B C 1
ATOM 5473 O O . TYR B 1 74 ? 11.07 -9.992 18.547 1 86.31 74 TYR B O 1
ATOM 5481 N N . GLN B 1 75 ? 10.398 -10.289 16.391 1 75.12 75 GLN B N 1
ATOM 5482 C CA . GLN B 1 75 ? 11.688 -10.828 15.969 1 75.12 75 GLN B CA 1
ATOM 5483 C C . GLN B 1 75 ? 12.711 -9.719 15.758 1 75.12 75 GLN B C 1
ATOM 5485 O O . GLN B 1 75 ? 13.922 -9.961 15.797 1 75.12 75 GLN B O 1
ATOM 5490 N N . SER B 1 76 ? 12.328 -8.625 15.367 1 64.94 76 SER B N 1
ATOM 5491 C CA . SER B 1 76 ? 13.219 -7.492 15.141 1 64.94 76 SER B CA 1
ATOM 5492 C C . SER B 1 76 ? 13.836 -7.004 16.438 1 64.94 76 SER B C 1
ATOM 5494 O O . SER B 1 76 ? 14.648 -6.078 16.438 1 64.94 76 SER B O 1
ATOM 5496 N N . LYS B 1 77 ? 13.672 -7.621 17.516 1 60.97 77 LYS B N 1
ATOM 5497 C CA . LYS B 1 77 ? 14.125 -7.262 18.859 1 60.97 77 LYS B CA 1
ATOM 5498 C C . LYS B 1 77 ? 15.648 -7.27 18.938 1 60.97 77 LYS B C 1
ATOM 5500 O O . LYS B 1 77 ? 16.219 -6.891 19.969 1 60.97 77 LYS B O 1
ATOM 5505 N N . ILE B 1 78 ? 16.203 -7.586 17.812 1 55.84 78 ILE B N 1
ATOM 5506 C CA . ILE B 1 78 ? 17.609 -7.906 17.938 1 55.84 78 ILE B CA 1
ATOM 5507 C C . ILE B 1 78 ? 18.406 -6.629 18.172 1 55.84 78 ILE B C 1
ATOM 5509 O O . ILE B 1 78 ? 19.484 -6.66 18.781 1 55.84 78 ILE B O 1
ATOM 5513 N N . LYS B 1 79 ? 17.906 -5.445 17.953 1 60.22 79 LYS B N 1
ATOM 5514 C CA . LYS B 1 79 ? 18.734 -4.262 18.172 1 60.22 79 LYS B CA 1
ATOM 5515 C C . LYS B 1 79 ? 18.219 -3.449 19.359 1 60.22 79 LYS B C 1
ATOM 5517 O O . LYS B 1 79 ? 17.062 -3.031 19.375 1 60.22 79 LYS B O 1
ATOM 5522 N N . HIS B 1 80 ? 18.938 -3.24 20.438 1 64.56 80 HIS B N 1
ATOM 5523 C CA . HIS B 1 80 ? 18.609 -2.58 21.703 1 64.56 80 HIS B CA 1
ATOM 5524 C C . HIS B 1 80 ? 18.047 -1.183 21.469 1 64.56 80 HIS B C 1
ATOM 5526 O O . HIS B 1 80 ? 17.297 -0.663 22.297 1 64.56 80 HIS B O 1
ATOM 5532 N N . GLU B 1 81 ? 18.188 -0.678 20.359 1 70.75 81 GLU B N 1
ATOM 5533 C CA . GLU B 1 81 ? 17.828 0.722 20.172 1 70.75 81 GLU B CA 1
ATOM 5534 C C . GLU B 1 81 ? 16.469 0.847 19.484 1 70.75 81 GLU B C 1
ATOM 5536 O O . GLU B 1 81 ? 15.914 1.941 19.406 1 70.75 81 GLU B O 1
ATOM 5541 N N . THR B 1 82 ? 15.859 -0.204 19.297 1 82.12 82 THR B N 1
ATOM 5542 C CA . THR B 1 82 ? 14.617 -0.138 18.547 1 82.12 82 THR B CA 1
ATOM 5543 C C . THR B 1 82 ? 13.414 -0.021 19.469 1 82.12 82 THR B C 1
ATOM 5545 O O . THR B 1 82 ? 13.492 -0.397 20.641 1 82.12 82 THR B O 1
ATOM 5548 N N . TRP B 1 83 ? 12.375 0.574 19.094 1 86.69 83 TRP B N 1
ATOM 5549 C CA . TRP B 1 83 ? 11.164 0.708 19.906 1 86.69 83 TRP B CA 1
ATOM 5550 C C . TRP B 1 83 ? 10.602 -0.661 20.266 1 86.69 83 TRP B C 1
ATOM 5552 O O . TRP B 1 83 ? 9.992 -0.823 21.328 1 86.69 83 TRP B O 1
ATOM 5562 N N . GLN B 1 84 ? 10.812 -1.65 19.391 1 87 84 GLN B N 1
ATOM 5563 C CA . GLN B 1 84 ? 10.344 -3.008 19.656 1 87 84 GLN B CA 1
ATOM 5564 C C . GLN B 1 84 ? 10.984 -3.582 20.906 1 87 84 GLN B C 1
ATOM 5566 O O . GLN B 1 84 ? 10.32 -4.234 21.719 1 87 84 GLN B O 1
ATOM 5571 N N . TYR B 1 85 ? 12.281 -3.367 21.016 1 85.81 85 TYR B N 1
ATOM 5572 C CA . TYR B 1 85 ? 12.992 -3.834 22.203 1 85.81 85 TYR B CA 1
ATOM 5573 C C . TYR B 1 85 ? 12.422 -3.193 23.469 1 85.81 85 TYR B C 1
ATOM 5575 O O . TYR B 1 85 ? 12.18 -3.879 24.469 1 85.81 85 TYR B O 1
ATOM 5583 N N . ARG B 1 86 ? 12.234 -1.876 23.469 1 87.31 86 ARG B N 1
ATOM 5584 C CA . ARG B 1 86 ? 11.695 -1.155 24.625 1 87.31 86 ARG B CA 1
ATOM 5585 C C . ARG B 1 86 ? 10.297 -1.664 24.969 1 87.31 86 ARG B C 1
ATOM 5587 O O . ARG B 1 86 ? 9.984 -1.857 26.156 1 87.31 86 ARG B O 1
ATOM 5594 N N . MET B 1 87 ? 9.523 -1.881 23.984 1 90.75 87 MET B N 1
ATOM 5595 C CA . MET B 1 87 ? 8.156 -2.369 24.172 1 90.75 87 MET B CA 1
ATOM 5596 C C . MET B 1 87 ? 8.156 -3.734 24.844 1 90.75 87 MET B C 1
ATOM 5598 O O . MET B 1 87 ? 7.355 -3.98 25.75 1 90.75 87 MET B O 1
ATOM 5602 N N . MET B 1 88 ? 9.039 -4.555 24.469 1 88.44 88 MET B N 1
ATOM 5603 C CA . MET B 1 88 ? 9.07 -5.93 24.969 1 88.44 88 MET B CA 1
ATOM 5604 C C . MET B 1 88 ? 9.531 -5.98 26.406 1 88.44 88 MET B C 1
ATOM 5606 O O . MET B 1 88 ? 9.297 -6.969 27.109 1 88.44 88 MET B O 1
ATOM 5610 N N . GLN B 1 89 ? 10.203 -4.91 26.844 1 87.38 89 GLN B N 1
ATOM 5611 C CA . GLN B 1 89 ? 10.68 -4.84 28.219 1 87.38 89 GLN B CA 1
ATOM 5612 C C . GLN B 1 89 ? 9.594 -4.293 29.156 1 87.38 89 GLN B C 1
ATOM 5614 O O . GLN B 1 89 ? 9.781 -4.258 30.375 1 87.38 89 GLN B O 1
ATOM 5619 N N . LYS B 1 90 ? 8.508 -3.939 28.578 1 91.69 90 LYS B N 1
ATOM 5620 C CA . LYS B 1 90 ? 7.453 -3.293 29.359 1 91.69 90 LYS B CA 1
ATOM 5621 C C . LYS B 1 90 ? 6.156 -4.094 29.297 1 91.69 90 LYS B C 1
ATOM 5623 O O . LYS B 1 90 ? 6.078 -5.102 28.594 1 91.69 90 LYS B O 1
ATOM 5628 N N . ASN B 1 91 ? 5.266 -3.68 30.125 1 92.75 91 ASN B N 1
ATOM 5629 C CA . ASN B 1 91 ? 3.926 -4.25 30.047 1 92.75 91 ASN B CA 1
ATOM 5630 C C . ASN B 1 91 ? 3.105 -3.619 28.938 1 92.75 91 ASN B C 1
ATOM 5632 O O . ASN B 1 91 ? 2.199 -2.824 29.188 1 92.75 91 ASN B O 1
ATOM 5636 N N . ALA B 1 92 ? 3.377 -4.09 27.766 1 96.25 92 ALA B N 1
ATOM 5637 C CA . ALA B 1 92 ? 2.811 -3.482 26.562 1 96.25 92 ALA B CA 1
ATOM 5638 C C . ALA B 1 92 ? 1.498 -4.16 26.172 1 96.25 92 ALA B C 1
ATOM 5640 O O . ALA B 1 92 ? 1.216 -5.277 26.609 1 96.25 92 ALA B O 1
ATOM 5641 N N . SER B 1 93 ? 0.681 -3.445 25.469 1 97.5 93 SER B N 1
ATOM 5642 C CA . SER B 1 93 ? -0.584 -3.943 24.938 1 97.5 93 SER B CA 1
ATOM 5643 C C . SER B 1 93 ? -0.669 -3.74 23.438 1 97.5 93 SER B C 1
ATOM 5645 O O . SER B 1 93 ? -0.002 -2.863 22.891 1 97.5 93 SER B O 1
ATOM 5647 N N . LEU B 1 94 ? -1.432 -4.637 22.859 1 98.06 94 LEU B N 1
ATOM 5648 C CA . LEU B 1 94 ? -1.661 -4.582 21.422 1 98.06 94 LEU B CA 1
ATOM 5649 C C . LEU B 1 94 ? -3.152 -4.508 21.109 1 98.06 94 LEU B C 1
ATOM 5651 O O . LEU B 1 94 ? -3.932 -5.336 21.578 1 98.06 94 LEU B O 1
ATOM 5655 N N . TYR B 1 95 ? -3.547 -3.451 20.453 1 98.5 95 TYR B N 1
ATOM 5656 C CA . TYR B 1 95 ? -4.898 -3.357 19.906 1 98.5 95 TYR B CA 1
ATOM 5657 C C . TYR B 1 95 ? -4.934 -3.787 18.453 1 98.5 95 TYR B C 1
ATOM 5659 O O . TYR B 1 95 ? -4.102 -3.35 17.641 1 98.5 95 TYR B O 1
ATOM 5667 N N . ILE B 1 96 ? -5.82 -4.648 18.094 1 98.38 96 ILE B N 1
ATOM 5668 C CA . ILE B 1 96 ? -6.055 -5.07 16.719 1 98.38 96 ILE B CA 1
ATOM 5669 C C . ILE B 1 96 ? -7.445 -4.625 16.266 1 98.38 96 ILE B C 1
ATOM 5671 O O . ILE B 1 96 ? -8.445 -4.934 16.922 1 98.38 96 ILE B O 1
ATOM 5675 N N . ILE B 1 97 ? -7.488 -3.9 15.195 1 98.56 97 ILE B N 1
ATOM 5676 C CA . ILE B 1 97 ? -8.727 -3.289 14.734 1 98.56 97 ILE B CA 1
ATOM 5677 C C . ILE B 1 97 ? -9.086 -3.834 13.352 1 98.56 97 ILE B C 1
ATOM 5679 O O . ILE B 1 97 ? -8.281 -3.76 12.422 1 98.56 97 ILE B O 1
ATOM 5683 N N . GLY B 1 98 ? -10.266 -4.391 13.227 1 97.75 98 GLY B N 1
ATOM 5684 C CA . GLY B 1 98 ? -10.789 -4.891 11.969 1 97.75 98 GLY B CA 1
ATOM 5685 C C . GLY B 1 98 ? -12.164 -4.336 11.633 1 97.75 98 GLY B C 1
ATOM 5686 O O . GLY B 1 98 ? -12.891 -3.889 12.523 1 97.75 98 GLY B O 1
ATOM 5687 N N .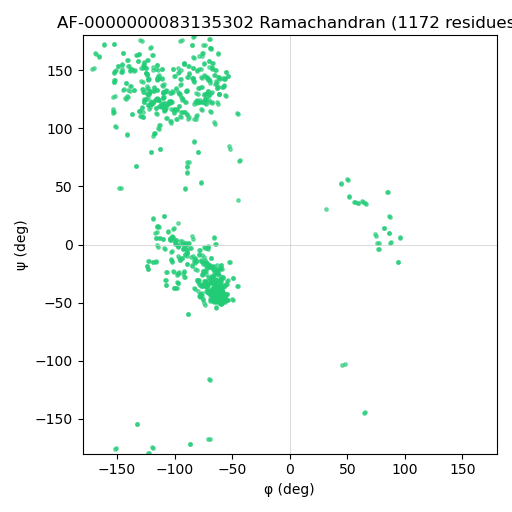 HIS B 1 99 ? -12.445 -4.305 10.422 1 97.44 99 HIS B N 1
ATOM 5688 C CA . HIS B 1 99 ? -13.758 -3.877 9.938 1 97.44 99 HIS B CA 1
ATOM 5689 C C . HIS B 1 99 ? -14.086 -4.535 8.602 1 97.44 99 HIS B C 1
ATOM 5691 O O . HIS B 1 99 ? -13.195 -4.766 7.777 1 97.44 99 HIS B O 1
ATOM 5697 N N . GLU B 1 100 ? -15.297 -4.801 8.328 1 96 100 GLU B N 1
ATOM 5698 C CA . GLU B 1 100 ? -15.727 -5.543 7.148 1 96 100 GLU B CA 1
ATOM 5699 C C . GLU B 1 100 ? -15.508 -4.73 5.875 1 96 100 GLU B C 1
ATOM 5701 O O . GLU B 1 100 ? -15.43 -5.289 4.781 1 96 100 GLU B O 1
ATOM 5706 N N . HIS B 1 101 ? -15.359 -3.41 6 1 96.81 101 HIS B N 1
ATOM 5707 C CA . HIS B 1 101 ? -15.18 -2.586 4.812 1 96.81 101 HIS B CA 1
ATOM 5708 C C . HIS B 1 101 ? -13.734 -2.117 4.688 1 96.81 101 HIS B C 1
ATOM 5710 O O . HIS B 1 101 ? -13.43 -1.226 3.889 1 96.81 101 HIS B O 1
ATOM 5716 N N . PHE B 1 102 ? -12.867 -2.684 5.48 1 97.5 102 PHE B N 1
ATOM 5717 C CA . PHE B 1 102 ? -11.461 -2.316 5.414 1 97.5 102 PHE B CA 1
ATOM 5718 C C . PHE B 1 102 ? -10.836 -2.787 4.105 1 97.5 102 PHE B C 1
ATOM 5720 O O . PHE B 1 102 ? -11.148 -3.877 3.619 1 97.5 102 PHE B O 1
ATOM 5727 N N . ASN B 1 103 ? -10.195 -2.016 3.436 1 96.69 103 ASN B N 1
ATOM 5728 C CA . ASN B 1 103 ? -9.211 -2.211 2.375 1 96.69 103 ASN B CA 1
ATOM 5729 C C . ASN B 1 103 ? -7.93 -1.43 2.646 1 96.69 103 ASN B C 1
ATOM 5731 O O . ASN B 1 103 ? -7.859 -0.662 3.609 1 96.69 103 ASN B O 1
ATOM 5735 N N . LYS B 1 104 ? -7.012 -1.616 1.846 1 94.12 104 LYS B N 1
ATOM 5736 C CA . LYS B 1 104 ? -5.711 -1.02 2.137 1 94.12 104 LYS B CA 1
ATOM 5737 C C . LYS B 1 104 ? -5.801 0.504 2.168 1 94.12 104 LYS B C 1
ATOM 5739 O O . LYS B 1 104 ? -5.184 1.149 3.018 1 94.12 104 LYS B O 1
ATOM 5744 N N . SER B 1 105 ? -6.508 1.193 1.268 1 95.19 105 SER B N 1
ATOM 5745 C CA . SER B 1 105 ? -6.648 2.645 1.271 1 95.19 105 SER B CA 1
ATOM 5746 C C . SER B 1 105 ? -7.277 3.137 2.57 1 95.19 105 SER B C 1
ATOM 5748 O O . SER B 1 105 ? -6.785 4.086 3.184 1 95.19 105 SER B O 1
ATOM 5750 N N . LEU B 1 106 ? -8.312 2.475 2.918 1 96.19 106 LEU B N 1
ATOM 5751 C CA . LEU B 1 106 ? -9.039 2.889 4.113 1 96.19 106 LEU B CA 1
ATOM 5752 C C . LEU B 1 106 ? -8.203 2.65 5.367 1 96.19 106 LEU B C 1
ATOM 5754 O O . LEU B 1 106 ? -8.195 3.48 6.277 1 96.19 106 LEU B O 1
ATOM 5758 N N . THR B 1 107 ? -7.523 1.49 5.441 1 96.69 107 THR B N 1
ATOM 5759 C CA . THR B 1 107 ? -6.707 1.219 6.617 1 96.69 107 THR B CA 1
ATOM 5760 C C . THR B 1 107 ? -5.535 2.195 6.699 1 96.69 107 THR B C 1
ATOM 5762 O O . THR B 1 107 ? -5.105 2.568 7.793 1 96.69 107 THR B O 1
ATOM 5765 N N . LEU B 1 108 ? -5.023 2.629 5.57 1 94.25 108 LEU B N 1
ATOM 5766 C CA . LEU B 1 108 ? -3.973 3.643 5.566 1 94.25 108 LEU B CA 1
ATOM 5767 C C . LEU B 1 108 ? -4.492 4.969 6.113 1 94.25 108 LEU B C 1
ATOM 5769 O O . LEU B 1 108 ? -3.789 5.656 6.855 1 94.25 108 LEU B O 1
ATOM 5773 N N . ASP B 1 109 ? -5.656 5.324 5.801 1 94.56 109 ASP B N 1
ATOM 5774 C CA . ASP B 1 109 ? -6.27 6.539 6.332 1 94.56 109 ASP B CA 1
ATOM 5775 C C . ASP B 1 109 ? -6.516 6.418 7.836 1 94.56 109 ASP B C 1
ATOM 5777 O O . ASP B 1 109 ? -6.324 7.383 8.578 1 94.56 109 ASP B O 1
ATOM 5781 N N . VAL B 1 110 ? -6.984 5.234 8.203 1 96.69 110 VAL B N 1
ATOM 5782 C CA . VAL B 1 110 ? -7.219 5.012 9.625 1 96.69 110 VAL B CA 1
ATOM 5783 C C . VAL B 1 110 ? -5.898 5.109 10.391 1 96.69 110 VAL B C 1
ATOM 5785 O O . VAL B 1 110 ? -5.836 5.727 11.453 1 96.69 110 VAL B O 1
ATOM 5788 N N . GLU B 1 111 ? -4.91 4.449 9.836 1 96.19 111 GLU B N 1
ATOM 5789 C CA . GLU B 1 111 ? -3.584 4.516 10.445 1 96.19 111 GLU B CA 1
ATOM 5790 C C . GLU B 1 111 ? -3.125 5.961 10.609 1 96.19 111 GLU B C 1
ATOM 5792 O O . GLU B 1 111 ? -2.678 6.355 11.688 1 96.19 111 GLU B O 1
ATOM 5797 N N . ASN B 1 112 ? -3.264 6.738 9.562 1 93.81 112 ASN B N 1
ATOM 5798 C CA . ASN B 1 112 ? -2.85 8.133 9.578 1 93.81 112 ASN B CA 1
ATOM 5799 C C . ASN B 1 112 ? -3.629 8.938 10.617 1 93.81 112 ASN B C 1
ATOM 5801 O O . ASN B 1 112 ? -3.047 9.734 11.359 1 93.81 112 ASN B O 1
ATOM 5805 N N . ARG B 1 113 ? -4.91 8.766 10.633 1 94.5 113 ARG B N 1
ATOM 5806 C CA . ARG B 1 113 ? -5.746 9.5 11.578 1 94.5 113 ARG B CA 1
ATOM 5807 C C . ARG B 1 113 ? -5.426 9.109 13.016 1 94.5 113 ARG B C 1
ATOM 5809 O O . ARG B 1 113 ? -5.426 9.961 13.906 1 94.5 113 ARG B O 1
ATOM 5816 N N . LEU B 1 114 ? -5.18 7.832 13.234 1 96.5 114 LEU B N 1
ATOM 5817 C CA . LEU B 1 114 ? -4.82 7.383 14.57 1 96.5 114 LEU B CA 1
ATOM 5818 C C . LEU B 1 114 ? -3.51 8.023 15.023 1 96.5 114 LEU B C 1
ATOM 5820 O O . LEU B 1 114 ? -3.389 8.461 16.172 1 96.5 114 LEU B O 1
ATOM 5824 N N . MET B 1 115 ? -2.555 8.023 14.18 1 95.06 115 MET B N 1
ATOM 5825 C CA . MET B 1 115 ? -1.288 8.672 14.508 1 95.06 115 MET B CA 1
ATOM 5826 C C . MET B 1 115 ? -1.496 10.156 14.805 1 95.06 115 MET B C 1
ATOM 5828 O O . MET B 1 115 ? -0.946 10.688 15.766 1 95.06 115 MET B O 1
ATOM 5832 N N . HIS B 1 116 ? -2.33 10.734 13.953 1 92.94 116 HIS B N 1
ATOM 5833 C CA . HIS B 1 116 ? -2.658 12.148 14.109 1 92.94 116 HIS B CA 1
ATOM 5834 C C . HIS B 1 116 ? -3.305 12.414 15.469 1 92.94 116 HIS B C 1
ATOM 5836 O O . HIS B 1 116 ? -2.895 13.328 16.188 1 92.94 116 HIS B O 1
ATOM 5842 N N . TYR B 1 117 ? -4.254 11.609 15.805 1 95 117 TYR B N 1
ATOM 5843 C CA . TYR B 1 117 ? -4.961 11.758 17.078 1 95 117 TYR B CA 1
ATOM 5844 C C . TYR B 1 117 ? -4.039 11.477 18.25 1 95 117 TYR B C 1
ATOM 5846 O O . TYR B 1 117 ? -3.967 12.273 19.188 1 95 117 TYR B O 1
ATOM 5854 N N . LEU B 1 118 ? -3.293 10.398 18.203 1 95.81 118 LEU B N 1
ATOM 5855 C CA . LEU B 1 118 ? -2.473 9.977 19.328 1 95.81 118 LEU B CA 1
ATOM 5856 C C . LEU B 1 118 ? -1.323 10.953 19.562 1 95.81 118 LEU B C 1
ATOM 5858 O O . LEU B 1 118 ? -0.912 11.172 20.703 1 95.81 118 LEU B O 1
ATOM 5862 N N . MET B 1 119 ? -0.874 11.531 18.531 1 92.38 119 MET B N 1
ATOM 5863 C CA . MET B 1 119 ? 0.166 12.555 18.656 1 92.38 119 MET B CA 1
ATOM 5864 C C . MET B 1 119 ? -0.354 13.766 19.406 1 92.38 119 MET B C 1
ATOM 5866 O O . MET B 1 119 ? 0.424 14.5 20.031 1 92.38 119 MET B O 1
ATOM 5870 N N . SER B 1 120 ? -1.627 13.945 19.359 1 91.5 120 SER B N 1
ATOM 5871 C CA . SER B 1 120 ? -2.25 15.125 19.953 1 91.5 120 SER B CA 1
ATOM 5872 C C . SER B 1 120 ? -2.711 14.844 21.375 1 91.5 120 SER B C 1
ATOM 5874 O O . SER B 1 120 ? -3.291 15.711 22.031 1 91.5 120 SER B O 1
ATOM 5876 N N . VAL B 1 121 ? -2.473 13.633 21.844 1 93 121 VAL B N 1
ATOM 5877 C CA . VAL B 1 121 ? -2.863 13.242 23.188 1 93 121 VAL B CA 1
ATOM 5878 C C . VAL B 1 121 ? -1.728 13.539 24.156 1 93 121 VAL B C 1
ATOM 5880 O O . VAL B 1 121 ? -0.586 13.125 23.938 1 93 121 VAL B O 1
ATOM 5883 N N . ASP B 1 122 ? -2.033 14.156 25.234 1 87.06 122 ASP B N 1
ATOM 5884 C CA . ASP B 1 122 ? -1.04 14.57 26.219 1 87.06 122 ASP B CA 1
ATOM 5885 C C . ASP B 1 122 ? -0.335 13.359 26.828 1 87.06 122 ASP B C 1
ATOM 5887 O O . ASP B 1 122 ? 0.859 13.414 27.125 1 87.06 122 ASP B O 1
ATOM 5891 N N . LYS B 1 123 ? -1.066 12.289 26.984 1 92.62 123 LYS B N 1
ATOM 5892 C CA . LYS B 1 123 ? -0.539 11.109 27.656 1 92.62 123 LYS B CA 1
ATOM 5893 C C . LYS B 1 123 ? 0.366 10.305 26.734 1 92.62 123 LYS B C 1
ATOM 5895 O O . LYS B 1 123 ? 0.997 9.336 27.156 1 92.62 123 LYS B O 1
ATOM 5900 N N . VAL B 1 124 ? 0.476 10.68 25.531 1 94.5 124 VAL B N 1
ATOM 5901 C CA . VAL B 1 124 ? 1.376 10 24.594 1 94.5 124 VAL B CA 1
ATOM 5902 C C . VAL B 1 124 ? 2.705 10.75 24.531 1 94.5 124 VAL B C 1
ATOM 5904 O O . VAL B 1 124 ? 2.738 11.938 24.188 1 94.5 124 VAL B O 1
ATOM 5907 N N . ARG B 1 125 ? 3.699 10.086 24.875 1 94.06 125 ARG B N 1
ATOM 5908 C CA . ARG B 1 125 ? 5.035 10.68 24.859 1 94.06 125 ARG B CA 1
ATOM 5909 C C . ARG B 1 125 ? 5.602 10.719 23.438 1 94.06 125 ARG B C 1
ATOM 5911 O O . ARG B 1 125 ? 6.141 11.742 23.016 1 94.06 125 ARG B O 1
ATOM 5918 N N . GLN B 1 126 ? 5.438 9.617 22.734 1 93.81 126 GLN B N 1
ATOM 5919 C CA . GLN B 1 126 ? 6.016 9.516 21.406 1 93.81 126 GLN B CA 1
ATOM 5920 C C . GLN B 1 126 ? 5.211 8.562 20.531 1 93.81 126 GLN B C 1
ATOM 5922 O O . GLN B 1 126 ? 4.719 7.539 21 1 93.81 126 GLN B O 1
ATOM 5927 N N . VAL B 1 127 ? 5.039 8.93 19.312 1 93.88 127 VAL B N 1
ATOM 5928 C CA . VAL B 1 127 ? 4.453 8.062 18.297 1 93.88 127 VAL B CA 1
ATOM 5929 C C . VAL B 1 127 ? 5.551 7.531 17.375 1 93.88 127 VAL B C 1
ATOM 5931 O O . VAL B 1 127 ? 6.238 8.305 16.703 1 93.88 127 VAL B O 1
ATOM 5934 N N . HIS B 1 128 ? 5.566 6.176 17.359 1 89.56 128 HIS B N 1
ATOM 5935 C CA . HIS B 1 128 ? 6.57 5.539 16.516 1 89.56 128 HIS B CA 1
ATOM 5936 C C . HIS B 1 128 ? 5.992 5.191 15.141 1 89.56 128 HIS B C 1
ATOM 5938 O O . HIS B 1 128 ? 4.801 4.906 15.023 1 89.56 128 HIS B O 1
ATOM 5944 N N . ASN B 1 129 ? 6.555 5.348 14.016 1 76.56 129 ASN B N 1
ATOM 5945 C CA . ASN B 1 129 ? 6.094 5.203 12.641 1 76.56 129 ASN B CA 1
ATOM 5946 C C . ASN B 1 129 ? 5.414 6.473 12.141 1 76.56 129 ASN B C 1
ATOM 5948 O O . ASN B 1 129 ? 4.301 6.422 11.617 1 76.56 129 ASN B O 1
ATOM 5952 N N . GLY B 1 130 ? 5.891 7.477 12.344 1 66.56 130 GLY B N 1
ATOM 5953 C CA . GLY B 1 130 ? 5.207 8.742 12.156 1 66.56 130 GLY B CA 1
ATOM 5954 C C . GLY B 1 130 ? 4.984 9.094 10.695 1 66.56 130 GLY B C 1
ATOM 5955 O O . GLY B 1 130 ? 4.336 10.094 10.383 1 66.56 130 GLY B O 1
ATOM 5956 N N . ARG B 1 131 ? 5.492 8.18 9.758 1 70.31 131 ARG B N 1
ATOM 5957 C CA . ARG B 1 131 ? 5.328 8.539 8.352 1 70.31 131 ARG B CA 1
ATOM 5958 C C . ARG B 1 131 ? 3.922 8.203 7.859 1 70.31 131 ARG B C 1
ATOM 5960 O O . ARG B 1 131 ? 3.527 7.035 7.84 1 70.31 131 ARG B O 1
ATOM 5967 N N . GLY B 1 132 ? 3.203 9.266 7.598 1 73.38 132 GLY B N 1
ATOM 5968 C CA . GLY B 1 132 ? 1.839 9.086 7.125 1 73.38 132 GLY B CA 1
ATOM 5969 C C . GLY B 1 132 ? 1.749 8.852 5.629 1 73.38 132 GLY B C 1
ATOM 5970 O O . GLY B 1 132 ? 2.691 9.148 4.891 1 73.38 132 GLY B O 1
ATOM 5971 N N . ASN B 1 133 ? 0.732 8.156 5.246 1 75.31 133 ASN B N 1
ATOM 5972 C CA . ASN B 1 133 ? 0.415 7.93 3.84 1 75.31 133 ASN B CA 1
ATOM 5973 C C . ASN B 1 133 ? -1.064 8.164 3.553 1 75.31 133 ASN B C 1
ATOM 5975 O O . ASN B 1 133 ? -1.777 7.246 3.146 1 75.31 133 ASN B O 1
ATOM 5979 N N . PRO B 1 134 ? -1.413 9.477 3.689 1 76.62 134 PRO B N 1
ATOM 5980 C CA . PRO B 1 134 ? -2.826 9.766 3.438 1 76.62 134 PRO B CA 1
ATOM 5981 C C . PRO B 1 134 ? -3.23 9.508 1.987 1 76.62 134 PRO B C 1
ATOM 5983 O O . PRO B 1 134 ? -2.422 9.695 1.075 1 76.62 134 PRO B O 1
ATOM 5986 N N . GLN B 1 135 ? -4.441 9.086 2.008 1 82.44 135 GLN B N 1
ATOM 5987 C CA . GLN B 1 135 ? -4.977 8.766 0.687 1 82.44 135 GLN B CA 1
ATOM 5988 C C . GLN B 1 135 ? -5.859 9.898 0.164 1 82.44 135 GLN B C 1
ATOM 5990 O O . GLN B 1 135 ? -6.523 10.578 0.942 1 82.44 135 GLN B O 1
ATOM 5995 N N . LYS B 1 136 ? -5.82 10.117 -1.101 1 87.31 136 LYS B N 1
ATOM 5996 C CA . LYS B 1 136 ? -6.793 11.039 -1.685 1 87.31 136 LYS B CA 1
ATOM 5997 C C . LYS B 1 136 ? -8.195 10.438 -1.661 1 87.31 136 LYS B C 1
ATOM 5999 O O . LYS B 1 136 ? -8.68 10.008 -0.611 1 87.31 136 LYS B O 1
ATOM 6004 N N . SER B 1 137 ? -8.758 10.203 -2.77 1 90.5 137 SER B N 1
ATOM 6005 C CA . SER B 1 137 ? -10.062 9.555 -2.801 1 90.5 137 SER B CA 1
ATOM 6006 C C . SER B 1 137 ? -9.938 8.07 -3.146 1 90.5 137 SER B C 1
ATOM 6008 O O . SER B 1 137 ? -8.945 7.652 -3.756 1 90.5 137 SER B O 1
ATOM 6010 N N . TYR B 1 138 ? -10.875 7.277 -2.66 1 94.75 138 TYR B N 1
ATOM 6011 C CA . TYR B 1 138 ? -10.969 5.844 -2.918 1 94.75 138 TYR B CA 1
ATOM 6012 C C . TYR B 1 138 ? -12.336 5.305 -2.516 1 94.75 138 TYR B C 1
ATOM 6014 O O . TYR B 1 138 ? -13.062 5.949 -1.754 1 94.75 138 TYR B O 1
ATOM 6022 N N . TYR B 1 139 ? -12.672 4.164 -3.023 1 94.06 139 TYR B N 1
ATOM 6023 C CA . TYR B 1 139 ? -13.898 3.52 -2.586 1 94.06 139 TYR B CA 1
ATOM 6024 C C . TYR B 1 139 ? -13.648 2.605 -1.393 1 94.06 139 TYR B C 1
ATOM 6026 O O . TYR B 1 139 ? -12.75 1.758 -1.433 1 94.06 139 TYR B O 1
ATOM 6034 N N . PRO B 1 140 ? -14.305 2.771 -0.221 1 93.94 140 PRO B N 1
ATOM 6035 C CA . PRO B 1 140 ? -15.398 3.723 -0.036 1 93.94 140 PRO B CA 1
ATOM 6036 C C . PRO B 1 140 ? -15.039 4.867 0.909 1 93.94 140 PRO B C 1
ATOM 6038 O O . PRO B 1 140 ? -15.516 4.906 2.047 1 93.94 140 PRO B O 1
ATOM 6041 N N . SER B 1 141 ? -14.391 5.855 0.423 1 93.69 141 SER B N 1
ATOM 6042 C CA . SER B 1 141 ? -13.836 6.922 1.248 1 93.69 141 SER B CA 1
ATOM 6043 C C . SER B 1 141 ? -14.938 7.695 1.969 1 93.69 141 SER B C 1
ATOM 6045 O O . SER B 1 141 ? -14.703 8.289 3.023 1 93.69 141 SER B O 1
ATOM 6047 N N . GLU B 1 142 ? -16.203 7.699 1.465 1 92.81 142 GLU B N 1
ATOM 6048 C CA . GLU B 1 142 ? -17.312 8.422 2.072 1 92.81 142 GLU B CA 1
ATOM 6049 C C . GLU B 1 142 ? -17.688 7.832 3.43 1 92.81 142 GLU B C 1
ATOM 6051 O O . GLU B 1 142 ? -18.297 8.508 4.262 1 92.81 142 GLU B O 1
ATOM 6056 N N . GLU B 1 143 ? -17.281 6.578 3.613 1 95.44 143 GLU B N 1
ATOM 6057 C CA . GLU B 1 143 ? -17.609 5.898 4.863 1 95.44 143 GLU B CA 1
ATOM 6058 C C . GLU B 1 143 ? -16.531 6.129 5.918 1 95.44 143 GLU B C 1
ATOM 6060 O O . GLU B 1 143 ? -16.719 5.801 7.09 1 95.44 143 GLU B O 1
ATOM 6065 N N . PHE B 1 144 ? -15.477 6.703 5.602 1 96.06 144 PHE B N 1
ATOM 6066 C CA . PHE B 1 144 ? -14.281 6.777 6.434 1 96.06 144 PHE B CA 1
ATOM 6067 C C . PHE B 1 144 ? -14.586 7.469 7.758 1 96.06 144 PHE B C 1
ATOM 6069 O O . PHE B 1 144 ? -14.273 6.938 8.828 1 96.06 144 PHE B O 1
ATOM 6076 N N . GLU B 1 145 ? -15.195 8.633 7.746 1 93.81 145 GLU B N 1
ATOM 6077 C CA . GLU B 1 145 ? -15.438 9.414 8.953 1 93.81 145 GLU B CA 1
ATOM 6078 C C . GLU B 1 145 ? -16.297 8.648 9.945 1 93.81 145 GLU B C 1
ATOM 6080 O O . GLU B 1 145 ? -16.031 8.656 11.148 1 93.81 145 GLU B O 1
ATOM 6085 N N . GLY B 1 146 ? -17.312 8.039 9.43 1 95 146 GLY B N 1
ATOM 6086 C CA . GLY B 1 146 ? -18.172 7.262 10.297 1 95 146 GLY B CA 1
ATOM 6087 C C . GLY B 1 146 ? -17.484 6.074 10.93 1 95 146 GLY B C 1
ATOM 6088 O O . GLY B 1 146 ? -17.656 5.801 12.117 1 95 146 GLY B O 1
ATOM 6089 N N . ILE B 1 147 ? -16.719 5.359 10.102 1 96.69 147 ILE B N 1
ATOM 6090 C CA . ILE B 1 147 ? -15.992 4.188 10.586 1 96.69 147 ILE B CA 1
ATOM 6091 C C . ILE B 1 147 ? -14.977 4.605 11.648 1 96.69 147 ILE B C 1
ATOM 6093 O O . ILE B 1 147 ? -14.883 3.977 12.703 1 96.69 147 ILE B O 1
ATOM 6097 N N . PHE B 1 148 ? -14.305 5.668 11.438 1 97.19 148 PHE B N 1
ATOM 6098 C CA . PHE B 1 148 ? -13.273 6.109 12.367 1 97.19 148 PHE B CA 1
ATOM 6099 C C . PHE B 1 148 ? -13.883 6.562 13.688 1 97.19 148 PHE B C 1
ATOM 6101 O O . PHE B 1 148 ? -13.336 6.297 14.758 1 97.19 148 PHE B O 1
ATOM 6108 N N . GLN B 1 149 ? -14.93 7.27 13.586 1 95.31 149 GLN B N 1
ATOM 6109 C CA . GLN B 1 149 ? -15.602 7.711 14.805 1 95.31 149 GLN B CA 1
ATOM 6110 C C . GLN B 1 149 ? -15.969 6.523 15.688 1 95.31 149 GLN B C 1
ATOM 6112 O O . GLN B 1 149 ? -15.805 6.578 16.906 1 95.31 149 GLN B O 1
ATOM 6117 N N . LYS B 1 150 ? -16.453 5.52 15.094 1 96.81 150 LYS B N 1
ATOM 6118 C CA . LYS B 1 150 ? -16.812 4.324 15.852 1 96.81 150 LYS B CA 1
ATOM 6119 C C . LYS B 1 150 ? -15.57 3.654 16.438 1 96.81 150 LYS B C 1
ATOM 6121 O O . LYS B 1 150 ? -15.609 3.131 17.547 1 96.81 150 LYS B O 1
ATOM 6126 N N . ILE B 1 151 ? -14.492 3.609 15.648 1 98.06 151 ILE B N 1
ATOM 6127 C CA . ILE B 1 151 ? -13.234 3.039 16.125 1 98.06 151 ILE B CA 1
ATOM 6128 C C . ILE B 1 151 ? -12.758 3.803 17.359 1 98.06 151 ILE B C 1
ATOM 6130 O O . ILE B 1 151 ? -12.461 3.199 18.391 1 98.06 151 ILE B O 1
ATOM 6134 N N . TRP B 1 152 ? -12.711 5.125 17.266 1 97.69 152 TRP B N 1
ATOM 6135 C CA . TRP B 1 152 ? -12.195 5.934 18.375 1 97.69 152 TRP B CA 1
ATOM 6136 C C . TRP B 1 152 ? -13.086 5.809 19.609 1 97.69 152 TRP B C 1
ATOM 6138 O O . TRP B 1 152 ? -12.594 5.781 20.734 1 97.69 152 TRP B O 1
ATOM 6148 N N . THR B 1 153 ? -14.383 5.746 19.391 1 96.12 153 THR B N 1
ATOM 6149 C CA . THR B 1 153 ? -15.32 5.602 20.5 1 96.12 153 THR B CA 1
ATOM 6150 C C . THR B 1 153 ? -15.07 4.297 21.25 1 96.12 153 THR B C 1
ATOM 6152 O O . THR B 1 153 ? -15.039 4.281 22.484 1 96.12 153 THR B O 1
ATOM 6155 N N . GLU B 1 154 ? -14.875 3.254 20.531 1 96.88 154 GLU B N 1
ATOM 6156 C CA . GLU B 1 154 ? -14.617 1.959 21.141 1 96.88 154 GLU B CA 1
ATOM 6157 C C . GLU B 1 154 ? -13.273 1.95 21.859 1 96.88 154 GLU B C 1
ATOM 6159 O O . GLU B 1 154 ? -13.141 1.355 22.938 1 96.88 154 GLU B O 1
ATOM 6164 N N . LEU B 1 155 ? -12.273 2.531 21.25 1 98 155 LEU B N 1
ATOM 6165 C CA . LEU B 1 155 ? -10.969 2.635 21.906 1 98 155 LEU B CA 1
ATOM 6166 C C . LEU B 1 155 ? -11.062 3.459 23.188 1 98 155 LEU B C 1
ATOM 6168 O O . LEU B 1 155 ? -10.461 3.111 24.203 1 98 155 LEU B O 1
ATOM 6172 N N . HIS B 1 156 ? -11.844 4.551 23.125 1 96.88 156 HIS B N 1
ATOM 6173 C CA . HIS B 1 156 ? -12.062 5.402 24.297 1 96.88 156 HIS B CA 1
ATOM 6174 C C . HIS B 1 156 ? -12.703 4.613 25.438 1 96.88 156 HIS B C 1
ATOM 6176 O O . HIS B 1 156 ? -12.305 4.762 26.594 1 96.88 156 HIS B O 1
ATOM 6182 N N . GLU B 1 157 ? -13.648 3.824 25.094 1 96.19 157 GLU B N 1
ATOM 6183 C CA . GLU B 1 157 ? -14.312 3.002 26.109 1 96.19 157 GLU B CA 1
ATOM 6184 C C . GLU B 1 157 ? -13.344 2.006 26.734 1 96.19 157 GLU B C 1
ATOM 6186 O O . GLU B 1 157 ? -13.461 1.668 27.906 1 96.19 157 GLU B O 1
ATOM 6191 N N . SER B 1 158 ? -12.391 1.577 25.984 1 96.19 158 SER B N 1
ATOM 6192 C CA . SER B 1 158 ? -11.406 0.606 26.453 1 96.19 158 SER B CA 1
ATOM 6193 C C . SER B 1 158 ? -10.375 1.261 27.375 1 96.19 158 SER B C 1
ATOM 6195 O O . SER B 1 158 ? -9.945 0.66 28.359 1 96.19 158 SER B O 1
ATOM 6197 N N . ASP B 1 159 ? -9.938 2.449 27 1 96.25 159 ASP B N 1
ATOM 6198 C CA . ASP B 1 159 ? -8.914 3.184 27.734 1 96.25 159 ASP B CA 1
ATOM 6199 C C . ASP B 1 159 ? -9.086 4.691 27.562 1 96.25 159 ASP B C 1
ATOM 6201 O O . ASP B 1 159 ? -8.547 5.277 26.625 1 96.25 159 ASP B O 1
ATOM 6205 N N . GLU B 1 160 ? -9.625 5.332 28.484 1 94.38 160 GLU B N 1
ATOM 6206 C CA . GLU B 1 160 ? -9.961 6.746 28.375 1 94.38 160 GLU B CA 1
ATOM 6207 C C . GLU B 1 160 ? -8.719 7.621 28.484 1 94.38 160 GLU B C 1
ATOM 6209 O O . GLU B 1 160 ? -8.703 8.758 28 1 94.38 160 GLU B O 1
ATOM 6214 N N . GLU B 1 161 ? -7.715 7.098 29.078 1 93.56 161 GLU B N 1
ATOM 6215 C CA . GLU B 1 161 ? -6.496 7.879 29.266 1 93.56 161 GLU B CA 1
ATOM 6216 C C . GLU B 1 161 ? -5.688 7.949 27.969 1 93.56 161 GLU B C 1
ATOM 6218 O O . GLU B 1 161 ? -5.211 9.023 27.594 1 93.56 161 GLU B O 1
ATOM 6223 N N . LEU B 1 162 ? -5.57 6.844 27.328 1 95.69 162 LEU B N 1
ATOM 6224 C CA . LEU B 1 162 ? -4.809 6.789 26.078 1 95.69 162 LEU B CA 1
ATOM 6225 C C . LEU B 1 162 ? -5.629 7.344 24.922 1 95.69 162 LEU B C 1
ATOM 6227 O O . LEU B 1 162 ? -5.074 7.945 24 1 95.69 162 LEU B O 1
ATOM 6231 N N . PHE B 1 163 ? -6.957 7.078 25.031 1 97.5 163 PHE B N 1
ATOM 6232 C CA . PHE B 1 163 ? -7.867 7.523 23.984 1 97.5 163 PHE B CA 1
ATOM 6233 C C . PHE B 1 163 ? -8.922 8.461 24.547 1 97.5 163 PHE B C 1
ATOM 6235 O O . PHE B 1 163 ? -10.086 8.07 24.719 1 97.5 163 PHE B O 1
ATOM 6242 N N . PRO B 1 164 ? -8.578 9.688 24.75 1 95 164 PRO B N 1
ATOM 6243 C CA . PRO B 1 164 ? -9.555 10.633 25.297 1 95 164 PRO B CA 1
ATOM 6244 C C . PRO B 1 164 ? -10.672 10.969 24.328 1 95 164 PRO B C 1
ATOM 6246 O O . PRO B 1 164 ? -10.664 10.5 23.172 1 95 164 PRO B O 1
ATOM 6249 N N . ASP B 1 165 ? -11.531 11.734 24.828 1 91 165 ASP B N 1
ATOM 6250 C CA . ASP B 1 165 ? -12.625 12.18 23.969 1 91 165 ASP B CA 1
ATOM 6251 C C . ASP B 1 165 ? -12.102 12.883 22.719 1 91 165 ASP B C 1
ATOM 6253 O O . ASP B 1 165 ? -11.141 13.664 22.797 1 91 165 ASP B O 1
ATOM 6257 N N . GLU B 1 166 ? -12.766 12.656 21.656 1 90.75 166 GLU B N 1
ATOM 6258 C CA . GLU B 1 166 ? -12.328 13.164 20.359 1 90.75 166 GLU B CA 1
ATOM 6259 C C . GLU B 1 166 ? -12.188 14.68 20.375 1 90.75 166 GLU B C 1
ATOM 6261 O O . GLU B 1 166 ? -11.289 15.234 19.734 1 90.75 166 GLU B O 1
ATOM 6266 N N . ASN B 1 167 ? -13.039 15.344 21.062 1 83.38 167 ASN B N 1
ATOM 6267 C CA . ASN B 1 167 ? -13.023 16.812 21.094 1 83.38 167 ASN B CA 1
ATOM 6268 C C . ASN B 1 167 ? -11.781 17.344 21.812 1 83.38 167 ASN B C 1
ATOM 6270 O O . ASN B 1 167 ? -11.266 18.391 21.453 1 83.38 167 ASN B O 1
ATOM 6274 N N . ILE B 1 168 ? -11.328 16.578 22.766 1 83.94 168 ILE B N 1
ATOM 6275 C CA . ILE B 1 168 ? -10.109 16.953 23.484 1 83.94 168 ILE B CA 1
ATOM 6276 C C . ILE B 1 168 ? -8.914 16.906 22.531 1 83.94 168 ILE B C 1
ATOM 6278 O O . ILE B 1 168 ? -8.055 17.781 22.547 1 83.94 168 ILE B O 1
ATOM 6282 N N . VAL B 1 169 ? -8.938 15.906 21.703 1 90.06 169 VAL B N 1
ATOM 6283 C CA . VAL B 1 169 ? -7.863 15.711 20.734 1 90.06 169 VAL B CA 1
ATOM 6284 C C . VAL B 1 169 ? -7.898 16.828 19.688 1 90.06 169 VAL B C 1
ATOM 6286 O O . VAL B 1 169 ? -6.875 17.453 19.422 1 90.06 169 VAL B O 1
ATOM 6289 N N . LYS B 1 170 ? -9.031 17.125 19.172 1 85.88 170 LYS B N 1
ATOM 6290 C CA . LYS B 1 170 ? -9.203 18.078 18.078 1 85.88 170 LYS B CA 1
ATOM 6291 C C . LYS B 1 170 ? -8.938 19.5 18.547 1 85.88 170 LYS B C 1
ATOM 6293 O O . LYS B 1 170 ? -8.602 20.375 17.734 1 85.88 170 LYS B O 1
ATOM 6298 N N . ASP B 1 171 ? -9 19.703 19.812 1 79.69 171 ASP B N 1
ATOM 6299 C CA . ASP B 1 171 ? -8.836 21.047 20.375 1 79.69 171 ASP B CA 1
ATOM 6300 C C . ASP B 1 171 ? -7.383 21.312 20.75 1 79.69 171 ASP B C 1
ATOM 6302 O O . ASP B 1 171 ? -7.023 22.438 21.109 1 79.69 171 ASP B O 1
ATOM 6306 N N . SER B 1 172 ? -6.574 20.312 20.594 1 84.12 172 SER B N 1
ATOM 6307 C CA . SER B 1 172 ? -5.172 20.516 20.953 1 84.12 172 SER B CA 1
ATOM 6308 C C . SER B 1 172 ? -4.438 21.312 19.875 1 84.12 172 SER B C 1
ATOM 6310 O O . SER B 1 172 ? -4.762 21.219 18.688 1 84.12 172 SER B O 1
ATOM 6312 N N . ALA B 1 173 ? -3.516 22.156 20.344 1 80.5 173 ALA B N 1
ATOM 6313 C CA . ALA B 1 173 ? -2.691 22.938 19.422 1 80.5 173 ALA B CA 1
ATOM 6314 C C . ALA B 1 173 ? -1.88 22.031 18.5 1 80.5 173 ALA B C 1
ATOM 6316 O O . ALA B 1 173 ? -1.669 22.359 17.344 1 80.5 173 ALA B O 1
ATOM 6317 N N . ILE B 1 174 ? -1.5 20.906 19.031 1 86.69 174 ILE B N 1
ATOM 6318 C CA . ILE B 1 174 ? -0.709 19.953 18.266 1 86.69 174 ILE B CA 1
ATOM 6319 C C . ILE B 1 174 ? -1.539 19.406 17.109 1 86.69 174 ILE B C 1
ATOM 6321 O O . ILE B 1 174 ? -1.04 19.281 15.984 1 86.69 174 ILE B O 1
ATOM 6325 N N . TYR B 1 175 ? -2.795 19.141 17.375 1 88.75 175 TYR B N 1
ATOM 6326 C CA . TYR B 1 175 ? -3.674 18.625 16.328 1 88.75 175 TYR B CA 1
ATOM 6327 C C . TYR B 1 175 ? -3.752 19.578 15.148 1 88.75 175 TYR B C 1
ATOM 6329 O O . TYR B 1 175 ? -3.703 19.156 13.992 1 88.75 175 TYR B O 1
ATOM 6337 N N . LYS B 1 176 ? -3.805 20.766 15.422 1 81.12 176 LYS B N 1
ATOM 6338 C CA . LYS B 1 176 ? -4.012 21.781 14.398 1 81.12 176 LYS B CA 1
ATOM 6339 C C . LYS B 1 176 ? -2.75 21.984 13.562 1 81.12 176 LYS B C 1
ATOM 6341 O O . LYS B 1 176 ? -2.83 22.281 12.375 1 81.12 176 LYS B O 1
ATOM 6346 N N . ALA B 1 177 ? -1.636 21.812 14.172 1 86 177 ALA B N 1
ATOM 6347 C CA . ALA B 1 177 ? -0.369 22.062 13.492 1 86 177 ALA B CA 1
ATOM 6348 C C . ALA B 1 177 ? 0.281 20.766 13.039 1 86 177 ALA B C 1
ATOM 6350 O O . ALA B 1 177 ? 1.376 20.766 12.469 1 86 177 ALA B O 1
ATOM 6351 N N . SER B 1 178 ? -0.36 19.719 13.172 1 89.12 178 SER B N 1
ATOM 6352 C CA . SER B 1 178 ? 0.223 18.391 12.969 1 89.12 178 SER B CA 1
ATOM 6353 C C . SER B 1 178 ? 0.641 18.188 11.516 1 89.12 178 SER B C 1
ATOM 6355 O O . SER B 1 178 ? -0.078 18.578 10.602 1 89.12 178 SER B O 1
ATOM 6357 N N . PRO B 1 179 ? 1.839 17.562 11.344 1 90.94 179 PRO B N 1
ATOM 6358 C CA . PRO B 1 179 ? 2.285 17.25 9.992 1 90.94 179 PRO B CA 1
ATOM 6359 C C . PRO B 1 179 ? 1.479 16.109 9.359 1 90.94 179 PRO B C 1
ATOM 6361 O O . PRO B 1 179 ? 1.646 15.812 8.172 1 90.94 179 PRO B O 1
ATOM 6364 N N . LEU B 1 180 ? 0.592 15.555 10.109 1 88.56 180 LEU B N 1
ATOM 6365 C CA . LEU B 1 180 ? -0.109 14.375 9.633 1 88.56 180 LEU B CA 1
ATOM 6366 C C . LEU B 1 180 ? -1.48 14.742 9.07 1 88.56 180 LEU B C 1
ATOM 6368 O O . LEU B 1 180 ? -2.227 13.867 8.625 1 88.56 180 LEU B O 1
ATOM 6372 N N . HIS B 1 181 ? -1.72 16.031 9.047 1 86.81 181 HIS B N 1
ATOM 6373 C CA . HIS B 1 181 ? -2.932 16.484 8.375 1 86.81 181 HIS B CA 1
ATOM 6374 C C . HIS B 1 181 ? -2.908 16.125 6.891 1 86.81 181 HIS B C 1
ATOM 6376 O O . HIS B 1 181 ? -1.854 16.172 6.254 1 86.81 181 HIS B O 1
ATOM 6382 N N . LYS B 1 182 ? -4.113 15.828 6.512 1 83.19 182 LYS B N 1
ATOM 6383 C CA . LYS B 1 182 ? -4.238 15.672 5.066 1 83.19 182 LYS B CA 1
ATOM 6384 C C . LYS B 1 182 ? -4.098 17.016 4.355 1 83.19 182 LYS B C 1
ATOM 6386 O O . LYS B 1 182 ? -4.766 17.984 4.711 1 83.19 182 LYS B O 1
ATOM 6391 N N . LEU B 1 183 ? -3.234 17.047 3.379 1 86 183 LEU B N 1
ATOM 6392 C CA . LEU B 1 183 ? -2.973 18.266 2.645 1 86 183 LEU B CA 1
ATOM 6393 C C . LEU B 1 183 ? -3.947 18.438 1.482 1 86 183 LEU B C 1
ATOM 6395 O O . LEU B 1 183 ? -4.43 17.438 0.933 1 86 183 LEU B O 1
ATOM 6399 N N . THR B 1 184 ? -4.293 19.656 1.171 1 84.19 184 THR B N 1
ATOM 6400 C CA . THR B 1 184 ? -5.035 19.938 -0.051 1 84.19 184 THR B CA 1
ATOM 6401 C C . THR B 1 184 ? -4.164 19.703 -1.281 1 84.19 184 THR B C 1
ATOM 6403 O O . THR B 1 184 ? -2.943 19.578 -1.168 1 84.19 184 THR B O 1
ATOM 6406 N N . ASP B 1 185 ? -4.816 19.719 -2.428 1 78.5 185 ASP B N 1
ATOM 6407 C CA . ASP B 1 185 ? -4.07 19.531 -3.67 1 78.5 185 ASP B CA 1
ATOM 6408 C C . ASP B 1 185 ? -3.027 20.641 -3.844 1 78.5 185 ASP B C 1
ATOM 6410 O O . ASP B 1 185 ? -1.895 20.375 -4.25 1 78.5 185 ASP B O 1
ATOM 6414 N N . GLU B 1 186 ? -3.408 21.828 -3.527 1 82.31 186 GLU B N 1
ATOM 6415 C CA . GLU B 1 186 ? -2.504 22.969 -3.635 1 82.31 186 GLU B CA 1
ATOM 6416 C C . GLU B 1 186 ? -1.311 22.812 -2.695 1 82.31 186 GLU B C 1
ATOM 6418 O O . GLU B 1 186 ? -0.175 23.109 -3.074 1 82.31 186 GLU B O 1
ATOM 6423 N N . GLN B 1 187 ? -1.568 22.359 -1.527 1 86.75 187 GLN B N 1
ATOM 6424 C CA . GLN B 1 187 ? -0.511 22.156 -0.542 1 86.75 187 GLN B CA 1
ATOM 6425 C C . GLN B 1 187 ? 0.415 21.016 -0.952 1 86.75 187 GLN B C 1
ATOM 6427 O O . GLN B 1 187 ? 1.628 21.094 -0.747 1 86.75 187 GLN B O 1
ATOM 6432 N N . GLU B 1 188 ? -0.182 20.016 -1.468 1 84.62 188 GLU B N 1
ATOM 6433 C CA . GLU B 1 188 ? 0.614 18.875 -1.921 1 84.62 188 GLU B CA 1
ATOM 6434 C C . GLU B 1 188 ? 1.562 19.281 -3.047 1 84.62 188 GLU B C 1
ATOM 6436 O O . GLU B 1 188 ? 2.705 18.828 -3.098 1 84.62 188 GLU B O 1
ATOM 6441 N N . ASP B 1 189 ? 1.039 19.984 -4.012 1 81.31 189 ASP B N 1
ATOM 6442 C CA . ASP B 1 189 ? 1.871 20.484 -5.102 1 81.31 189 ASP B CA 1
ATOM 6443 C C . ASP B 1 189 ? 3.025 21.328 -4.566 1 81.31 189 ASP B C 1
ATOM 6445 O O . ASP B 1 189 ? 4.16 21.203 -5.031 1 81.31 189 ASP B O 1
ATOM 6449 N N . ALA B 1 190 ? 2.703 22.203 -3.662 1 86.19 190 ALA B N 1
ATOM 6450 C CA . ALA B 1 190 ? 3.719 23.047 -3.031 1 86.19 190 ALA B CA 1
ATOM 6451 C C . ALA B 1 190 ? 4.77 22.188 -2.324 1 86.19 190 ALA B C 1
ATOM 6453 O O . ALA B 1 190 ? 5.969 22.469 -2.416 1 86.19 190 ALA B O 1
ATOM 6454 N N . LYS B 1 191 ? 4.289 21.25 -1.627 1 89.5 191 LYS B N 1
ATOM 6455 C CA . LYS B 1 191 ? 5.191 20.344 -0.904 1 89.5 191 LYS B CA 1
ATOM 6456 C C . LYS B 1 191 ? 6.168 19.672 -1.855 1 89.5 191 LYS B C 1
ATOM 6458 O O . LYS B 1 191 ? 7.371 19.625 -1.598 1 89.5 191 LYS B O 1
ATOM 6463 N N . ILE B 1 192 ? 5.668 19.156 -2.908 1 82 192 ILE B N 1
ATOM 6464 C CA . ILE B 1 192 ? 6.504 18.484 -3.896 1 82 192 ILE B CA 1
ATOM 6465 C C . ILE B 1 192 ? 7.535 19.453 -4.449 1 82 192 ILE B C 1
ATOM 6467 O O . ILE B 1 192 ? 8.719 19.125 -4.543 1 82 192 ILE B O 1
ATOM 6471 N N . GLN B 1 193 ? 7.074 20.594 -4.789 1 83.38 193 GLN B N 1
ATOM 6472 C CA . GLN B 1 193 ? 7.957 21.609 -5.336 1 83.38 193 GLN B CA 1
ATOM 6473 C C . GLN B 1 193 ? 9.062 21.984 -4.348 1 83.38 193 GLN B C 1
ATOM 6475 O O . GLN B 1 193 ? 10.234 22.078 -4.727 1 83.38 193 GLN B O 1
ATOM 6480 N N . ILE B 1 194 ? 8.734 22.172 -3.162 1 89.81 194 ILE B N 1
ATOM 6481 C CA . ILE B 1 194 ? 9.68 22.594 -2.133 1 89.81 194 ILE B CA 1
ATOM 6482 C C . ILE B 1 194 ? 10.688 21.469 -1.87 1 89.81 194 ILE B C 1
ATOM 6484 O O . ILE B 1 194 ? 11.898 21.719 -1.787 1 89.81 194 ILE B O 1
ATOM 6488 N N . VAL B 1 195 ? 10.234 20.281 -1.758 1 88.81 195 VAL B N 1
ATOM 6489 C CA . VAL B 1 195 ? 11.109 19.141 -1.493 1 88.81 195 VAL B CA 1
ATOM 6490 C C . VAL B 1 195 ? 12.086 18.953 -2.65 1 88.81 195 VAL B C 1
ATOM 6492 O O . VAL B 1 195 ? 13.266 18.672 -2.436 1 88.81 195 VAL B O 1
ATOM 6495 N N . ASP B 1 196 ? 11.57 19.094 -3.857 1 81.81 196 ASP B N 1
ATOM 6496 C CA . ASP B 1 196 ? 12.43 19 -5.035 1 81.81 196 ASP B CA 1
ATOM 6497 C C . ASP B 1 196 ? 13.492 20.094 -5.039 1 81.81 196 ASP B C 1
ATOM 6499 O O . ASP B 1 196 ? 14.656 19.844 -5.371 1 81.81 196 ASP B O 1
ATOM 6503 N N . CYS B 1 197 ? 13.078 21.281 -4.715 1 84.31 197 CYS B N 1
ATOM 6504 C CA . CYS B 1 197 ? 13.992 22.406 -4.648 1 84.31 197 CYS B CA 1
ATOM 6505 C C . CYS B 1 197 ? 15.094 22.156 -3.625 1 84.31 197 CYS B C 1
ATOM 6507 O O . CYS B 1 197 ? 16.266 22.438 -3.887 1 84.31 197 CYS B O 1
ATOM 6509 N N . ILE B 1 198 ? 14.727 21.656 -2.516 1 88.69 198 ILE B N 1
ATOM 6510 C CA . ILE B 1 198 ? 15.672 21.375 -1.444 1 88.69 198 ILE B CA 1
ATOM 6511 C C . ILE B 1 198 ? 16.656 20.312 -1.897 1 88.69 198 ILE B C 1
ATOM 6513 O O . ILE B 1 198 ? 17.859 20.422 -1.661 1 88.69 198 ILE B O 1
ATOM 6517 N N . ALA B 1 199 ? 16.156 19.328 -2.545 1 81.62 199 ALA B N 1
ATOM 6518 C CA . ALA B 1 199 ? 17.016 18.25 -3.041 1 81.62 199 ALA B CA 1
ATOM 6519 C C . ALA B 1 199 ? 18.031 18.766 -4.062 1 81.62 199 ALA B C 1
ATOM 6521 O O . ALA B 1 199 ? 19.203 18.391 -4.039 1 81.62 199 ALA B O 1
ATOM 6522 N N . LEU B 1 200 ? 17.609 19.641 -4.93 1 77.38 200 LEU B N 1
ATOM 6523 C CA . LEU B 1 200 ? 18.453 20.203 -5.973 1 77.38 200 LEU B CA 1
ATOM 6524 C C . LEU B 1 200 ? 19.5 21.156 -5.375 1 77.38 200 LEU B C 1
ATOM 6526 O O . LEU B 1 200 ? 20.641 21.188 -5.828 1 77.38 200 LEU B O 1
ATOM 6530 N N . ALA B 1 201 ? 19.109 21.953 -4.441 1 80.62 201 ALA B N 1
ATOM 6531 C CA . ALA B 1 201 ? 19.984 22.922 -3.812 1 80.62 201 ALA B CA 1
ATOM 6532 C C . ALA B 1 201 ? 21.141 22.234 -3.092 1 80.62 201 ALA B C 1
ATOM 6534 O O . ALA B 1 201 ? 22.25 22.75 -3.053 1 80.62 201 ALA B O 1
ATOM 6535 N N . ARG B 1 202 ? 20.859 21.188 -2.578 1 76.81 202 ARG B N 1
ATOM 6536 C CA . ARG B 1 202 ? 21.875 20.438 -1.859 1 76.81 202 ARG B CA 1
ATOM 6537 C C . ARG B 1 202 ? 22.953 19.938 -2.811 1 76.81 202 ARG B C 1
ATOM 6539 O O . ARG B 1 202 ? 24.125 19.797 -2.42 1 76.81 202 ARG B O 1
ATOM 6546 N N . ASN B 1 203 ? 22.625 19.891 -4.102 1 71.94 203 ASN B N 1
ATOM 6547 C CA . ASN B 1 203 ? 23.578 19.391 -5.098 1 71.94 203 ASN B CA 1
ATOM 6548 C C . ASN B 1 203 ? 24.328 20.547 -5.777 1 71.94 203 ASN B C 1
ATOM 6550 O O . ASN B 1 203 ? 25.406 20.344 -6.312 1 71.94 203 ASN B O 1
ATOM 6554 N N . LYS B 1 204 ? 23.766 21.734 -5.996 1 68.31 204 LYS B N 1
ATOM 6555 C CA . LYS B 1 204 ? 24.297 22.828 -6.805 1 68.31 204 LYS B CA 1
ATOM 6556 C C . LYS B 1 204 ? 25.016 23.844 -5.934 1 68.31 204 LYS B C 1
ATOM 6558 O O . LYS B 1 204 ? 25.703 24.734 -6.449 1 68.31 204 LYS B O 1
ATOM 6563 N N . ASN B 1 205 ? 25.438 23.703 -4.836 1 73.12 205 ASN B N 1
ATOM 6564 C CA . ASN B 1 205 ? 26.062 24.672 -3.932 1 73.12 205 ASN B CA 1
ATOM 6565 C C . ASN B 1 205 ? 25.5 26.078 -4.141 1 73.12 205 ASN B C 1
ATOM 6567 O O . ASN B 1 205 ? 26.266 27.047 -4.172 1 73.12 205 ASN B O 1
ATOM 6571 N N . GLU B 1 206 ? 24.266 26.406 -4.547 1 81.19 206 GLU B N 1
ATOM 6572 C CA . GLU B 1 206 ? 23.594 27.703 -4.672 1 81.19 206 GLU B CA 1
ATOM 6573 C C . GLU B 1 206 ? 22.484 27.844 -3.635 1 81.19 206 GLU B C 1
ATOM 6575 O O . GLU B 1 206 ? 21.703 26.922 -3.414 1 81.19 206 GLU B O 1
ATOM 6580 N N . LYS B 1 207 ? 22.516 29.109 -3.078 1 87.94 207 LYS B N 1
ATOM 6581 C CA . LYS B 1 207 ? 21.5 29.406 -2.07 1 87.94 207 LYS B CA 1
ATOM 6582 C C . LYS B 1 207 ? 20.125 29.531 -2.697 1 87.94 207 LYS B C 1
ATOM 6584 O O . LYS B 1 207 ? 19.969 30.109 -3.77 1 87.94 207 LYS B O 1
ATOM 6589 N N . GLN B 1 208 ? 19.203 28.891 -2.125 1 92.31 208 GLN B N 1
ATOM 6590 C CA . GLN B 1 208 ? 17.828 28.922 -2.615 1 92.31 208 GLN B CA 1
ATOM 6591 C C . GLN B 1 208 ? 16.906 29.578 -1.593 1 92.31 208 GLN B C 1
ATOM 6593 O O . GLN B 1 208 ? 17.031 29.328 -0.391 1 92.31 208 GLN B O 1
ATOM 6598 N N . ILE B 1 209 ? 16.094 30.484 -2.078 1 93.94 209 ILE B N 1
ATOM 6599 C CA . ILE B 1 209 ? 15.062 31.109 -1.259 1 93.94 209 ILE B CA 1
ATOM 6600 C C . ILE B 1 209 ? 13.688 30.672 -1.738 1 93.94 209 ILE B C 1
ATOM 6602 O O . ILE B 1 209 ? 13.359 30.812 -2.918 1 93.94 209 ILE B O 1
ATOM 6606 N N . ILE B 1 210 ? 12.977 30.047 -0.9 1 94.81 210 ILE B N 1
ATOM 6607 C CA . ILE B 1 210 ? 11.594 29.688 -1.181 1 94.81 210 ILE B CA 1
ATOM 6608 C C . ILE B 1 210 ? 10.648 30.594 -0.408 1 94.81 210 ILE B C 1
ATOM 6610 O O . ILE B 1 210 ? 10.781 30.75 0.809 1 94.81 210 ILE B O 1
ATOM 6614 N N . PHE B 1 211 ? 9.805 31.25 -1.066 1 94 211 PHE B N 1
ATOM 6615 C CA . PHE B 1 211 ? 8.906 32.219 -0.466 1 94 211 PHE B CA 1
ATOM 6616 C C . PHE B 1 211 ? 7.457 31.797 -0.61 1 94 211 PHE B C 1
ATOM 6618 O O . PHE B 1 211 ? 6.953 31.656 -1.727 1 94 211 PHE B O 1
ATOM 6625 N N . ILE B 1 212 ? 6.809 31.578 0.523 1 92.5 212 ILE B N 1
ATOM 6626 C CA . ILE B 1 212 ? 5.418 31.141 0.541 1 92.5 212 ILE B CA 1
ATOM 6627 C C . ILE B 1 212 ? 4.527 32.281 1.05 1 92.5 212 ILE B C 1
ATOM 6629 O O . ILE B 1 212 ? 4.629 32.656 2.211 1 92.5 212 ILE B O 1
ATOM 6633 N N . ASP B 1 213 ? 3.695 32.719 0.21 1 90.5 213 ASP B N 1
ATOM 6634 C CA . ASP B 1 213 ? 2.705 33.719 0.577 1 90.5 213 ASP B CA 1
ATOM 6635 C C . ASP B 1 213 ? 1.352 33.094 0.869 1 90.5 213 ASP B C 1
ATOM 6637 O O . ASP B 1 213 ? 0.942 32.156 0.183 1 90.5 213 ASP B O 1
ATOM 6641 N N . GLY B 1 214 ? 0.765 33.5 1.917 1 85.38 214 GLY B N 1
ATOM 6642 C CA . GLY B 1 214 ? -0.589 33.062 2.221 1 85.38 214 GLY B CA 1
ATOM 6643 C C . GLY B 1 214 ? -1.216 33.844 3.375 1 85.38 214 GLY B C 1
ATOM 6644 O O . GLY B 1 214 ? -0.525 34.219 4.32 1 85.38 214 GLY B O 1
ATOM 6645 N N . GLU B 1 215 ? -2.455 33.906 3.285 1 78.31 215 GLU B N 1
ATOM 6646 C CA . GLU B 1 215 ? -3.186 34.594 4.352 1 78.31 215 GLU B CA 1
ATOM 6647 C C . GLU B 1 215 ? -3.459 33.656 5.52 1 78.31 215 GLU B C 1
ATOM 6649 O O . GLU B 1 215 ? -3.154 32.469 5.449 1 78.31 215 GLU B O 1
ATOM 6654 N N . ALA B 1 216 ? -3.961 34.25 6.566 1 75.81 216 ALA B N 1
ATOM 6655 C CA . ALA B 1 216 ? -4.32 33.469 7.738 1 75.81 216 ALA B CA 1
ATOM 6656 C C . ALA B 1 216 ? -5.305 32.375 7.375 1 75.81 216 ALA B C 1
ATOM 6658 O O . ALA B 1 216 ? -6.238 32.594 6.602 1 75.81 216 ALA B O 1
ATOM 6659 N N . GLY B 1 217 ? -5.031 31.203 7.746 1 78.06 217 GLY B N 1
ATOM 6660 C CA . GLY B 1 217 ? -5.977 30.109 7.57 1 78.06 217 GLY B CA 1
ATOM 6661 C C . GLY B 1 217 ? -5.734 29.297 6.309 1 78.06 217 GLY B C 1
ATOM 6662 O O . GLY B 1 217 ? -6.488 28.375 6 1 78.06 217 GLY B O 1
ATOM 6663 N N . THR B 1 218 ? -4.691 29.562 5.613 1 81.75 218 THR B N 1
ATOM 6664 C CA . THR B 1 218 ? -4.461 28.891 4.344 1 81.75 218 THR B CA 1
ATOM 6665 C C . THR B 1 218 ? -3.643 27.625 4.551 1 81.75 218 THR B C 1
ATOM 6667 O O . THR B 1 218 ? -3.303 26.922 3.588 1 81.75 218 THR B O 1
ATOM 6670 N N . GLY B 1 219 ? -3.312 27.328 5.793 1 84.81 219 GLY B N 1
ATOM 6671 C CA . GLY B 1 219 ? -2.646 26.078 6.098 1 84.81 219 GLY B CA 1
ATOM 6672 C C . GLY B 1 219 ? -1.139 26.156 5.957 1 84.81 219 GLY B C 1
ATOM 6673 O O . GLY B 1 219 ? -0.477 25.125 5.758 1 84.81 219 GLY B O 1
ATOM 6674 N N . LYS B 1 220 ? -0.544 27.312 6.074 1 88.88 220 LYS B N 1
ATOM 6675 C CA . LYS B 1 220 ? 0.899 27.484 5.945 1 88.88 220 LYS B CA 1
ATOM 6676 C C . LYS B 1 220 ? 1.651 26.672 7 1 88.88 220 LYS B C 1
ATOM 6678 O O . LYS B 1 220 ? 2.678 26.062 6.703 1 88.88 220 LYS B O 1
ATOM 6683 N N . THR B 1 221 ? 1.07 26.75 8.18 1 87.31 221 THR B N 1
ATOM 6684 C CA . THR B 1 221 ? 1.714 26.078 9.297 1 87.31 221 THR B CA 1
ATOM 6685 C C . THR B 1 221 ? 1.733 24.562 9.07 1 87.31 221 THR B C 1
ATOM 6687 O O . THR B 1 221 ? 2.758 23.906 9.281 1 87.31 221 THR B O 1
ATOM 6690 N N . VAL B 1 222 ? 0.699 24.031 8.609 1 88 222 VAL B N 1
ATOM 6691 C CA . VAL B 1 222 ? 0.585 22.594 8.367 1 88 222 VAL B CA 1
ATOM 6692 C C . VAL B 1 222 ? 1.525 22.188 7.234 1 88 222 VAL B C 1
ATOM 6694 O O . VAL B 1 222 ? 2.146 21.125 7.285 1 88 222 VAL B O 1
ATOM 6697 N N . LEU B 1 223 ? 1.566 22.969 6.223 1 90.69 223 LEU B N 1
ATOM 6698 C CA . LEU B 1 223 ? 2.467 22.703 5.109 1 90.69 223 LEU B CA 1
ATOM 6699 C C . LEU B 1 223 ? 3.916 22.672 5.578 1 90.69 223 LEU B C 1
ATOM 6701 O O . LEU B 1 223 ? 4.652 21.734 5.254 1 90.69 223 LEU B O 1
ATOM 6705 N N . ASN B 1 224 ? 4.305 23.641 6.391 1 91.75 224 ASN B N 1
ATOM 6706 C CA . ASN B 1 224 ? 5.664 23.688 6.918 1 91.75 224 ASN B CA 1
ATOM 6707 C C . ASN B 1 224 ? 5.988 22.469 7.766 1 91.75 224 ASN B C 1
ATOM 6709 O O . ASN B 1 224 ? 7.043 21.844 7.598 1 91.75 224 ASN B O 1
ATOM 6713 N N . SER B 1 225 ? 5.051 22.219 8.617 1 91.69 225 SER B N 1
ATOM 6714 C CA . SER B 1 225 ? 5.262 21.078 9.492 1 91.69 225 SER B CA 1
ATOM 6715 C C . SER B 1 225 ? 5.375 19.781 8.703 1 91.69 225 SER B C 1
ATOM 6717 O O . SER B 1 225 ? 6.188 18.922 9.031 1 91.69 225 SER B O 1
ATOM 6719 N N . SER B 1 226 ? 4.582 19.656 7.742 1 91.62 226 SER B N 1
ATOM 6720 C CA . SER B 1 226 ? 4.57 18.453 6.914 1 91.62 226 SER B CA 1
ATOM 6721 C C . SER B 1 226 ? 5.895 18.281 6.18 1 91.62 226 SER B C 1
ATOM 6723 O O . SER B 1 226 ? 6.445 17.172 6.145 1 91.62 226 SER B O 1
ATOM 6725 N N . ILE B 1 227 ? 6.406 19.344 5.535 1 93.31 227 ILE B N 1
ATOM 6726 C CA . ILE B 1 227 ? 7.656 19.266 4.785 1 93.31 227 ILE B CA 1
ATOM 6727 C C . ILE B 1 227 ? 8.812 19.016 5.742 1 93.31 227 ILE B C 1
ATOM 6729 O O . ILE B 1 227 ? 9.695 18.188 5.465 1 93.31 227 ILE B O 1
ATOM 6733 N N . PHE B 1 228 ? 8.766 19.75 6.84 1 93.12 228 PHE B N 1
ATOM 6734 C CA . PHE B 1 228 ? 9.781 19.609 7.875 1 93.12 228 PHE B CA 1
ATOM 6735 C C . PHE B 1 228 ? 9.906 18.156 8.32 1 93.12 228 PHE B C 1
ATOM 6737 O O . PHE B 1 228 ? 11.008 17.609 8.359 1 93.12 228 PHE B O 1
ATOM 6744 N N . TYR B 1 229 ? 8.82 17.578 8.562 1 90.81 229 TYR B N 1
ATOM 6745 C CA . TYR B 1 229 ? 8.805 16.203 9.016 1 90.81 229 TYR B CA 1
ATOM 6746 C C . TYR B 1 229 ? 9.242 15.258 7.895 1 90.81 229 TYR B C 1
ATOM 6748 O O . TYR B 1 229 ? 9.992 14.305 8.133 1 90.81 229 TYR B O 1
ATOM 6756 N N . GLU B 1 230 ? 8.766 15.492 6.762 1 89.75 230 GLU B N 1
ATOM 6757 C CA . GLU B 1 230 ? 9.109 14.656 5.613 1 89.75 230 GLU B CA 1
ATOM 6758 C C . GLU B 1 230 ? 10.617 14.617 5.387 1 89.75 230 GLU B C 1
ATOM 6760 O O . GLU B 1 230 ? 11.172 13.562 5.074 1 89.75 230 GLU B O 1
ATOM 6765 N N . LEU B 1 231 ? 11.281 15.703 5.461 1 91.06 231 LEU B N 1
ATOM 6766 C CA . LEU B 1 231 ? 12.727 15.773 5.262 1 91.06 231 LEU B CA 1
ATOM 6767 C C . LEU B 1 231 ? 13.461 14.906 6.273 1 91.06 231 LEU B C 1
ATOM 6769 O O . LEU B 1 231 ? 14.406 14.203 5.922 1 91.06 231 LEU B O 1
ATOM 6773 N N . TYR B 1 232 ? 13.023 14.969 7.5 1 89.38 232 TYR B N 1
ATOM 6774 C CA . TYR B 1 232 ? 13.656 14.148 8.523 1 89.38 232 TYR B CA 1
ATOM 6775 C C . TYR B 1 232 ? 13.43 12.664 8.25 1 89.38 232 TYR B C 1
ATOM 6777 O O . TYR B 1 232 ? 14.32 11.844 8.469 1 89.38 232 TYR B O 1
ATOM 6785 N N . CYS B 1 233 ? 12.227 12.352 7.852 1 86 233 CYS B N 1
ATOM 6786 C CA . CYS B 1 233 ? 11.945 10.961 7.52 1 86 233 CYS B CA 1
ATOM 6787 C C . CYS B 1 233 ? 12.859 10.469 6.406 1 86 233 CYS B C 1
ATOM 6789 O O . CYS B 1 233 ? 13.383 9.359 6.469 1 86 233 CYS B O 1
ATOM 6791 N N . GLN B 1 234 ? 13.008 11.273 5.402 1 83.88 234 GLN B N 1
ATOM 6792 C CA . GLN B 1 234 ? 13.867 10.922 4.277 1 83.88 234 GLN B CA 1
ATOM 6793 C C . GLN B 1 234 ? 15.312 10.711 4.73 1 83.88 234 GLN B C 1
ATOM 6795 O O . GLN B 1 234 ? 15.977 9.781 4.277 1 83.88 234 GLN B O 1
ATOM 6800 N N . GLU B 1 235 ? 15.742 11.57 5.562 1 85.62 235 GLU B N 1
ATOM 6801 C CA . GLU B 1 235 ? 17.125 11.492 6.023 1 85.62 235 GLU B CA 1
ATOM 6802 C C . GLU B 1 235 ? 17.328 10.305 6.957 1 85.62 235 GLU B C 1
ATOM 6804 O O . GLU B 1 235 ? 18.406 9.703 6.98 1 85.62 235 GLU B O 1
ATOM 6809 N N . GLU B 1 236 ? 16.359 10 7.727 1 80.94 236 GLU B N 1
ATOM 6810 C CA . GLU B 1 236 ? 16.422 8.828 8.594 1 80.94 236 GLU B CA 1
ATOM 6811 C C . GLU B 1 236 ? 16.547 7.543 7.785 1 80.94 236 GLU B C 1
ATOM 6813 O O . GLU B 1 236 ? 17.219 6.598 8.203 1 80.94 236 GLU B O 1
ATOM 6818 N N . GLU B 1 237 ? 15.781 7.469 6.758 1 74.25 237 GLU B N 1
ATOM 6819 C CA . GLU B 1 237 ? 15.836 6.301 5.891 1 74.25 237 GLU B CA 1
ATOM 6820 C C . GLU B 1 237 ? 17.234 6.086 5.336 1 74.25 237 GLU B C 1
ATOM 6822 O O . GLU B 1 237 ? 17.656 4.949 5.094 1 74.25 237 GLU B O 1
ATOM 6827 N N . LYS B 1 238 ? 18 7.203 5.207 1 76.12 238 LYS B N 1
ATOM 6828 C CA . LYS B 1 238 ? 19.344 7.152 4.676 1 76.12 238 LYS B CA 1
ATOM 6829 C C . LYS B 1 238 ? 20.375 7.055 5.801 1 76.12 238 LYS B C 1
ATOM 6831 O O . LYS B 1 238 ? 21.578 7.066 5.551 1 76.12 238 LYS B O 1
ATOM 6836 N N . ASP B 1 239 ? 19.875 6.977 6.949 1 78.19 239 ASP B N 1
ATOM 6837 C CA . ASP B 1 239 ? 20.719 6.988 8.141 1 78.19 239 ASP B CA 1
ATOM 6838 C C . ASP B 1 239 ? 21.688 8.172 8.125 1 78.19 239 ASP B C 1
ATOM 6840 O O . ASP B 1 239 ? 22.859 8.039 8.477 1 78.19 239 ASP B O 1
ATOM 6844 N N . ASN B 1 240 ? 21.188 9.367 7.691 1 83 240 ASN B N 1
ATOM 6845 C CA . ASN B 1 240 ? 21.984 10.586 7.617 1 83 240 ASN B CA 1
ATOM 6846 C C . ASN B 1 240 ? 21.766 11.477 8.836 1 83 240 ASN B C 1
ATOM 6848 O O . ASN B 1 240 ? 20.797 12.219 8.906 1 83 240 ASN B O 1
ATOM 6852 N N . THR B 1 241 ? 22.719 11.586 9.719 1 82 241 THR B N 1
ATOM 6853 C CA . THR B 1 241 ? 22.594 12.359 10.945 1 82 241 THR B CA 1
ATOM 6854 C C . THR B 1 241 ? 23.25 13.727 10.797 1 82 241 THR B C 1
ATOM 6856 O O . THR B 1 241 ? 23.156 14.57 11.688 1 82 241 THR B O 1
ATOM 6859 N N . GLU B 1 242 ? 23.781 13.961 9.633 1 84.75 242 GLU B N 1
ATOM 6860 C CA . GLU B 1 242 ? 24.5 15.211 9.438 1 84.75 242 GLU B CA 1
ATOM 6861 C C . GLU B 1 242 ? 23.594 16.297 8.867 1 84.75 242 GLU B C 1
ATOM 6863 O O . GLU B 1 242 ? 23.922 17.484 8.898 1 84.75 242 GLU B O 1
ATOM 6868 N N . PHE B 1 243 ? 22.453 15.898 8.43 1 88.44 243 PHE B N 1
ATOM 6869 C CA . PHE B 1 243 ? 21.5 16.844 7.844 1 88.44 243 PHE B CA 1
ATOM 6870 C C . PHE B 1 243 ? 20.969 17.812 8.891 1 88.44 243 PHE B C 1
ATOM 6872 O O . PHE B 1 243 ? 20.469 17.391 9.938 1 88.44 243 PHE B O 1
ATOM 6879 N N . LYS B 1 244 ? 21.156 19.094 8.695 1 92 244 LYS B N 1
ATOM 6880 C CA . LYS B 1 244 ? 20.672 20.109 9.633 1 92 244 LYS B CA 1
ATOM 6881 C C . LYS B 1 244 ? 19.469 20.859 9.07 1 92 244 LYS B C 1
ATOM 6883 O O . LYS B 1 244 ? 19.609 21.641 8.125 1 92 244 LYS B O 1
ATOM 6888 N N . CYS B 1 245 ? 18.359 20.641 9.586 1 94.81 245 CYS B N 1
ATOM 6889 C CA . CYS B 1 245 ? 17.109 21.312 9.25 1 94.81 245 CYS B CA 1
ATOM 6890 C C . CYS B 1 245 ? 16.469 21.922 10.484 1 94.81 245 CYS B C 1
ATOM 6892 O O . CYS B 1 245 ? 16.281 21.25 11.5 1 94.81 245 CYS B O 1
ATOM 6894 N N . CYS B 1 246 ? 16.172 23.234 10.438 1 96.31 246 CYS B N 1
ATOM 6895 C CA . CYS B 1 246 ? 15.656 23.922 11.617 1 96.31 246 CYS B CA 1
ATOM 6896 C C . CYS B 1 246 ? 14.328 24.609 11.312 1 96.31 246 CYS B C 1
ATOM 6898 O O . CYS B 1 246 ? 14.078 25.016 10.18 1 96.31 246 CYS B O 1
ATOM 6900 N N . MET B 1 247 ? 13.508 24.641 12.344 1 96.69 247 MET B N 1
ATOM 6901 C CA . MET B 1 247 ? 12.273 25.422 12.328 1 96.69 247 MET B CA 1
ATOM 6902 C C . MET B 1 247 ? 12.406 26.656 13.219 1 96.69 247 MET B C 1
ATOM 6904 O O . MET B 1 247 ? 12.68 26.547 14.414 1 96.69 247 MET B O 1
ATOM 6908 N N . VAL B 1 248 ? 12.25 27.812 12.586 1 96.75 248 VAL B N 1
ATOM 6909 C CA . VAL B 1 248 ? 12.391 29.078 13.312 1 96.75 248 VAL B CA 1
ATOM 6910 C C . VAL B 1 248 ? 11.055 29.797 13.344 1 96.75 248 VAL B C 1
ATOM 6912 O O . VAL B 1 248 ? 10.414 29.984 12.312 1 96.75 248 VAL B O 1
ATOM 6915 N N . VAL B 1 249 ? 10.633 30.125 14.516 1 92.38 249 VAL B N 1
ATOM 6916 C CA . VAL B 1 249 ? 9.422 30.922 14.688 1 92.38 249 VAL B CA 1
ATOM 6917 C C . VAL B 1 249 ? 9.609 31.906 15.852 1 92.38 249 VAL B C 1
ATOM 6919 O O . VAL B 1 249 ? 10.008 31.5 16.953 1 92.38 249 VAL B O 1
ATOM 6922 N N . ASN B 1 250 ? 9.391 33.156 15.578 1 89.38 250 ASN B N 1
ATOM 6923 C CA . ASN B 1 250 ? 9.625 34.156 16.594 1 89.38 250 ASN B CA 1
ATOM 6924 C C . ASN B 1 250 ? 8.375 34.438 17.422 1 89.38 250 ASN B C 1
ATOM 6926 O O . ASN B 1 250 ? 7.953 35.562 17.578 1 89.38 250 ASN B O 1
ATOM 6930 N N . HIS B 1 251 ? 7.711 33.406 17.906 1 84.06 251 HIS B N 1
ATOM 6931 C CA . HIS B 1 251 ? 6.547 33.406 18.781 1 84.06 251 HIS B CA 1
ATOM 6932 C C . HIS B 1 251 ? 6.625 32.312 19.812 1 84.06 251 HIS B C 1
ATOM 6934 O O . HIS B 1 251 ? 6.699 31.125 19.453 1 84.06 251 HIS B O 1
ATOM 6940 N N . ASP B 1 252 ? 6.484 32.656 21.031 1 82.81 252 ASP B N 1
ATOM 6941 C CA . ASP B 1 252 ? 6.758 31.719 22.125 1 82.81 252 ASP B CA 1
ATOM 6942 C C . ASP B 1 252 ? 5.805 30.531 22.094 1 82.81 252 ASP B C 1
ATOM 6944 O O . ASP B 1 252 ? 6.234 29.375 22.219 1 82.81 252 ASP B O 1
ATOM 6948 N N . GLU B 1 253 ? 4.555 30.797 21.938 1 80.94 253 GLU B N 1
ATOM 6949 C CA . GLU B 1 253 ? 3.562 29.734 21.969 1 80.94 253 GLU B CA 1
ATOM 6950 C C . GLU B 1 253 ? 3.74 28.781 20.797 1 80.94 253 GLU B C 1
ATOM 6952 O O . GLU B 1 253 ? 3.561 27.578 20.938 1 80.94 253 GLU B O 1
ATOM 6957 N N . GLN B 1 254 ? 4.098 29.297 19.672 1 85.94 254 GLN B N 1
ATOM 6958 C CA . GLN B 1 254 ? 4.281 28.469 18.484 1 85.94 254 GLN B CA 1
ATOM 6959 C C . GLN B 1 254 ? 5.531 27.609 18.594 1 85.94 254 GLN B C 1
ATOM 6961 O O . GLN B 1 254 ? 5.559 26.469 18.094 1 85.94 254 GLN B O 1
ATOM 6966 N N . VAL B 1 255 ? 6.539 28.156 19.188 1 89.19 255 VAL B N 1
ATOM 6967 C CA . VAL B 1 255 ? 7.754 27.375 19.406 1 89.19 255 VAL B CA 1
ATOM 6968 C C . VAL B 1 255 ? 7.43 26.141 20.25 1 89.19 255 VAL B C 1
ATOM 6970 O O . VAL B 1 255 ? 7.918 25.047 19.953 1 89.19 255 VAL B O 1
ATOM 6973 N N . LYS B 1 256 ? 6.594 26.391 21.25 1 85.31 256 LYS B N 1
ATOM 6974 C CA . LYS B 1 256 ? 6.207 25.266 22.109 1 85.31 256 LYS B CA 1
ATOM 6975 C C . LYS B 1 256 ? 5.5 24.188 21.312 1 85.31 256 LYS B C 1
ATOM 6977 O O . LYS B 1 256 ? 5.777 23 21.5 1 85.31 256 LYS B O 1
ATOM 6982 N N . VAL B 1 257 ? 4.645 24.578 20.5 1 86.31 257 VAL B N 1
ATOM 6983 C CA . VAL B 1 257 ? 3.85 23.625 19.719 1 86.31 257 VAL B CA 1
ATOM 6984 C C . VAL B 1 257 ? 4.762 22.844 18.781 1 86.31 257 VAL B C 1
ATOM 6986 O O . VAL B 1 257 ? 4.707 21.609 18.75 1 86.31 257 VAL B O 1
ATOM 6989 N N . TYR B 1 258 ? 5.68 23.484 18.016 1 90.94 258 TYR B N 1
ATOM 6990 C CA . TYR B 1 258 ? 6.586 22.828 17.094 1 90.94 258 TYR B CA 1
ATOM 6991 C C . TYR B 1 258 ? 7.547 21.906 17.844 1 90.94 258 TYR B C 1
ATOM 6993 O O . TYR B 1 258 ? 7.879 20.812 17.359 1 90.94 258 TYR B O 1
ATOM 7001 N N . SER B 1 259 ? 7.969 22.406 18.969 1 91.62 259 SER B N 1
ATOM 7002 C CA . SER B 1 259 ? 8.891 21.594 19.766 1 91.62 259 SER B CA 1
ATOM 7003 C C . SER B 1 259 ? 8.219 20.312 20.25 1 91.62 259 SER B C 1
ATOM 7005 O O . SER B 1 259 ? 8.836 19.25 20.25 1 91.62 259 SER B O 1
ATOM 7007 N N . ASP B 1 260 ? 7.012 20.516 20.703 1 89.56 260 ASP B N 1
ATOM 7008 C CA . ASP B 1 260 ? 6.27 19.344 21.172 1 89.56 260 ASP B CA 1
ATOM 7009 C C . ASP B 1 260 ? 6.047 18.344 20.031 1 89.56 260 ASP B C 1
ATOM 7011 O O . ASP B 1 260 ? 6.145 17.125 20.234 1 89.56 260 ASP B O 1
ATOM 7015 N N . ILE B 1 261 ? 5.742 18.812 18.891 1 90.38 261 ILE B N 1
ATOM 7016 C CA . ILE B 1 261 ? 5.559 17.969 17.719 1 90.38 261 ILE B CA 1
ATOM 7017 C C . ILE B 1 261 ? 6.852 17.219 17.422 1 90.38 261 ILE B C 1
ATOM 7019 O O . ILE B 1 261 ? 6.836 16 17.188 1 90.38 261 ILE B O 1
ATOM 7023 N N . ALA B 1 262 ? 7.945 17.906 17.422 1 92.44 262 ALA B N 1
ATOM 7024 C CA . ALA B 1 262 ? 9.25 17.312 17.141 1 92.44 262 ALA B CA 1
ATOM 7025 C C . ALA B 1 262 ? 9.57 16.203 18.156 1 92.44 262 ALA B C 1
ATOM 7027 O O . ALA B 1 262 ? 10.109 15.164 17.797 1 92.44 262 ALA B O 1
ATOM 7028 N N . LYS B 1 263 ? 9.211 16.5 19.359 1 91.44 263 LYS B N 1
ATOM 7029 C CA . LYS B 1 263 ? 9.438 15.516 20.422 1 91.44 263 LYS B CA 1
ATOM 7030 C C . LYS B 1 263 ? 8.562 14.281 20.219 1 91.44 263 LYS B C 1
ATOM 7032 O O . LYS B 1 263 ? 9.047 13.148 20.312 1 91.44 263 LYS B O 1
ATOM 7037 N N . LYS B 1 264 ? 7.363 14.508 20 1 91.5 264 LYS B N 1
ATOM 7038 C CA . LYS B 1 264 ? 6.391 13.43 19.859 1 91.5 264 LYS B CA 1
ATOM 7039 C C . LYS B 1 264 ? 6.719 12.547 18.656 1 91.5 264 LYS B C 1
ATOM 7041 O O . LYS B 1 264 ? 6.418 11.352 18.656 1 91.5 264 LYS B O 1
ATOM 7046 N N . LEU B 1 265 ? 7.406 13.094 17.688 1 90.75 265 LEU B N 1
ATOM 7047 C CA . LEU B 1 265 ? 7.742 12.344 16.484 1 90.75 265 LEU B CA 1
ATOM 7048 C C . LEU B 1 265 ? 9.156 11.766 16.578 1 90.75 265 LEU B C 1
ATOM 7050 O O . LEU B 1 265 ? 9.633 11.125 15.641 1 90.75 265 LEU B O 1
ATOM 7054 N N . GLY B 1 266 ? 9.812 12.016 17.609 1 88.75 266 GLY B N 1
ATOM 7055 C CA . GLY B 1 266 ? 11.117 11.43 17.891 1 88.75 266 GLY B CA 1
ATOM 7056 C C . GLY B 1 266 ? 12.258 12.148 17.188 1 88.75 266 GLY B C 1
ATOM 7057 O O . GLY B 1 266 ? 13.375 11.641 17.125 1 88.75 266 GLY B O 1
ATOM 7058 N N . ILE B 1 267 ? 12.016 13.32 16.672 1 88.81 267 ILE B N 1
ATOM 7059 C CA . ILE B 1 267 ? 13.031 14.07 15.945 1 88.81 267 ILE B CA 1
ATOM 7060 C C . ILE B 1 267 ? 14.094 14.586 16.922 1 88.81 267 ILE B C 1
ATOM 7062 O O . ILE B 1 267 ? 15.289 14.523 16.641 1 88.81 267 ILE B O 1
ATOM 7066 N N . THR B 1 268 ? 13.641 15.031 18.094 1 88.69 268 THR B N 1
ATOM 7067 C CA . THR B 1 268 ? 14.547 15.648 19.062 1 88.69 268 THR B CA 1
ATOM 7068 C C . THR B 1 268 ? 15.477 14.602 19.672 1 88.69 268 THR B C 1
ATOM 7070 O O . THR B 1 268 ? 16.594 14.93 20.094 1 88.69 268 THR B O 1
ATOM 7073 N N . GLU B 1 269 ? 15.016 13.414 19.719 1 82.88 269 GLU B N 1
ATOM 7074 C CA . GLU B 1 269 ? 15.859 12.344 20.25 1 82.88 269 GLU B CA 1
ATOM 7075 C C . GLU B 1 269 ? 17.062 12.094 19.359 1 82.88 269 GLU B C 1
ATOM 7077 O O . GLU B 1 269 ? 18.156 11.789 19.844 1 82.88 269 GLU B O 1
ATOM 7082 N N . LYS B 1 270 ? 16.875 12.281 18.109 1 79.56 270 LYS B N 1
ATOM 7083 C CA . LYS B 1 270 ? 17.922 11.953 17.156 1 79.56 270 LYS B CA 1
ATOM 7084 C C . LYS B 1 270 ? 18.688 13.203 16.719 1 79.56 270 LYS B C 1
ATOM 7086 O O . LYS B 1 270 ? 19.891 13.148 16.469 1 79.56 270 LYS B O 1
ATOM 7091 N N . TYR B 1 271 ? 17.984 14.312 16.562 1 85.12 271 TYR B N 1
ATOM 7092 C CA . TYR B 1 271 ? 18.578 15.484 15.922 1 85.12 271 TYR B CA 1
ATOM 7093 C C . TYR B 1 271 ? 18.656 16.656 16.906 1 85.12 271 TYR B C 1
ATOM 7095 O O . TYR B 1 271 ? 19.109 17.75 16.547 1 85.12 271 TYR B O 1
ATOM 7103 N N . LYS B 1 272 ? 18.312 16.422 18.172 1 83.81 272 LYS B N 1
ATOM 7104 C CA . LYS B 1 272 ? 18.406 17.422 19.234 1 83.81 272 LYS B CA 1
ATOM 7105 C C . LYS B 1 272 ? 17.438 18.578 18.984 1 83.81 272 LYS B C 1
ATOM 7107 O O . LYS B 1 272 ? 16.312 18.359 18.531 1 83.81 272 LYS B O 1
ATOM 7112 N N . ASP B 1 273 ? 17.875 19.875 19.359 1 86.06 273 ASP B N 1
ATOM 7113 C CA . ASP B 1 273 ? 16.938 20.984 19.281 1 86.06 273 ASP B CA 1
ATOM 7114 C C . ASP B 1 273 ? 16.859 21.547 17.859 1 86.06 273 ASP B C 1
ATOM 7116 O O . ASP B 1 273 ? 17.781 22.25 17.422 1 86.06 273 ASP B O 1
ATOM 7120 N N . VAL B 1 274 ? 15.75 21.266 17.219 1 93.81 274 VAL B N 1
ATOM 7121 C CA . VAL B 1 274 ? 15.594 21.625 15.812 1 93.81 274 VAL B CA 1
ATOM 7122 C C . VAL B 1 274 ? 14.609 22.781 15.672 1 93.81 274 VAL B C 1
ATOM 7124 O O . VAL B 1 274 ? 14.406 23.297 14.57 1 93.81 274 VAL B O 1
ATOM 7127 N N . VAL B 1 275 ? 13.961 23.25 16.797 1 95.56 275 VAL B N 1
ATOM 7128 C CA . VAL B 1 275 ? 12.992 24.344 16.812 1 95.56 275 VAL B CA 1
ATOM 7129 C C . VAL B 1 275 ? 13.477 25.453 17.734 1 95.56 275 VAL B C 1
ATOM 7131 O O . VAL B 1 275 ? 13.914 25.188 18.859 1 95.56 275 VAL B O 1
ATOM 7134 N N . SER B 1 276 ? 13.445 26.641 17.281 1 95.88 276 SER B N 1
ATOM 7135 C CA . SER B 1 276 ? 13.867 27.734 18.156 1 95.88 276 SER B CA 1
ATOM 7136 C C . SER B 1 276 ? 13.344 29.062 17.656 1 95.88 276 SER B C 1
ATOM 7138 O O . SER B 1 276 ? 12.797 29.156 16.547 1 95.88 276 SER B O 1
ATOM 7140 N N . LYS B 1 277 ? 13.516 30.062 18.438 1 94.81 277 LYS B N 1
ATOM 7141 C CA . LYS B 1 277 ? 13.328 31.438 18 1 94.81 277 LYS B CA 1
ATOM 7142 C C . LYS B 1 277 ? 14.5 31.906 17.141 1 94.81 277 LYS B C 1
ATOM 7144 O O . LYS B 1 277 ? 15.562 31.281 17.141 1 94.81 277 LYS B O 1
ATOM 7149 N N . ALA B 1 278 ? 14.273 33 16.453 1 95.25 278 ALA B N 1
ATOM 7150 C CA . ALA B 1 278 ? 15.258 33.5 15.492 1 95.25 278 ALA B CA 1
ATOM 7151 C C . ALA B 1 278 ? 16.578 33.812 16.172 1 95.25 278 ALA B C 1
ATOM 7153 O O . ALA B 1 278 ? 17.656 33.438 15.695 1 95.25 278 ALA B O 1
ATOM 7154 N N . SER B 1 279 ? 16.5 34.5 17.328 1 94.06 279 SER B N 1
ATOM 7155 C CA . SER B 1 279 ? 17.719 34.906 18.016 1 94.06 279 SER B CA 1
ATOM 7156 C C . SER B 1 279 ? 18.5 33.688 18.5 1 94.06 279 SER B C 1
ATOM 7158 O O . SER B 1 279 ? 19.734 33.656 18.391 1 94.06 279 SER B O 1
ATOM 7160 N N . THR B 1 280 ? 17.844 32.719 19.062 1 94.06 280 THR B N 1
ATOM 7161 C CA . THR B 1 280 ? 18.484 31.484 19.5 1 94.06 280 THR B CA 1
ATOM 7162 C C . THR B 1 280 ? 19.141 30.766 18.328 1 94.06 280 THR B C 1
ATOM 7164 O O . THR B 1 280 ? 20.266 30.266 18.453 1 94.06 280 THR B O 1
ATOM 7167 N N . PHE B 1 281 ? 18.484 30.672 17.234 1 95.75 281 PHE B N 1
ATOM 7168 C CA . PHE B 1 281 ? 19.016 30.062 16.031 1 95.75 281 PHE B CA 1
ATOM 7169 C C . PHE B 1 281 ? 20.312 30.734 15.594 1 95.75 281 PHE B C 1
ATOM 7171 O O . PHE B 1 281 ? 21.312 30.062 15.312 1 95.75 281 PHE B O 1
ATOM 7178 N N . LEU B 1 282 ? 20.312 32.031 15.539 1 95.12 282 LEU B N 1
ATOM 7179 C CA . LEU B 1 282 ? 21.469 32.812 15.078 1 95.12 282 LEU B CA 1
ATOM 7180 C C . LEU B 1 282 ? 22.656 32.656 16.016 1 95.12 282 LEU B C 1
ATOM 7182 O O . LEU B 1 282 ? 23.797 32.594 15.578 1 95.12 282 LEU B O 1
ATOM 7186 N N . ASN B 1 283 ? 22.344 32.531 17.281 1 93.25 283 ASN B N 1
ATOM 7187 C CA . ASN B 1 283 ? 23.406 32.344 18.266 1 93.25 283 ASN B CA 1
ATOM 7188 C C . ASN B 1 283 ? 24 30.938 18.172 1 93.25 283 ASN B C 1
ATOM 7190 O O . ASN B 1 283 ? 25.203 30.75 18.422 1 93.25 283 ASN B O 1
ATOM 7194 N N . ARG B 1 284 ? 23.234 30 17.828 1 92.88 284 ARG B N 1
ATOM 7195 C CA . ARG B 1 284 ? 23.672 28.609 17.766 1 92.88 284 ARG B CA 1
ATOM 7196 C C . ARG B 1 284 ? 24.438 28.344 16.469 1 92.88 284 ARG B C 1
ATOM 7198 O O . ARG B 1 284 ? 25.281 27.438 16.406 1 92.88 284 ARG B O 1
ATOM 7205 N N . HIS B 1 285 ? 24.078 29.062 15.461 1 93.44 285 HIS B N 1
ATOM 7206 C CA . HIS B 1 285 ? 24.672 28.844 14.141 1 93.44 285 HIS B CA 1
ATOM 7207 C C . HIS B 1 285 ? 25.406 30.094 13.656 1 93.44 285 HIS B C 1
ATOM 7209 O O . HIS B 1 285 ? 24.859 30.891 12.883 1 93.44 285 HIS B O 1
ATOM 7215 N N . GLU B 1 286 ? 26.641 30.172 13.891 1 90.31 286 GLU B N 1
ATOM 7216 C CA . GLU B 1 286 ? 27.391 31.375 13.609 1 90.31 286 GLU B CA 1
ATOM 7217 C C . GLU B 1 286 ? 28.078 31.297 12.25 1 90.31 286 GLU B C 1
ATOM 7219 O O . GLU B 1 286 ? 28.25 32.312 11.578 1 90.31 286 GLU B O 1
ATOM 7224 N N . ASP B 1 287 ? 28.312 30.109 11.797 1 92.06 287 ASP B N 1
ATOM 7225 C CA . ASP B 1 287 ? 29.047 29.922 10.547 1 92.06 287 ASP B CA 1
ATOM 7226 C C . ASP B 1 287 ? 28.109 30.031 9.336 1 92.06 287 ASP B C 1
ATOM 7228 O O . ASP B 1 287 ? 26.969 29.562 9.383 1 92.06 287 ASP B O 1
ATOM 7232 N N . PRO B 1 288 ? 28.609 30.625 8.32 1 91.5 288 PRO B N 1
ATOM 7233 C CA . PRO B 1 288 ? 27.812 30.719 7.09 1 91.5 288 PRO B CA 1
ATOM 7234 C C . PRO B 1 288 ? 27.5 29.344 6.488 1 91.5 288 PRO B C 1
ATOM 7236 O O . PRO B 1 288 ? 28.359 28.453 6.48 1 91.5 288 PRO B O 1
ATOM 7239 N N . ASP B 1 289 ? 26.312 29.219 6.133 1 90.19 289 ASP B N 1
ATOM 7240 C CA . ASP B 1 289 ? 25.844 28.047 5.395 1 90.19 289 ASP B CA 1
ATOM 7241 C C . ASP B 1 289 ? 26.078 26.766 6.188 1 90.19 289 ASP B C 1
ATOM 7243 O O . ASP B 1 289 ? 26.422 25.719 5.617 1 90.19 289 ASP B O 1
ATOM 7247 N N . SER B 1 290 ? 25.922 26.906 7.48 1 91.81 290 SER B N 1
ATOM 7248 C CA . SER B 1 290 ? 26.141 25.766 8.352 1 91.81 290 SER B CA 1
ATOM 7249 C C . SER B 1 290 ? 24.875 24.906 8.461 1 91.81 290 SER B C 1
ATOM 7251 O O . SER B 1 290 ? 24.938 23.75 8.891 1 91.81 290 SER B O 1
ATOM 7253 N N . VAL B 1 291 ? 23.766 25.484 8.094 1 93.62 291 VAL B N 1
ATOM 7254 C CA . VAL B 1 291 ? 22.484 24.781 8.156 1 93.62 291 VAL B CA 1
ATOM 7255 C C . VAL B 1 291 ? 22 24.484 6.738 1 93.62 291 VAL B C 1
ATOM 7257 O O . VAL B 1 291 ? 22.141 25.312 5.836 1 93.62 291 VAL B O 1
ATOM 7260 N N . ASP B 1 292 ? 21.516 23.328 6.527 1 93.06 292 ASP B N 1
ATOM 7261 C CA . ASP B 1 292 ? 21.078 22.922 5.191 1 93.06 292 ASP B CA 1
ATOM 7262 C C . ASP B 1 292 ? 19.766 23.609 4.812 1 93.06 292 ASP B C 1
ATOM 7264 O O . ASP B 1 292 ? 19.641 24.188 3.725 1 93.06 292 ASP B O 1
ATOM 7268 N N . VAL B 1 293 ? 18.797 23.5 5.68 1 95.81 293 VAL B N 1
ATOM 7269 C CA . VAL B 1 293 ? 17.484 24.078 5.402 1 95.81 293 VAL B CA 1
ATOM 7270 C C . VAL B 1 293 ? 16.938 24.75 6.66 1 95.81 293 VAL B C 1
ATOM 7272 O O . VAL B 1 293 ? 17.062 24.219 7.762 1 95.81 293 VAL B O 1
ATOM 7275 N N . VAL B 1 294 ? 16.391 25.906 6.527 1 96.88 294 VAL B N 1
ATOM 7276 C CA . VAL B 1 294 ? 15.719 26.578 7.629 1 96.88 294 VAL B CA 1
ATOM 7277 C C . VAL B 1 294 ? 14.305 26.969 7.203 1 96.88 294 VAL B C 1
ATOM 7279 O O . VAL B 1 294 ? 14.109 27.578 6.148 1 96.88 294 VAL B O 1
ATOM 7282 N N . PHE B 1 295 ? 13.344 26.531 7.949 1 97.12 295 PHE B N 1
ATOM 7283 C CA . PHE B 1 295 ? 11.961 26.969 7.797 1 97.12 295 PHE B CA 1
ATOM 7284 C C . PHE B 1 295 ? 11.656 28.125 8.734 1 97.12 295 PHE B C 1
ATOM 7286 O O . PHE B 1 295 ? 11.898 28.047 9.938 1 97.12 295 PHE B O 1
ATOM 7293 N N . ILE B 1 296 ? 11.164 29.172 8.188 1 96.19 296 ILE B N 1
ATOM 7294 C CA . ILE B 1 296 ? 10.758 30.312 9 1 96.19 296 ILE B CA 1
ATOM 7295 C C . ILE B 1 296 ? 9.242 30.484 8.938 1 96.19 296 ILE B C 1
ATOM 7297 O O . ILE B 1 296 ? 8.711 31.016 7.961 1 96.19 296 ILE B O 1
ATOM 7301 N N . ASP B 1 297 ? 8.633 30.047 10 1 92.94 297 ASP B N 1
ATOM 7302 C CA . ASP B 1 297 ? 7.195 30.297 10.086 1 92.94 297 ASP B CA 1
ATOM 7303 C C . ASP B 1 297 ? 6.914 31.688 10.633 1 92.94 297 ASP B C 1
ATOM 7305 O O . ASP B 1 297 ? 7.699 32.219 11.414 1 92.94 297 ASP B O 1
ATOM 7309 N N . GLU B 1 298 ? 5.883 32.344 10.117 1 89.06 298 GLU B N 1
ATOM 7310 C CA . GLU B 1 298 ? 5.508 33.719 10.492 1 89.06 298 GLU B CA 1
ATOM 7311 C C . GLU B 1 298 ? 6.707 34.656 10.414 1 89.06 298 GLU B C 1
ATOM 7313 O O . GLU B 1 298 ? 7.023 35.344 11.375 1 89.06 298 GLU B O 1
ATOM 7318 N N . ALA B 1 299 ? 7.309 34.688 9.281 1 91.88 299 ALA B N 1
ATOM 7319 C CA . ALA B 1 299 ? 8.523 35.469 9.055 1 91.88 299 ALA B CA 1
ATOM 7320 C C . ALA B 1 299 ? 8.289 36.938 9.336 1 91.88 299 ALA B C 1
ATOM 7322 O O . ALA B 1 299 ? 9.234 37.688 9.617 1 91.88 299 ALA B O 1
ATOM 7323 N N . HIS B 1 300 ? 7.047 37.344 9.305 1 86.56 300 HIS B N 1
ATOM 7324 C CA . HIS B 1 300 ? 6.723 38.75 9.562 1 86.56 300 HIS B CA 1
ATOM 7325 C C . HIS B 1 300 ? 6.988 39.125 11.016 1 86.56 300 HIS B C 1
ATOM 7327 O O . HIS B 1 300 ? 7.023 40.312 11.367 1 86.56 300 HIS B O 1
ATOM 7333 N N . LEU B 1 301 ? 7.223 38.094 11.867 1 87 301 LEU B N 1
ATOM 7334 C CA . LEU B 1 301 ? 7.473 38.344 13.281 1 87 301 LEU B CA 1
ATOM 7335 C C . LEU B 1 301 ? 8.961 38.562 13.539 1 87 301 LEU B C 1
ATOM 7337 O O . LEU B 1 301 ? 9.359 38.938 14.648 1 87 301 LEU B O 1
ATOM 7341 N N . LEU B 1 302 ? 9.766 38.375 12.523 1 90.94 302 LEU B N 1
ATOM 7342 C CA . LEU B 1 302 ? 11.203 38.562 12.68 1 90.94 302 LEU B CA 1
ATOM 7343 C C . LEU B 1 302 ? 11.539 40.031 12.922 1 90.94 302 LEU B C 1
ATOM 7345 O O . LEU B 1 302 ? 10.852 40.938 12.414 1 90.94 302 LEU B O 1
ATOM 7349 N N . PHE B 1 303 ? 12.641 40.219 13.602 1 87.25 303 PHE B N 1
ATOM 7350 C CA . PHE B 1 303 ? 13.055 41.594 13.914 1 87.25 303 PHE B CA 1
ATOM 7351 C C . PHE B 1 303 ? 13.758 42.219 12.719 1 87.25 303 PHE B C 1
ATOM 7353 O O . PHE B 1 303 ? 14.625 41.594 12.102 1 87.25 303 PHE B O 1
ATOM 7360 N N . THR B 1 304 ? 13.305 43.375 12.414 1 85.94 304 THR B N 1
ATOM 7361 C CA . THR B 1 304 ? 13.906 44.125 11.32 1 85.94 304 THR B CA 1
ATOM 7362 C C . THR B 1 304 ? 14.812 45.25 11.852 1 85.94 304 THR B C 1
ATOM 7364 O O . THR B 1 304 ? 15.227 46.125 11.102 1 85.94 304 THR B O 1
ATOM 7367 N N . GLN B 1 305 ? 14.938 45.281 13.141 1 81.69 305 GLN B N 1
ATOM 7368 C CA . GLN B 1 305 ? 15.859 46.188 13.828 1 81.69 305 GLN B CA 1
ATOM 7369 C C . GLN B 1 305 ? 16.438 45.531 15.086 1 81.69 305 GLN B C 1
ATOM 7371 O O . GLN B 1 305 ? 15.875 44.562 15.609 1 81.69 305 GLN B O 1
ATOM 7376 N N . GLY B 1 306 ? 17.594 46 15.469 1 80.81 306 GLY B N 1
ATOM 7377 C CA . GLY B 1 306 ? 18.219 45.5 16.688 1 80.81 306 GLY B CA 1
ATOM 7378 C C . GLY B 1 306 ? 17.422 45.812 17.938 1 80.81 306 GLY B C 1
ATOM 7379 O O . GLY B 1 306 ? 16.703 46.812 17.984 1 80.81 306 GLY B O 1
ATOM 7380 N N . ASN B 1 307 ? 17.562 44.938 18.906 1 79.69 307 ASN B N 1
ATOM 7381 C CA . ASN B 1 307 ? 16.984 45.156 20.234 1 79.69 307 ASN B CA 1
ATOM 7382 C C . ASN B 1 307 ? 17.797 44.438 21.312 1 79.69 307 ASN B C 1
ATOM 7384 O O . ASN B 1 307 ? 18.953 44.094 21.094 1 79.69 307 ASN B O 1
ATOM 7388 N N . GLN B 1 308 ? 17.391 44.469 22.484 1 75.12 308 GLN B N 1
ATOM 7389 C CA . GLN B 1 308 ? 18.125 43.906 23.609 1 75.12 308 GLN B CA 1
ATOM 7390 C C . GLN B 1 308 ? 18.484 42.438 23.359 1 75.12 308 GLN B C 1
ATOM 7392 O O . GLN B 1 308 ? 19.562 41.969 23.75 1 75.12 308 GLN B O 1
ATOM 7397 N N . GLY B 1 309 ? 17.688 41.75 22.641 1 78.5 309 GLY B N 1
ATOM 7398 C CA . GLY B 1 309 ? 17.922 40.312 22.422 1 78.5 309 GLY B CA 1
ATOM 7399 C C . GLY B 1 309 ? 18.484 40 21.047 1 78.5 309 GLY B C 1
ATOM 7400 O O . GLY B 1 309 ? 18.75 38.844 20.734 1 78.5 309 GLY B O 1
ATOM 7401 N N . TYR B 1 310 ? 18.781 41 20.25 1 89 310 TYR B N 1
ATOM 7402 C CA . TYR B 1 310 ? 19.281 40.875 18.875 1 89 310 TYR B CA 1
ATOM 7403 C C . TYR B 1 310 ? 20.109 42.094 18.469 1 89 310 TYR B C 1
ATOM 7405 O O . TYR B 1 310 ? 19.594 43.188 18.344 1 89 310 TYR B O 1
ATOM 7413 N N . SER B 1 311 ? 21.312 41.875 18.219 1 86.88 311 SER B N 1
ATOM 7414 C CA . SER B 1 311 ? 22.25 42.969 17.953 1 86.88 311 SER B CA 1
ATOM 7415 C C . SER B 1 311 ? 22.328 43.25 16.453 1 86.88 311 SER B C 1
ATOM 7417 O O . SER B 1 311 ? 22.938 44.25 16.047 1 86.88 311 SER B O 1
ATOM 7419 N N . GLY B 1 312 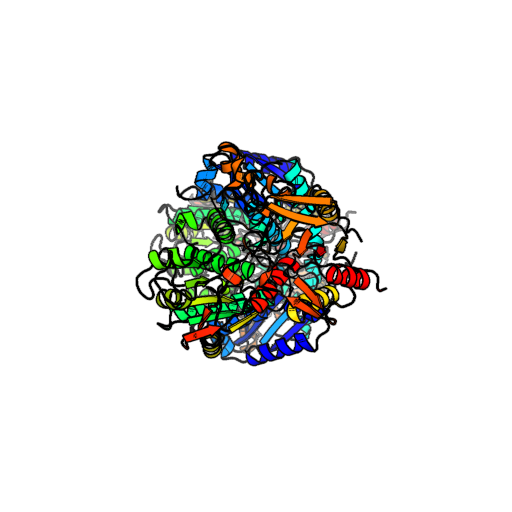? 21.656 42.5 15.695 1 87.62 312 GLY B N 1
ATOM 7420 C CA . GLY B 1 312 ? 21.734 42.688 14.258 1 87.62 312 GLY B CA 1
ATOM 7421 C C . GLY B 1 312 ? 20.75 43.719 13.734 1 87.62 312 GLY B C 1
ATOM 7422 O O . GLY B 1 312 ? 20.156 44.469 14.516 1 87.62 312 GLY B O 1
ATOM 7423 N N . LYS B 1 313 ? 20.656 43.812 12.422 1 85.69 313 LYS B N 1
ATOM 7424 C CA . LYS B 1 313 ? 19.797 44.812 11.781 1 85.69 313 LYS B CA 1
ATOM 7425 C C . LYS B 1 313 ? 18.562 44.156 11.172 1 85.69 313 LYS B C 1
ATOM 7427 O O . LYS B 1 313 ? 17.547 44.812 10.977 1 85.69 313 LYS B O 1
ATOM 7432 N N . ASN B 1 314 ? 18.734 42.969 10.766 1 90.38 314 ASN B N 1
ATOM 7433 C CA . ASN B 1 314 ? 17.656 42.219 10.133 1 90.38 314 ASN B CA 1
ATOM 7434 C C . ASN B 1 314 ? 17.828 40.719 10.328 1 90.38 314 ASN B C 1
ATOM 7436 O O . ASN B 1 314 ? 18.719 40.094 9.734 1 90.38 314 ASN B O 1
ATOM 7440 N N . GLN B 1 315 ? 16.938 40.188 11.047 1 92.75 315 GLN B N 1
ATOM 7441 C CA . GLN B 1 315 ? 17.047 38.75 11.383 1 92.75 315 GLN B CA 1
ATOM 7442 C C . GLN B 1 315 ? 16.953 37.875 10.141 1 92.75 315 GLN B C 1
ATOM 7444 O O . GLN B 1 315 ? 17.625 36.844 10.047 1 92.75 315 GLN B O 1
ATOM 7449 N N . LEU B 1 316 ? 16.109 38.281 9.203 1 93.44 316 LEU B N 1
ATOM 7450 C CA . LEU B 1 316 ? 15.953 37.469 7.988 1 93.44 316 LEU B CA 1
ATOM 7451 C C . LEU B 1 316 ? 17.266 37.438 7.199 1 93.44 316 LEU B C 1
ATOM 7453 O O . LEU B 1 316 ? 17.672 36.375 6.746 1 93.44 316 LEU B O 1
ATOM 7457 N N . ASP B 1 317 ? 17.891 38.562 7.074 1 93.12 317 ASP B N 1
ATOM 7458 C CA . ASP B 1 317 ? 19.172 38.625 6.395 1 93.12 317 ASP B CA 1
ATOM 7459 C C . ASP B 1 317 ? 20.203 37.719 7.078 1 93.12 317 ASP B C 1
ATOM 7461 O O . ASP B 1 317 ? 20.969 37.031 6.41 1 93.12 317 ASP B O 1
ATOM 7465 N N . ASP B 1 318 ? 20.172 37.812 8.344 1 95 318 ASP B N 1
ATOM 7466 C CA . ASP B 1 318 ? 21.141 37.062 9.109 1 95 318 ASP B CA 1
ATOM 7467 C C . ASP B 1 318 ? 20.891 35.562 8.977 1 95 318 ASP B C 1
ATOM 7469 O O . ASP B 1 318 ? 21.828 34.75 8.906 1 95 318 ASP B O 1
ATOM 7473 N N . ILE B 1 319 ? 19.625 35.156 8.977 1 95.81 319 ILE B N 1
ATOM 7474 C CA . ILE B 1 319 ? 19.266 33.75 8.852 1 95.81 319 ILE B CA 1
ATOM 7475 C C . ILE B 1 319 ? 19.656 33.219 7.465 1 95.81 319 ILE B C 1
ATOM 7477 O O . ILE B 1 319 ? 20.188 32.125 7.328 1 95.81 319 ILE B O 1
ATOM 7481 N N . VAL B 1 320 ? 19.422 34.062 6.441 1 94.44 320 VAL B N 1
ATOM 7482 C CA . VAL B 1 320 ? 19.719 33.688 5.066 1 94.44 320 VAL B CA 1
ATOM 7483 C C . VAL B 1 320 ? 21.203 33.406 4.918 1 94.44 320 VAL B C 1
ATOM 7485 O O . VAL B 1 320 ? 21.609 32.5 4.16 1 94.44 320 VAL B O 1
ATOM 7488 N N . LYS B 1 321 ? 22.016 34.062 5.684 1 94.62 321 LYS B N 1
ATOM 7489 C CA . LYS B 1 321 ? 23.453 33.875 5.621 1 94.62 321 LYS B CA 1
ATOM 7490 C C . LYS B 1 321 ? 23.875 32.531 6.227 1 94.62 321 LYS B C 1
ATOM 7492 O O . LYS B 1 321 ? 24.938 32 5.902 1 94.62 321 LYS B O 1
ATOM 7497 N N . ARG B 1 322 ? 23.062 32 7.07 1 95.19 322 ARG B N 1
ATOM 7498 C CA . ARG B 1 322 ? 23.453 30.844 7.852 1 95.19 322 ARG B CA 1
ATOM 7499 C C . ARG B 1 322 ? 22.984 29.547 7.191 1 95.19 322 ARG B C 1
ATOM 7501 O O . ARG B 1 322 ? 23.453 28.469 7.531 1 95.19 322 ARG B O 1
ATOM 7508 N N . ALA B 1 323 ? 22.078 29.641 6.195 1 94.56 323 ALA B N 1
ATOM 7509 C CA . ALA B 1 323 ? 21.453 28.422 5.66 1 94.56 323 ALA B CA 1
ATOM 7510 C C . ALA B 1 323 ? 21.609 28.359 4.145 1 94.56 323 ALA B C 1
ATOM 7512 O O . ALA B 1 323 ? 21.625 29.391 3.469 1 94.56 323 ALA B O 1
ATOM 7513 N N . LYS B 1 324 ? 21.625 27.156 3.598 1 93.25 324 LYS B N 1
ATOM 7514 C CA . LYS B 1 324 ? 21.688 26.953 2.154 1 93.25 324 LYS B CA 1
ATOM 7515 C C . LYS B 1 324 ? 20.328 27.172 1.504 1 93.25 324 LYS B C 1
ATOM 7517 O O . LYS B 1 324 ? 20.25 27.766 0.418 1 93.25 324 LYS B O 1
ATOM 7522 N N . VAL B 1 325 ? 19.328 26.656 2.119 1 94.94 325 VAL B N 1
ATOM 7523 C CA . VAL B 1 325 ? 17.953 26.875 1.656 1 94.94 325 VAL B CA 1
ATOM 7524 C C . VAL B 1 325 ? 17.125 27.516 2.764 1 94.94 325 VAL B C 1
ATOM 7526 O O . VAL B 1 325 ? 17.156 27.062 3.912 1 94.94 325 VAL B O 1
ATOM 7529 N N . VAL B 1 326 ? 16.453 28.547 2.451 1 95.69 326 VAL B N 1
ATOM 7530 C CA . VAL B 1 326 ? 15.586 29.234 3.414 1 95.69 326 VAL B CA 1
ATOM 7531 C C . VAL B 1 326 ? 14.148 29.25 2.896 1 95.69 326 VAL B C 1
ATOM 7533 O O . VAL B 1 326 ? 13.883 29.734 1.792 1 95.69 326 VAL B O 1
ATOM 7536 N N . VAL B 1 327 ? 13.266 28.672 3.672 1 95.94 327 VAL B N 1
ATOM 7537 C CA . VAL B 1 327 ? 11.844 28.688 3.359 1 95.94 327 VAL B CA 1
ATOM 7538 C C . VAL B 1 327 ? 11.141 29.766 4.199 1 95.94 327 VAL B C 1
ATOM 7540 O O . VAL B 1 327 ? 11.086 29.656 5.426 1 95.94 327 VAL B O 1
ATOM 7543 N N . ILE B 1 328 ? 10.617 30.719 3.547 1 95 328 ILE B N 1
ATOM 7544 C CA . ILE B 1 328 ? 10.031 31.859 4.219 1 95 328 ILE B CA 1
ATOM 7545 C C . ILE B 1 328 ? 8.516 31.828 4.078 1 95 328 ILE B C 1
ATOM 7547 O O . ILE B 1 328 ? 7.984 31.828 2.965 1 95 328 ILE B O 1
ATOM 7551 N N . VAL B 1 329 ? 7.859 31.75 5.176 1 92.5 329 VAL B N 1
ATOM 7552 C CA . VAL B 1 329 ? 6.41 31.891 5.195 1 92.5 329 VAL B CA 1
ATOM 7553 C C . VAL B 1 329 ? 6.031 33.281 5.691 1 92.5 329 VAL B C 1
ATOM 7555 O O . VAL B 1 329 ? 6.426 33.688 6.785 1 92.5 329 VAL B O 1
ATOM 7558 N N . PHE B 1 330 ? 5.301 33.938 4.859 1 88.81 330 PHE B N 1
ATOM 7559 C CA . PHE B 1 330 ? 5.09 35.344 5.145 1 88.81 330 PHE B CA 1
ATOM 7560 C C . PHE B 1 330 ? 3.627 35.719 4.953 1 88.81 330 PHE B C 1
ATOM 7562 O O . PHE B 1 330 ? 2.977 35.25 4.016 1 88.81 330 PHE B O 1
ATOM 7569 N N . ASP B 1 331 ? 3.107 36.438 5.949 1 86.12 331 ASP B N 1
ATOM 7570 C CA . ASP B 1 331 ? 1.786 37.062 5.875 1 86.12 331 ASP B CA 1
ATOM 7571 C C . ASP B 1 331 ? 1.854 38.531 6.203 1 86.12 331 ASP B C 1
ATOM 7573 O O . ASP B 1 331 ? 2.006 38.906 7.367 1 86.12 331 ASP B O 1
ATOM 7577 N N . GLU B 1 332 ? 1.672 39.312 5.258 1 81.56 332 GLU B N 1
ATOM 7578 C CA . GLU B 1 332 ? 1.819 40.75 5.414 1 81.56 332 GLU B CA 1
ATOM 7579 C C . GLU B 1 332 ? 0.74 41.312 6.332 1 81.56 332 GLU B C 1
ATOM 7581 O O . GLU B 1 332 ? 0.97 42.312 7.027 1 81.56 332 GLU B O 1
ATOM 7586 N N . ASN B 1 333 ? -0.351 40.688 6.398 1 80.62 333 ASN B N 1
ATOM 7587 C CA . ASN B 1 333 ? -1.477 41.188 7.172 1 80.62 333 ASN B CA 1
ATOM 7588 C C . ASN B 1 333 ? -1.366 40.812 8.641 1 80.62 333 ASN B C 1
ATOM 7590 O O . ASN B 1 333 ? -2.215 41.188 9.453 1 80.62 333 ASN B O 1
ATOM 7594 N N . GLN B 1 334 ? -0.266 40.188 9.031 1 82.81 334 GLN B N 1
ATOM 7595 C CA . GLN B 1 334 ? -0.102 39.781 10.422 1 82.81 334 GLN B CA 1
ATOM 7596 C C . GLN B 1 334 ? 1.06 40.531 11.078 1 82.81 334 GLN B C 1
ATOM 7598 O O . GLN B 1 334 ? 1.484 40.156 12.18 1 82.81 334 GLN B O 1
ATOM 7603 N N . ILE B 1 335 ? 1.522 41.5 10.383 1 83.25 335 ILE B N 1
ATOM 7604 C CA . ILE B 1 335 ? 2.516 42.375 11.008 1 83.25 335 ILE B CA 1
ATOM 7605 C C . ILE B 1 335 ? 1.854 43.219 12.094 1 83.25 335 ILE B C 1
ATOM 7607 O O . ILE B 1 335 ? 0.92 44 11.812 1 83.25 335 ILE B O 1
ATOM 7611 N N . LEU B 1 336 ? 2.365 43.156 13.344 1 83.25 336 LEU B N 1
ATOM 7612 C CA . LEU B 1 336 ? 1.635 43.75 14.453 1 83.25 336 LEU B CA 1
ATOM 7613 C C . LEU B 1 336 ? 2.5 44.781 15.188 1 83.25 336 LEU B C 1
ATOM 7615 O O . LEU B 1 336 ? 1.992 45.594 15.969 1 83.25 336 LEU B O 1
ATOM 7619 N N . ARG B 1 337 ? 3.781 44.719 14.875 1 81.75 337 ARG B N 1
ATOM 7620 C CA . ARG B 1 337 ? 4.703 45.562 15.609 1 81.75 337 ARG B CA 1
ATOM 7621 C C . ARG B 1 337 ? 5.555 46.406 14.664 1 81.75 337 ARG B C 1
ATOM 7623 O O . ARG B 1 337 ? 5.871 45.969 13.555 1 81.75 337 ARG B O 1
ATOM 7630 N N . MET B 1 338 ? 6.012 47.5 15.234 1 76.88 338 MET B N 1
ATOM 7631 C CA . MET B 1 338 ? 6.84 48.406 14.438 1 76.88 338 MET B CA 1
ATOM 7632 C C . MET B 1 338 ? 8.227 47.812 14.203 1 76.88 338 MET B C 1
ATOM 7634 O O . MET B 1 338 ? 8.805 48 13.133 1 76.88 338 MET B O 1
ATOM 7638 N N . ASP B 1 339 ? 8.719 47.125 15.219 1 74.31 339 ASP B N 1
ATOM 7639 C CA . ASP B 1 339 ? 10.055 46.562 15.07 1 74.31 339 ASP B CA 1
ATOM 7640 C C . ASP B 1 339 ? 10.055 45.344 14.156 1 74.31 339 ASP B C 1
ATOM 7642 O O . ASP B 1 339 ? 11.109 44.812 13.828 1 74.31 339 ASP B O 1
ATOM 7646 N N . GLN B 1 340 ? 8.852 45.031 13.742 1 74.31 340 GLN B N 1
ATOM 7647 C CA . GLN B 1 340 ? 8.672 43.906 12.797 1 74.31 340 GLN B CA 1
ATOM 7648 C C . GLN B 1 340 ? 8.172 44.438 11.445 1 74.31 340 GLN B C 1
ATOM 7650 O O . GLN B 1 340 ? 7.875 43.625 10.547 1 74.31 340 GLN B O 1
ATOM 7655 N N . TYR B 1 341 ? 8.125 45.688 11.391 1 75.94 341 TYR B N 1
ATOM 7656 C CA . TYR B 1 341 ? 7.555 46.281 10.18 1 75.94 341 TYR B CA 1
ATOM 7657 C C . TYR B 1 341 ? 8.531 46.156 9.008 1 75.94 341 TYR B C 1
ATOM 7659 O O . TYR B 1 341 ? 9.711 46.469 9.141 1 75.94 341 TYR B O 1
ATOM 7667 N N . TRP B 1 342 ? 8.047 45.594 8.031 1 70 342 TRP B N 1
ATOM 7668 C CA . TRP B 1 342 ? 8.852 45.406 6.824 1 70 342 TRP B CA 1
ATOM 7669 C C . TRP B 1 342 ? 8.555 46.5 5.789 1 70 342 TRP B C 1
ATOM 7671 O O . TRP B 1 342 ? 7.402 46.656 5.379 1 70 342 TRP B O 1
ATOM 7681 N N . GLU B 1 343 ? 9.578 47.156 5.625 1 69.75 343 GLU B N 1
ATOM 7682 C CA . GLU B 1 343 ? 9.438 48 4.449 1 69.75 343 GLU B CA 1
ATOM 7683 C C . GLU B 1 343 ? 9.258 47.156 3.184 1 69.75 343 GLU B C 1
ATOM 7685 O O . GLU B 1 343 ? 9.867 46.094 3.035 1 69.75 343 GLU B O 1
ATOM 7690 N N . LYS B 1 344 ? 8.383 47.594 2.469 1 69.38 344 LYS B N 1
ATOM 7691 C CA . LYS B 1 344 ? 8.023 46.844 1.255 1 69.38 344 LYS B CA 1
ATOM 7692 C C . LYS B 1 344 ? 9.266 46.406 0.488 1 69.38 344 LYS B C 1
ATOM 7694 O O . LYS B 1 344 ? 9.305 45.312 -0.04 1 69.38 344 LYS B O 1
ATOM 7699 N N . GLN B 1 345 ? 10.148 47.188 0.522 1 70.81 345 GLN B N 1
ATOM 7700 C CA . GLN B 1 345 ? 11.336 46.906 -0.274 1 70.81 345 GLN B CA 1
ATOM 7701 C C . GLN B 1 345 ? 12.102 45.719 0.284 1 70.81 345 GLN B C 1
ATOM 7703 O O . GLN B 1 345 ? 12.68 44.938 -0.474 1 70.81 345 GLN B O 1
ATOM 7708 N N . MET B 1 346 ? 12.062 45.562 1.531 1 75.44 346 MET B N 1
ATOM 7709 C CA . MET B 1 346 ? 12.844 44.5 2.164 1 75.44 346 MET B CA 1
ATOM 7710 C C . MET B 1 346 ? 12.242 43.125 1.849 1 75.44 346 MET B C 1
ATOM 7712 O O . MET B 1 346 ? 12.969 42.219 1.484 1 75.44 346 MET B O 1
ATOM 7716 N N . ILE B 1 347 ? 11.008 43.094 1.889 1 79.25 347 ILE B N 1
ATOM 7717 C CA . ILE B 1 347 ? 10.367 41.812 1.674 1 79.25 347 ILE B CA 1
ATOM 7718 C C . ILE B 1 347 ? 10.328 41.5 0.18 1 79.25 347 ILE B C 1
ATOM 7720 O O . ILE B 1 347 ? 10.453 40.344 -0.221 1 79.25 347 ILE B O 1
ATOM 7724 N N . ASP B 1 348 ? 10.25 42.5 -0.531 1 86.56 348 ASP B N 1
ATOM 7725 C CA . ASP B 1 348 ? 10.188 42.312 -1.977 1 86.56 348 ASP B CA 1
ATOM 7726 C C . ASP B 1 348 ? 11.5 41.781 -2.521 1 86.56 348 ASP B C 1
ATOM 7728 O O . ASP B 1 348 ? 11.508 41 -3.498 1 86.56 348 ASP B O 1
ATOM 7732 N N . ARG B 1 349 ? 12.453 42.094 -1.844 1 88.5 349 ARG B N 1
ATOM 7733 C CA . ARG B 1 349 ? 13.758 41.594 -2.26 1 88.5 349 ARG B CA 1
ATOM 7734 C C . ARG B 1 349 ? 13.773 40.062 -2.242 1 88.5 349 ARG B C 1
ATOM 7736 O O . ARG B 1 349 ? 14.18 39.438 -3.217 1 88.5 349 ARG B O 1
ATOM 7743 N N . TYR B 1 350 ? 13.352 39.5 -1.171 1 89.75 350 TYR B N 1
ATOM 7744 C CA . TYR B 1 350 ? 13.375 38.031 -1.044 1 89.75 350 TYR B CA 1
ATOM 7745 C C . TYR B 1 350 ? 12.258 37.406 -1.859 1 89.75 350 TYR B C 1
ATOM 7747 O O . TYR B 1 350 ? 12.43 36.312 -2.428 1 89.75 350 TYR B O 1
ATOM 7755 N N . ARG B 1 351 ? 11.156 38.062 -1.916 1 91.12 351 ARG B N 1
ATOM 7756 C CA . ARG B 1 351 ? 10.07 37.594 -2.764 1 91.12 351 ARG B CA 1
ATOM 7757 C C . ARG B 1 351 ? 10.5 37.531 -4.227 1 91.12 351 ARG B C 1
ATOM 7759 O O . ARG B 1 351 ? 10.266 36.531 -4.906 1 91.12 351 ARG B O 1
ATOM 7766 N N . ASN B 1 352 ? 11.109 38.594 -4.652 1 91.94 352 ASN B N 1
ATOM 7767 C CA . ASN B 1 352 ? 11.562 38.656 -6.035 1 91.94 352 ASN B CA 1
ATOM 7768 C C . ASN B 1 352 ? 12.648 37.625 -6.324 1 91.94 352 ASN B C 1
ATOM 7770 O O . ASN B 1 352 ? 12.68 37.062 -7.41 1 91.94 352 ASN B O 1
ATOM 7774 N N . LYS B 1 353 ? 13.469 37.5 -5.402 1 91.44 353 LYS B N 1
ATOM 7775 C CA . LYS B 1 353 ? 14.492 36.469 -5.566 1 91.44 353 LYS B CA 1
ATOM 7776 C C . LYS B 1 353 ? 13.867 35.094 -5.715 1 91.44 353 LYS B C 1
ATOM 7778 O O . LYS B 1 353 ? 14.297 34.281 -6.555 1 91.44 353 LYS B O 1
ATOM 7783 N N . ALA B 1 354 ? 12.922 34.781 -4.91 1 91.88 354 ALA B N 1
ATOM 7784 C CA . ALA B 1 354 ? 12.211 33.5 -4.996 1 91.88 354 ALA B CA 1
ATOM 7785 C C . ALA B 1 354 ? 11.523 33.344 -6.344 1 91.88 354 ALA B C 1
ATOM 7787 O O . ALA B 1 354 ? 11.492 32.25 -6.914 1 91.88 354 ALA B O 1
ATOM 7788 N N . ILE B 1 355 ? 10.992 34.406 -6.824 1 90.69 355 ILE B N 1
ATOM 7789 C CA . ILE B 1 355 ? 10.328 34.375 -8.125 1 90.69 355 ILE B CA 1
ATOM 7790 C C . ILE B 1 355 ? 11.344 34.094 -9.219 1 90.69 355 ILE B C 1
ATOM 7792 O O . ILE B 1 355 ? 11.086 33.281 -10.109 1 90.69 355 ILE B O 1
ATOM 7796 N N . GLU B 1 356 ? 12.469 34.719 -9.125 1 89.75 356 GLU B N 1
ATOM 7797 C CA . GLU B 1 356 ? 13.539 34.5 -10.094 1 89.75 356 GLU B CA 1
ATOM 7798 C C . GLU B 1 356 ? 14 33.062 -10.109 1 89.75 356 GLU B C 1
ATOM 7800 O O . GLU B 1 356 ? 14.32 32.5 -11.164 1 89.75 356 GLU B O 1
ATOM 7805 N N . GLN B 1 357 ? 13.969 32.5 -8.961 1 89.12 357 GLN B N 1
ATOM 7806 C CA . GLN B 1 357 ? 14.438 31.141 -8.828 1 89.12 357 GLN B CA 1
ATOM 7807 C C . GLN B 1 357 ? 13.289 30.141 -9.031 1 89.12 357 GLN B C 1
ATOM 7809 O O . GLN B 1 357 ? 13.477 28.938 -8.883 1 89.12 357 GLN B O 1
ATOM 7814 N N . HIS B 1 358 ? 12.086 30.625 -9.281 1 86.25 358 HIS B N 1
ATOM 7815 C CA . HIS B 1 358 ? 10.891 29.828 -9.508 1 86.25 358 HIS B CA 1
ATOM 7816 C C . HIS B 1 358 ? 10.492 29.062 -8.242 1 86.25 358 HIS B C 1
ATOM 7818 O O . HIS B 1 358 ? 10.086 27.891 -8.312 1 86.25 358 HIS B O 1
ATOM 7824 N N . ASN B 1 359 ? 10.742 29.75 -7.102 1 91.06 359 ASN B N 1
ATOM 7825 C CA . ASN B 1 359 ? 10.453 29.156 -5.805 1 91.06 359 ASN B CA 1
ATOM 7826 C C . ASN B 1 359 ? 9.414 29.969 -5.027 1 91.06 359 ASN B C 1
ATOM 7828 O O . ASN B 1 359 ? 9.43 29.969 -3.795 1 91.06 359 ASN B O 1
ATOM 7832 N N . HIS B 1 360 ? 8.633 30.75 -5.723 1 92.25 360 HIS B N 1
ATOM 7833 C CA . HIS B 1 360 ? 7.562 31.5 -5.086 1 92.25 360 HIS B CA 1
ATOM 7834 C C . HIS B 1 360 ? 6.25 30.719 -5.117 1 92.25 360 HIS B C 1
ATOM 7836 O O . HIS B 1 360 ? 5.82 30.266 -6.176 1 92.25 360 HIS B O 1
ATOM 7842 N N . ILE B 1 361 ? 5.633 30.5 -3.984 1 90.56 361 ILE B N 1
ATOM 7843 C CA . ILE B 1 361 ? 4.398 29.734 -3.848 1 90.56 361 ILE B CA 1
ATOM 7844 C C . ILE B 1 361 ? 3.332 30.594 -3.162 1 90.56 361 ILE B C 1
ATOM 7846 O O . ILE B 1 361 ? 3.625 31.312 -2.199 1 90.56 361 ILE B O 1
ATOM 7850 N N . THR B 1 362 ? 2.174 30.625 -3.641 1 89.75 362 THR B N 1
ATOM 7851 C CA . THR B 1 362 ? 1.059 31.328 -3.029 1 89.75 362 THR B CA 1
ATOM 7852 C C . THR B 1 362 ? -0.063 30.359 -2.66 1 89.75 362 THR B C 1
ATOM 7854 O O . THR B 1 362 ? -0.563 29.625 -3.514 1 89.75 362 THR B O 1
ATOM 7857 N N . LEU B 1 363 ? -0.385 30.359 -1.412 1 86.62 363 LEU B N 1
ATOM 7858 C CA . LEU B 1 363 ? -1.528 29.578 -0.946 1 86.62 363 LEU B CA 1
ATOM 7859 C C . LEU B 1 363 ? -2.77 30.453 -0.826 1 86.62 363 LEU B C 1
ATOM 7861 O O . LEU B 1 363 ? -2.73 31.516 -0.184 1 86.62 363 LEU B O 1
ATOM 7865 N N . THR B 1 364 ? -3.885 30.016 -1.372 1 80.62 364 THR B N 1
ATOM 7866 C CA . THR B 1 364 ? -5.039 30.906 -1.465 1 80.62 364 THR B CA 1
ATOM 7867 C C . THR B 1 364 ? -6.254 30.297 -0.779 1 80.62 364 THR B C 1
ATOM 7869 O O . THR B 1 364 ? -7.176 31 -0.375 1 80.62 364 THR B O 1
ATOM 7872 N N . LYS B 1 365 ? -6.258 29.047 -0.619 1 74.31 365 LYS B N 1
ATOM 7873 C CA . LYS B 1 365 ? -7.461 28.375 -0.129 1 74.31 365 LYS B CA 1
ATOM 7874 C C . LYS B 1 365 ? -7.559 28.469 1.391 1 74.31 365 LYS B C 1
ATOM 7876 O O . LYS B 1 365 ? -6.641 28.062 2.104 1 74.31 365 LYS B O 1
ATOM 7881 N N . GLN B 1 366 ? -8.688 29.047 1.844 1 69.94 366 GLN B N 1
ATOM 7882 C CA . GLN B 1 366 ? -8.953 29.125 3.277 1 69.94 366 GLN B CA 1
ATOM 7883 C C . GLN B 1 366 ? -9.383 27.781 3.834 1 69.94 366 GLN B C 1
ATOM 7885 O O . GLN B 1 366 ? -10.383 27.203 3.383 1 69.94 366 GLN B O 1
ATOM 7890 N N . LEU B 1 367 ? -8.664 27.266 4.824 1 70.56 367 LEU B N 1
ATOM 7891 C CA . LEU B 1 367 ? -8.914 25.922 5.305 1 70.56 367 LEU B CA 1
ATOM 7892 C C . LEU B 1 367 ? -9.383 25.938 6.758 1 70.56 367 LEU B C 1
ATOM 7894 O O . LEU B 1 367 ? -9.922 24.938 7.254 1 70.56 367 LEU B O 1
ATOM 7898 N N . ARG B 1 368 ? -9.258 26.984 7.488 1 72.81 368 ARG B N 1
ATOM 7899 C CA . ARG B 1 368 ? -9.469 27 8.938 1 72.81 368 ARG B CA 1
ATOM 7900 C C . ARG B 1 368 ? -10.93 27.266 9.273 1 72.81 368 ARG B C 1
ATOM 7902 O O . ARG B 1 368 ? -11.57 26.453 9.953 1 72.81 368 ARG B O 1
ATOM 7909 N N . MET B 1 369 ? -11.352 28.391 8.828 1 72.88 369 MET B N 1
ATOM 7910 C CA . MET B 1 369 ? -12.695 28.828 9.203 1 72.88 369 MET B CA 1
ATOM 7911 C C . MET B 1 369 ? -13.758 28.016 8.469 1 72.88 369 MET B C 1
ATOM 7913 O O . MET B 1 369 ? -13.688 27.859 7.25 1 72.88 369 MET B O 1
ATOM 7917 N N . GLN B 1 370 ? -14.609 27.453 9.305 1 77.75 370 GLN B N 1
ATOM 7918 C CA . GLN B 1 370 ? -15.766 26.797 8.703 1 77.75 370 GLN B CA 1
ATOM 7919 C C . GLN B 1 370 ? -16.812 27.828 8.258 1 77.75 370 GLN B C 1
ATOM 7921 O O . GLN B 1 370 ? -17.953 27.781 8.703 1 77.75 370 GLN B O 1
ATOM 7926 N N . ALA B 1 371 ? -16.328 28.75 7.48 1 79.69 371 ALA B N 1
ATOM 7927 C CA . ALA B 1 371 ? -17.156 29.875 7.031 1 79.69 371 ALA B CA 1
ATOM 7928 C C . ALA B 1 371 ? -17.359 29.828 5.52 1 79.69 371 ALA B C 1
ATOM 7930 O O . ALA B 1 371 ? -16.469 29.422 4.773 1 79.69 371 ALA B O 1
ATOM 7931 N N . ASP B 1 372 ? -18.531 30.188 5.141 1 83.62 372 ASP B N 1
ATOM 7932 C CA . ASP B 1 372 ? -18.844 30.281 3.717 1 83.62 372 ASP B CA 1
ATOM 7933 C C . ASP B 1 372 ? -18.188 31.5 3.082 1 83.62 372 ASP B C 1
ATOM 7935 O O . ASP B 1 372 ? -17.672 32.375 3.789 1 83.62 372 ASP B O 1
ATOM 7939 N N . ASP B 1 373 ? -18.234 31.625 1.854 1 85.5 373 ASP B N 1
ATOM 7940 C CA . ASP B 1 373 ? -17.562 32.688 1.102 1 85.5 373 ASP B CA 1
ATOM 7941 C C . ASP B 1 373 ? -18.125 34.062 1.47 1 85.5 373 ASP B C 1
ATOM 7943 O O . ASP B 1 373 ? -17.375 35.031 1.507 1 85.5 373 ASP B O 1
ATOM 7947 N N . GLU B 1 374 ? -19.344 34.062 1.744 1 89.81 374 GLU B N 1
ATOM 7948 C CA . GLU B 1 374 ? -19.969 35.312 2.096 1 89.81 374 GLU B CA 1
ATOM 7949 C C . GLU B 1 374 ? -19.438 35.844 3.434 1 89.81 374 GLU B C 1
ATOM 7951 O O . GLU B 1 374 ? -19.219 37.031 3.594 1 89.81 374 GLU B O 1
ATOM 7956 N N . THR B 1 375 ? -19.344 35 4.359 1 90.75 375 THR B N 1
ATOM 7957 C CA . THR B 1 375 ? -18.828 35.344 5.672 1 90.75 375 THR B CA 1
ATOM 7958 C C . THR B 1 375 ? -17.391 35.844 5.566 1 90.75 375 THR B C 1
ATOM 7960 O O . THR B 1 375 ? -17.016 36.844 6.184 1 90.75 375 THR B O 1
ATOM 7963 N N . LEU B 1 376 ? -16.625 35.219 4.809 1 88.94 376 LEU B N 1
ATOM 7964 C CA . LEU B 1 376 ? -15.242 35.625 4.609 1 88.94 376 LEU B CA 1
ATOM 7965 C C . LEU B 1 376 ? -15.148 37 3.943 1 88.94 376 LEU B C 1
ATOM 7967 O O . LEU B 1 376 ? -14.289 37.812 4.297 1 88.94 376 LEU B O 1
ATOM 7971 N N . ALA B 1 377 ? -15.992 37.188 3.01 1 90.62 377 ALA B N 1
ATOM 7972 C CA . ALA B 1 377 ? -16.031 38.5 2.342 1 90.62 377 ALA B CA 1
ATOM 7973 C C . ALA B 1 377 ? -16.375 39.594 3.328 1 90.62 377 ALA B C 1
ATOM 7975 O O . ALA B 1 377 ? -15.859 40.719 3.221 1 90.62 377 ALA B O 1
ATOM 7976 N N . TRP B 1 378 ? -17.25 39.281 4.188 1 93.94 378 TRP B N 1
ATOM 7977 C CA . TRP B 1 378 ? -17.625 40.281 5.188 1 93.94 378 TRP B CA 1
ATOM 7978 C C . TRP B 1 378 ? -16.453 40.625 6.086 1 93.94 378 TRP B C 1
ATOM 7980 O O . TRP B 1 378 ? -16.219 41.812 6.383 1 93.94 378 TRP B O 1
ATOM 7990 N N . ILE B 1 379 ? -15.766 39.656 6.59 1 92.25 379 ILE B N 1
ATOM 7991 C CA . ILE B 1 379 ? -14.609 39.875 7.453 1 92.25 379 ILE B CA 1
ATOM 7992 C C . ILE B 1 379 ? -13.555 40.688 6.707 1 92.25 379 ILE B C 1
ATOM 7994 O O . ILE B 1 379 ? -12.945 41.594 7.273 1 92.25 379 ILE B O 1
ATOM 7998 N N . ASP B 1 380 ? -13.383 40.375 5.457 1 90.81 380 ASP B N 1
ATOM 7999 C CA . ASP B 1 380 ? -12.43 41.125 4.637 1 90.81 380 ASP B CA 1
ATOM 8000 C C . ASP B 1 380 ? -12.852 42.594 4.477 1 90.81 380 ASP B C 1
ATOM 8002 O O . ASP B 1 380 ? -12.016 43.5 4.547 1 90.81 380 ASP B O 1
ATOM 8006 N N . ALA B 1 381 ? -14.086 42.75 4.215 1 94.31 381 ALA B N 1
ATOM 8007 C CA . ALA B 1 381 ? -14.594 44.125 4.086 1 94.31 381 ALA B CA 1
ATOM 8008 C C . ALA B 1 381 ? -14.367 44.906 5.367 1 94.31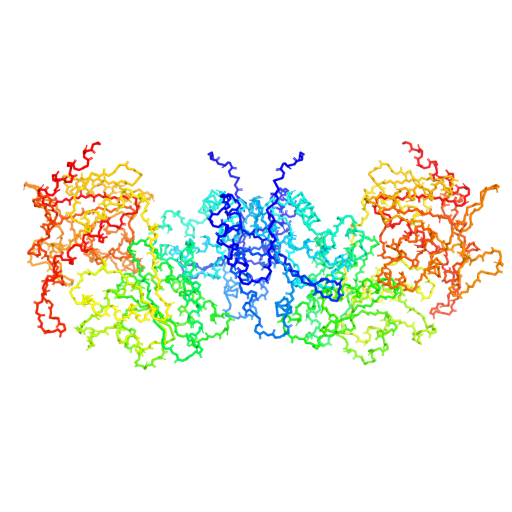 381 ALA B C 1
ATOM 8010 O O . ALA B 1 381 ? -13.938 46.062 5.32 1 94.31 381 ALA B O 1
ATOM 8011 N N . PHE B 1 382 ? -14.625 44.281 6.465 1 94.75 382 PHE B N 1
ATOM 8012 C CA . PHE B 1 382 ? -14.477 44.938 7.77 1 94.75 382 PHE B CA 1
ATOM 8013 C C . PHE B 1 382 ? -13.008 45.219 8.062 1 94.75 382 PHE B C 1
ATOM 8015 O O . PHE B 1 382 ? -12.672 46.344 8.477 1 94.75 382 PHE B O 1
ATOM 8022 N N . THR B 1 383 ? -12.133 44.281 7.785 1 92.5 383 THR B N 1
ATOM 8023 C CA . THR B 1 383 ? -10.773 44.344 8.297 1 92.5 383 THR B CA 1
ATOM 8024 C C . THR B 1 383 ? -9.828 44.938 7.246 1 92.5 383 THR B C 1
ATOM 8026 O O . THR B 1 383 ? -8.828 45.562 7.586 1 92.5 383 THR B O 1
ATOM 8029 N N . LYS B 1 384 ? -10.078 44.688 6.008 1 88.56 384 LYS B N 1
ATOM 8030 C CA . LYS B 1 384 ? -9.18 45.156 4.961 1 88.56 384 LYS B CA 1
ATOM 8031 C C . LYS B 1 384 ? -9.695 46.438 4.336 1 88.56 384 LYS B C 1
ATOM 8033 O O . LYS B 1 384 ? -8.922 47.375 4.051 1 88.56 384 LYS B O 1
ATOM 8038 N N . LYS B 1 385 ? -10.992 46.531 4.188 1 92.5 385 LYS B N 1
ATOM 8039 C CA . LYS B 1 385 ? -11.578 47.688 3.484 1 92.5 385 LYS B CA 1
ATOM 8040 C C . LYS B 1 385 ? -12.172 48.688 4.469 1 92.5 385 LYS B C 1
ATOM 8042 O O . LYS B 1 385 ? -12.523 49.812 4.09 1 92.5 385 LYS B O 1
ATOM 8047 N N . GLN B 1 386 ? -12.32 48.312 5.723 1 95.75 386 GLN B N 1
ATOM 8048 C CA . GLN B 1 386 ? -12.828 49.188 6.777 1 95.75 386 GLN B CA 1
ATOM 8049 C C . GLN B 1 386 ? -14.266 49.625 6.492 1 95.75 386 GLN B C 1
ATOM 8051 O O . GLN B 1 386 ? -14.617 50.781 6.691 1 95.75 386 GLN B O 1
ATOM 8056 N N . ILE B 1 387 ? -14.992 48.625 5.926 1 95.56 387 ILE B N 1
ATOM 8057 C CA . ILE B 1 387 ? -16.391 48.875 5.625 1 95.56 387 ILE B CA 1
ATOM 8058 C C . ILE B 1 387 ? -17.25 47.812 6.34 1 95.56 387 ILE B C 1
ATOM 8060 O O . ILE B 1 387 ? -16.844 46.656 6.484 1 95.56 387 ILE B O 1
ATOM 8064 N N . ILE B 1 388 ? -18.391 48.25 6.82 1 95.56 388 ILE B N 1
ATOM 8065 C CA . ILE B 1 388 ? -19.312 47.344 7.484 1 95.56 388 ILE B CA 1
ATOM 8066 C C . ILE B 1 388 ? -20.469 47 6.543 1 95.56 388 ILE B C 1
ATOM 8068 O O . ILE B 1 388 ? -21.312 47.844 6.254 1 95.56 388 ILE B O 1
ATOM 8072 N N . ASN B 1 389 ? -20.453 45.812 6.043 1 94.31 389 ASN B N 1
ATOM 8073 C CA . ASN B 1 389 ? -21.531 45.312 5.219 1 94.31 389 ASN B CA 1
ATOM 8074 C C . ASN B 1 389 ? -22.547 44.5 6.051 1 94.31 389 ASN B C 1
ATOM 8076 O O . ASN B 1 389 ? -22.344 44.312 7.254 1 94.31 389 ASN B O 1
ATOM 8080 N N . LYS B 1 390 ? -23.609 44.094 5.371 1 94 390 LYS B N 1
ATOM 8081 C CA . LYS B 1 390 ? -24.594 43.25 6.039 1 94 390 LYS B CA 1
ATOM 8082 C C . LYS B 1 390 ? -23.969 41.938 6.5 1 94 390 LYS B C 1
ATOM 8084 O O . LYS B 1 390 ? -23.25 41.281 5.738 1 94 390 LYS B O 1
ATOM 8089 N N . ILE B 1 391 ? -24.203 41.656 7.754 1 93.56 391 ILE B N 1
ATOM 8090 C CA . ILE B 1 391 ? -23.625 40.438 8.312 1 93.56 391 ILE B CA 1
ATOM 8091 C C . ILE B 1 391 ? -24.359 39.219 7.777 1 93.56 391 ILE B C 1
ATOM 8093 O O . ILE B 1 391 ? -25.594 39.125 7.898 1 93.56 391 ILE B O 1
ATOM 8097 N N . PRO B 1 392 ? -23.641 38.344 7.125 1 91.62 392 PRO B N 1
ATOM 8098 C CA . PRO B 1 392 ? -24.297 37.125 6.605 1 91.62 392 PRO B CA 1
ATOM 8099 C C . PRO B 1 392 ? -24.766 36.188 7.711 1 91.62 392 PRO B C 1
ATOM 8101 O O . PRO B 1 392 ? -24.188 36.188 8.805 1 91.62 392 PRO B O 1
ATOM 8104 N N . HIS B 1 393 ? -25.875 35.375 7.422 1 84.69 393 HIS B N 1
ATOM 8105 C CA . HIS B 1 393 ? -26.391 34.375 8.352 1 84.69 393 HIS B CA 1
ATOM 8106 C C . HIS B 1 393 ? -26.297 32.969 7.77 1 84.69 393 HIS B C 1
ATOM 8108 O O . HIS B 1 393 ? -27.156 32.594 6.965 1 84.69 393 HIS B O 1
ATOM 8114 N N . HIS B 1 394 ? -25.25 32.344 8.148 1 84.44 394 HIS B N 1
ATOM 8115 C CA . HIS B 1 394 ? -25.047 30.969 7.719 1 84.44 394 HIS B CA 1
ATOM 8116 C C . HIS B 1 394 ? -24.656 30.078 8.891 1 84.44 394 HIS B C 1
ATOM 8118 O O . HIS B 1 394 ? -25.094 30.297 10.023 1 84.44 394 HIS B O 1
ATOM 8124 N N . ASP B 1 395 ? -23.906 28.891 8.703 1 85.06 395 ASP B N 1
ATOM 8125 C CA . ASP B 1 395 ? -23.484 27.953 9.734 1 85.06 395 ASP B CA 1
ATOM 8126 C C . ASP B 1 395 ? -22.453 28.594 10.672 1 85.06 395 ASP B C 1
ATOM 8128 O O . ASP B 1 395 ? -22.453 28.312 11.867 1 85.06 395 ASP B O 1
ATOM 8132 N N . TYR B 1 396 ? -21.703 29.531 10.133 1 91.44 396 TYR B N 1
ATOM 8133 C CA . TYR B 1 396 ? -20.766 30.281 10.945 1 91.44 396 TYR B CA 1
ATOM 8134 C C . TYR B 1 396 ? -21.469 31.359 11.766 1 91.44 396 TYR B C 1
ATOM 8136 O O . TYR B 1 396 ? -22.125 32.219 11.203 1 91.44 396 TYR B O 1
ATOM 8144 N N . GLU B 1 397 ? -21.344 31.359 13.039 1 92.75 397 GLU B N 1
ATOM 8145 C CA . GLU B 1 397 ? -22.125 32.219 13.922 1 92.75 397 GLU B CA 1
ATOM 8146 C C . GLU B 1 397 ? -21.422 33.531 14.188 1 92.75 397 GLU B C 1
ATOM 8148 O O . GLU B 1 397 ? -20.328 33.562 14.773 1 92.75 397 GLU B O 1
ATOM 8153 N N . ILE B 1 398 ? -22.016 34.625 13.703 1 95.25 398 ILE B N 1
ATOM 8154 C CA . ILE B 1 398 ? -21.547 35.969 14.062 1 95.25 398 ILE B CA 1
ATOM 8155 C C . ILE B 1 398 ? -22.609 36.656 14.922 1 95.25 398 ILE B C 1
ATOM 8157 O O . ILE B 1 398 ? -23.75 36.812 14.508 1 95.25 398 ILE B O 1
ATOM 8161 N N . LYS B 1 399 ? -22.203 37.031 16.078 1 95.81 399 LYS B N 1
ATOM 8162 C CA . LYS B 1 399 ? -23.125 37.719 16.984 1 95.81 399 LYS B CA 1
ATOM 8163 C C . LYS B 1 399 ? -22.531 39.031 17.5 1 95.81 399 LYS B C 1
ATOM 8165 O O . LYS B 1 399 ? -21.328 39.094 17.797 1 95.81 399 LYS B O 1
ATOM 8170 N N . ILE B 1 400 ? -23.375 40.031 17.578 1 97.06 400 ILE B N 1
ATOM 8171 C CA . ILE B 1 400 ? -23 41.344 18.125 1 97.06 400 ILE B CA 1
ATOM 8172 C C . ILE B 1 400 ? -23.625 41.531 19.5 1 97.06 400 ILE B C 1
ATOM 8174 O O . ILE B 1 400 ? -24.828 41.312 19.672 1 97.06 400 ILE B O 1
ATOM 8178 N N . PHE B 1 401 ? -22.828 41.969 20.453 1 96.69 401 PHE B N 1
ATOM 8179 C CA . PHE B 1 401 ? -23.328 42.094 21.812 1 96.69 401 PHE B CA 1
ATOM 8180 C C . PHE B 1 401 ? -23.344 43.562 22.266 1 96.69 401 PHE B C 1
ATOM 8182 O O . PHE B 1 401 ? -22.516 44.344 21.828 1 96.69 401 PHE B O 1
ATOM 8189 N N . ASP B 1 402 ? -24.234 43.812 23.219 1 93.12 402 ASP B N 1
ATOM 8190 C CA . ASP B 1 402 ? -24.375 45.156 23.766 1 93.12 402 ASP B CA 1
ATOM 8191 C C . ASP B 1 402 ? -23.562 45.312 25.047 1 93.12 402 ASP B C 1
ATOM 8193 O O . ASP B 1 402 ? -23.359 46.438 25.531 1 93.12 402 ASP B O 1
ATOM 8197 N N . SER B 1 403 ? -23.125 44.188 25.5 1 94 403 SER B N 1
ATOM 8198 C CA . SER B 1 403 ? -22.375 44.188 26.75 1 94 403 SER B CA 1
ATOM 8199 C C . SER B 1 403 ? -21.25 43.156 26.719 1 94 403 SER B C 1
ATOM 8201 O O . SER B 1 403 ? -21.453 42.031 26.281 1 94 403 SER B O 1
ATOM 8203 N N . PRO B 1 404 ? -20.047 43.625 27.172 1 95.94 404 PRO B N 1
ATOM 8204 C CA . PRO B 1 404 ? -18.969 42.625 27.266 1 95.94 404 PRO B CA 1
ATOM 8205 C C . PRO B 1 404 ? -19.266 41.5 28.266 1 95.94 404 PRO B C 1
ATOM 8207 O O . PRO B 1 404 ? -18.797 40.375 28.094 1 95.94 404 PRO B O 1
ATOM 8210 N N . GLU B 1 405 ? -20.125 41.781 29.234 1 95.44 405 GLU B N 1
ATOM 8211 C CA . GLU B 1 405 ? -20.5 40.781 30.219 1 95.44 405 GLU B CA 1
ATOM 8212 C C . GLU B 1 405 ? -21.297 39.656 29.578 1 95.44 405 GLU B C 1
ATOM 8214 O O . GLU B 1 405 ? -21.047 38.469 29.859 1 95.44 405 GLU B O 1
ATOM 8219 N N . VAL B 1 406 ? -22.219 40.094 28.812 1 96.06 406 VAL B N 1
ATOM 8220 C CA . VAL B 1 406 ? -23.062 39.094 28.156 1 96.06 406 VAL B CA 1
ATOM 8221 C C . VAL B 1 406 ? -22.219 38.281 27.156 1 96.06 406 VAL B C 1
ATOM 8223 O O . VAL B 1 406 ? -22.391 37.062 27.031 1 96.06 406 VAL B O 1
ATOM 8226 N N . LEU B 1 407 ? -21.359 39.031 26.453 1 97.5 407 LEU B N 1
ATOM 8227 C CA . LEU B 1 407 ? -20.438 38.312 25.547 1 97.5 407 LEU B CA 1
ATOM 8228 C C . LEU B 1 407 ? -19.609 37.281 26.312 1 97.5 407 LEU B C 1
ATOM 8230 O O . LEU B 1 407 ? -19.484 36.156 25.859 1 97.5 407 LEU B O 1
ATOM 8234 N N . ASP B 1 408 ? -19.047 37.656 27.406 1 97.56 408 ASP B N 1
ATOM 8235 C CA . ASP B 1 408 ? -18.219 36.781 28.234 1 97.56 408 ASP B CA 1
ATOM 8236 C C . ASP B 1 408 ? -19 35.562 28.719 1 97.56 408 ASP B C 1
ATOM 8238 O O . ASP B 1 408 ? -18.469 34.469 28.719 1 97.56 408 ASP B O 1
ATOM 8242 N N . LEU B 1 409 ? -20.203 35.781 29.094 1 96.69 409 LEU B N 1
ATOM 8243 C CA . LEU B 1 409 ? -21.062 34.688 29.562 1 96.69 409 LEU B CA 1
ATOM 8244 C C . LEU B 1 409 ? -21.328 33.688 28.438 1 96.69 409 LEU B C 1
ATOM 8246 O O . LEU B 1 409 ? -21.359 32.469 28.672 1 96.69 409 LEU B O 1
ATOM 8250 N N . GLU B 1 410 ? -21.578 34.219 27.297 1 97.06 410 GLU B N 1
ATOM 8251 C CA . GLU B 1 410 ? -21.844 33.344 26.156 1 97.06 410 GLU B CA 1
ATOM 8252 C C . GLU B 1 410 ? -20.625 32.531 25.812 1 97.06 410 GLU B C 1
ATOM 8254 O O . GLU B 1 410 ? -20.734 31.359 25.406 1 97.06 410 GLU B O 1
ATOM 8259 N N . ILE B 1 411 ? -19.453 33.156 25.844 1 97.38 411 ILE B N 1
ATOM 8260 C CA . ILE B 1 411 ? -18.219 32.438 25.578 1 97.38 411 ILE B CA 1
ATOM 8261 C C . ILE B 1 411 ? -18 31.359 26.625 1 97.38 411 ILE B C 1
ATOM 8263 O O . ILE B 1 411 ? -17.547 30.25 26.312 1 97.38 411 ILE B O 1
ATOM 8267 N N . HIS B 1 412 ? -18.344 31.656 27.844 1 96.38 412 HIS B N 1
ATOM 8268 C CA . HIS B 1 412 ? -18.266 30.656 28.906 1 96.38 412 HIS B CA 1
ATOM 8269 C C . HIS B 1 412 ? -19.188 29.469 28.609 1 96.38 412 HIS B C 1
ATOM 8271 O O . HIS B 1 412 ? -18.812 28.312 28.859 1 96.38 412 HIS B O 1
ATOM 8277 N N . LYS B 1 413 ? -20.359 29.812 28.172 1 95.94 413 LYS B N 1
ATOM 8278 C CA . LYS B 1 413 ? -21.297 28.75 27.828 1 95.94 413 LYS B CA 1
ATOM 8279 C C . LYS B 1 413 ? -20.734 27.844 26.734 1 95.94 413 LYS B C 1
ATOM 8281 O O . LYS B 1 413 ? -20.844 26.625 26.812 1 95.94 413 LYS B O 1
ATOM 8286 N N . LYS B 1 414 ? -20.203 28.484 25.734 1 94.56 414 LYS B N 1
ATOM 8287 C CA . LYS B 1 414 ? -19.594 27.703 24.656 1 94.56 414 LYS B CA 1
ATOM 8288 C C . LYS B 1 414 ? -18.438 26.859 25.172 1 94.56 414 LYS B C 1
ATOM 8290 O O . LYS B 1 414 ? -18.297 25.703 24.781 1 94.56 414 LYS B O 1
ATOM 8295 N N . ALA B 1 415 ? -17.578 27.406 26 1 92.81 415 ALA B N 1
ATOM 8296 C CA . ALA B 1 415 ? -16.391 26.734 26.5 1 92.81 415 ALA B CA 1
ATOM 8297 C C . ALA B 1 415 ? -16.766 25.531 27.375 1 92.81 415 ALA B C 1
ATOM 8299 O O . ALA B 1 415 ? -15.977 24.609 27.547 1 92.81 415 ALA B O 1
ATOM 8300 N N . ASN B 1 416 ? -17.984 25.578 27.891 1 91.06 416 ASN B N 1
ATOM 8301 C CA . ASN B 1 416 ? -18.453 24.5 28.766 1 91.06 416 ASN B CA 1
ATOM 8302 C C . ASN B 1 416 ? -18.969 23.312 27.953 1 91.06 416 ASN B C 1
ATOM 8304 O O . ASN B 1 416 ? -19.141 22.219 28.484 1 91.06 416 ASN B O 1
ATOM 8308 N N . SER B 1 417 ? -19.109 23.609 26.734 1 87.38 417 SER B N 1
ATOM 8309 C CA . SER B 1 417 ? -19.516 22.516 25.859 1 87.38 417 SER B CA 1
ATOM 8310 C C . SER B 1 417 ? -18.312 21.672 25.422 1 87.38 417 SER B C 1
ATOM 8312 O O . SER B 1 417 ? -17.234 22.219 25.172 1 87.38 417 SER B O 1
ATOM 8314 N N . GLU B 1 418 ? -18.547 20.406 25.391 1 79.56 418 GLU B N 1
ATOM 8315 C CA . GLU B 1 418 ? -17.484 19.5 24.984 1 79.56 418 GLU B CA 1
ATOM 8316 C C . GLU B 1 418 ? -17.047 19.75 23.547 1 79.56 418 GLU B C 1
ATOM 8318 O O . GLU B 1 418 ? -15.906 19.469 23.188 1 79.56 418 GLU B O 1
ATOM 8323 N N . LYS B 1 419 ? -17.844 20.328 22.734 1 79.38 419 LYS B N 1
ATOM 8324 C CA . LYS B 1 419 ? -17.594 20.484 21.312 1 79.38 419 LYS B CA 1
ATOM 8325 C C . LYS B 1 419 ? -16.875 21.812 21.031 1 79.38 419 LYS B C 1
ATOM 8327 O O . LYS B 1 419 ? -16.375 22.031 19.922 1 79.38 419 LYS B O 1
ATOM 8332 N N . SER B 1 420 ? -16.781 22.641 22.062 1 88.62 420 SER B N 1
ATOM 8333 C CA . SER B 1 420 ? -16.219 23.969 21.828 1 88.62 420 SER B CA 1
ATOM 8334 C C . SER B 1 420 ? -15.445 24.453 23.062 1 88.62 420 SER B C 1
ATOM 8336 O O . SER B 1 420 ? -15.641 25.594 23.5 1 88.62 420 SER B O 1
ATOM 8338 N N . ARG B 1 421 ? -14.641 23.656 23.531 1 86.62 421 ARG B N 1
ATOM 8339 C CA . ARG B 1 421 ? -13.914 23.953 24.766 1 86.62 421 ARG B CA 1
ATOM 8340 C C . ARG B 1 421 ? -12.922 25.094 24.547 1 86.62 421 ARG B C 1
ATOM 8342 O O . ARG B 1 421 ? -12.617 25.844 25.469 1 86.62 421 ARG B O 1
ATOM 8349 N N . LEU B 1 422 ? -12.453 25.188 23.312 1 88.62 422 LEU B N 1
ATOM 8350 C CA . LEU B 1 422 ? -11.477 26.219 23.016 1 88.62 422 LEU B CA 1
ATOM 8351 C C . LEU B 1 422 ? -12.164 27.516 22.594 1 88.62 422 LEU B C 1
ATOM 8353 O O . LEU B 1 422 ? -12.031 27.953 21.453 1 88.62 422 LEU B O 1
ATOM 8357 N N . SER B 1 423 ? -12.914 28.031 23.5 1 94.06 423 SER B N 1
ATOM 8358 C CA . SER B 1 423 ? -13.562 29.328 23.344 1 94.06 423 SER B CA 1
ATOM 8359 C C . SER B 1 423 ? -13.047 30.328 24.375 1 94.06 423 SER B C 1
ATOM 8361 O O . SER B 1 423 ? -12.961 30.016 25.562 1 94.06 423 SER B O 1
ATOM 8363 N N . ARG B 1 424 ? -12.586 31.406 23.906 1 96.5 424 ARG B N 1
ATOM 8364 C CA . ARG B 1 424 ? -12 32.406 24.797 1 96.5 424 ARG B CA 1
ATOM 8365 C C . ARG B 1 424 ? -12.383 33.812 24.375 1 96.5 424 ARG B C 1
ATOM 8367 O O . ARG B 1 424 ? -12.727 34.031 23.203 1 96.5 424 ARG B O 1
ATOM 8374 N N . VAL B 1 425 ? -12.281 34.688 25.344 1 97.81 425 VAL B N 1
ATOM 8375 C CA . VAL B 1 425 ? -12.406 36.125 25.062 1 97.81 425 VAL B CA 1
ATOM 8376 C C . VAL B 1 425 ? -11.039 36.688 24.719 1 97.81 425 VAL B C 1
ATOM 8378 O O . VAL B 1 425 ? -10.047 36.406 25.391 1 97.81 425 VAL B O 1
ATOM 8381 N N . ILE B 1 426 ? -11 37.438 23.656 1 97.31 426 ILE B N 1
ATOM 8382 C CA . ILE B 1 426 ? -9.773 38.094 23.219 1 97.31 426 ILE B CA 1
ATOM 8383 C C . ILE B 1 426 ? -10.062 39.562 22.922 1 97.31 426 ILE B C 1
ATOM 8385 O O . ILE B 1 426 ? -11.211 39.969 22.703 1 97.31 426 ILE B O 1
ATOM 8389 N N . ALA B 1 427 ? -9.008 40.375 22.969 1 97.31 427 ALA B N 1
ATOM 8390 C CA . ALA B 1 427 ? -9.188 41.812 22.75 1 97.31 427 ALA B CA 1
ATOM 8391 C C . ALA B 1 427 ? -7.938 42.406 22.109 1 97.31 427 ALA B C 1
ATOM 8393 O O . ALA B 1 427 ? -6.848 41.844 22.203 1 97.31 427 ALA B O 1
ATOM 8394 N N . ASN B 1 428 ? -8.188 43.531 21.375 1 95.38 428 ASN B N 1
ATOM 8395 C CA . ASN B 1 428 ? -7.023 44.281 20.922 1 95.38 428 ASN B CA 1
ATOM 8396 C C . ASN B 1 428 ? -6.309 44.938 22.094 1 95.38 428 ASN B C 1
ATOM 8398 O O . ASN B 1 428 ? -6.859 45.031 23.188 1 95.38 428 ASN B O 1
ATOM 8402 N N . TYR B 1 429 ? -5.188 45.438 21.906 1 92.94 429 TYR B N 1
ATOM 8403 C CA . TYR B 1 429 ? -4.301 45.906 22.984 1 92.94 429 TYR B CA 1
ATOM 8404 C C . TYR B 1 429 ? -4.559 47.344 23.328 1 92.94 429 TYR B C 1
ATOM 8406 O O . TYR B 1 429 ? -3.654 48.188 23.234 1 92.94 429 TYR B O 1
ATOM 8414 N N . ASP B 1 430 ? -5.715 47.656 23.891 1 95 430 ASP B N 1
ATOM 8415 C CA . ASP B 1 430 ? -6.082 49 24.234 1 95 430 ASP B CA 1
ATOM 8416 C C . ASP B 1 430 ? -5.938 49.25 25.734 1 95 430 ASP B C 1
ATOM 8418 O O . ASP B 1 430 ? -6.086 50.375 26.203 1 95 430 ASP B O 1
ATOM 8422 N N . TRP B 1 431 ? -5.633 48.219 26.531 1 94.31 431 TRP B N 1
ATOM 8423 C CA . TRP B 1 431 ? -5.441 48.312 27.969 1 94.31 431 TRP B CA 1
ATOM 8424 C C . TRP B 1 431 ? -3.998 48 28.359 1 94.31 431 TRP B C 1
ATOM 8426 O O . TRP B 1 431 ? -3.355 47.156 27.734 1 94.31 431 TRP B O 1
ATOM 8436 N N . ASP B 1 432 ? -3.574 48.562 29.359 1 90.56 432 ASP B N 1
ATOM 8437 C CA . ASP B 1 432 ? -2.17 48.438 29.75 1 90.56 432 ASP B CA 1
ATOM 8438 C C . ASP B 1 432 ? -1.842 47.062 30.281 1 90.56 432 ASP B C 1
ATOM 8440 O O . ASP B 1 432 ? -2.684 46.406 30.906 1 90.56 432 ASP B O 1
ATOM 8444 N N . TYR B 1 433 ? -0.736 46.719 29.938 1 89.56 433 TYR B N 1
ATOM 8445 C CA . TYR B 1 433 ? -0.167 45.469 30.406 1 89.56 433 TYR B CA 1
ATOM 8446 C C . TYR B 1 433 ? 1.354 45.531 30.453 1 89.56 433 TYR B C 1
ATOM 8448 O O . TYR B 1 433 ? 1.985 46.031 29.516 1 89.56 433 TYR B O 1
ATOM 8456 N N . LYS B 1 434 ? 1.958 45.219 31.516 1 83.06 434 LYS B N 1
ATOM 8457 C CA . LYS B 1 434 ? 3.406 45.125 31.656 1 83.06 434 LYS B CA 1
ATOM 8458 C C . LYS B 1 434 ? 3.789 43.781 32.312 1 83.06 434 LYS B C 1
ATOM 8460 O O . LYS B 1 434 ? 3.48 43.531 33.469 1 83.06 434 LYS B O 1
ATOM 8465 N N . LYS B 1 435 ? 4.457 43.062 31.469 1 79.06 435 LYS B N 1
ATOM 8466 C CA . LYS B 1 435 ? 4.852 41.75 31.953 1 79.06 435 LYS B CA 1
ATOM 8467 C C . LYS B 1 435 ? 5.719 41.875 33.219 1 79.06 435 LYS B C 1
ATOM 8469 O O . LYS B 1 435 ? 6.66 42.656 33.25 1 79.06 435 LYS B O 1
ATOM 8474 N N . GLY B 1 436 ? 5.492 41.125 34.188 1 75.5 436 GLY B N 1
ATOM 8475 C CA . GLY B 1 436 ? 6.312 41.031 35.375 1 75.5 436 GLY B CA 1
ATOM 8476 C C . GLY B 1 436 ? 6.105 42.188 36.344 1 75.5 436 GLY B C 1
ATOM 8477 O O . GLY B 1 436 ? 6.723 42.219 37.406 1 75.5 436 GLY B O 1
ATOM 8478 N N . LYS B 1 437 ? 5.309 43.125 35.969 1 81.88 437 LYS B N 1
ATOM 8479 C CA . LYS B 1 437 ? 5.043 44.25 36.844 1 81.88 437 LYS B CA 1
ATOM 8480 C C . LYS B 1 437 ? 3.58 44.281 37.281 1 81.88 437 LYS B C 1
ATOM 8482 O O . LYS B 1 437 ? 2.699 43.844 36.531 1 81.88 437 LYS B O 1
ATOM 8487 N N . LYS B 1 438 ? 3.434 44.656 38.562 1 85.38 438 LYS B N 1
ATOM 8488 C CA . LYS B 1 438 ? 2.07 44.844 39.031 1 85.38 438 LYS B CA 1
ATOM 8489 C C . LYS B 1 438 ? 1.468 46.156 38.562 1 85.38 438 LYS B C 1
ATOM 8491 O O . LYS B 1 438 ? 2.193 47.125 38.281 1 85.38 438 LYS B O 1
ATOM 8496 N N . PRO B 1 439 ? 0.149 46.188 38.406 1 86.62 439 PRO B N 1
ATOM 8497 C CA . PRO B 1 439 ? -0.502 47.406 38 1 86.62 439 PRO B CA 1
ATOM 8498 C C . PRO B 1 439 ? -0.209 48.594 38.938 1 86.62 439 PRO B C 1
ATOM 8500 O O . PRO B 1 439 ? -0.045 48.375 40.156 1 86.62 439 PRO B O 1
ATOM 8503 N N . GLU B 1 440 ? -0.061 49.781 38.438 1 78.12 440 GLU B N 1
ATOM 8504 C CA . GLU B 1 440 ? 0.214 50.969 39.219 1 78.12 440 GLU B CA 1
ATOM 8505 C C . GLU B 1 440 ? -0.913 51.25 40.219 1 78.12 440 GLU B C 1
ATOM 8507 O O . GLU B 1 440 ? -0.665 51.719 41.344 1 78.12 440 GLU B O 1
ATOM 8512 N N . ASP B 1 441 ? -2.053 50.969 39.719 1 76.81 441 ASP B N 1
ATOM 8513 C CA . ASP B 1 441 ? -3.201 51.094 40.594 1 76.81 441 ASP B CA 1
ATOM 8514 C C . ASP B 1 441 ? -3.176 50.031 41.688 1 76.81 441 ASP B C 1
ATOM 8516 O O . ASP B 1 441 ? -3.391 48.844 41.406 1 76.81 441 ASP B O 1
ATOM 8520 N N . ALA B 1 442 ? -3.023 50.375 42.938 1 74.44 442 ALA B N 1
ATOM 8521 C CA . ALA B 1 442 ? -2.84 49.469 44.062 1 74.44 442 ALA B CA 1
ATOM 8522 C C . ALA B 1 442 ? -4.102 48.656 44.312 1 74.44 442 ALA B C 1
ATOM 8524 O O . ALA B 1 442 ? -4.043 47.594 44.938 1 74.44 442 ALA B O 1
ATOM 8525 N N . SER B 1 443 ? -5.195 49.125 43.781 1 77.5 443 SER B N 1
ATOM 8526 C CA . SER B 1 443 ? -6.457 48.406 44.031 1 77.5 443 SER B CA 1
ATOM 8527 C C . SER B 1 443 ? -6.629 47.25 43.062 1 77.5 443 SER B C 1
ATOM 8529 O O . SER B 1 443 ? -7.484 46.375 43.312 1 77.5 443 SER B O 1
ATOM 8531 N N . LYS B 1 444 ? -5.812 47.188 42.094 1 87.06 444 LYS B N 1
ATOM 8532 C CA . LYS B 1 444 ? -5.906 46.125 41.125 1 87.06 444 LYS B CA 1
ATOM 8533 C C . LYS B 1 444 ? -4.805 45.094 41.312 1 87.06 444 LYS B C 1
ATOM 8535 O O . LYS B 1 444 ? -3.619 45.438 41.344 1 87.06 444 LYS B O 1
ATOM 8540 N N . LYS B 1 445 ? -5.176 43.938 41.531 1 87.81 445 LYS B N 1
ATOM 8541 C CA . LYS B 1 445 ? -4.223 42.844 41.688 1 87.81 445 LYS B CA 1
ATOM 8542 C C . LYS B 1 445 ? -3.607 42.438 40.344 1 87.81 445 LYS B C 1
ATOM 8544 O O . LYS B 1 445 ? -2.449 42.031 40.281 1 87.81 445 LYS B O 1
ATOM 8549 N N . TYR B 1 446 ? -4.332 42.562 39.219 1 92.19 446 TYR B N 1
ATOM 8550 C CA . TYR B 1 446 ? -3.916 42.125 37.906 1 92.19 446 TYR B CA 1
ATOM 8551 C C . TYR B 1 446 ? -4.031 43.219 36.875 1 92.19 446 TYR B C 1
ATOM 8553 O O . TYR B 1 446 ? -4.781 44.188 37.062 1 92.19 446 TYR B O 1
ATOM 8561 N N . TRP B 1 447 ? -3.168 43.156 35.812 1 93.12 447 TRP B N 1
ATOM 8562 C CA . TRP B 1 447 ? -3.521 43.875 34.625 1 93.12 447 TRP B CA 1
ATOM 8563 C C . TRP B 1 447 ? -4.832 43.375 34.031 1 93.12 447 TRP B C 1
ATOM 8565 O O . TRP B 1 447 ? -5.035 42.156 33.906 1 93.12 447 TRP B O 1
ATOM 8575 N N . GLU B 1 448 ? -5.734 44.281 33.75 1 94.25 448 GLU B N 1
ATOM 8576 C CA . GLU B 1 448 ? -7.07 43.812 33.375 1 94.25 448 GLU B CA 1
ATOM 8577 C C . GLU B 1 448 ? -7.582 44.594 32.156 1 94.25 448 GLU B C 1
ATOM 8579 O O . GLU B 1 448 ? -7.133 45.688 31.875 1 94.25 448 GLU B O 1
ATOM 8584 N N . VAL B 1 449 ? -8.352 43.938 31.422 1 94.38 449 VAL B N 1
ATOM 8585 C CA . VAL B 1 449 ? -9.242 44.594 30.484 1 94.38 449 VAL B CA 1
ATOM 8586 C C . VAL B 1 449 ? -10.477 45.125 31.219 1 94.38 449 VAL B C 1
ATOM 8588 O O . VAL B 1 449 ? -11.148 44.375 31.922 1 94.38 449 VAL B O 1
ATOM 8591 N N . ASP B 1 450 ? -10.609 46.375 31.047 1 92.69 450 ASP B N 1
ATOM 8592 C CA . ASP B 1 450 ? -11.625 47.062 31.828 1 92.69 450 ASP B CA 1
ATOM 8593 C C . ASP B 1 450 ? -12.547 47.906 30.938 1 92.69 450 ASP B C 1
ATOM 8595 O O . ASP B 1 450 ? -12.109 48.844 30.266 1 92.69 450 ASP B O 1
ATOM 8599 N N . VAL B 1 451 ? -13.805 47.531 30.969 1 93.81 451 VAL B N 1
ATOM 8600 C CA . VAL B 1 451 ? -14.773 48.219 30.094 1 93.81 451 VAL B CA 1
ATOM 8601 C C . VAL B 1 451 ? -15.891 48.812 30.953 1 93.81 451 VAL B C 1
ATOM 8603 O O . VAL B 1 451 ? -16.516 48.094 31.75 1 93.81 451 VAL B O 1
ATOM 8606 N N . TRP B 1 452 ? -16.156 50.031 30.75 1 89.88 452 TRP B N 1
ATOM 8607 C CA . TRP B 1 452 ? -17.219 50.719 31.453 1 89.88 452 TRP B CA 1
ATOM 8608 C C . TRP B 1 452 ? -18.391 51.031 30.516 1 89.88 452 TRP B C 1
ATOM 8610 O O . TRP B 1 452 ? -18.188 51.562 29.422 1 89.88 452 TRP B O 1
ATOM 8620 N N . ILE B 1 453 ? -19.531 50.562 30.828 1 86.19 453 ILE B N 1
ATOM 8621 C CA . ILE B 1 453 ? -20.766 50.938 30.141 1 86.19 453 ILE B CA 1
ATOM 8622 C C . ILE B 1 453 ? -21.703 51.656 31.094 1 86.19 453 ILE B C 1
ATOM 8624 O O . ILE B 1 453 ? -22.297 51.062 31.969 1 86.19 453 ILE B O 1
ATOM 8628 N N . GLU B 1 454 ? -21.938 52.938 30.844 1 82.25 454 GLU B N 1
ATOM 8629 C CA . GLU B 1 454 ? -22.734 53.781 31.75 1 82.25 454 GLU B CA 1
ATOM 8630 C C . GLU B 1 454 ? -22.312 53.562 33.188 1 82.25 454 GLU B C 1
ATOM 8632 O O . GLU B 1 454 ? -21.141 53.781 33.531 1 82.25 454 GLU B O 1
ATOM 8637 N N . ASP B 1 455 ? -23.078 52.812 34 1 81.06 455 ASP B N 1
ATOM 8638 C CA . ASP B 1 455 ? -22.75 52.688 35.406 1 81.06 455 ASP B CA 1
ATOM 8639 C C . ASP B 1 455 ? -22.359 51.25 35.719 1 81.06 455 ASP B C 1
ATOM 8641 O O . ASP B 1 455 ? -22.25 50.875 36.906 1 81.06 455 ASP B O 1
ATOM 8645 N N . GLN B 1 456 ? -22.094 50.562 34.688 1 85.69 456 GLN B N 1
ATOM 8646 C CA . GLN B 1 456 ? -21.703 49.188 34.906 1 85.69 456 GLN B CA 1
ATOM 8647 C C . GLN B 1 456 ? -20.281 48.938 34.406 1 85.69 456 GLN B C 1
ATOM 8649 O O . GLN B 1 456 ? -19.859 49.438 33.375 1 85.69 456 GLN B O 1
ATOM 8654 N N . ARG B 1 457 ? -19.516 48.219 35.281 1 91.81 457 ARG B N 1
ATOM 8655 C CA . ARG B 1 457 ? -18.125 47.906 34.969 1 91.81 457 ARG B CA 1
ATOM 8656 C C . ARG B 1 457 ? -17.922 46.406 34.781 1 91.81 457 ARG B C 1
ATOM 8658 O O . ARG B 1 457 ? -18.312 45.594 35.625 1 91.81 457 ARG B O 1
ATOM 8665 N N . TRP B 1 458 ? -17.391 46.062 33.625 1 94.94 458 TRP B N 1
ATOM 8666 C CA . TRP B 1 458 ? -16.906 44.719 33.375 1 94.94 458 TRP B CA 1
ATOM 8667 C C . TRP B 1 458 ? -15.391 44.688 33.312 1 94.94 458 TRP B C 1
ATOM 8669 O O . TRP B 1 458 ? -14.773 45.594 32.719 1 94.94 458 TRP B O 1
ATOM 8679 N N . HIS B 1 459 ? -14.781 43.719 34.031 1 94.5 459 HIS B N 1
ATOM 8680 C CA . HIS B 1 459 ? -13.328 43.625 33.969 1 94.5 459 HIS B CA 1
ATOM 8681 C C . HIS B 1 459 ? -12.883 42.156 34.062 1 94.5 459 HIS B C 1
ATOM 8683 O O . HIS B 1 459 ? -13.586 41.312 34.625 1 94.5 459 HIS B O 1
ATOM 8689 N N . LYS B 1 460 ? -11.836 41.844 33.469 1 95.75 460 LYS B N 1
ATOM 8690 C CA . LYS B 1 460 ? -11.219 40.531 33.469 1 95.75 460 LYS B CA 1
ATOM 8691 C C . LYS B 1 460 ? -9.703 40.625 33.281 1 95.75 460 LYS B C 1
ATOM 8693 O O . LYS B 1 460 ? -9.227 41.469 32.5 1 95.75 460 LYS B O 1
ATOM 8698 N N . PRO B 1 461 ? -8.945 39.75 34 1 95.62 461 PRO B N 1
ATOM 8699 C CA . PRO B 1 461 ? -7.484 39.812 33.875 1 95.62 461 PRO B CA 1
ATOM 8700 C C . PRO B 1 461 ? -7.008 39.531 32.438 1 95.62 461 PRO B C 1
ATOM 8702 O O . PRO B 1 461 ? -7.594 38.719 31.75 1 95.62 461 PRO B O 1
ATOM 8705 N N . TRP B 1 462 ? -5.902 40.312 32.062 1 94.5 462 TRP B N 1
ATOM 8706 C CA . TRP B 1 462 ? -5.215 40.031 30.797 1 94.5 462 TRP B CA 1
ATOM 8707 C C . TRP B 1 462 ? -4.621 38.625 30.797 1 94.5 462 TRP B C 1
ATOM 8709 O O . TRP B 1 462 ? -4.547 38 31.844 1 94.5 462 TRP B O 1
ATOM 8719 N N . ASN B 1 463 ? -4.254 38.156 29.625 1 91.94 463 ASN B N 1
ATOM 8720 C CA . ASN B 1 463 ? -3.58 36.875 29.516 1 91.94 463 ASN B CA 1
ATOM 8721 C C . ASN B 1 463 ? -2.348 36.812 30.422 1 91.94 463 ASN B C 1
ATOM 8723 O O . ASN B 1 463 ? -1.703 37.812 30.672 1 91.94 463 ASN B O 1
ATOM 8727 N N . TYR B 1 464 ? -2.043 35.594 31 1 88.75 464 TYR B N 1
ATOM 8728 C CA . TYR B 1 464 ? -0.869 35.219 31.781 1 88.75 464 TYR B CA 1
ATOM 8729 C C . TYR B 1 464 ? -0.929 35.812 33.188 1 88.75 464 TYR B C 1
ATOM 8731 O O . TYR B 1 464 ? 0.058 35.781 33.906 1 88.75 464 TYR B O 1
ATOM 8739 N N . GLU B 1 465 ? -1.995 36.406 33.562 1 91.94 465 GLU B N 1
ATOM 8740 C CA . GLU B 1 465 ? -2.104 37 34.875 1 91.94 465 GLU B CA 1
ATOM 8741 C C . GLU B 1 465 ? -2.473 35.969 35.938 1 91.94 465 GLU B C 1
ATOM 8743 O O . GLU B 1 465 ? -1.939 36 37.062 1 91.94 465 GLU B O 1
ATOM 8748 N N . LEU B 1 466 ? -3.299 35.062 35.625 1 92.75 466 LEU B N 1
ATOM 8749 C CA . LEU B 1 466 ? -3.848 34.156 36.594 1 92.75 466 LEU B CA 1
ATOM 8750 C C . LEU B 1 466 ? -2.893 33 36.875 1 92.75 466 LEU B C 1
ATOM 8752 O O . LEU B 1 466 ? -3.055 32.25 37.844 1 92.75 466 LEU B O 1
ATOM 8756 N N . GLU B 1 467 ? -1.963 32.844 36.031 1 89.94 467 GLU B N 1
ATOM 8757 C CA . GLU B 1 467 ? -0.973 31.781 36.219 1 89.94 467 GLU B CA 1
ATOM 8758 C C . GLU B 1 467 ? -0.296 31.906 37.594 1 89.94 467 GLU B C 1
ATOM 8760 O O . GLU B 1 467 ? 0.072 30.906 38.188 1 89.94 467 GLU B O 1
ATOM 8765 N N . GLN B 1 468 ? -0.129 33.125 38.031 1 87.75 468 GLN B N 1
ATOM 8766 C CA . GLN B 1 468 ? 0.559 33.375 39.281 1 87.75 468 GLN B CA 1
ATOM 8767 C C . GLN B 1 468 ? -0.188 32.781 40.469 1 87.75 468 GLN B C 1
ATOM 8769 O O . GLN B 1 468 ? 0.394 32.531 41.531 1 87.75 468 GLN B O 1
ATOM 8774 N N . ASN B 1 469 ? -1.438 32.469 40.312 1 90.75 469 ASN B N 1
ATOM 8775 C CA . ASN B 1 469 ? -2.246 31.922 41.406 1 90.75 469 ASN B CA 1
ATOM 8776 C C . ASN B 1 469 ? -2.141 30.391 41.438 1 90.75 469 ASN B C 1
ATOM 8778 O O . ASN B 1 469 ? -2.66 29.75 42.344 1 90.75 469 ASN B O 1
ATOM 8782 N N . LEU B 1 470 ? -1.549 29.812 40.406 1 91.75 470 LEU B N 1
ATOM 8783 C CA . LEU B 1 470 ? -1.419 28.359 40.344 1 91.75 470 LEU B CA 1
ATOM 8784 C C . LEU B 1 470 ? -0.248 27.875 41.188 1 91.75 470 LEU B C 1
ATOM 8786 O O . LEU B 1 470 ? 0.756 28.562 41.312 1 91.75 470 LEU B O 1
ATOM 8790 N N . ASP B 1 471 ? -0.345 26.703 41.719 1 90.38 471 ASP B N 1
ATOM 8791 C CA . ASP B 1 471 ? 0.765 26.125 42.438 1 90.38 471 ASP B CA 1
ATOM 8792 C C . ASP B 1 471 ? 1.768 25.453 41.531 1 90.38 471 ASP B C 1
ATOM 8794 O O . ASP B 1 471 ? 1.604 25.484 40.281 1 90.38 471 ASP B O 1
ATOM 8798 N N . LYS B 1 472 ? 2.867 24.891 42.219 1 85.38 472 LYS B N 1
ATOM 8799 C CA . LYS B 1 472 ? 3.984 24.328 41.469 1 85.38 472 LYS B CA 1
ATOM 8800 C C . LYS B 1 472 ? 3.533 23.141 40.625 1 85.38 472 LYS B C 1
ATOM 8802 O O . LYS B 1 472 ? 3.992 22.969 39.5 1 85.38 472 LYS B O 1
ATOM 8807 N N . ASP B 1 473 ? 2.682 22.438 41.094 1 86.25 473 ASP B N 1
ATOM 8808 C CA . ASP B 1 473 ? 2.217 21.234 40.406 1 86.25 473 ASP B CA 1
ATOM 8809 C C . ASP B 1 473 ? 1.285 21.594 39.25 1 86.25 473 ASP B C 1
ATOM 8811 O O . ASP B 1 473 ? 1.343 20.969 38.188 1 86.25 473 ASP B O 1
ATOM 8815 N N . GLU B 1 474 ? 0.493 22.578 39.344 1 87 474 GLU B N 1
ATOM 8816 C CA . GLU B 1 474 ? -0.42 23.047 38.312 1 87 474 GLU B CA 1
ATOM 8817 C C . GLU B 1 474 ? 0.342 23.672 37.156 1 87 474 GLU B C 1
ATOM 8819 O O . GLU B 1 474 ? -0.012 23.453 36 1 87 474 GLU B O 1
ATOM 8824 N N . LYS B 1 475 ? 1.308 24.391 37.531 1 88 475 LYS B N 1
ATOM 8825 C CA . LYS B 1 475 ? 2.131 25.016 36.5 1 88 475 LYS B CA 1
ATOM 8826 C C . LYS B 1 475 ? 2.861 23.969 35.688 1 88 475 LYS B C 1
ATOM 8828 O O . LYS B 1 475 ? 3.008 24.141 34.469 1 88 475 LYS B O 1
ATOM 8833 N N . LYS B 1 476 ? 3.336 22.922 36.344 1 79.94 476 LYS B N 1
ATOM 8834 C CA . LYS B 1 476 ? 4.023 21.844 35.625 1 79.94 476 LYS B CA 1
ATOM 8835 C C . LYS B 1 476 ? 3.088 21.156 34.625 1 79.94 476 LYS B C 1
ATOM 8837 O O . LYS B 1 476 ? 3.51 20.75 33.562 1 79.94 476 LYS B O 1
ATOM 8842 N N . LYS B 1 477 ? 1.889 21.141 35.031 1 75.56 477 LYS B N 1
ATOM 8843 C CA . LYS B 1 477 ? 0.895 20.438 34.219 1 75.56 477 LYS B CA 1
ATOM 8844 C C . LYS B 1 477 ? 0.554 21.203 32.938 1 75.56 477 LYS B C 1
ATOM 8846 O O . LYS B 1 477 ? 0.135 20.625 31.953 1 75.56 477 LYS B O 1
ATOM 8851 N N . ILE B 1 478 ? 0.748 22.516 32.969 1 79.81 478 ILE B N 1
ATOM 8852 C CA . ILE B 1 478 ? 0.296 23.328 31.828 1 79.81 478 ILE B CA 1
ATOM 8853 C C . ILE B 1 478 ? 1.502 23.859 31.062 1 79.81 478 ILE B C 1
ATOM 8855 O O . ILE B 1 478 ? 1.351 24.641 30.109 1 79.81 478 ILE B O 1
ATOM 8859 N N . LYS B 1 479 ? 2.658 23.469 31.422 1 77.38 479 LYS B N 1
ATOM 8860 C CA . LYS B 1 479 ? 3.902 24 30.859 1 77.38 479 LYS B CA 1
ATOM 8861 C C . LYS B 1 479 ? 3.945 23.828 29.344 1 77.38 479 LYS B C 1
ATOM 8863 O O . LYS B 1 479 ? 4.402 24.719 28.641 1 77.38 479 LYS B O 1
ATOM 8868 N N . GLU B 1 480 ? 3.422 22.812 28.859 1 72.94 480 GLU B N 1
ATOM 8869 C CA . GLU B 1 480 ? 3.52 22.516 27.438 1 72.94 480 GLU B CA 1
ATOM 8870 C C . GLU B 1 480 ? 2.248 22.922 26.703 1 72.94 480 GLU B C 1
ATOM 8872 O O . GLU B 1 480 ? 2.176 22.828 25.469 1 72.94 480 GLU B O 1
ATOM 8877 N N . GLN B 1 481 ? 1.3 23.516 27.453 1 77.88 481 GLN B N 1
ATOM 8878 C CA . GLN B 1 481 ? 0.021 23.859 26.844 1 77.88 481 GLN B CA 1
ATOM 8879 C C . GLN B 1 481 ? 0.013 25.312 26.375 1 77.88 481 GLN B C 1
ATOM 8881 O O . GLN B 1 481 ? 0.572 26.188 27.031 1 77.88 481 GLN B O 1
ATOM 8886 N N . ALA B 1 482 ? -0.608 25.531 25.266 1 79.25 482 ALA B N 1
ATOM 8887 C CA . ALA B 1 482 ? -0.834 26.891 24.812 1 79.25 482 ALA B CA 1
ATOM 8888 C C . ALA B 1 482 ? -1.851 27.609 25.688 1 79.25 482 ALA B C 1
ATOM 8890 O O . ALA B 1 482 ? -2.664 26.969 26.359 1 79.25 482 ALA B O 1
ATOM 8891 N N . TRP B 1 483 ? -1.81 28.906 25.672 1 87.5 483 TRP B N 1
ATOM 8892 C CA . TRP B 1 483 ? -2.646 29.75 26.516 1 87.5 483 TRP B CA 1
ATOM 8893 C C . TRP B 1 483 ? -4.109 29.328 26.422 1 87.5 483 TRP B C 1
ATOM 8895 O O . TRP B 1 483 ? -4.77 29.125 27.453 1 87.5 483 TRP B O 1
ATOM 8905 N N . ALA B 1 484 ? -4.59 29.125 25.234 1 84.5 484 ALA B N 1
ATOM 8906 C CA . ALA B 1 484 ? -6.012 28.859 25.016 1 84.5 484 ALA B CA 1
ATOM 8907 C C . ALA B 1 484 ? -6.402 27.484 25.516 1 84.5 484 ALA B C 1
ATOM 8909 O O . ALA B 1 484 ? -7.582 27.219 25.766 1 84.5 484 ALA B O 1
ATOM 8910 N N . GLU B 1 485 ? -5.477 26.625 25.719 1 84.25 485 GLU B N 1
ATOM 8911 C CA . GLU B 1 485 ? -5.746 25.25 26.125 1 84.25 485 GLU B CA 1
ATOM 8912 C C . GLU B 1 485 ? -5.801 25.125 27.656 1 84.25 485 GLU B C 1
ATOM 8914 O O . GLU B 1 485 ? -6.293 24.125 28.172 1 84.25 485 GLU B O 1
ATOM 8919 N N . GLN B 1 486 ? -5.293 26.094 28.281 1 87.44 486 GLN B N 1
ATOM 8920 C CA . GLN B 1 486 ? -5.258 26.062 29.734 1 87.44 486 GLN B CA 1
ATOM 8921 C C . GLN B 1 486 ? -6.625 26.391 30.328 1 87.44 486 GLN B C 1
ATOM 8923 O O . GLN B 1 486 ? -7.262 27.359 29.922 1 87.44 486 GLN B O 1
ATOM 8928 N N . ALA B 1 487 ? -7.051 25.641 31.312 1 88.06 487 ALA B N 1
ATOM 8929 C CA . ALA B 1 487 ? -8.398 25.734 31.859 1 88.06 487 ALA B CA 1
ATOM 8930 C C . ALA B 1 487 ? -8.648 27.109 32.469 1 88.06 487 ALA B C 1
ATOM 8932 O O . ALA B 1 487 ? -9.719 27.688 32.312 1 88.06 487 ALA B O 1
ATOM 8933 N N . HIS B 1 488 ? -7.695 27.656 33.188 1 92.88 488 HIS B N 1
ATOM 8934 C CA . HIS B 1 488 ? -7.91 28.875 33.938 1 92.88 488 HIS B CA 1
ATOM 8935 C C . HIS B 1 488 ? -8 30.094 33.031 1 92.88 488 HIS B C 1
ATOM 8937 O O . HIS B 1 488 ? -8.492 31.156 33.438 1 92.88 488 HIS B O 1
ATOM 8943 N N . THR B 1 489 ? -7.578 29.969 31.781 1 94.19 489 THR B N 1
ATOM 8944 C CA . THR B 1 489 ? -7.5 31.125 30.891 1 94.19 489 THR B CA 1
ATOM 8945 C C . THR B 1 489 ? -8.891 31.516 30.406 1 94.19 489 THR B C 1
ATOM 8947 O O . THR B 1 489 ? -9.062 32.594 29.828 1 94.19 489 THR B O 1
ATOM 8950 N N . ILE B 1 490 ? -9.945 30.734 30.656 1 95.38 490 ILE B N 1
ATOM 8951 C CA . ILE B 1 490 ? -11.32 31.125 30.375 1 95.38 490 ILE B CA 1
ATOM 8952 C C . ILE B 1 490 ? -11.664 32.375 31.172 1 95.38 490 ILE B C 1
ATOM 8954 O O . ILE B 1 490 ? -12.555 33.156 30.781 1 95.38 490 ILE B O 1
ATOM 8958 N N . ASN B 1 491 ? -10.867 32.562 32.219 1 96.25 491 ASN B N 1
ATOM 8959 C CA . ASN B 1 491 ? -11.094 33.719 33.062 1 96.25 491 ASN B CA 1
ATOM 8960 C C . ASN B 1 491 ? -10.109 34.844 32.75 1 96.25 491 ASN B C 1
ATOM 8962 O O . ASN B 1 491 ? -9.961 35.75 33.562 1 96.25 491 ASN B O 1
ATOM 8966 N N . GLU B 1 492 ? -9.477 34.75 31.719 1 96.75 492 GLU B N 1
ATOM 8967 C CA . GLU B 1 492 ? -8.578 35.812 31.219 1 96.75 492 GLU B CA 1
ATOM 8968 C C . GLU B 1 492 ? -9.039 36.312 29.844 1 96.75 492 GLU B C 1
ATOM 8970 O O . GLU B 1 492 ? -9.898 35.719 29.203 1 96.75 492 GLU B O 1
ATOM 8975 N N . VAL B 1 493 ? -8.523 37.469 29.484 1 96.94 493 VAL B N 1
ATOM 8976 C CA . VAL B 1 493 ? -8.68 38 28.125 1 96.94 493 VAL B CA 1
ATOM 8977 C C . VAL B 1 493 ? -7.359 37.844 27.359 1 96.94 493 VAL B C 1
ATOM 8979 O O . VAL B 1 493 ? -6.324 38.344 27.812 1 96.94 493 VAL B O 1
ATOM 8982 N N . GLY B 1 494 ? -7.48 37.156 26.281 1 94.56 494 GLY B N 1
ATOM 8983 C CA . GLY B 1 494 ? -6.285 37 25.469 1 94.56 494 GLY B CA 1
ATOM 8984 C C . GLY B 1 494 ? -6.02 38.156 24.547 1 94.56 494 GLY B C 1
ATOM 8985 O O . GLY B 1 494 ? -6.898 39 24.328 1 94.56 494 GLY B O 1
ATOM 8986 N N . SER B 1 495 ? -4.805 38.281 24.078 1 92 495 SER B N 1
ATOM 8987 C CA . SER B 1 495 ? -4.383 39.281 23.125 1 92 495 SER B CA 1
ATOM 8988 C C . SER B 1 495 ? -3.785 38.656 21.875 1 92 495 SER B C 1
ATOM 8990 O O . SER B 1 495 ? -3.797 37.438 21.719 1 92 495 SER B O 1
ATOM 8992 N N . THR B 1 496 ? -3.334 39.469 20.906 1 85.75 496 THR B N 1
ATOM 8993 C CA . THR B 1 496 ? -2.684 39 19.703 1 85.75 496 THR B CA 1
ATOM 8994 C C . THR B 1 496 ? -1.419 38.219 20.047 1 85.75 496 THR B C 1
ATOM 8996 O O . THR B 1 496 ? -0.966 37.375 19.266 1 85.75 496 THR B O 1
ATOM 8999 N N . TYR B 1 497 ? -0.917 38.375 21.234 1 79.12 497 TYR B N 1
ATOM 9000 C CA . TYR B 1 497 ? 0.288 37.688 21.688 1 79.12 497 TYR B CA 1
ATOM 9001 C C . TYR B 1 497 ? -0.015 36.219 22.031 1 79.12 497 TYR B C 1
ATOM 9003 O O . TYR B 1 497 ? 0.883 35.375 22.047 1 79.12 497 TYR B O 1
ATOM 9011 N N . THR B 1 498 ? -1.265 36 22.375 1 84.81 498 THR B N 1
ATOM 9012 C CA . THR B 1 498 ? -1.603 34.656 22.844 1 84.81 498 THR B CA 1
ATOM 9013 C C . THR B 1 498 ? -2.275 33.875 21.734 1 84.81 498 THR B C 1
ATOM 9015 O O . THR B 1 498 ? -2.236 32.625 21.75 1 84.81 498 THR B O 1
ATOM 9018 N N . ILE B 1 499 ? -2.861 34.531 20.781 1 83.81 499 ILE B N 1
ATOM 9019 C CA . ILE B 1 499 ? -3.734 33.75 19.906 1 83.81 499 ILE B CA 1
ATOM 9020 C C . ILE B 1 499 ? -3.15 33.75 18.5 1 83.81 499 ILE B C 1
ATOM 9022 O O . ILE B 1 499 ? -3.719 33.125 17.594 1 83.81 499 ILE B O 1
ATOM 9026 N N . GLN B 1 500 ? -2.016 34.438 18.359 1 77.38 500 GLN B N 1
ATOM 9027 C CA . GLN B 1 500 ? -1.394 34.406 17.031 1 77.38 500 GLN B CA 1
ATOM 9028 C C . GLN B 1 500 ? -0.981 32.969 16.672 1 77.38 500 GLN B C 1
ATOM 9030 O O . GLN B 1 500 ? -0.255 32.312 17.422 1 77.38 500 GLN B O 1
ATOM 9035 N N . GLY B 1 501 ? -1.468 32.469 15.602 1 73.44 501 GLY B N 1
ATOM 9036 C CA . GLY B 1 501 ? -1.13 31.125 15.141 1 73.44 501 GLY B CA 1
ATOM 9037 C C . GLY B 1 501 ? -2.014 30.047 15.734 1 73.44 501 GLY B C 1
ATOM 9038 O O . GLY B 1 501 ? -1.812 28.859 15.484 1 73.44 501 GLY B O 1
ATOM 9039 N N . PHE B 1 502 ? -2.967 30.531 16.547 1 78 502 PHE B N 1
ATOM 9040 C CA . PHE B 1 502 ? -3.846 29.562 17.203 1 78 502 PHE B CA 1
ATOM 9041 C C . PHE B 1 502 ? -5.297 29.781 16.781 1 78 502 PHE B C 1
ATOM 9043 O O . PHE B 1 502 ? -5.676 30.891 16.406 1 78 502 PHE B O 1
ATOM 9050 N N . ASP B 1 503 ? -5.973 28.703 16.859 1 81.5 503 ASP B N 1
ATOM 9051 C CA . ASP B 1 503 ? -7.387 28.797 16.5 1 81.5 503 ASP B CA 1
ATOM 9052 C C . ASP B 1 503 ? -8.273 28.5 17.719 1 81.5 503 ASP B C 1
ATOM 9054 O O . ASP B 1 503 ? -7.906 27.703 18.578 1 81.5 503 ASP B O 1
ATOM 9058 N N . LEU B 1 504 ? -9.367 29.25 17.734 1 89.56 504 LEU B N 1
ATOM 9059 C CA . LEU B 1 504 ? -10.406 29.047 18.734 1 89.56 504 LEU B CA 1
ATOM 9060 C C . LEU B 1 504 ? -11.672 28.484 18.094 1 89.56 504 LEU B C 1
ATOM 9062 O O . LEU B 1 504 ? -11.945 28.75 16.922 1 89.56 504 LEU B O 1
ATOM 9066 N N . ASN B 1 505 ? -12.453 27.688 18.906 1 90.88 505 ASN B N 1
ATOM 9067 C CA . ASN B 1 505 ? -13.773 27.312 18.406 1 90.88 505 ASN B CA 1
ATOM 9068 C C . ASN B 1 505 ? -14.672 28.531 18.234 1 90.88 505 ASN B C 1
ATOM 9070 O O . ASN B 1 505 ? -15.242 28.734 17.156 1 90.88 505 ASN B O 1
ATOM 9074 N N . TYR B 1 506 ? -14.758 29.234 19.281 1 94.31 506 TYR B N 1
ATOM 9075 C CA . TYR B 1 506 ? -15.453 30.516 19.281 1 94.31 506 TYR B CA 1
ATOM 9076 C C . TYR B 1 506 ? -14.57 31.609 19.844 1 94.31 506 TYR B C 1
ATOM 9078 O O . TYR B 1 506 ? -13.914 31.438 20.875 1 94.31 506 TYR B O 1
ATOM 9086 N N . ALA B 1 507 ? -14.523 32.688 19.109 1 95.94 507 ALA B N 1
ATOM 9087 C CA . ALA B 1 507 ? -13.75 33.812 19.547 1 95.94 507 ALA B CA 1
ATOM 9088 C C . ALA B 1 507 ? -14.664 34.969 19.984 1 95.94 507 ALA B C 1
ATOM 9090 O O . ALA B 1 507 ? -15.484 35.438 19.203 1 95.94 507 ALA B O 1
ATOM 9091 N N . GLY B 1 508 ? -14.641 35.312 21.266 1 97.88 508 GLY B N 1
ATOM 9092 C CA . GLY B 1 508 ? -15.266 36.562 21.719 1 97.88 508 GLY B CA 1
ATOM 9093 C C . GLY B 1 508 ? -14.344 37.75 21.656 1 97.88 508 GLY B C 1
ATOM 9094 O O . GLY B 1 508 ? -13.453 37.906 22.484 1 97.88 508 GLY B O 1
ATOM 9095 N N . VAL B 1 509 ? -14.609 38.625 20.75 1 98.12 509 VAL B N 1
ATOM 9096 C CA . VAL B 1 509 ? -13.68 39.719 20.484 1 98.12 509 VAL B CA 1
ATOM 9097 C C . VAL B 1 509 ? -14.211 41.031 21.094 1 98.12 509 VAL B C 1
ATOM 9099 O O . VAL B 1 509 ? -15.336 41.438 20.812 1 98.12 509 VAL B O 1
ATOM 9102 N N . ILE B 1 510 ? -13.398 41.594 21.938 1 98.06 510 ILE B N 1
ATOM 9103 C CA . ILE B 1 510 ? -13.672 42.938 22.438 1 98.06 510 ILE B CA 1
ATOM 9104 C C . ILE B 1 510 ? -12.828 43.969 21.688 1 98.06 510 ILE B C 1
ATOM 9106 O O . ILE B 1 510 ? -11.602 43.938 21.766 1 98.06 510 ILE B O 1
ATOM 9110 N N . LEU B 1 511 ? -13.523 44.812 20.953 1 97.94 511 LEU B N 1
ATOM 9111 C CA . LEU B 1 511 ? -12.859 45.906 20.266 1 97.94 511 LEU B CA 1
ATOM 9112 C C . LEU B 1 511 ? -12.789 47.125 21.141 1 97.94 511 LEU B C 1
ATOM 9114 O O . LEU B 1 511 ? -13.82 47.75 21.438 1 97.94 511 LEU B O 1
ATOM 9118 N N . GLY B 1 512 ? -11.625 47.5 21.547 1 97.06 512 GLY B N 1
ATOM 9119 C CA . GLY B 1 512 ? -11.414 48.625 22.422 1 97.06 512 GLY B CA 1
ATOM 9120 C C . GLY B 1 512 ? -11.672 49.969 21.75 1 97.06 512 GLY B C 1
ATOM 9121 O O . GLY B 1 512 ? -12.18 50 20.641 1 97.06 512 GLY B O 1
ATOM 9122 N N . LYS B 1 513 ? -11.266 50.969 22.391 1 95.88 513 LYS B N 1
ATOM 9123 C CA . LYS B 1 513 ? -11.602 52.344 21.984 1 95.88 513 LYS B CA 1
ATOM 9124 C C . LYS B 1 513 ? -10.766 52.781 20.797 1 95.88 513 LYS B C 1
ATOM 9126 O O . LYS B 1 513 ? -11.094 53.75 20.141 1 95.88 513 LYS B O 1
ATOM 9131 N N . SER B 1 514 ? -9.719 52.031 20.5 1 96.88 514 SER B N 1
ATOM 9132 C CA . SER B 1 514 ? -8.891 52.406 19.359 1 96.88 514 SER B CA 1
ATOM 9133 C C . SER B 1 514 ? -9.578 52.094 18.047 1 96.88 514 SER B C 1
ATOM 9135 O O . SER B 1 514 ? -9.164 52.562 16.984 1 96.88 514 SER B O 1
ATOM 9137 N N . VAL B 1 515 ? -10.562 51.312 18.078 1 97.56 515 VAL B N 1
ATOM 9138 C CA . VAL B 1 515 ? -11.344 50.938 16.891 1 97.56 515 VAL B CA 1
ATOM 9139 C C .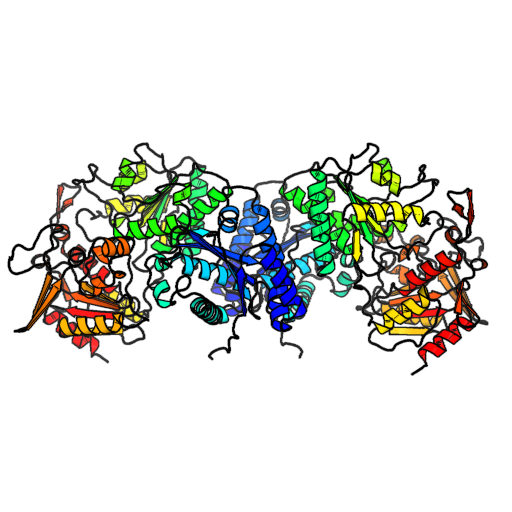 VAL B 1 515 ? -12.664 51.719 16.906 1 97.56 515 VAL B C 1
ATOM 9141 O O . VAL B 1 515 ? -13.516 51.5 17.781 1 97.56 515 VAL B O 1
ATOM 9144 N N . LYS B 1 516 ? -12.867 52.562 15.938 1 97.56 516 LYS B N 1
ATOM 9145 C CA . LYS B 1 516 ? -14.031 53.469 15.914 1 97.56 516 LYS B CA 1
ATOM 9146 C C . LYS B 1 516 ? -14.734 53.406 14.562 1 97.56 516 LYS B C 1
ATOM 9148 O O . LYS B 1 516 ? -14.211 52.844 13.609 1 97.56 516 LYS B O 1
ATOM 9153 N N . TYR B 1 517 ? -15.914 53.906 14.578 1 97.31 517 TYR B N 1
ATOM 9154 C CA . TYR B 1 517 ? -16.688 54.094 13.352 1 97.31 517 TYR B CA 1
ATOM 9155 C C . TYR B 1 517 ? -17.078 55.531 13.164 1 97.31 517 TYR B C 1
ATOM 9157 O O . TYR B 1 517 ? -17.719 56.125 14.031 1 97.31 517 TYR B O 1
ATOM 9165 N N . ARG B 1 518 ? -16.562 56.125 12.07 1 96.69 518 ARG B N 1
ATOM 9166 C CA . ARG B 1 518 ? -16.828 57.5 11.742 1 96.69 518 ARG B CA 1
ATOM 9167 C C . ARG B 1 518 ? -17.062 57.688 10.242 1 96.69 518 ARG B C 1
ATOM 9169 O O . ARG B 1 518 ? -16.328 57.125 9.43 1 96.69 518 ARG B O 1
ATOM 9176 N N . ASP B 1 519 ? -18.094 58.375 9.867 1 94.31 519 ASP B N 1
ATOM 9177 C CA . ASP B 1 519 ? -18.391 58.75 8.492 1 94.31 519 ASP B CA 1
ATOM 9178 C C . ASP B 1 519 ? -18.484 57.531 7.586 1 94.31 519 ASP B C 1
ATOM 9180 O O . ASP B 1 519 ? -17.891 57.5 6.504 1 94.31 519 ASP B O 1
ATOM 9184 N N . GLY B 1 520 ? -19 56.531 8.125 1 93.31 520 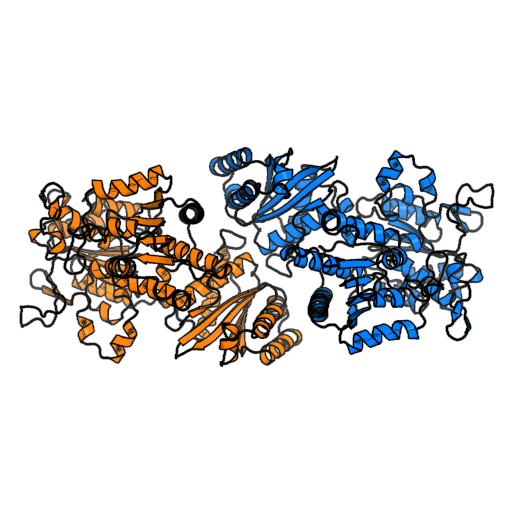GLY B N 1
ATOM 9185 C CA . GLY B 1 520 ? -19.297 55.375 7.316 1 93.31 520 GLY B CA 1
ATOM 9186 C C . GLY B 1 520 ? -18.109 54.438 7.176 1 93.31 520 GLY B C 1
ATOM 9187 O O . GLY B 1 520 ? -18.156 53.469 6.402 1 93.31 520 GLY B O 1
ATOM 9188 N N . LYS B 1 521 ? -17.062 54.688 7.957 1 96.25 521 LYS B N 1
ATOM 9189 C CA . LYS B 1 521 ? -15.883 53.844 7.859 1 96.25 521 LYS B CA 1
ATOM 9190 C C . LYS B 1 521 ? -15.328 53.5 9.242 1 96.25 521 LYS B C 1
ATOM 9192 O O . LYS B 1 521 ? -15.516 54.281 10.195 1 96.25 521 LYS B O 1
ATOM 9197 N N . ILE B 1 522 ? -14.727 52.375 9.312 1 96.62 522 ILE B N 1
ATOM 9198 C CA . ILE B 1 522 ? -13.977 52.031 10.508 1 96.62 522 ILE B CA 1
ATOM 9199 C C . ILE B 1 522 ? -12.664 52.812 10.547 1 96.62 522 ILE B C 1
ATOM 9201 O O . ILE B 1 522 ? -11.938 52.875 9.555 1 96.62 522 ILE B O 1
ATOM 9205 N N . VAL B 1 523 ? -12.391 53.438 11.578 1 96.44 523 VAL B N 1
ATOM 9206 C CA . VAL B 1 523 ? -11.18 54.25 11.742 1 96.44 523 VAL B CA 1
ATOM 9207 C C . VAL B 1 523 ? -10.406 53.781 12.969 1 96.44 523 VAL B C 1
ATOM 9209 O O . VAL B 1 523 ? -11 53.344 13.961 1 96.44 523 VAL B O 1
ATOM 9212 N N . TYR B 1 524 ? -9.156 53.844 12.922 1 95.88 524 TYR B N 1
ATOM 9213 C CA . TYR B 1 524 ? -8.289 53.438 14.016 1 95.88 524 TYR B CA 1
ATOM 9214 C C . TYR B 1 524 ? -7.637 54.656 14.68 1 95.88 524 TYR B C 1
ATOM 9216 O O . TYR B 1 524 ? -7.137 55.531 14 1 95.88 524 TYR B O 1
ATOM 9224 N N . ASP B 1 525 ? -7.727 54.656 15.977 1 95.31 525 ASP B N 1
ATOM 9225 C CA . ASP B 1 525 ? -7.18 55.75 16.781 1 95.31 525 ASP B CA 1
ATOM 9226 C C . ASP B 1 525 ? -6.012 55.281 17.641 1 95.31 525 ASP B C 1
ATOM 9228 O O . ASP B 1 525 ? -6.215 54.781 18.75 1 95.31 525 ASP B O 1
ATOM 9232 N N . PRO B 1 526 ? -4.789 55.531 17.203 1 93.94 526 PRO B N 1
ATOM 9233 C CA . PRO B 1 526 ? -3.613 55.031 17.922 1 93.94 526 PRO B CA 1
ATOM 9234 C C . PRO B 1 526 ? -3.498 55.625 19.328 1 93.94 526 PRO B C 1
ATOM 9236 O O . PRO B 1 526 ? -2.877 55.031 20.203 1 93.94 526 PRO B O 1
ATOM 9239 N N . SER B 1 527 ? -4.109 56.75 19.594 1 92.81 527 SER B N 1
ATOM 9240 C CA . SER B 1 527 ? -3.998 57.375 20.891 1 92.81 527 SER B CA 1
ATOM 9241 C C . SER B 1 527 ? -4.715 56.594 21.984 1 92.81 527 SER B C 1
ATOM 9243 O O . SER B 1 527 ? -4.441 56.75 23.172 1 92.81 527 SER B O 1
ATOM 9245 N N . GLU B 1 528 ? -5.578 55.75 21.562 1 94.06 528 GLU B N 1
ATOM 9246 C CA . GLU B 1 528 ? -6.34 54.938 22.516 1 94.06 528 GLU B CA 1
ATOM 9247 C C . GLU B 1 528 ? -5.711 53.562 22.688 1 94.06 528 GLU B C 1
ATOM 9249 O O . GLU B 1 528 ? -6.215 52.75 23.469 1 94.06 528 GLU B O 1
ATOM 9254 N N . SER B 1 529 ? -4.699 53.312 22.016 1 93 529 SER B N 1
ATOM 9255 C CA . SER B 1 529 ? -4.031 52.031 22.109 1 93 529 SER B CA 1
ATOM 9256 C C . SER B 1 529 ? -2.965 52.031 23.203 1 93 529 SER B C 1
ATOM 9258 O O . SER B 1 529 ? -2.273 53.031 23.391 1 93 529 SER B O 1
ATOM 9260 N N . SER B 1 530 ? -2.816 50.938 23.859 1 90.69 530 SER B N 1
ATOM 9261 C CA . SER B 1 530 ? -1.765 50.781 24.859 1 90.69 530 SER B CA 1
ATOM 9262 C C . SER B 1 530 ? -0.615 49.938 24.312 1 90.69 530 SER B C 1
ATOM 9264 O O . SER B 1 530 ? 0.267 49.531 25.078 1 90.69 530 SER B O 1
ATOM 9266 N N . ASN B 1 531 ? -0.709 49.625 23.062 1 88.38 531 ASN B N 1
ATOM 9267 C CA . ASN B 1 531 ? 0.351 48.844 22.406 1 88.38 531 ASN B CA 1
ATOM 9268 C C . ASN B 1 531 ? 1.491 49.75 21.953 1 88.38 531 ASN B C 1
ATOM 9270 O O . ASN B 1 531 ? 1.538 50.156 20.797 1 88.38 531 ASN B O 1
ATOM 9274 N N . GLY B 1 532 ? 2.361 49.938 22.812 1 80.94 532 GLY B N 1
ATOM 9275 C CA . GLY B 1 532 ? 3.473 50.844 22.516 1 80.94 532 GLY B CA 1
ATOM 9276 C C . GLY B 1 532 ? 4.293 50.375 21.312 1 80.94 532 GLY B C 1
ATOM 9277 O O . GLY B 1 532 ? 4.867 51.188 20.594 1 80.94 532 GLY B O 1
ATOM 9278 N N . LYS B 1 533 ? 4.293 49.125 21.078 1 81.31 533 LYS B N 1
ATOM 9279 C CA . LYS B 1 533 ? 5.086 48.562 19.984 1 81.31 533 LYS B CA 1
ATOM 9280 C C . LYS B 1 533 ? 4.422 48.844 18.625 1 81.31 533 LYS B C 1
ATOM 9282 O O . LYS B 1 533 ? 5.066 48.719 17.578 1 81.31 533 LYS B O 1
ATOM 9287 N N . ALA B 1 534 ? 3.217 49.188 18.641 1 82.75 534 ALA B N 1
ATOM 9288 C CA . ALA B 1 534 ? 2.488 49.5 17.406 1 82.75 534 ALA B CA 1
ATOM 9289 C C . ALA B 1 534 ? 2.451 51 17.156 1 82.75 534 ALA B C 1
ATOM 9291 O O . ALA B 1 534 ? 2.322 51.438 16.016 1 82.75 534 ALA B O 1
ATOM 9292 N N . THR B 1 535 ? 2.559 51.75 18.219 1 82.56 535 THR B N 1
ATOM 9293 C CA . THR B 1 535 ? 2.246 53.188 18.078 1 82.56 535 THR B CA 1
ATOM 9294 C C . THR B 1 535 ? 3.525 54 18 1 82.56 535 THR B C 1
ATOM 9296 O O . THR B 1 535 ? 3.498 55.156 17.547 1 82.56 535 THR B O 1
ATOM 9299 N N . LYS B 1 536 ? 4.586 53.438 18.344 1 78.44 536 LYS B N 1
ATOM 9300 C CA . LYS B 1 536 ? 5.844 54.188 18.281 1 78.44 536 LYS B CA 1
ATOM 9301 C C . LYS B 1 536 ? 6.289 54.406 16.844 1 78.44 536 LYS B C 1
ATOM 9303 O O . LYS B 1 536 ? 6.008 53.594 15.969 1 78.44 536 LYS B O 1
ATOM 9308 N N . LYS B 1 537 ? 6.848 55.562 16.625 1 77.56 537 LYS B N 1
ATOM 9309 C CA . LYS B 1 537 ? 7.348 55.906 15.297 1 77.56 537 LYS B CA 1
ATOM 9310 C C . LYS B 1 537 ? 8.57 55.062 14.953 1 77.56 537 LYS B C 1
ATOM 9312 O O . LYS B 1 537 ? 9.32 54.656 15.836 1 77.56 537 LYS B O 1
ATOM 9317 N N . ARG B 1 538 ? 8.586 54.656 13.781 1 74.25 538 ARG B N 1
ATOM 9318 C CA . ARG B 1 538 ? 9.711 53.906 13.273 1 74.25 538 ARG B CA 1
ATOM 9319 C C . ARG B 1 538 ? 10.617 54.75 12.391 1 74.25 538 ARG B C 1
ATOM 9321 O O . ARG B 1 538 ? 10.133 55.562 11.594 1 74.25 538 ARG B O 1
ATOM 9328 N N . THR B 1 539 ? 11.898 54.656 12.711 1 72.56 539 THR B N 1
ATOM 9329 C CA . THR B 1 539 ? 12.859 55.281 11.812 1 72.56 539 THR B CA 1
ATOM 9330 C C . THR B 1 539 ? 13.07 54.438 10.57 1 72.56 539 THR B C 1
ATOM 9332 O O . THR B 1 539 ? 13.469 53.281 10.664 1 72.56 539 THR B O 1
ATOM 9335 N N . MET B 1 540 ? 12.773 54.844 9.398 1 70.88 540 MET B N 1
ATOM 9336 C CA . MET B 1 540 ? 12.883 54.125 8.133 1 70.88 540 MET B CA 1
ATOM 9337 C C . MET B 1 540 ? 14.328 54.125 7.641 1 70.88 540 MET B C 1
ATOM 9339 O O . MET B 1 540 ? 15.195 54.75 8.227 1 70.88 540 MET B O 1
ATOM 9343 N N . GLU B 1 541 ? 14.547 53.188 6.715 1 66.88 541 GLU B N 1
ATOM 9344 C CA . GLU B 1 541 ? 15.883 53.094 6.148 1 66.88 541 GLU B CA 1
ATOM 9345 C C . GLU B 1 541 ? 16.406 54.438 5.695 1 66.88 541 GLU B C 1
ATOM 9347 O O . GLU B 1 541 ? 17.609 54.719 5.773 1 66.88 541 GLU B O 1
ATOM 9352 N N . ASP B 1 542 ? 15.516 55.344 5.312 1 67.75 542 ASP B N 1
ATOM 9353 C CA . ASP B 1 542 ? 15.914 56.656 4.805 1 67.75 542 ASP B CA 1
ATOM 9354 C C . ASP B 1 542 ? 16.062 57.656 5.941 1 67.75 542 ASP B C 1
ATOM 9356 O O . ASP B 1 542 ? 16.344 58.844 5.703 1 67.75 542 ASP B O 1
ATOM 9360 N N . GLY B 1 543 ? 15.852 57.219 7.152 1 69.38 543 GLY B N 1
ATOM 9361 C CA . GLY B 1 543 ? 16.062 58.062 8.312 1 69.38 543 GLY B CA 1
ATOM 9362 C C . GLY B 1 543 ? 14.797 58.75 8.766 1 69.38 543 GLY B C 1
ATOM 9363 O O . GLY B 1 543 ? 14.75 59.312 9.859 1 69.38 543 GLY B O 1
ATOM 9364 N N . THR B 1 544 ? 13.805 58.75 7.938 1 72.25 544 THR B N 1
ATOM 9365 C CA . THR B 1 544 ? 12.562 59.438 8.289 1 72.25 544 THR B CA 1
ATOM 9366 C C . THR B 1 544 ? 11.781 58.656 9.32 1 72.25 544 THR B C 1
ATOM 9368 O O . THR B 1 544 ? 11.867 57.406 9.367 1 72.25 544 THR B O 1
ATOM 9371 N N . LYS B 1 545 ? 11.117 59.406 10.188 1 78.81 545 LYS B N 1
ATOM 9372 C CA . LYS B 1 545 ? 10.266 58.781 11.18 1 78.81 545 LYS B CA 1
ATOM 9373 C C . LYS B 1 545 ? 8.812 58.719 10.703 1 78.81 545 LYS B C 1
ATOM 9375 O O . LYS B 1 545 ? 8.234 59.75 10.344 1 78.81 545 LYS B O 1
ATOM 9380 N N . GLN B 1 546 ? 8.336 57.562 10.406 1 79.44 546 GLN B N 1
ATOM 9381 C CA . GLN B 1 546 ? 6.965 57.375 9.953 1 79.44 546 GLN B CA 1
ATOM 9382 C C . GLN B 1 546 ? 6.164 56.562 10.977 1 79.44 546 GLN B C 1
ATOM 9384 O O . GLN B 1 546 ? 6.734 55.844 11.781 1 79.44 546 GLN B O 1
ATOM 9389 N N . ASN B 1 547 ? 4.891 56.938 11.062 1 82.44 547 ASN B N 1
ATOM 9390 C CA . ASN B 1 547 ? 3.984 56.219 11.977 1 82.44 547 ASN B CA 1
ATOM 9391 C C . ASN B 1 547 ? 3.008 55.344 11.219 1 82.44 547 ASN B C 1
ATOM 9393 O O . ASN B 1 547 ? 2.287 55.812 10.336 1 82.44 547 ASN B O 1
ATOM 9397 N N . PHE B 1 548 ? 3.098 54.062 11.445 1 84.12 548 PHE B N 1
ATOM 9398 C CA . PHE B 1 548 ? 2.236 53.094 10.773 1 84.12 548 PHE B CA 1
ATOM 9399 C C . PHE B 1 548 ? 1.23 52.5 11.758 1 84.12 548 PHE B C 1
ATOM 9401 O O . PHE B 1 548 ? 0.739 51.406 11.555 1 84.12 548 PHE B O 1
ATOM 9408 N N . ALA B 1 549 ? 0.948 53.188 12.766 1 88.25 549 ALA B N 1
ATOM 9409 C CA . ALA B 1 549 ? 0.12 52.719 13.859 1 88.25 549 ALA B CA 1
ATOM 9410 C C . ALA B 1 549 ? -1.267 52.312 13.359 1 88.25 549 ALA B C 1
ATOM 9412 O O . ALA B 1 549 ? -1.812 51.281 13.781 1 88.25 549 ALA B O 1
ATOM 9413 N N . LYS B 1 550 ? -1.835 53.062 12.508 1 89.94 550 LYS B N 1
ATOM 9414 C CA . LYS B 1 550 ? -3.176 52.781 12.008 1 89.94 550 LYS B CA 1
ATOM 9415 C C . LYS B 1 550 ? -3.203 51.438 11.25 1 89.94 550 LYS B C 1
ATOM 9417 O O . LYS B 1 550 ? -4.137 50.656 11.406 1 89.94 550 LYS B O 1
ATOM 9422 N N . GLU B 1 551 ? -2.189 51.312 10.531 1 89.06 551 GLU B N 1
ATOM 9423 C CA . GLU B 1 551 ? -2.09 50.062 9.773 1 89.06 551 GLU B CA 1
ATOM 9424 C C . GLU B 1 551 ? -1.896 48.875 10.711 1 89.06 551 GLU B C 1
ATOM 9426 O O . GLU B 1 551 ? -2.498 47.812 10.508 1 89.06 551 GLU B O 1
ATOM 9431 N N . LEU B 1 552 ? -1.099 48.969 11.664 1 89.19 552 LEU B N 1
ATOM 9432 C CA . LEU B 1 552 ? -0.802 47.875 12.586 1 89.19 552 LEU B CA 1
ATOM 9433 C C . LEU B 1 552 ? -2.025 47.531 13.43 1 89.19 552 LEU B C 1
ATOM 9435 O O . LEU B 1 552 ? -2.26 46.375 13.742 1 89.19 552 LEU B O 1
ATOM 9439 N N . LEU B 1 553 ? -2.76 48.594 13.805 1 92.5 553 LEU B N 1
ATOM 9440 C CA . LEU B 1 553 ? -3.992 48.344 14.547 1 92.5 553 LEU B CA 1
ATOM 9441 C C . LEU B 1 553 ? -5.008 47.625 13.68 1 92.5 553 LEU B C 1
ATOM 9443 O O . LEU B 1 553 ? -5.754 46.781 14.188 1 92.5 553 LEU B O 1
ATOM 9447 N N . LYS B 1 554 ? -5.004 47.938 12.43 1 93.06 554 LYS B N 1
ATOM 9448 C CA . LYS B 1 554 ? -5.848 47.219 11.477 1 93.06 554 LYS B CA 1
ATOM 9449 C C . LYS B 1 554 ? -5.484 45.75 11.43 1 93.06 554 LYS B C 1
ATOM 9451 O O . LYS B 1 554 ? -6.371 44.906 11.438 1 93.06 554 LYS B O 1
ATOM 9456 N N . HIS B 1 555 ? -4.215 45.469 11.391 1 89.94 555 HIS B N 1
ATOM 9457 C CA . HIS B 1 555 ? -3.738 44.094 11.398 1 89.94 555 HIS B CA 1
ATOM 9458 C C . HIS B 1 555 ? -4.133 43.375 12.68 1 89.94 555 HIS B C 1
ATOM 9460 O O . HIS B 1 555 ? -4.488 42.188 12.656 1 89.94 555 HIS B O 1
ATOM 9466 N N . GLU B 1 556 ? -4 44.062 13.75 1 91.88 556 GLU B N 1
ATOM 9467 C CA . GLU B 1 556 ? -4.375 43.5 15.039 1 91.88 556 GLU B CA 1
ATOM 9468 C C . GLU B 1 556 ? -5.832 43.062 15.039 1 91.88 556 GLU B C 1
ATOM 9470 O O . GLU B 1 556 ? -6.137 41.938 15.477 1 91.88 556 GLU B O 1
ATOM 9475 N N . VAL B 1 557 ? -6.699 43.906 14.578 1 93.88 557 VAL B N 1
ATOM 9476 C CA . VAL B 1 557 ? -8.125 43.625 14.531 1 93.88 557 VAL B CA 1
ATOM 9477 C C . VAL B 1 557 ? -8.375 42.438 13.594 1 93.88 557 VAL B C 1
ATOM 9479 O O . VAL B 1 557 ? -9.188 41.562 13.898 1 93.88 557 VAL B O 1
ATOM 9482 N N . ARG B 1 558 ? -7.715 42.406 12.508 1 91.56 558 ARG B N 1
ATOM 9483 C CA . ARG B 1 558 ? -7.887 41.312 11.57 1 91.56 558 ARG B CA 1
ATOM 9484 C C . ARG B 1 558 ? -7.5 39.969 12.203 1 91.56 558 ARG B C 1
ATOM 9486 O O . ARG B 1 558 ? -8.203 39 12.047 1 91.56 558 ARG B O 1
ATOM 9493 N N . VAL B 1 559 ? -6.367 39.938 12.859 1 88.44 559 VAL B N 1
ATOM 9494 C CA . VAL B 1 559 ? -5.906 38.719 13.516 1 88.44 559 VAL B CA 1
ATOM 9495 C C . VAL B 1 559 ? -6.977 38.219 14.492 1 88.44 559 VAL B C 1
ATOM 9497 O O . VAL B 1 559 ? -7.285 37.031 14.523 1 88.44 559 VAL B O 1
ATOM 9500 N N . LEU B 1 560 ? -7.543 39.094 15.227 1 92.94 560 LEU B N 1
ATOM 9501 C CA . LEU B 1 560 ? -8.555 38.75 16.203 1 92.94 560 LEU B CA 1
ATOM 9502 C C . LEU B 1 560 ? -9.812 38.219 15.523 1 92.94 560 LEU B C 1
ATOM 9504 O O . LEU B 1 560 ? -10.367 37.188 15.945 1 92.94 560 LEU B O 1
ATOM 9508 N N . MET B 1 561 ? -10.195 38.812 14.438 1 92.5 561 MET B N 1
ATOM 9509 C CA . MET B 1 561 ? -11.477 38.562 13.781 1 92.5 561 MET B CA 1
ATOM 9510 C C . MET B 1 561 ? -11.406 37.25 12.977 1 92.5 561 MET B C 1
ATOM 9512 O O . MET B 1 561 ? -12.438 36.75 12.516 1 92.5 561 MET B O 1
ATOM 9516 N N . THR B 1 562 ? -10.281 36.656 12.82 1 89.25 562 THR B N 1
ATOM 9517 C CA . THR B 1 562 ? -10.133 35.469 12 1 89.25 562 THR B CA 1
ATOM 9518 C C . THR B 1 562 ? -9.734 34.281 12.867 1 89.25 562 THR B C 1
ATOM 9520 O O . THR B 1 562 ? -9.289 33.25 12.344 1 89.25 562 THR B O 1
ATOM 9523 N N . ARG B 1 563 ? -9.859 34.344 14.141 1 88.75 563 ARG B N 1
ATOM 9524 C CA . ARG B 1 563 ? -9.391 33.281 15.031 1 88.75 563 ARG B CA 1
ATOM 9525 C C . ARG B 1 563 ? -10.5 32.281 15.305 1 88.75 563 ARG B C 1
ATOM 9527 O O . ARG B 1 563 ? -10.219 31.125 15.68 1 88.75 563 ARG B O 1
ATOM 9534 N N . GLY B 1 564 ? -11.766 32.625 15.164 1 90.31 564 GLY B N 1
ATOM 9535 C CA . GLY B 1 564 ? -12.883 31.719 15.422 1 90.31 564 GLY B CA 1
ATOM 9536 C C . GLY B 1 564 ? -13.133 30.734 14.281 1 90.31 564 GLY B C 1
ATOM 9537 O O . GLY B 1 564 ? -13.391 31.156 13.148 1 90.31 564 GLY B O 1
ATOM 9538 N N . VAL B 1 565 ? -13.086 29.516 14.633 1 88.56 565 VAL B N 1
ATOM 9539 C CA . VAL B 1 565 ? -13.289 28.469 13.625 1 88.56 565 VAL B CA 1
ATOM 9540 C C . VAL B 1 565 ? -14.781 28.344 13.32 1 88.56 565 VAL B C 1
ATOM 9542 O O . VAL B 1 565 ? -15.172 28.188 12.164 1 88.56 565 VAL B O 1
ATOM 9545 N N . ASN B 1 566 ? -15.656 28.375 14.344 1 91.5 566 ASN B N 1
ATOM 9546 C CA . ASN B 1 566 ? -17.078 28.125 14.195 1 91.5 566 ASN B CA 1
ATOM 9547 C C . ASN B 1 566 ? -17.891 29.422 14.32 1 91.5 566 ASN B C 1
ATOM 9549 O O . ASN B 1 566 ? -19.016 29.5 13.836 1 91.5 566 ASN B O 1
ATOM 9553 N N . GLY B 1 567 ? -17.25 30.344 15 1 94.44 567 GLY B N 1
ATOM 9554 C CA . GLY B 1 567 ? -18.047 31.547 15.211 1 94.44 567 GLY B CA 1
ATOM 9555 C C . GLY B 1 567 ? -17.234 32.688 15.758 1 94.44 567 GLY B C 1
ATOM 9556 O O . GLY B 1 567 ? -16.125 32.5 16.281 1 94.44 567 GLY B O 1
ATOM 9557 N N . LEU B 1 568 ? -17.859 33.906 15.656 1 96.06 568 LEU B N 1
ATOM 9558 C CA . LEU B 1 568 ? -17.266 35.188 16.047 1 96.06 568 LEU B CA 1
ATOM 9559 C C . LEU B 1 568 ? -18.266 36.062 16.812 1 96.06 568 LEU B C 1
ATOM 9561 O O . LEU B 1 568 ? -19.312 36.438 16.266 1 96.06 568 LEU B O 1
ATOM 9565 N N . TYR B 1 569 ? -17.969 36.25 18.094 1 97.75 569 TYR B N 1
ATOM 9566 C CA . TYR B 1 569 ? -18.766 37.156 18.938 1 97.75 569 TYR B CA 1
ATOM 9567 C C . TYR B 1 569 ? -18.062 38.469 19.141 1 97.75 569 TYR B C 1
ATOM 9569 O O . TYR B 1 569 ? -16.875 38.5 19.484 1 97.75 569 TYR B O 1
ATOM 9577 N N . ILE B 1 570 ? -18.828 39.625 18.938 1 98.19 570 ILE B N 1
ATOM 9578 C CA . ILE B 1 570 ? -18.125 40.906 18.906 1 98.19 570 ILE B CA 1
ATOM 9579 C C . ILE B 1 570 ? -18.797 41.875 19.875 1 98.19 570 ILE B C 1
ATOM 9581 O O . ILE B 1 570 ? -20.031 41.938 19.938 1 98.19 570 ILE B O 1
ATOM 9585 N N . TYR B 1 571 ? -18.062 42.531 20.641 1 98.06 571 TYR B N 1
ATOM 9586 C CA . TYR B 1 571 ? -18.453 43.719 21.375 1 98.06 571 TYR B CA 1
ATOM 9587 C C . TYR B 1 571 ? -17.516 44.906 21.031 1 98.06 571 TYR B C 1
ATOM 9589 O O . TYR B 1 571 ? -16.297 44.781 21.125 1 98.06 571 TYR B O 1
ATOM 9597 N N . ALA B 1 572 ? -18.094 46.031 20.688 1 97.69 572 ALA B N 1
ATOM 9598 C CA . ALA B 1 572 ? -17.312 47.219 20.375 1 97.69 572 ALA B CA 1
ATOM 9599 C C . ALA B 1 572 ? -17.484 48.281 21.453 1 97.69 572 ALA B C 1
ATOM 9601 O O . ALA B 1 572 ? -18.625 48.656 21.781 1 97.69 572 ALA B O 1
ATOM 9602 N N . CYS B 1 573 ? -16.406 48.781 22 1 96.31 573 CYS B N 1
ATOM 9603 C CA . CYS B 1 573 ? -16.453 49.812 23.031 1 96.31 573 CYS B CA 1
ATOM 9604 C C . CYS B 1 573 ? -16.969 51.125 22.453 1 96.31 573 CYS B C 1
ATOM 9606 O O . CYS B 1 573 ? -17.594 51.906 23.172 1 96.31 573 CYS B O 1
ATOM 9608 N N . ASP B 1 574 ? -16.672 51.375 21.203 1 96.38 574 ASP B N 1
ATOM 9609 C CA . ASP B 1 574 ? -17.156 52.594 20.547 1 96.38 574 ASP B CA 1
ATOM 9610 C C . ASP B 1 574 ? -18.656 52.469 20.25 1 96.38 574 ASP B C 1
ATOM 9612 O O . ASP B 1 574 ? -19.094 51.562 19.547 1 96.38 574 ASP B O 1
ATOM 9616 N N . ASP B 1 575 ? -19.391 53.469 20.656 1 94.81 575 ASP B N 1
ATOM 9617 C CA . ASP B 1 575 ? -20.844 53.438 20.547 1 94.81 575 ASP B CA 1
ATOM 9618 C C . ASP B 1 575 ? -21.281 53.406 19.078 1 94.81 575 ASP B C 1
ATOM 9620 O O . ASP B 1 575 ? -22.203 52.656 18.703 1 94.81 575 ASP B O 1
ATOM 9624 N N . GLN B 1 576 ? -20.672 54.219 18.344 1 96.31 576 GLN B N 1
ATOM 9625 C CA . GLN B 1 576 ? -21.062 54.281 16.938 1 96.31 576 GLN B CA 1
ATOM 9626 C C . GLN B 1 576 ? -20.75 52.969 16.203 1 96.31 576 GLN B C 1
ATOM 9628 O O . GLN B 1 576 ? -21.531 52.531 15.367 1 96.31 576 GLN B O 1
ATOM 9633 N N . LEU B 1 577 ? -19.609 52.438 16.531 1 97.44 577 LEU B N 1
ATOM 9634 C CA . LEU B 1 577 ? -19.25 51.188 15.914 1 97.44 577 LEU B CA 1
ATOM 9635 C C . LEU B 1 577 ? -20.219 50.062 16.344 1 97.44 577 LEU B C 1
ATOM 9637 O O . LEU B 1 577 ? -20.641 49.25 15.523 1 97.44 577 LEU B O 1
ATOM 9641 N N . ARG B 1 578 ? -20.531 50 17.594 1 96.38 578 ARG B N 1
ATOM 9642 C CA . ARG B 1 578 ? -21.453 49 18.125 1 96.38 578 ARG B CA 1
ATOM 9643 C C . ARG B 1 578 ? -22.812 49.094 17.438 1 96.38 578 ARG B C 1
ATOM 9645 O O . ARG B 1 578 ? -23.406 48.094 17.062 1 96.38 578 ARG B O 1
ATOM 9652 N N . GLU B 1 579 ? -23.312 50.312 17.281 1 95.31 579 GLU B N 1
ATOM 9653 C CA . GLU B 1 579 ? -24.609 50.531 16.641 1 95.31 579 GLU B CA 1
ATOM 9654 C C . GLU B 1 579 ? -24.562 50.125 15.164 1 95.31 579 GLU B C 1
ATOM 9656 O O . GLU B 1 579 ? -25.531 49.531 14.648 1 95.31 579 GLU B O 1
ATOM 9661 N N . ALA B 1 580 ? -23.484 50.5 14.555 1 96.12 580 ALA B N 1
ATOM 9662 C CA . ALA B 1 580 ? -23.344 50.156 13.148 1 96.12 580 ALA B CA 1
ATOM 9663 C C . ALA B 1 580 ? -23.344 48.625 12.969 1 96.12 580 ALA B C 1
ATOM 9665 O O . ALA B 1 580 ? -23.922 48.125 12.016 1 96.12 580 ALA B O 1
ATOM 9666 N N . LEU B 1 581 ? -22.641 47.969 13.844 1 96.94 581 LEU B N 1
ATOM 9667 C CA . LEU B 1 581 ? -22.562 46.5 13.781 1 96.94 581 LEU B CA 1
ATOM 9668 C C . LEU B 1 581 ? -23.922 45.875 14.07 1 96.94 581 LEU B C 1
ATOM 9670 O O . LEU B 1 581 ? -24.312 44.875 13.438 1 96.94 581 LEU B O 1
ATOM 9674 N N . LYS B 1 582 ? -24.641 46.406 14.969 1 95.12 582 LYS B N 1
ATOM 9675 C CA . LYS B 1 582 ? -25.984 45.906 15.273 1 95.12 582 LYS B CA 1
ATOM 9676 C C . LYS B 1 582 ? -26.906 46.062 14.078 1 95.12 582 LYS B C 1
ATOM 9678 O O . LYS B 1 582 ? -27.688 45.156 13.773 1 95.12 582 LYS B O 1
ATOM 9683 N N . LYS B 1 583 ? -26.844 47.219 13.492 1 94.12 583 LYS B N 1
ATOM 9684 C CA . LYS B 1 583 ? -27.656 47.469 12.305 1 94.12 583 LYS B CA 1
ATOM 9685 C C . LYS B 1 583 ? -27.312 46.469 11.195 1 94.12 583 LYS B C 1
ATOM 9687 O O . LYS B 1 583 ? -28.203 46 10.477 1 94.12 583 LYS B O 1
ATOM 9692 N N . ALA B 1 584 ? -26.047 46.281 11.062 1 94.44 584 ALA B N 1
ATOM 9693 C CA . ALA B 1 584 ? -25.594 45.344 10.039 1 94.44 584 ALA B CA 1
ATOM 9694 C C . ALA B 1 584 ? -26.094 43.938 10.32 1 94.44 584 ALA B C 1
ATOM 9696 O O . ALA B 1 584 ? -26.312 43.156 9.391 1 94.44 584 ALA B O 1
ATOM 9697 N N . ALA B 1 585 ? -26.203 43.562 11.57 1 92.25 585 ALA B N 1
ATOM 9698 C CA . ALA B 1 585 ? -26.656 42.219 11.969 1 92.25 585 ALA B CA 1
ATOM 9699 C C . ALA B 1 585 ? -28.156 42.062 11.766 1 92.25 585 ALA B C 1
ATOM 9701 O O . ALA B 1 585 ? -28.656 40.969 11.523 1 92.25 585 ALA B O 1
ATOM 9702 N N . GLU B 1 586 ? -28.938 43.094 11.953 1 83.19 586 GLU B N 1
ATOM 9703 C CA . GLU B 1 586 ? -30.406 43.062 11.875 1 83.19 586 GLU B CA 1
ATOM 9704 C C . GLU B 1 586 ? -30.875 43.125 10.422 1 83.19 586 GLU B C 1
ATOM 9706 O O . GLU B 1 586 ? -32 42.75 10.109 1 83.19 586 GLU B O 1
ATOM 9711 N N . GLN B 1 587 ? -29.969 43.656 9.562 1 68.81 587 GLN B N 1
ATOM 9712 C CA . GLN B 1 587 ? -30.391 43.812 8.18 1 68.81 587 GLN B CA 1
ATOM 9713 C C . GLN B 1 587 ? -30.641 42.469 7.527 1 68.81 587 GLN B C 1
ATOM 9715 O O . GLN B 1 587 ? -29.844 41.531 7.676 1 68.81 587 GLN B O 1
ATOM 9720 N N . GLU B 1 588 ? -32.031 42.031 7.324 1 54.94 588 GLU B N 1
ATOM 9721 C CA . GLU B 1 588 ? -32.469 40.844 6.57 1 54.94 588 GLU B CA 1
ATOM 9722 C C . GLU B 1 588 ? -32.031 40.938 5.113 1 54.94 588 GLU B C 1
ATOM 9724 O O . GLU B 1 588 ? -32 42.031 4.523 1 54.94 588 GLU B O 1
#

Solvent-accessible surface area (backbone atoms only — not comparable to full-atom values): 61770 Å² total; per-residue (Å²): 125,86,71,88,70,72,80,59,47,76,46,77,42,58,53,46,70,66,49,48,52,51,46,56,51,42,38,76,72,68,46,56,67,65,61,30,46,26,56,63,32,16,30,27,32,35,35,43,36,26,73,49,95,94,22,26,35,34,35,52,41,64,35,60,39,53,66,65,52,51,52,49,47,65,62,60,37,77,44,82,84,39,69,53,32,57,36,64,76,39,85,20,34,30,39,41,38,24,39,84,70,24,16,49,42,56,32,34,38,50,34,27,48,49,50,38,45,44,62,24,30,84,46,38,55,31,40,45,68,73,77,63,58,72,59,77,46,36,36,67,53,88,50,46,66,62,50,48,52,50,46,52,51,52,46,21,73,74,36,52,73,79,30,53,60,67,50,62,27,67,61,25,69,45,41,68,42,32,49,58,57,81,66,51,72,69,51,46,53,48,45,51,51,51,53,51,48,52,58,48,35,74,73,39,101,50,77,42,49,34,28,36,40,36,56,87,42,34,47,63,62,29,51,51,35,28,50,56,50,48,54,51,53,56,30,55,76,66,70,48,84,78,72,40,61,37,40,29,28,61,41,73,64,57,36,46,44,53,41,49,52,35,42,25,56,48,45,34,81,76,65,43,88,39,56,34,34,54,56,59,47,50,70,73,46,78,50,69,53,68,28,50,34,36,38,27,48,56,45,35,54,37,39,50,44,54,52,97,79,37,87,53,56,35,48,64,62,56,51,52,49,20,24,35,28,37,37,40,29,40,33,82,66,64,29,52,37,46,58,24,49,69,54,67,66,63,54,44,50,53,44,50,50,2,48,75,68,72,32,56,43,75,44,80,57,72,67,53,50,61,51,55,71,64,49,52,49,44,53,41,32,40,45,74,65,26,32,85,60,67,48,64,89,65,90,31,44,71,45,76,41,95,37,66,59,57,45,51,51,51,36,49,54,42,27,70,32,73,87,24,49,37,21,38,40,32,31,58,55,37,47,61,75,54,89,96,52,75,42,86,53,83,88,40,84,51,42,39,43,74,47,75,54,92,93,43,78,44,72,39,33,28,59,82,51,66,60,76,75,48,52,77,69,55,47,65,71,44,66,82,51,47,60,72,69,38,79,71,42,64,61,21,30,33,36,71,88,60,42,64,96,44,78,26,35,32,26,30,38,40,38,35,66,21,48,33,45,54,96,81,27,54,43,62,40,56,87,42,42,46,43,61,55,27,52,46,67,36,70,42,98,87,64,50,73,48,71,56,22,51,58,20,52,37,19,43,51,38,56,60,74,67,25,24,30,45,20,42,36,38,28,46,65,24,63,59,34,35,51,52,50,45,51,20,58,66,53,127,125,86,70,88,71,75,81,58,47,74,47,78,44,58,53,46,71,66,50,48,52,52,47,56,53,43,37,75,72,69,45,56,66,65,61,31,46,27,55,63,32,16,29,28,31,35,34,43,35,24,74,49,96,92,23,25,34,33,34,55,42,62,36,62,40,54,66,65,53,51,50,49,48,65,62,60,38,78,45,81,83,39,69,51,31,55,36,64,76,40,83,20,34,29,38,42,39,23,40,83,68,24,18,49,43,55,32,34,38,49,35,27,49,48,50,40,46,43,62,24,29,84,45,37,55,31,40,46,68,72,78,64,60,72,60,78,46,36,36,67,54,88,49,46,67,62,49,48,53,50,46,52,51,53,45,21,73,73,36,51,73,78,30,53,60,66,49,62,27,67,62,25,69,45,40,69,44,30,49,57,56,82,68,52,72,70,50,46,54,49,46,52,53,51,53,52,49,52,59,50,34,73,72,62,84,46,77,42,49,33,29,36,38,37,56,90,40,34,48,64,62,28,50,50,36,29,48,56,49,49,53,52,52,55,31,55,77,66,68,49,83,78,73,40,63,37,40,30,28,63,40,74,64,56,37,46,44,53,39,50,51,34,41,26,56,47,44,33,80,75,66,42,88,40,55,36,35,55,57,58,47,51,70,74,45,76,50,69,52,68,28,51,35,35,38,27,47,55,45,35,54,37,41,50,46,54,52,96,81,37,86,54,56,36,48,64,63,56,50,52,50,21,23,36,27,36,37,38,29,40,34,83,64,64,29,52,35,45,58,22,50,69,55,66,67,64,53,45,51,55,46,49,49,3,48,74,67,72,33,55,45,74,44,79,58,71,67,54,51,60,52,56,70,64,49,50,50,42,53,42,32,41,46,75,65,25,32,85,59,67,48,64,89,65,89,32,43,71,46,76,42,95,38,66,60,60,45,50,51,51,34,49,55,42,29,70,31,73,89,25,48,38,20,38,38,32,31,60,57,38,49,62,74,53,90,98,54,75,42,86,54,81,87,39,85,52,40,40,44,74,47,74,53,93,93,43,78,43,71,38,31,30,59,82,52,67,60,75,76,49,52,76,68,55,48,64,71,44,66,81,51,47,62,72,69,38,78,72,43,63,63,22,31,32,36,72,86,59,42,64,97,46,78,25,36,31,26,31,36,39,40,35,66,20,48,36,46,55,95,81,26,56,43,62,40,58,87,42,42,47,40,62,56,26,51,45,66,37,70,43,96,86,63,49,72,46,72,56,22,50,59,19,52,37,20,46,51,37,56,61,72,66,24,24,29,46,19,41,34,38,26,46,64,23,64,57,33,35,52,52,50,45,51,21,58,66,52,127

Organism: NCBI:txid40520

InterPro domains:
  IPR000305 GIY-YIG endonuclease [PS50164] (41-124)
  IPR018647 Schlafen group 3-like, DNA/RNA helicase domain [PF09848] (207-574)
  IPR027417 P-loop containing nucleoside triphosphate hydrolase [G3DSA:3.40.50.300] (180-367)
  IPR027417 P-loop containing nucleoside triphosphate hydrolase [SSF52540] (8-336)

pLDDT: mean 88.8, std 8.26, range [33.78, 98.56]

Nearest PDB structures (foldseek):
  8s0f-assembly1_A  TM=5.059E-01  e=1.651E-04  Homo sapiens
  7jpq-assembly1_D  TM=4.720E-01  e=1.106E-04  Homo sapiens
  7jpr-assembly1_D  TM=4.488E-01  e=9.314E-05  Homo sapiens
  5uj7-assembly2_D  TM=5.005E-01  e=5.187E-04  Homo sapiens
  5ujm-assembly1_D  TM=4.993E-01  e=1.630E-03  Homo sapiens

Radius of gyration: 38.78 Å; Cα contacts (8 Å, |Δi|>4): 2280; chains: 2; bounding box: 64×120×89 Å